Protein AF-0000000074630046 (afdb_homodimer)

Organism: NCBI:txid231223

Foldseek 3Di:
DDDDPDDPPPPPVPDPPVPVPDPPPPPCCVVCPVVPVVPVPVPPPPPDDDDDDDPLLVVLLVLLLCLLLPPLCPPQWAWFCSQPLLLLLLLLLVLADDFDLAFCLLSVQLVVQQVVVVQNSDWDDDDGFHGTDPSGPFSSSLSRLSNLLSVLLSLQLLLCVLLPFDNVLSSLLSLLSSLKLQSSLQSSGSHQLSVLLSLLSLLSSLLSQLVPDPDPPDPSNLVSLQSNLLSLLSSCNSGVLSVLSLVLSLVVLVVVLVVVVPPPVDDPVVSVVSVVSNCCRSPVSSVVNSLVSVVVVNVSNQAYDDRCQLAFLLSQLSHHPGLVVVLQQFAFFDFQLKKFKKKARQAFQQDAPDDSFSPHAIWIWFWDQAFDDQAAPVRFGDPRATAIFIHRDDDLRRIKQKHDPPDPDSAADVVTHTAFAFDKIWIAGDPVRFTKAWDPAADRPGRQFIAIHGDDPPVDPDDGQRIWGKHFPPDPDRGDTATASPTKIWTARDPPRWTKFWPSHFDPVSRVRGTGITTHNPRPDSRRIIGTSYMDGQDDDPDDDDSCPPDPRRNRDDRSNDDPVVVVVRSNVSSVRHPVLADDDDPQFDALVCQLQQLEKAWTHAHPVFQQTAINTTQRLLSNLLVVLLVVLVVVLVVCVVCVVVVHHLDDPVLNVSSVVLCSNQSVSLCSQRVVRVVDNGGHHNSSNVSNSSSSSSSSSSSLSSQCVSCVVPPVSNVVSVVVSVVSSVSSNVSSVLCVCNSSSPDGDDPVSVVVNCPHPSYDRDGD/DDDDDPPCPPPVVPPVPPPVPPPPPPPCCVVCVVVPVVPVPVPPPPPDDDDDDDPLLVVLLVLLLCLLLPPLCPPQWAWFCSQPLLLLLLLLLVLADDFDLAFCLLSVQLVVQQVVVVQNSDWDDDDGFHGTDPSGPFSSSLSRLSNLLSVLLSLQLLLCVLLPFDNVLSSLLSLLSSLKLQSSLQSSGSHQVSVLLSLLSLLSSLLSQLVPDPDPPDPSNLVSLQSNLLSLLSSCNSGVLSVLSLVLSLVVLVVVLVVVVPPPVDDPVVSVVSVVSNCCRSPVSSVVNSLVSVVSVNVSNQAYDDRCQLAFLLSQLSHHPGLVVVLQQFAFFAFQLKKFKKKARQAFQQDAPDDSFSPHAIWIWFWDPAFDDCAAPVRFGDPRATAIFIHRDDDLRRIKQKHDPPDPDSAADVVTHTAFAFHKIWIAGPPVRFTKAWDPAADRPGRQFIAIHGDDPPVDPDDGQRIWTKHFPPDPDRGDTATASPTKIWTARDPPRWTKFWPSAFDPVSRVRGTGITTHNPRPDSRRIIGTSYMDGQDDDPDDDDSCPPDPDRNRDDRSNDDSVVVVVRSNVSSVRHPVLADDDDPQFDALVCQLQQLEKAWTHAHPVFQQTAINTTQRLLSNLLVVLLVVLVVVLVVCVVCVVVVHHLDDPVLNVSSVVLCSNQSVQLCSQRVVRVVDNGGHHNSSNVSNSSSSSSSNSSSLSSQCVSCVVPPVSNVVSVVVSVVSSVSSNVSSVLCVCNSSSPDGDDPVSVVVNCPHPSYDRDGD

InterPro domains:
  IPR003342 ArnT-like, N-terminal domain [PF02366] (59-301)
  IPR016093 MIR motif [PF02815] (365-517)
  IPR016093 MIR motif [PS50919] (416-473)
  IPR016093 MIR motif [PS50919] (477-535)
  IPR016093 MIR motif [SM00472] (331-405)
  IPR016093 MIR motif [SM00472] (416-473)
  IPR016093 MIR motif [SM00472] (480-535)
  IPR027005 O-mannosyl-transferase-like [PTHR10050] (41-766)
  IPR032421 Protein O-mannosyl-transferase, C-terminal four TM domain [PF16192] (564-763)
  IPR036300 Mir domain superfamily [SSF82109] (329-533)

Sequence (1536 aa):
MENERIQQAQSLVREQGDGASAVPQRSSLAGEESYSTNTPSRQGKPFTFHAEVDLVQLLLTLTSIVTRTWRLGWPRAVVFDELHFSKFSALYLRNTFFFDVHPPLGKLLLALAGQYAGFEGTINVERIGQEFPATVPVEMMRACPAILGSLIVPLVYQICVESGMSRHSAALAATLVLLDNALLVQTRFMLMEGILIFFSMLAILAFLKFRNNSREFSVQWWFWLCLCGLSATCSLSVKYIGGFTLLLLVVLAARDFWVLLEDRSKSEFTMVKHMFGRLVAMVIIPVLTYLALFYIHLSILWKAGPHDNIMTSAFQASLEGGLATLTKGQPVEISFGSQITLRHTENVGLGVGAAPTAGGHPCWLHSHAHMYPVRYPDQRGSSHQQQVTCYVFKDINNWWLVKHPGRQSLMVDDPPVVVKHGDIIQLVHGITSRALNTHDVAAPLTPNNQEVSCYINYNVSMPAQDLWRVDIVNRESDKQTWQTIKSQVRLVHVNTSTALKTTGRQLPEWGFHQIEVSADRLIQQRATVWNVEEHRYTTVHKDGQEVDLQQAELIPLQPTRLSFWAKLYELQMKMLISTQDAKLEHKYSSGPWDWPFSKRNIAYWMSPADNSQIHLLGNLSVWVTSAFAVVCYIILIVCYLLRRQRALFDIPEDQWQHILFLGELFVGGYFLHYVPFFICERTLFLHHYLPCVPFKILALTALGDHISTVASRNSVLFHFIKFGTVVLVSAALHNFLSLGVFTFASHAPSVQQIKDLTWLQTWDFLHHMENERIQQAQSLVREQGDGASAVPQRSSLAGEESYSTNTPSRQGKPFTFHAEVDLVQLLLTLTSIVTRTWRLGWPRAVVFDELHFSKFSALYLRNTFFFDVHPPLGKLLLALAGQYAGFEGTINVERIGQEFPATVPVEMMRACPAILGSLIVPLVYQICVESGMSRHSAALAATLVLLDNALLVQTRFMLMEGILIFFSMLAILAFLKFRNNSREFSVQWWFWLCLCGLSATCSLSVKYIGGFTLLLLVVLAARDFWVLLEDRSKSEFTMVKHMFGRLVAMVIIPVLTYLALFYIHLSILWKAGPHDNIMTSAFQASLEGGLATLTKGQPVEISFGSQITLRHTENVGLGVGAAPTAGGHPCWLHSHAHMYPVRYPDQRGSSHQQQVTCYVFKDINNWWLVKHPGRQSLMVDDPPVVVKHGDIIQLVHGITSRALNTHDVAAPLTPNNQEVSCYINYNVSMPAQDLWRVDIVNRESDKQTWQTIKSQVRLVHVNTSTALKTTGRQLPEWGFHQIEVSADRLIQQRATVWNVEEHRYTTVHKDGQEVDLQQAELIPLQPTRLSFWAKLYELQMKMLISTQDAKLEHKYSSGPWDWPFSKRNIAYWMSPADNSQIHLLGNLSVWVTSAFAVVCYIILIVCYLLRRQRALFDIPEDQWQHILFLGELFVGGYFLHYVPFFICERTLFLHHYLPCVPFKILALTALGDHISTVASRNSVLFHFIKFGTVVLVSAALHNFLSLGVFTFASHAPSVQQIKDLTWLQTWDFLHH

Nearest PDB structures (foldseek):
  6p25-assembly1_B  TM=8.908E-01  e=4.428E-43  Saccharomyces cerevisiae W303
  6p2r-assembly1_A  TM=8.686E-01  e=1.748E-41  Saccharomyces cerevisiae W303
  6zqq-assembly4_D  TM=8.108E-01  e=2.046E-11  Saccharomyces cerevisiae
  5f15-assembly1_A  TM=6.919E-01  e=1.962E-03  Cupriavidus metallidurans CH34
  5ezm-assembly1_A  TM=7.023E-01  e=2.049E-03  Cupriavidus metallidurans CH34

Solvent-accessible surface area (backbone atoms only — not comparable to full-atom values): 80503 Å² total; per-residue (Å²): 145,84,79,84,82,72,76,89,70,83,75,76,73,73,78,74,78,69,76,73,67,77,71,69,78,71,71,70,71,66,62,71,65,64,67,64,65,67,51,74,69,75,66,72,66,76,65,54,49,79,41,79,44,48,51,65,52,49,52,51,30,51,51,30,42,49,67,33,54,48,28,44,40,53,68,61,34,29,48,46,64,24,55,57,44,53,49,52,18,18,28,53,64,61,19,28,28,71,73,63,70,47,47,59,50,47,49,49,51,42,24,48,34,28,52,47,47,60,38,75,35,78,78,94,72,89,51,71,49,41,64,62,59,71,72,50,58,56,45,53,32,17,40,53,24,13,53,43,29,19,48,38,31,40,39,49,23,48,36,31,44,62,71,70,46,51,67,66,39,11,51,48,38,18,49,52,56,62,40,23,40,28,60,46,46,44,9,30,36,55,45,54,63,20,48,27,43,28,25,40,46,47,14,53,36,21,45,36,54,29,70,68,45,84,55,81,83,33,72,65,31,50,47,23,39,42,44,18,17,46,24,17,35,49,6,24,28,33,32,63,73,29,41,45,51,37,51,53,51,50,54,50,52,50,50,54,50,56,58,52,69,70,47,77,87,56,53,71,67,56,51,51,50,50,52,49,53,51,44,42,18,65,44,51,43,24,52,51,50,55,51,48,51,50,48,52,54,55,68,48,32,45,25,48,38,92,41,38,67,65,47,40,65,48,59,28,21,44,16,49,74,25,52,27,57,72,37,31,14,32,63,49,63,42,28,36,9,24,35,31,25,41,28,43,58,57,36,32,26,91,53,91,85,39,58,67,38,56,73,18,44,47,30,26,47,24,45,54,91,51,53,41,51,63,51,43,97,86,68,44,70,44,86,48,31,24,38,36,32,29,32,71,61,96,52,82,49,26,34,29,29,34,26,44,75,90,47,86,59,66,48,46,48,94,73,65,49,66,39,39,45,67,39,67,34,24,44,24,35,61,86,78,66,29,35,42,25,54,50,102,39,50,18,90,88,46,61,91,22,23,28,36,24,25,59,66,88,79,87,60,93,69,76,87,51,38,47,27,28,36,40,53,73,80,54,90,49,80,78,36,63,43,30,50,37,71,34,34,31,30,46,28,30,65,90,74,58,23,21,43,25,56,74,35,42,60,33,57,77,90,52,71,53,27,25,38,34,30,27,29,73,72,52,95,46,74,57,23,34,30,22,31,68,46,48,42,76,52,71,81,69,90,66,85,84,75,80,70,83,73,80,74,78,54,46,78,50,79,68,54,79,70,53,67,68,57,51,49,51,53,52,52,51,46,30,72,58,41,56,73,63,51,76,55,90,50,94,54,52,44,55,72,86,38,51,54,65,54,45,58,44,35,83,36,35,58,47,92,87,52,46,24,30,29,44,48,42,60,30,63,61,55,39,40,54,15,50,50,27,46,54,51,46,52,51,50,52,50,50,52,53,54,34,44,73,71,72,46,77,91,61,58,68,68,57,50,56,47,56,51,50,49,41,52,55,20,50,43,46,22,48,60,57,51,55,63,58,77,74,52,81,49,63,39,44,62,76,70,50,53,74,26,49,64,24,27,40,47,29,29,31,51,47,52,47,50,50,42,64,67,22,66,79,38,65,65,57,32,52,49,50,54,52,48,50,54,50,50,52,52,47,28,49,50,46,34,62,68,48,34,45,34,51,60,37,78,52,63,55,51,74,65,54,53,59,72,65,50,82,49,88,62,46,76,82,82,73,129,143,93,82,79,74,84,73,81,78,74,75,70,74,67,79,76,69,73,75,76,67,74,70,71,76,71,71,71,69,65,61,71,63,62,64,62,64,66,49,73,70,72,64,70,64,75,63,54,47,80,41,80,43,48,50,66,51,48,53,51,30,52,51,29,42,48,67,32,55,50,28,45,39,54,70,60,34,27,48,46,64,25,55,56,44,52,49,52,18,18,28,55,63,61,19,28,28,70,74,65,69,47,46,59,50,46,48,49,51,42,25,49,35,28,52,46,45,60,36,75,35,77,78,94,74,88,52,69,49,40,63,62,58,72,72,49,57,57,43,54,32,17,40,52,24,12,53,42,31,20,48,39,30,40,41,48,23,48,37,30,45,61,70,70,47,50,68,68,40,12,50,48,38,19,48,54,54,62,40,23,39,27,61,48,46,43,9,29,35,55,46,56,65,20,47,26,44,28,25,39,45,47,13,53,36,20,45,36,53,28,70,68,44,84,55,81,83,33,73,66,30,48,50,24,39,41,44,17,16,47,24,18,35,51,5,23,27,32,32,64,73,28,42,46,51,38,50,52,51,50,52,51,50,50,49,54,50,55,58,53,68,70,46,78,87,56,54,69,66,58,50,50,50,52,51,49,53,50,43,42,18,65,44,50,42,23,51,51,51,56,49,49,52,51,48,51,52,55,68,49,33,43,25,47,37,92,41,38,68,67,46,40,64,47,59,28,21,44,17,47,74,25,54,27,57,72,39,31,15,32,63,51,63,42,26,37,10,23,34,32,27,42,29,43,56,57,37,31,26,92,52,91,86,38,58,67,38,56,72,18,42,47,30,26,47,25,47,54,92,51,52,41,53,64,52,45,98,86,70,42,71,46,85,48,30,25,37,37,31,30,31,70,62,96,52,83,48,25,35,29,29,33,27,43,77,90,47,87,59,66,49,48,46,94,73,65,49,66,40,38,46,67,39,66,33,24,46,24,35,63,83,79,67,28,36,41,25,54,50,102,36,50,18,90,89,46,61,91,25,22,29,36,25,25,59,66,87,78,87,60,93,70,76,86,52,37,47,29,27,36,39,53,72,80,53,90,49,80,80,36,64,43,31,49,37,71,36,35,30,30,46,29,30,65,88,75,59,22,20,44,26,56,75,37,41,59,33,56,76,91,52,71,54,27,25,39,34,29,26,29,72,72,53,93,48,75,57,24,34,30,22,32,68,46,50,44,74,51,74,82,69,88,68,86,87,75,80,71,84,73,78,79,79,50,50,77,51,79,67,56,81,71,54,68,67,58,50,48,50,53,51,51,51,46,31,75,57,41,56,72,64,51,77,56,91,49,94,53,52,43,55,72,86,39,51,54,65,55,47,57,44,35,82,36,35,58,46,93,87,52,44,24,30,29,44,48,42,59,30,62,60,55,39,40,52,14,49,50,28,46,54,50,48,52,50,50,52,51,49,53,51,56,34,43,74,71,71,45,77,91,61,60,68,69,55,49,55,46,55,51,50,49,40,53,55,21,49,43,47,22,48,60,57,50,55,63,59,78,74,52,82,49,61,40,44,64,77,71,50,53,74,24,48,63,24,27,38,45,28,27,31,49,48,53,48,49,50,43,63,66,20,67,78,37,66,67,56,32,49,49,49,54,52,48,49,55,50,49,52,51,48,28,50,52,48,34,62,66,47,34,44,34,50,61,39,79,51,62,56,51,74,65,54,52,57,70,66,51,84,48,88,62,46,74,81,81,75,128

Radius of gyration: 47.08 Å; Cα contacts (8 Å, |Δi|>4): 2774; chains: 2; bounding box: 164×146×119 Å

pLDDT: mean 83.95, std 20.24, range [16.59, 98.88]

Structure (mmCIF, N/CA/C/O backbone):
data_AF-0000000074630046-model_v1
#
loop_
_entity.id
_entity.type
_entity.pdbx_description
1 polymer 'dolichyl-phosphate-mannose--protein mannosyltransferase'
#
loop_
_atom_site.group_PDB
_atom_site.id
_atom_site.type_symbol
_atom_site.label_atom_id
_atom_site.label_alt_id
_atom_site.label_comp_id
_atom_site.label_asym_id
_atom_site.label_entity_id
_atom_site.label_seq_id
_atom_site.pdbx_PDB_ins_code
_atom_site.Cartn_x
_atom_site.Cartn_y
_atom_site.Cartn_z
_atom_site.occupancy
_atom_site.B_iso_or_equiv
_atom_site.auth_seq_id
_atom_site.auth_comp_id
_atom_site.auth_asym_id
_atom_site.auth_atom_id
_atom_site.pdbx_PDB_model_num
ATOM 1 N N . MET A 1 1 ? -72.125 -83.375 60.25 1 19.08 1 MET A N 1
ATOM 2 C CA . MET A 1 1 ? -73.125 -82.562 59.594 1 19.08 1 MET A CA 1
ATOM 3 C C . MET A 1 1 ? -72.5 -81.5 58.688 1 19.08 1 MET A C 1
ATOM 5 O O . MET A 1 1 ? -71.938 -80.5 59.188 1 19.08 1 MET A O 1
ATOM 9 N N . GLU A 1 2 ? -71.875 -81.812 57.5 1 19.27 2 GLU A N 1
ATOM 10 C CA . GLU A 1 2 ? -70.875 -81.688 56.469 1 19.27 2 GLU A CA 1
ATOM 11 C C . GLU A 1 2 ? -71.188 -80.562 55.5 1 19.27 2 GLU A C 1
ATOM 13 O O . GLU A 1 2 ? -70.375 -79.75 55.156 1 19.27 2 GLU A O 1
ATOM 18 N N . ASN A 1 3 ? -72.438 -80.562 54.906 1 17.66 3 ASN A N 1
ATOM 19 C CA . ASN A 1 3 ? -72.562 -80.562 53.469 1 17.66 3 ASN A CA 1
ATOM 20 C C . ASN A 1 3 ? -72.625 -79.188 52.875 1 17.66 3 ASN A C 1
ATOM 22 O O . ASN A 1 3 ? -72.5 -79 51.688 1 17.66 3 ASN A O 1
ATOM 26 N N . GLU A 1 4 ? -73.312 -78.25 53.469 1 17.55 4 GLU A N 1
ATOM 27 C CA . GLU A 1 4 ? -74.375 -77.438 52.812 1 17.55 4 GLU A CA 1
ATOM 28 C C . GLU A 1 4 ? -73.812 -76.25 52.094 1 17.55 4 GLU A C 1
ATOM 30 O O . GLU A 1 4 ? -74.562 -75.375 51.688 1 17.55 4 GLU A O 1
ATOM 35 N N . ARG A 1 5 ? -72.438 -75.875 52.094 1 18.23 5 ARG A N 1
ATOM 36 C CA . ARG A 1 5 ? -71.812 -74.562 51.938 1 18.23 5 ARG A CA 1
ATOM 37 C C . ARG A 1 5 ? -71.875 -74.125 50.5 1 18.23 5 ARG A C 1
ATOM 39 O O . ARG A 1 5 ? -71.188 -73.125 50.125 1 18.23 5 ARG A O 1
ATOM 46 N N . ILE A 1 6 ? -72.5 -74.938 49.625 1 18.14 6 ILE A N 1
ATOM 47 C CA . ILE A 1 6 ? -71.938 -74.938 48.281 1 18.14 6 ILE A CA 1
ATOM 48 C C . ILE A 1 6 ? -72.188 -73.625 47.625 1 18.14 6 ILE A C 1
ATOM 50 O O . ILE A 1 6 ? -71.188 -72.875 47.375 1 18.14 6 ILE A O 1
ATOM 54 N N . GLN A 1 7 ? -72.812 -73.438 46.344 1 17.78 7 GLN A N 1
ATOM 55 C CA . GLN A 1 7 ? -72.438 -73.312 44.969 1 17.78 7 GLN A CA 1
ATOM 56 C C . GLN A 1 7 ? -73.062 -72 44.375 1 17.78 7 GLN A C 1
ATOM 58 O O . GLN A 1 7 ? -73.062 -71.812 43.156 1 17.78 7 GLN A O 1
ATOM 63 N N . GLN A 1 8 ? -73.688 -71.062 45.25 1 18.83 8 GLN A N 1
ATOM 64 C CA . GLN A 1 8 ? -74.75 -70.312 44.594 1 18.83 8 GLN A CA 1
ATOM 65 C C . GLN A 1 8 ? -74.188 -69.438 43.469 1 18.83 8 GLN A C 1
ATOM 67 O O . GLN A 1 8 ? -73.25 -68.688 43.688 1 18.83 8 GLN A O 1
ATOM 72 N N . ALA A 1 9 ? -74.5 -69.688 42.094 1 20.09 9 ALA A N 1
ATOM 73 C CA . ALA A 1 9 ? -74.312 -69.375 40.656 1 20.09 9 ALA A CA 1
ATOM 74 C C . ALA A 1 9 ? -74.688 -68 40.281 1 20.09 9 ALA A C 1
ATOM 76 O O . ALA A 1 9 ? -74.875 -67.688 39.125 1 20.09 9 ALA A O 1
ATOM 77 N N . GLN A 1 10 ? -74.812 -67 41.281 1 19.59 10 GLN A N 1
ATOM 78 C CA . GLN A 1 10 ? -75.625 -65.875 40.906 1 19.59 10 GLN A CA 1
ATOM 79 C C . GLN A 1 10 ? -75.125 -65.188 39.656 1 19.59 10 GLN A C 1
ATOM 81 O O . GLN A 1 10 ? -73.938 -64.812 39.562 1 19.59 10 GLN A O 1
ATOM 86 N N . SER A 1 11 ? -75.812 -65.5 38.469 1 20.78 11 SER A N 1
ATOM 87 C CA . SER A 1 11 ? -75.625 -65.188 37.031 1 20.78 11 SER A CA 1
ATOM 88 C C . SER A 1 11 ? -75.75 -63.719 36.781 1 20.78 11 SER A C 1
ATOM 90 O O . SER A 1 11 ? -76.812 -63.125 36.844 1 20.78 11 SER A O 1
ATOM 92 N N . LEU A 1 12 ? -75.125 -62.812 37.562 1 20.06 12 LEU A N 1
ATOM 93 C CA . LEU A 1 12 ? -75.312 -61.344 37.469 1 20.06 12 LEU A CA 1
ATOM 94 C C . LEU A 1 12 ? -75.062 -60.875 36.062 1 20.06 12 LEU A C 1
ATOM 96 O O . LEU A 1 12 ? -73.938 -60.906 35.562 1 20.06 12 LEU A O 1
ATOM 100 N N . VAL A 1 13 ? -75.938 -61.25 35.125 1 20.81 13 VAL A N 1
ATOM 101 C CA . VAL A 1 13 ? -75.812 -61 33.688 1 20.81 13 VAL A CA 1
ATOM 102 C C . VAL A 1 13 ? -75.812 -59.5 33.438 1 20.81 13 VAL A C 1
ATOM 104 O O . VAL A 1 13 ? -76.75 -58.781 33.688 1 20.81 13 VAL A O 1
ATOM 107 N N . ARG A 1 14 ? -74.875 -58.781 34 1 20.02 14 ARG A N 1
ATOM 108 C CA . ARG A 1 14 ? -74.875 -57.344 33.875 1 20.02 14 ARG A CA 1
ATOM 109 C C . ARG A 1 14 ? -75 -56.906 32.406 1 20.02 14 ARG A C 1
ATOM 111 O O . ARG A 1 14 ? -74.375 -57.5 31.516 1 20.02 14 ARG A O 1
ATOM 118 N N . GLU A 1 15 ? -76.188 -56.406 32.062 1 19.52 15 GLU A N 1
ATOM 119 C CA . GLU A 1 15 ? -76.688 -55.844 30.828 1 19.52 15 GLU A CA 1
ATOM 120 C C . GLU A 1 15 ? -75.688 -54.906 30.141 1 19.52 15 GLU A C 1
ATOM 122 O O . GLU A 1 15 ? -75.062 -54.125 30.812 1 19.52 15 GLU A O 1
ATOM 127 N N . GLN A 1 16 ? -75.125 -55.312 29.031 1 21.19 16 GLN A N 1
ATOM 128 C CA . GLN A 1 16 ? -74.125 -54.875 28.062 1 21.19 16 GLN A CA 1
ATOM 129 C C . GLN A 1 16 ? -74.5 -53.562 27.391 1 21.19 16 GLN A C 1
ATOM 131 O O . GLN A 1 16 ? -74.938 -53.562 26.25 1 21.19 16 GLN A O 1
ATOM 136 N N . GLY A 1 17 ? -75.375 -52.781 28.125 1 20.2 17 GLY A N 1
ATOM 137 C CA . GLY A 1 17 ? -75.875 -51.719 27.297 1 20.2 17 GLY A CA 1
ATOM 138 C C . GLY A 1 17 ? -74.812 -51 26.484 1 20.2 17 GLY A C 1
ATOM 139 O O . GLY A 1 17 ? -73.75 -50.75 26.969 1 20.2 17 GLY A O 1
ATOM 140 N N . ASP A 1 18 ? -74.812 -51.281 25.203 1 21.44 18 ASP A N 1
ATOM 141 C CA . ASP A 1 18 ? -73.938 -50.969 24.078 1 21.44 18 ASP A CA 1
ATOM 142 C C . ASP A 1 18 ? -73.812 -49.469 23.859 1 21.44 18 ASP A C 1
ATOM 144 O O . ASP A 1 18 ? -73.375 -49.031 22.812 1 21.44 18 ASP A O 1
ATOM 148 N N . GLY A 1 19 ? -74.062 -48.656 24.859 1 19.2 19 GLY A N 1
ATOM 149 C CA . GLY A 1 19 ? -74.25 -47.25 24.562 1 19.2 19 GLY A CA 1
ATOM 150 C C . GLY A 1 19 ? -73.125 -46.719 23.672 1 19.2 19 GLY A C 1
ATOM 151 O O . GLY A 1 19 ? -71.938 -46.844 24 1 19.2 19 GLY A O 1
ATOM 152 N N . ALA A 1 20 ? -73.375 -46.781 22.391 1 21.98 20 ALA A N 1
ATOM 153 C CA . ALA A 1 20 ? -72.562 -46.375 21.234 1 21.98 20 ALA A CA 1
ATOM 154 C C . ALA A 1 20 ? -72.062 -44.969 21.391 1 21.98 20 ALA A C 1
ATOM 156 O O . ALA A 1 20 ? -72.812 -44 21.375 1 21.98 20 ALA A O 1
ATOM 157 N N . SER A 1 21 ? -71.438 -44.656 22.422 1 19.48 21 SER A N 1
ATOM 158 C CA . SER A 1 21 ? -70.938 -43.312 22.672 1 19.48 21 SER A CA 1
ATOM 159 C C . SER A 1 21 ? -70.312 -42.719 21.438 1 19.48 21 SER A C 1
ATOM 161 O O . SER A 1 21 ? -69.5 -43.375 20.781 1 19.48 21 SER A O 1
ATOM 163 N N . ALA A 1 22 ? -71.125 -41.812 20.797 1 23.22 22 ALA A N 1
ATOM 164 C CA . ALA A 1 22 ? -70.75 -41.062 19.609 1 23.22 22 ALA A CA 1
ATOM 165 C C . ALA A 1 22 ? -69.312 -40.531 19.766 1 23.22 22 ALA A C 1
ATOM 167 O O . ALA A 1 22 ? -68.938 -40.031 20.844 1 23.22 22 ALA A O 1
ATOM 168 N N . VAL A 1 23 ? -68.375 -41.125 19.109 1 23.02 23 VAL A N 1
ATOM 169 C CA . VAL A 1 23 ? -66.938 -40.844 19.047 1 23.02 23 VAL A CA 1
ATOM 170 C C . VAL A 1 23 ? -66.75 -39.344 18.766 1 23.02 23 VAL A C 1
ATOM 172 O O . VAL A 1 23 ? -67.188 -38.844 17.75 1 23.02 23 VAL A O 1
ATOM 175 N N . PRO A 1 24 ? -67 -38.531 19.75 1 21.84 24 PRO A N 1
ATOM 176 C CA . PRO A 1 24 ? -66.875 -37.125 19.359 1 21.84 24 PRO A CA 1
ATOM 177 C C . PRO A 1 24 ? -65.688 -36.875 18.453 1 21.84 24 PRO A C 1
ATOM 179 O O . PRO A 1 24 ? -64.688 -37.594 18.5 1 21.84 24 PRO A O 1
ATOM 182 N N . GLN A 1 25 ? -66.062 -36.406 17.219 1 22.44 25 GLN A N 1
ATOM 183 C CA . GLN A 1 25 ? -65.062 -36.062 16.203 1 22.44 25 GLN A CA 1
ATOM 184 C C . GLN A 1 25 ? -63.938 -35.188 16.828 1 22.44 25 GLN A C 1
ATOM 186 O O . GLN A 1 25 ? -64.188 -34.156 17.422 1 22.44 25 GLN A O 1
ATOM 191 N N . ARG A 1 26 ? -62.969 -35.844 17.438 1 22.39 26 ARG A N 1
ATOM 192 C CA . ARG A 1 26 ? -61.781 -35.156 17.938 1 22.39 26 ARG A CA 1
ATOM 193 C C . ARG A 1 26 ? -61.281 -34.156 16.922 1 22.39 26 ARG A C 1
ATOM 195 O O . ARG A 1 26 ? -60.906 -34.5 15.805 1 22.39 26 ARG A O 1
ATOM 202 N N . SER A 1 27 ? -62.094 -33.094 16.781 1 22.48 27 SER A N 1
ATOM 203 C CA . SER A 1 27 ? -61.531 -32 15.977 1 22.48 27 SER A CA 1
ATOM 204 C C . SER A 1 27 ? -60.062 -31.812 16.266 1 22.48 27 SER A C 1
ATOM 206 O O . SER A 1 27 ? -59.656 -31.656 17.422 1 22.48 27 SER A O 1
ATOM 208 N N . SER A 1 28 ? -59.25 -32.688 15.688 1 22.97 28 SER A N 1
ATOM 209 C CA . SER A 1 28 ? -57.812 -32.5 15.758 1 22.97 28 SER A CA 1
ATOM 210 C C . SER A 1 28 ? -57.438 -31.016 15.617 1 22.97 28 SER A C 1
ATOM 212 O O . SER A 1 28 ? -57.656 -30.406 14.57 1 22.97 28 SER A O 1
ATOM 214 N N . LEU A 1 29 ? -57.875 -30.188 16.516 1 21.77 29 LEU A N 1
ATOM 215 C CA . LEU A 1 29 ? -57.188 -28.891 16.484 1 21.77 29 LEU A CA 1
ATOM 216 C C . LEU A 1 29 ? -55.688 -29.078 16.312 1 21.77 29 LEU A C 1
ATOM 218 O O . LEU A 1 29 ? -55 -29.516 17.234 1 21.77 29 LEU A O 1
ATOM 222 N N . ALA A 1 30 ? -55.281 -29.75 15.289 1 24.22 30 ALA A N 1
ATOM 223 C CA . ALA A 1 30 ? -53.875 -29.609 14.914 1 24.22 30 ALA A CA 1
ATOM 224 C C . ALA A 1 30 ? -53.375 -28.203 15.203 1 24.22 30 ALA A C 1
ATOM 226 O O . ALA A 1 30 ? -53.844 -27.234 14.594 1 24.22 30 ALA A O 1
ATOM 227 N N . GLY A 1 31 ? -53.469 -27.891 16.469 1 22.91 31 GLY A N 1
ATOM 228 C CA . GLY A 1 31 ? -52.719 -26.688 16.797 1 22.91 31 GLY A CA 1
ATOM 229 C C . GLY A 1 31 ? -51.562 -26.422 15.875 1 22.91 31 GLY A C 1
ATOM 230 O O . GLY A 1 31 ? -50.781 -27.328 15.594 1 22.91 31 GLY A O 1
ATOM 231 N N . GLU A 1 32 ? -51.938 -25.766 14.828 1 24.62 32 GLU A N 1
ATOM 232 C CA . GLU A 1 32 ? -50.812 -25.203 14.055 1 24.62 32 GLU A CA 1
ATOM 233 C C . GLU A 1 32 ? -49.656 -24.844 14.953 1 24.62 32 GLU A C 1
ATOM 235 O O . GLU A 1 32 ? -49.719 -23.922 15.766 1 24.62 32 GLU A O 1
ATOM 240 N N . GLU A 1 33 ? -49.219 -25.938 15.734 1 25.72 33 GLU A N 1
ATOM 241 C CA . GLU A 1 33 ? -47.906 -25.547 16.25 1 25.72 33 GLU A CA 1
ATOM 242 C C . GLU A 1 33 ? -47.156 -24.672 15.242 1 25.72 33 GLU A C 1
ATOM 244 O O . GLU A 1 33 ? -46.938 -25.094 14.102 1 25.72 33 GLU A O 1
ATOM 249 N N . SER A 1 34 ? -47.688 -23.5 15.242 1 25.61 34 SER A N 1
ATOM 250 C CA . SER A 1 34 ? -46.781 -22.562 14.594 1 25.61 34 SER A CA 1
ATOM 251 C C . SER A 1 34 ? -45.312 -23.016 14.758 1 25.61 34 SER A C 1
ATOM 253 O O . SER A 1 34 ? -44.812 -23.141 15.875 1 25.61 34 SER A O 1
ATOM 255 N N . TYR A 1 35 ? -45.031 -24.172 14.133 1 26.36 35 TYR A N 1
ATOM 256 C CA . TYR A 1 35 ? -43.562 -24.266 13.969 1 26.36 35 TYR A CA 1
ATOM 257 C C . TYR A 1 35 ? -42.938 -22.875 13.977 1 26.36 35 TYR A C 1
ATOM 259 O O . TYR A 1 35 ? -43.219 -22.062 13.102 1 26.36 35 TYR A O 1
ATOM 267 N N . SER A 1 36 ? -43.125 -22.312 15.203 1 26.84 36 SER A N 1
ATOM 268 C CA . SER A 1 36 ? -42.125 -21.25 15.273 1 26.84 36 SER A CA 1
ATOM 269 C C . SER A 1 36 ? -40.938 -21.578 14.414 1 26.84 36 SER A C 1
ATOM 271 O O . SER A 1 36 ? -40.219 -22.562 14.68 1 26.84 36 SER A O 1
ATOM 273 N N . THR A 1 37 ? -41.25 -21.734 13.156 1 29.19 37 THR A N 1
ATOM 274 C CA . THR A 1 37 ? -40.031 -21.609 12.375 1 29.19 37 THR A CA 1
ATOM 275 C C . THR A 1 37 ? -38.969 -20.828 13.148 1 29.19 37 THR A C 1
ATOM 277 O O . THR A 1 37 ? -39.125 -19.641 13.422 1 29.19 37 THR A O 1
ATOM 280 N N . ASN A 1 38 ? -38.625 -21.469 14.305 1 27.69 38 ASN A N 1
ATOM 281 C CA . ASN A 1 38 ? -37.344 -20.953 14.82 1 27.69 38 ASN A CA 1
ATOM 282 C C . ASN A 1 38 ? -36.5 -20.359 13.711 1 27.69 38 ASN A C 1
ATOM 284 O O . ASN A 1 38 ? -35.875 -21.078 12.938 1 27.69 38 ASN A O 1
ATOM 288 N N . THR A 1 39 ? -37.188 -19.531 12.977 1 31.17 39 THR A N 1
ATOM 289 C CA . THR A 1 39 ? -36.25 -18.719 12.25 1 31.17 39 THR A CA 1
ATOM 290 C C . THR A 1 39 ? -34.938 -18.578 13.031 1 31.17 39 THR A C 1
ATOM 292 O O . THR A 1 39 ? -34.969 -18.281 14.234 1 31.17 39 THR A O 1
ATOM 295 N N . PRO A 1 40 ? -34.031 -19.453 12.789 1 34.09 40 PRO A N 1
ATOM 296 C CA . PRO A 1 40 ? -32.812 -19.141 13.547 1 34.09 40 PRO A CA 1
ATOM 297 C C . PRO A 1 40 ? -32.812 -17.719 14.078 1 34.09 40 PRO A C 1
ATOM 299 O O . PRO A 1 40 ? -33.25 -16.797 13.391 1 34.09 40 PRO A O 1
ATOM 302 N N . SER A 1 41 ? -33.281 -17.547 15.328 1 35.06 41 SER A N 1
ATOM 303 C CA . SER A 1 41 ? -33.062 -16.297 16.078 1 35.06 41 SER A CA 1
ATOM 304 C C . SER A 1 41 ? -32.031 -15.43 15.406 1 35.06 41 SER A C 1
ATOM 306 O O . SER A 1 41 ? -30.922 -15.891 15.102 1 35.06 41 SER A O 1
ATOM 308 N N . ARG A 1 42 ? -32.469 -14.617 14.641 1 38.62 42 ARG A N 1
ATOM 309 C CA . ARG A 1 42 ? -31.547 -13.508 14.375 1 38.62 42 ARG A CA 1
ATOM 310 C C . ARG A 1 42 ? -30.672 -13.211 15.594 1 38.62 42 ARG A C 1
ATOM 312 O O . ARG A 1 42 ? -31.078 -12.43 16.469 1 38.62 42 ARG A O 1
ATOM 319 N N . GLN A 1 43 ? -30.219 -14.102 16.328 1 44.28 43 GLN A N 1
ATOM 320 C CA . GLN A 1 43 ? -29.203 -13.664 17.281 1 44.28 43 GLN A CA 1
ATOM 321 C C . GLN A 1 43 ? -28.484 -12.422 16.766 1 44.28 43 GLN A C 1
ATOM 323 O O . GLN A 1 43 ? -28.016 -12.391 15.625 1 44.28 43 GLN A O 1
ATOM 328 N N . GLY A 1 44 ? -28.828 -11.32 17.156 1 53.03 44 GLY A N 1
ATOM 329 C CA . GLY A 1 44 ? -28.328 -9.977 16.906 1 53.03 44 GLY A CA 1
ATOM 330 C C . GLY A 1 44 ? -26.875 -9.945 16.5 1 53.03 44 GLY A C 1
ATOM 331 O O . GLY A 1 44 ? -26.062 -10.719 17.016 1 53.03 44 GLY A O 1
ATOM 332 N N . LYS A 1 45 ? -26.609 -9.875 15.328 1 65.56 45 LYS A N 1
ATOM 333 C CA . LYS A 1 45 ? -25.266 -9.688 14.82 1 65.56 45 LYS A CA 1
ATOM 334 C C . LYS A 1 45 ? -24.516 -8.633 15.625 1 65.56 45 LYS A C 1
ATOM 336 O O . LYS A 1 45 ? -24.641 -7.434 15.367 1 65.56 45 LYS A O 1
ATOM 341 N N . PRO A 1 46 ? -23.953 -9.07 16.719 1 73.56 46 PRO A N 1
ATOM 342 C CA . PRO A 1 46 ? -23.25 -8.039 17.469 1 73.56 46 PRO A CA 1
ATOM 343 C C . PRO A 1 46 ? -22.156 -7.352 16.656 1 73.56 46 PRO A C 1
ATOM 345 O O . PRO A 1 46 ? -21.562 -7.965 15.758 1 73.56 46 PRO A O 1
ATOM 348 N N . PHE A 1 47 ? -22.078 -6.086 16.766 1 78.44 47 PHE A N 1
ATOM 349 C CA . PHE A 1 47 ? -21 -5.246 16.25 1 78.44 47 PHE A CA 1
ATOM 350 C C . PHE A 1 47 ? -21.078 -5.137 14.727 1 78.44 47 PHE A C 1
ATOM 352 O O . PHE A 1 47 ? -20.047 -5.188 14.047 1 78.44 47 PHE A O 1
ATOM 359 N N . THR A 1 48 ? -22.359 -5.336 14.188 1 81.06 48 THR A N 1
ATOM 360 C CA . THR A 1 48 ? -22.531 -5.195 12.742 1 81.06 48 THR A CA 1
ATOM 361 C C . THR A 1 48 ? -23.172 -3.859 12.406 1 81.06 48 THR A C 1
ATOM 363 O O . THR A 1 48 ? -24.047 -3.385 13.141 1 81.06 48 THR A O 1
ATOM 366 N N . PHE A 1 49 ? -22.609 -3.16 11.453 1 80.62 49 PHE A N 1
ATOM 367 C CA . PHE A 1 49 ? -23.25 -1.94 10.984 1 80.62 49 PHE A CA 1
ATOM 368 C C . PHE A 1 49 ? -23.5 -2.006 9.484 1 80.62 49 PHE A C 1
ATOM 370 O O . PHE A 1 49 ? -22.859 -2.793 8.773 1 80.62 49 PHE A O 1
ATOM 377 N N . HIS A 1 50 ? -24.469 -1.345 8.992 1 83.06 50 HIS A N 1
ATOM 378 C CA . HIS A 1 50 ? -24.828 -1.32 7.582 1 83.06 50 HIS A CA 1
ATOM 379 C C . HIS A 1 50 ? -24.25 -0.099 6.879 1 83.06 50 HIS A C 1
ATOM 381 O O . HIS A 1 50 ? -24.266 1.004 7.43 1 83.06 50 HIS A O 1
ATOM 387 N N . ALA A 1 51 ? -23.562 -0.371 5.871 1 82.94 51 ALA A N 1
ATOM 388 C CA . ALA A 1 51 ? -22.984 0.712 5.07 1 82.94 51 ALA A CA 1
ATOM 389 C C . ALA A 1 51 ? -23.531 0.681 3.643 1 82.94 51 ALA A C 1
ATOM 391 O O . ALA A 1 51 ? -23.719 -0.393 3.066 1 82.94 51 ALA A O 1
ATOM 392 N N . GLU A 1 52 ? -23.891 1.841 3.188 1 85.88 52 GLU A N 1
ATOM 393 C CA . GLU A 1 52 ? -24.281 1.992 1.789 1 85.88 52 GLU A CA 1
ATOM 394 C C . GLU A 1 52 ? -23.078 2.312 0.909 1 85.88 52 GLU A C 1
ATOM 396 O O . GLU A 1 52 ? -22.297 3.225 1.212 1 85.88 52 GLU A O 1
ATOM 401 N N . VAL A 1 53 ? -22.906 1.497 -0.053 1 87.75 53 VAL A N 1
ATOM 402 C CA . VAL A 1 53 ? -21.766 1.683 -0.929 1 87.75 53 VAL A CA 1
ATOM 403 C C . VAL A 1 53 ? -22.234 2.139 -2.309 1 87.75 53 VAL A C 1
ATOM 405 O O . VAL A 1 53 ? -23.078 1.495 -2.926 1 87.75 53 VAL A O 1
ATOM 408 N N . ASP A 1 54 ? -21.688 3.314 -2.684 1 92.31 54 ASP A N 1
ATOM 409 C CA . ASP A 1 54 ? -21.938 3.863 -4.012 1 92.31 54 ASP A CA 1
ATOM 410 C C . ASP A 1 54 ? -20.891 3.361 -5.016 1 92.31 54 ASP A C 1
ATOM 412 O O . ASP A 1 54 ? -19.703 3.643 -4.875 1 92.31 54 ASP A O 1
ATOM 416 N N . LEU A 1 55 ? -21.297 2.641 -6.066 1 92.88 55 LEU A N 1
ATOM 417 C CA . LEU A 1 55 ? -20.406 2.004 -7.027 1 92.88 55 LEU A CA 1
ATOM 418 C C . LEU A 1 55 ? -19.562 3.045 -7.77 1 92.88 55 LEU A C 1
ATOM 420 O O . LEU A 1 55 ? -18.406 2.803 -8.094 1 92.88 55 LEU A O 1
ATOM 424 N N . VAL A 1 56 ? -20.141 4.188 -8.07 1 95.12 56 VAL A N 1
ATOM 425 C CA . VAL A 1 56 ? -19.422 5.246 -8.773 1 95.12 56 VAL A CA 1
ATOM 426 C C . VAL A 1 56 ? -18.312 5.797 -7.883 1 95.12 56 VAL A C 1
ATOM 428 O O . VAL A 1 56 ? -17.172 5.992 -8.336 1 95.12 56 VAL A O 1
ATOM 431 N N . GLN A 1 57 ? -18.719 6.043 -6.664 1 96.06 57 GLN A N 1
ATOM 432 C CA . GLN A 1 57 ? -17.719 6.527 -5.707 1 96.06 57 GLN A CA 1
ATOM 433 C C . GLN A 1 57 ? -16.594 5.52 -5.539 1 96.06 57 GLN A C 1
ATOM 435 O O . GLN A 1 57 ? -15.422 5.902 -5.453 1 96.06 57 GLN A O 1
ATOM 440 N N . LEU A 1 58 ? -16.938 4.258 -5.547 1 95.94 58 LEU A N 1
ATOM 441 C CA . LEU A 1 58 ? -15.953 3.199 -5.383 1 95.94 58 LEU A CA 1
ATOM 442 C C . LEU A 1 58 ? -15.008 3.145 -6.586 1 95.94 58 LEU A C 1
ATOM 444 O O . LEU A 1 58 ? -13.797 3.02 -6.422 1 95.94 58 LEU A O 1
ATOM 448 N N . LEU A 1 59 ? -15.578 3.191 -7.746 1 97.06 59 LEU A N 1
ATOM 449 C CA . LEU A 1 59 ? -14.773 3.141 -8.961 1 97.06 59 LEU A CA 1
ATOM 450 C C . LEU A 1 59 ? -13.828 4.34 -9.039 1 97.06 59 LEU A C 1
ATOM 452 O O . LEU A 1 59 ? -12.664 4.195 -9.422 1 97.06 59 LEU A O 1
ATOM 456 N N . LEU A 1 60 ? -14.328 5.516 -8.648 1 98 60 LEU A N 1
ATOM 457 C CA . LEU A 1 60 ? -13.5 6.715 -8.656 1 98 60 LEU A CA 1
ATOM 458 C C . LEU A 1 60 ? -12.398 6.625 -7.613 1 98 60 LEU A C 1
ATOM 460 O O . LEU A 1 60 ? -11.273 7.078 -7.848 1 98 60 LEU A O 1
ATOM 464 N N . THR A 1 61 ? -12.789 6.051 -6.508 1 98 61 THR A N 1
ATOM 465 C CA . THR A 1 61 ? -11.789 5.875 -5.457 1 98 61 THR A CA 1
ATOM 466 C C . THR A 1 61 ? -10.688 4.922 -5.91 1 98 61 THR A C 1
ATOM 468 O O . THR A 1 61 ? -9.5 5.207 -5.73 1 98 61 THR A O 1
ATOM 471 N N . LEU A 1 62 ? -11.039 3.842 -6.566 1 97 62 LEU A N 1
ATOM 472 C CA . LEU A 1 62 ? -10.07 2.861 -7.043 1 97 62 LEU A CA 1
ATOM 473 C C . LEU A 1 62 ? -9.172 3.461 -8.125 1 97 62 LEU A C 1
ATOM 475 O O . LEU A 1 62 ? -7.961 3.236 -8.125 1 97 62 LEU A O 1
ATOM 479 N N . THR A 1 63 ? -9.812 4.203 -9 1 98.06 63 THR A N 1
ATOM 480 C CA . THR A 1 63 ? -9.031 4.844 -10.055 1 98.06 63 THR A CA 1
ATOM 481 C C . THR A 1 63 ? -8.062 5.867 -9.469 1 98.06 63 THR A C 1
ATOM 483 O O . THR A 1 63 ? -6.938 6.012 -9.953 1 98.06 63 THR A O 1
ATOM 486 N N . SER A 1 64 ? -8.555 6.566 -8.422 1 98.56 64 SER A N 1
ATOM 487 C CA . SER A 1 64 ? -7.691 7.547 -7.77 1 98.56 64 SER A CA 1
ATOM 488 C C . SER A 1 64 ? -6.508 6.871 -7.086 1 98.56 64 SER A C 1
ATOM 490 O O . SER A 1 64 ? -5.379 7.367 -7.152 1 98.56 64 SER A O 1
ATOM 492 N N . ILE A 1 65 ? -6.719 5.746 -6.488 1 97.56 65 ILE A N 1
ATOM 493 C CA . ILE A 1 65 ? -5.648 5.012 -5.824 1 97.56 65 ILE A CA 1
ATOM 494 C C . ILE A 1 65 ? -4.656 4.492 -6.863 1 97.56 65 ILE A C 1
ATOM 496 O O . ILE A 1 65 ? -3.443 4.613 -6.684 1 97.56 65 ILE A O 1
ATOM 500 N N . VAL A 1 66 ? -5.105 4.016 -7.992 1 96.44 66 VAL A N 1
ATOM 501 C CA . VAL A 1 66 ? -4.254 3.432 -9.023 1 96.44 66 VAL A CA 1
ATOM 502 C C . VAL A 1 66 ? -3.412 4.523 -9.68 1 96.44 66 VAL A C 1
ATOM 504 O O . VAL A 1 66 ? -2.215 4.34 -9.906 1 96.44 66 VAL A O 1
ATOM 507 N N . THR A 1 67 ? -3.99 5.609 -9.938 1 96.94 67 THR A N 1
ATOM 508 C CA . THR A 1 67 ? -3.256 6.672 -10.617 1 96.94 67 THR A CA 1
ATOM 509 C C . THR A 1 67 ? -2.195 7.27 -9.695 1 96.94 67 THR A C 1
ATOM 511 O O . THR A 1 67 ? -1.127 7.676 -10.156 1 96.94 67 THR A O 1
ATOM 514 N N . ARG A 1 68 ? -2.471 7.301 -8.422 1 97.38 68 ARG A N 1
ATOM 515 C CA . ARG A 1 68 ? -1.541 7.965 -7.516 1 97.38 68 ARG A CA 1
ATOM 516 C C . ARG A 1 68 ? -0.489 6.988 -7 1 97.38 68 ARG A C 1
ATOM 518 O O . ARG A 1 68 ? 0.559 7.406 -6.5 1 97.38 68 ARG A O 1
ATOM 525 N N . THR A 1 69 ? -0.753 5.699 -7.102 1 95.44 69 THR A N 1
ATOM 526 C CA . THR A 1 69 ? 0.212 4.742 -6.57 1 95.44 69 THR A CA 1
ATOM 527 C C . THR A 1 69 ? 0.94 4.027 -7.703 1 95.44 69 THR A C 1
ATOM 529 O O . THR A 1 69 ? 1.857 3.238 -7.457 1 95.44 69 THR A O 1
ATOM 532 N N . TRP A 1 70 ? 0.551 4.305 -8.953 1 94.31 70 TRP A N 1
ATOM 533 C CA . TRP A 1 70 ? 1.198 3.697 -10.117 1 94.31 70 TRP A CA 1
ATOM 534 C C . TRP A 1 70 ? 2.635 4.188 -10.258 1 94.31 70 TRP A C 1
ATOM 536 O O . TRP A 1 70 ? 2.885 5.398 -10.289 1 94.31 70 TRP A O 1
ATOM 546 N N . ARG A 1 71 ? 3.648 3.318 -10.289 1 93.25 71 ARG A N 1
ATOM 547 C CA . ARG A 1 71 ? 5.066 3.629 -10.414 1 93.25 71 ARG A CA 1
ATOM 548 C C . ARG A 1 71 ? 5.477 4.719 -9.43 1 93.25 71 ARG A C 1
ATOM 550 O O . ARG A 1 71 ? 6.09 5.715 -9.82 1 93.25 71 ARG A O 1
ATOM 557 N N . LEU A 1 72 ? 5.133 4.5 -8.227 1 93.12 72 LEU A N 1
ATOM 558 C CA . LEU A 1 72 ? 5.289 5.504 -7.18 1 93.12 72 LEU A CA 1
ATOM 559 C C . LEU A 1 72 ? 6.762 5.715 -6.848 1 93.12 72 LEU A C 1
ATOM 561 O O . LEU A 1 72 ? 7.152 6.797 -6.395 1 93.12 72 LEU A O 1
ATOM 565 N N . GLY A 1 73 ? 7.559 4.773 -7.082 1 91.31 73 GLY A N 1
ATOM 566 C CA . GLY A 1 73 ? 8.977 4.891 -6.773 1 91.31 73 GLY A CA 1
ATOM 567 C C . GLY A 1 73 ? 9.758 5.609 -7.852 1 91.31 73 GLY A C 1
ATOM 568 O O . GLY A 1 73 ? 10.922 5.965 -7.648 1 91.31 73 GLY A O 1
ATOM 569 N N . TRP A 1 74 ? 9.07 5.922 -8.961 1 89.25 74 TRP A N 1
ATOM 570 C CA . TRP A 1 74 ? 9.734 6.598 -10.07 1 89.25 74 TRP A CA 1
ATOM 571 C C . TRP A 1 74 ? 9.398 8.086 -10.078 1 89.25 74 TRP A C 1
ATOM 573 O O . TRP A 1 74 ? 8.234 8.469 -9.953 1 89.25 74 TRP A O 1
ATOM 583 N N . PRO A 1 75 ? 10.406 8.945 -10.227 1 91.5 75 PRO A N 1
ATOM 584 C CA . PRO A 1 75 ? 11.828 8.617 -10.203 1 91.5 75 PRO A CA 1
ATOM 585 C C . PRO A 1 75 ? 12.352 8.367 -8.789 1 91.5 75 PRO A C 1
ATOM 587 O O . PRO A 1 75 ? 11.789 8.875 -7.82 1 91.5 75 PRO A O 1
ATOM 590 N N . ARG A 1 76 ? 13.375 7.562 -8.727 1 91.56 76 ARG A N 1
ATOM 591 C CA . ARG A 1 76 ? 13.992 7.324 -7.426 1 91.56 76 ARG A CA 1
ATOM 592 C C . ARG A 1 76 ? 14.977 8.445 -7.07 1 91.56 76 ARG A C 1
ATOM 594 O O . ARG A 1 76 ? 16.125 8.18 -6.699 1 91.56 76 ARG A O 1
ATOM 601 N N . ALA A 1 77 ? 14.625 9.609 -7.418 1 93.88 77 ALA A N 1
ATOM 602 C CA . ALA A 1 77 ? 15.398 10.812 -7.16 1 93.88 77 ALA A CA 1
ATOM 603 C C . ALA A 1 77 ? 14.562 11.867 -6.438 1 93.88 77 ALA A C 1
ATOM 605 O O . ALA A 1 77 ? 13.336 11.797 -6.441 1 93.88 77 ALA A O 1
ATOM 606 N N . VAL A 1 78 ? 15.289 12.734 -5.805 1 94.75 78 VAL A N 1
ATOM 607 C CA . VAL A 1 78 ? 14.633 13.781 -5.031 1 94.75 78 VAL A CA 1
ATOM 608 C C . VAL A 1 78 ? 13.844 14.695 -5.965 1 94.75 78 VAL A C 1
ATOM 610 O O . VAL A 1 78 ? 14.391 15.234 -6.93 1 94.75 78 VAL A O 1
ATOM 613 N N . VAL A 1 79 ? 12.578 14.828 -5.609 1 94.38 79 VAL A N 1
ATOM 614 C CA . VAL A 1 79 ? 11.695 15.664 -6.422 1 94.38 79 VAL A CA 1
ATOM 615 C C . VAL A 1 79 ? 11.32 16.922 -5.648 1 94.38 79 VAL A C 1
ATOM 617 O O . VAL A 1 79 ? 10.578 16.859 -4.66 1 94.38 79 VAL A O 1
ATOM 620 N N . PHE A 1 80 ? 11.797 18.031 -6.078 1 93.88 80 PHE A N 1
ATOM 621 C CA . PHE A 1 80 ? 11.422 19.344 -5.562 1 93.88 80 PHE A CA 1
ATOM 622 C C . PHE A 1 80 ? 11.648 19.422 -4.055 1 93.88 80 PHE A C 1
ATOM 624 O O . PHE A 1 80 ? 12.766 19.234 -3.58 1 93.88 80 PHE A O 1
ATOM 631 N N . ASP A 1 81 ? 10.562 19.641 -3.277 1 92.62 81 ASP A N 1
ATOM 632 C CA . ASP A 1 81 ? 10.688 19.906 -1.847 1 92.62 81 ASP A CA 1
ATOM 633 C C . ASP A 1 81 ? 10.828 18.609 -1.057 1 92.62 81 ASP A C 1
ATOM 635 O O . ASP A 1 81 ? 10.961 18.641 0.169 1 92.62 81 ASP A O 1
ATOM 639 N N . GLU A 1 82 ? 10.844 17.469 -1.769 1 94.62 82 GLU A N 1
ATOM 640 C CA . GLU A 1 82 ? 11.188 16.219 -1.091 1 94.62 82 GLU A CA 1
ATOM 641 C C . GLU A 1 82 ? 12.555 16.328 -0.417 1 94.62 82 GLU A C 1
ATOM 643 O O . GLU A 1 82 ? 12.828 15.602 0.542 1 94.62 82 GLU A O 1
ATOM 648 N N . LEU A 1 83 ? 13.344 17.203 -1.01 1 91.94 83 LEU A N 1
ATOM 649 C CA . LEU A 1 83 ? 14.672 17.422 -0.449 1 91.94 83 LEU A CA 1
ATOM 650 C C . LEU A 1 83 ? 14.586 17.797 1.026 1 91.94 83 LEU A C 1
ATOM 652 O O . LEU A 1 83 ? 15.281 17.203 1.861 1 91.94 83 LEU A O 1
ATOM 656 N N . HIS A 1 84 ? 13.68 18.656 1.297 1 92.44 84 HIS A N 1
ATOM 657 C CA . HIS A 1 84 ? 13.539 19.156 2.662 1 92.44 84 HIS A CA 1
ATOM 658 C C . HIS A 1 84 ? 12.742 18.188 3.523 1 92.44 84 HIS A C 1
ATOM 660 O O . HIS A 1 84 ? 13.141 17.875 4.645 1 92.44 84 HIS A O 1
ATOM 666 N N . PHE A 1 85 ? 11.711 17.703 3.061 1 96.19 85 PHE A N 1
ATOM 667 C CA . PHE A 1 85 ? 10.781 16.938 3.877 1 96.19 85 PHE A CA 1
ATOM 668 C C . PHE A 1 85 ? 11.328 15.539 4.148 1 96.19 85 PHE A C 1
ATOM 670 O O . PHE A 1 85 ? 11.062 14.961 5.207 1 96.19 85 PHE A O 1
ATOM 677 N N . SER A 1 86 ? 12.031 14.984 3.197 1 94.88 86 SER A N 1
ATOM 678 C CA . SER A 1 86 ? 12.688 13.711 3.475 1 94.88 86 SER A CA 1
ATOM 679 C C . SER A 1 86 ? 13.742 13.859 4.566 1 94.88 86 SER A C 1
ATOM 681 O O . SER A 1 86 ? 13.891 12.977 5.418 1 94.88 86 SER A O 1
ATOM 683 N N . LYS A 1 87 ? 14.453 14.969 4.535 1 93.56 87 LYS A N 1
ATOM 684 C CA . LYS A 1 87 ? 15.453 15.234 5.559 1 93.56 87 LYS A CA 1
ATOM 685 C C . LYS A 1 87 ? 14.805 15.422 6.93 1 93.56 87 LYS A C 1
ATOM 687 O O . LYS A 1 87 ? 15.305 14.914 7.934 1 93.56 87 LYS A O 1
ATOM 692 N N . PHE A 1 88 ? 13.742 16.172 6.957 1 95.75 88 PHE A N 1
ATOM 693 C CA . PHE A 1 88 ? 13.031 16.391 8.211 1 95.75 88 PHE A CA 1
ATOM 694 C C . PHE A 1 88 ? 12.539 15.07 8.781 1 95.75 88 PHE A C 1
ATOM 696 O O . PHE A 1 88 ? 12.594 14.852 9.992 1 95.75 88 PHE A O 1
ATOM 703 N N . SER A 1 89 ? 12.047 14.25 7.926 1 95.44 89 SER A N 1
ATOM 704 C CA . SER A 1 89 ? 11.594 12.938 8.375 1 95.44 89 SER A CA 1
ATOM 705 C C . SER A 1 89 ? 12.75 12.117 8.953 1 95.44 89 SER A C 1
ATOM 707 O O . SER A 1 89 ? 12.57 11.406 9.945 1 95.44 89 SER A O 1
ATOM 709 N N . ALA A 1 90 ? 13.898 12.211 8.328 1 94.62 90 ALA A N 1
ATOM 710 C CA . ALA A 1 90 ? 15.078 11.508 8.82 1 94.62 90 ALA A CA 1
ATOM 711 C C . ALA A 1 90 ? 15.5 12.031 10.188 1 94.62 90 ALA A C 1
ATOM 713 O O . ALA A 1 90 ? 15.883 11.258 11.07 1 94.62 90 ALA A O 1
ATOM 714 N N . LEU A 1 91 ? 15.406 13.297 10.352 1 94.81 91 LEU A N 1
ATOM 715 C CA . LEU A 1 91 ? 15.789 13.914 11.617 1 94.81 91 LEU A CA 1
ATOM 716 C C . LEU A 1 91 ? 14.852 13.477 12.742 1 94.81 91 LEU A C 1
ATOM 718 O O . LEU A 1 91 ? 15.281 13.305 13.883 1 94.81 91 LEU A O 1
ATOM 722 N N . TYR A 1 92 ? 13.609 13.344 12.492 1 96.81 92 TYR A N 1
ATOM 723 C CA . TYR A 1 92 ? 12.68 12.797 13.469 1 96.81 92 TYR A CA 1
ATOM 724 C C . TYR A 1 92 ? 13.102 11.406 13.922 1 96.81 92 TYR A C 1
ATOM 726 O O . TYR A 1 92 ? 13.062 11.094 15.109 1 96.81 92 TYR A O 1
ATOM 734 N N . LEU A 1 93 ? 13.43 10.617 12.961 1 94.69 93 LEU A N 1
ATOM 735 C CA . LEU A 1 93 ? 13.781 9.234 13.258 1 94.69 93 LEU A CA 1
ATOM 736 C C . LEU A 1 93 ? 15.094 9.156 14.031 1 94.69 93 LEU A C 1
ATOM 738 O O . LEU A 1 93 ? 15.305 8.227 14.812 1 94.69 93 LEU A O 1
ATOM 742 N N . ARG A 1 94 ? 15.93 10.172 13.852 1 93.38 94 ARG A N 1
ATOM 743 C CA . ARG A 1 94 ? 17.188 10.227 14.586 1 93.38 94 ARG A CA 1
ATOM 744 C C . ARG A 1 94 ? 17.047 11.055 15.859 1 93.38 94 ARG A C 1
ATOM 746 O O . ARG A 1 94 ? 18.031 11.297 16.562 1 93.38 94 ARG A O 1
ATOM 753 N N . ASN A 1 95 ? 15.898 11.594 16.109 1 95.12 95 ASN A N 1
ATOM 754 C CA . ASN A 1 95 ? 15.578 12.391 17.297 1 95.12 95 ASN A CA 1
ATOM 755 C C . ASN A 1 95 ? 16.406 13.672 17.344 1 95.12 95 ASN A C 1
ATOM 757 O O . ASN A 1 95 ? 16.859 14.078 18.406 1 95.12 95 ASN A O 1
ATOM 761 N N . THR A 1 96 ? 16.703 14.211 16.188 1 92.19 96 THR A N 1
ATOM 762 C CA . THR A 1 96 ? 17.5 15.422 16.062 1 92.19 96 THR A CA 1
ATOM 763 C C . THR A 1 96 ? 16.609 16.641 15.828 1 92.19 96 THR A C 1
ATOM 765 O O . THR A 1 96 ? 15.758 16.625 14.945 1 92.19 96 THR A O 1
ATOM 768 N N . PHE A 1 97 ? 16.844 17.641 16.531 1 93.5 97 PHE A N 1
ATOM 769 C CA . PHE A 1 97 ? 16.016 18.828 16.469 1 93.5 97 PHE A CA 1
ATOM 770 C C . PHE A 1 97 ? 16.219 19.578 15.156 1 93.5 97 PHE A C 1
ATOM 772 O O . PHE A 1 97 ? 17.328 19.641 14.641 1 93.5 97 PHE A O 1
ATOM 779 N N . PHE A 1 98 ? 15.164 20.109 14.586 1 93.06 98 PHE A N 1
ATOM 780 C CA . PHE A 1 98 ? 15.188 21 13.422 1 93.06 98 PHE A CA 1
ATOM 781 C C . PHE A 1 98 ? 14.102 22.062 13.539 1 93.06 98 PHE A C 1
ATOM 783 O O . PHE A 1 98 ? 13.125 21.891 14.266 1 93.06 98 PHE A O 1
ATOM 790 N N . PHE A 1 99 ? 14.312 23.156 12.922 1 91.69 99 PHE A N 1
ATOM 791 C CA . PHE A 1 99 ? 13.352 24.25 12.922 1 91.69 99 PHE A CA 1
ATOM 792 C C . PHE A 1 99 ? 12.633 24.328 11.578 1 91.69 99 PHE A C 1
ATOM 794 O O . PHE A 1 99 ? 13.258 24.219 10.523 1 91.69 99 PHE A O 1
ATOM 801 N N . ASP A 1 100 ? 11.359 24.391 11.656 1 91.88 100 ASP A N 1
ATOM 802 C CA . ASP A 1 100 ? 10.523 24.625 10.484 1 91.88 100 ASP A CA 1
ATOM 803 C C . ASP A 1 100 ? 9.445 25.656 10.773 1 91.88 100 ASP A C 1
ATOM 805 O O . ASP A 1 100 ? 8.969 25.766 11.906 1 91.88 100 ASP A O 1
ATOM 809 N N . VAL A 1 101 ? 9.07 26.359 9.766 1 90.69 101 VAL A N 1
ATOM 810 C CA . VAL A 1 101 ? 8.133 27.469 9.93 1 90.69 101 VAL A CA 1
ATOM 811 C C . VAL A 1 101 ? 6.711 26.938 10.078 1 90.69 101 VAL A C 1
ATOM 813 O O . VAL A 1 101 ? 5.844 27.594 10.648 1 90.69 101 VAL A O 1
ATOM 816 N N . HIS A 1 102 ? 6.41 25.781 9.625 1 94.56 102 HIS A N 1
ATOM 817 C CA . HIS A 1 102 ? 5.066 25.219 9.68 1 94.56 102 HIS A CA 1
ATOM 818 C C . HIS A 1 102 ? 4.961 24.141 10.758 1 94.56 102 HIS A C 1
ATOM 820 O O . HIS A 1 102 ? 5.973 23.562 11.156 1 94.56 102 HIS A O 1
ATOM 826 N N . PRO A 1 103 ? 3.75 23.891 11.219 1 97.12 103 PRO A N 1
ATOM 827 C CA . PRO A 1 103 ? 3.541 22.875 12.266 1 97.12 103 PRO A CA 1
ATOM 828 C C . PRO A 1 103 ? 3.949 21.469 11.82 1 97.12 103 PRO A C 1
ATOM 830 O O . PRO A 1 103 ? 4.133 21.234 10.625 1 97.12 103 PRO A O 1
ATOM 833 N N . PRO A 1 104 ? 4.055 20.578 12.734 1 97.69 104 PRO A N 1
ATOM 834 C CA . PRO A 1 104 ? 4.855 19.375 12.508 1 97.69 104 PRO A CA 1
ATOM 835 C C . PRO A 1 104 ? 4.023 18.203 11.977 1 97.69 104 PRO A C 1
ATOM 837 O O . PRO A 1 104 ? 4.582 17.188 11.547 1 97.69 104 PRO A O 1
ATOM 840 N N . LEU A 1 105 ? 2.715 18.25 11.859 1 98.38 105 LEU A N 1
ATOM 841 C CA . LEU A 1 105 ? 1.922 17.047 11.633 1 98.38 105 LEU A CA 1
ATOM 842 C C . LEU A 1 105 ? 2.318 16.375 10.32 1 98.38 105 LEU A C 1
ATOM 844 O O . LEU A 1 105 ? 2.518 15.156 10.281 1 98.38 105 LEU A O 1
ATOM 848 N N . GLY A 1 106 ? 2.346 17.094 9.211 1 98.12 106 GLY A N 1
ATOM 849 C CA . GLY A 1 106 ? 2.727 16.516 7.934 1 98.12 106 GLY A CA 1
ATOM 850 C C . GLY A 1 106 ? 4.047 15.773 7.984 1 98.12 106 GLY A C 1
ATOM 851 O O . GLY A 1 106 ? 4.156 14.656 7.488 1 98.12 106 GLY A O 1
ATOM 852 N N . LYS A 1 107 ? 5.047 16.344 8.562 1 97.81 107 LYS A N 1
ATOM 853 C CA . LYS A 1 107 ? 6.375 15.742 8.68 1 97.81 107 LYS A CA 1
ATOM 854 C C . LYS A 1 107 ? 6.359 14.547 9.625 1 97.81 107 LYS A C 1
ATOM 856 O O . LYS A 1 107 ? 7.074 13.57 9.414 1 97.81 107 LYS A O 1
ATOM 861 N N . LEU A 1 108 ? 5.551 14.703 10.664 1 98.06 108 LEU A N 1
ATOM 862 C CA . LEU A 1 108 ? 5.406 13.594 11.594 1 98.06 108 LEU A CA 1
ATOM 863 C C . LEU A 1 108 ? 4.793 12.375 10.906 1 98.06 108 LEU A C 1
ATOM 865 O O . LEU A 1 108 ? 5.195 11.242 11.172 1 98.06 108 LEU A O 1
ATOM 869 N N . LEU A 1 109 ? 3.869 12.633 10.047 1 98 109 LEU A N 1
ATOM 870 C CA . LEU A 1 109 ? 3.242 11.531 9.32 1 98 109 LEU A CA 1
ATOM 871 C C . LEU A 1 109 ? 4.234 10.867 8.375 1 98 109 LEU A C 1
ATOM 873 O O . LEU A 1 109 ? 4.234 9.648 8.227 1 98 109 LEU A O 1
ATOM 877 N N . LEU A 1 110 ? 5.027 11.641 7.75 1 97.62 110 LEU A N 1
ATOM 878 C CA . LEU A 1 110 ? 6.062 11.094 6.883 1 97.62 110 LEU A CA 1
ATOM 879 C C . LEU A 1 110 ? 7.066 10.273 7.688 1 97.62 110 LEU A C 1
ATOM 881 O O . LEU A 1 110 ? 7.5 9.203 7.242 1 97.62 110 LEU A O 1
ATOM 885 N N . ALA A 1 111 ? 7.449 10.82 8.844 1 97.38 111 ALA A N 1
ATOM 886 C CA . ALA A 1 111 ? 8.367 10.102 9.719 1 97.38 111 ALA A CA 1
ATOM 887 C C . ALA A 1 111 ? 7.762 8.781 10.18 1 97.38 111 ALA A C 1
ATOM 889 O O . ALA A 1 111 ? 8.461 7.766 10.281 1 97.38 111 ALA A O 1
ATOM 890 N N . LEU A 1 112 ? 6.496 8.875 10.484 1 96.75 112 LEU A N 1
ATOM 891 C CA . LEU A 1 112 ? 5.805 7.652 10.883 1 96.75 112 LEU A CA 1
ATOM 892 C C . LEU A 1 112 ? 5.809 6.629 9.758 1 96.75 112 LEU A C 1
ATOM 894 O O . LEU A 1 112 ? 5.977 5.43 10 1 96.75 112 LEU A O 1
ATOM 898 N N . ALA A 1 113 ? 5.562 7.055 8.555 1 96.12 113 ALA A N 1
ATOM 899 C CA . ALA A 1 113 ? 5.625 6.172 7.391 1 96.12 113 ALA A CA 1
ATOM 900 C C . ALA A 1 113 ? 7.016 5.566 7.23 1 96.12 113 ALA A C 1
ATOM 902 O O . ALA A 1 113 ? 7.152 4.383 6.91 1 96.12 113 ALA A O 1
ATOM 903 N N . GLY A 1 114 ? 8.008 6.395 7.414 1 94.94 114 GLY A N 1
ATOM 904 C CA . GLY A 1 114 ? 9.375 5.898 7.363 1 94.94 114 GLY A CA 1
ATOM 905 C C . GLY A 1 114 ? 9.672 4.863 8.438 1 94.94 114 GLY A C 1
ATOM 906 O O . GLY A 1 114 ? 10.258 3.816 8.148 1 94.94 114 GLY A O 1
ATOM 907 N N . GLN A 1 115 ? 9.219 5.188 9.648 1 94.12 115 GLN A N 1
ATOM 908 C CA . GLN A 1 115 ? 9.422 4.25 10.742 1 94.12 115 GLN A CA 1
ATOM 909 C C . GLN A 1 115 ? 8.703 2.93 10.477 1 94.12 115 GLN A C 1
ATOM 911 O O . GLN A 1 115 ? 9.242 1.855 10.75 1 94.12 115 GLN A O 1
ATOM 916 N N . TYR A 1 116 ? 7.516 3.025 9.938 1 94.19 116 TYR A N 1
ATOM 917 C CA . TYR A 1 116 ? 6.715 1.855 9.594 1 94.19 116 TYR A CA 1
ATOM 918 C C . TYR A 1 116 ? 7.426 0.994 8.555 1 94.19 116 TYR A C 1
ATOM 920 O O . TYR A 1 116 ? 7.336 -0.235 8.594 1 94.19 116 TYR A O 1
ATOM 928 N N . ALA A 1 117 ? 8.172 1.657 7.656 1 92.88 117 ALA A N 1
ATOM 929 C CA . ALA A 1 117 ? 8.859 0.96 6.57 1 92.88 117 ALA A CA 1
ATOM 930 C C . ALA A 1 117 ? 10.25 0.503 7 1 92.88 117 ALA A C 1
ATOM 932 O O . ALA A 1 117 ? 10.953 -0.16 6.238 1 92.88 117 ALA A O 1
ATOM 933 N N . GLY A 1 118 ? 10.711 0.838 8.172 1 88.56 118 GLY A N 1
ATOM 934 C CA . GLY A 1 118 ? 12 0.415 8.68 1 88.56 118 GLY A CA 1
ATOM 935 C C . GLY A 1 118 ? 13.125 1.375 8.328 1 88.56 118 GLY A C 1
ATOM 936 O O . GLY A 1 118 ? 14.289 0.982 8.273 1 88.56 118 GLY A O 1
ATOM 937 N N . PHE A 1 119 ? 12.828 2.598 7.988 1 90.88 119 PHE A N 1
ATOM 938 C CA . PHE A 1 119 ? 13.812 3.631 7.68 1 90.88 119 PHE A CA 1
ATOM 939 C C . PHE A 1 119 ? 14.609 4 8.922 1 90.88 119 PHE A C 1
ATOM 941 O O . PHE A 1 119 ? 14.039 4.281 9.977 1 90.88 119 PHE A O 1
ATOM 948 N N . GLU A 1 120 ? 15.898 3.965 8.844 1 86.75 120 GLU A N 1
ATOM 949 C CA . GLU A 1 120 ? 16.766 4.219 9.992 1 86.75 120 GLU A CA 1
ATOM 950 C C . GLU A 1 120 ? 17.094 5.703 10.109 1 86.75 120 GLU A C 1
ATOM 952 O O . GLU A 1 120 ? 17.672 6.133 11.109 1 86.75 120 GLU A O 1
ATOM 957 N N . GLY A 1 121 ? 16.75 6.523 9.148 1 89.69 121 GLY A N 1
ATOM 958 C CA . GLY A 1 121 ? 16.922 7.961 9.273 1 89.69 121 GLY A CA 1
ATOM 959 C C . GLY A 1 121 ? 18.219 8.469 8.648 1 89.69 121 GLY A C 1
ATOM 960 O O . GLY A 1 121 ? 18.625 9.609 8.883 1 89.69 121 GLY A O 1
ATOM 961 N N . THR A 1 122 ? 18.906 7.699 7.879 1 85.62 122 THR A N 1
ATOM 962 C CA . THR A 1 122 ? 20.125 8.148 7.219 1 85.62 122 THR A CA 1
ATOM 963 C C . THR A 1 122 ? 19.844 8.516 5.766 1 85.62 122 THR A C 1
ATOM 965 O O . THR A 1 122 ? 19.422 7.676 4.973 1 85.62 122 THR A O 1
ATOM 968 N N . ILE A 1 123 ? 19.984 9.812 5.5 1 87.88 123 ILE A N 1
ATOM 969 C CA . ILE A 1 123 ? 19.75 10.305 4.148 1 87.88 123 ILE A CA 1
ATOM 970 C C . ILE A 1 123 ? 20.844 11.305 3.773 1 87.88 123 ILE A C 1
ATOM 972 O O . ILE A 1 123 ? 21.172 12.211 4.547 1 87.88 123 ILE A O 1
ATOM 976 N N . ASN A 1 124 ? 21.594 11.023 2.725 1 82 124 ASN A N 1
ATOM 977 C CA . ASN A 1 124 ? 22.656 11.906 2.258 1 82 124 ASN A CA 1
ATOM 978 C C . ASN A 1 124 ? 22.312 12.539 0.915 1 82 124 ASN A C 1
ATOM 980 O O . ASN A 1 124 ? 23 12.32 -0.081 1 82 124 ASN A O 1
ATOM 984 N N . VAL A 1 125 ? 21.234 13.25 0.87 1 87.38 125 VAL A N 1
ATOM 985 C CA . VAL A 1 125 ? 20.859 13.938 -0.362 1 87.38 125 VAL A CA 1
ATOM 986 C C . VAL A 1 125 ? 21 15.445 -0.179 1 87.38 125 VAL A C 1
ATOM 988 O O . VAL A 1 125 ? 20.609 15.992 0.854 1 87.38 125 VAL A O 1
ATOM 991 N N . GLU A 1 126 ? 21.578 16.125 -1.2 1 83.62 126 GLU A N 1
ATOM 992 C CA . GLU A 1 126 ? 21.875 17.547 -1.033 1 83.62 126 GLU A CA 1
ATOM 993 C C . GLU A 1 126 ? 21.203 18.391 -2.115 1 83.62 126 GLU A C 1
ATOM 995 O O . GLU A 1 126 ? 21.031 19.594 -1.953 1 83.62 126 GLU A O 1
ATOM 1000 N N . ARG A 1 127 ? 20.859 17.766 -3.178 1 87.56 127 ARG A N 1
ATOM 1001 C CA . ARG A 1 127 ? 20.297 18.547 -4.273 1 87.56 127 ARG A CA 1
ATOM 1002 C C . ARG A 1 127 ? 19.094 17.844 -4.898 1 87.56 127 ARG A C 1
ATOM 1004 O O . ARG A 1 127 ? 18.938 16.641 -4.758 1 87.56 127 ARG A O 1
ATOM 1011 N N . ILE A 1 128 ? 18.328 18.609 -5.523 1 90.5 128 ILE A N 1
ATOM 1012 C CA . ILE A 1 128 ? 17.188 18.094 -6.273 1 90.5 128 ILE A CA 1
ATOM 1013 C C . ILE A 1 128 ? 17.688 17.234 -7.438 1 90.5 128 ILE A C 1
ATOM 1015 O O . ILE A 1 128 ? 18.641 17.609 -8.117 1 90.5 128 ILE A O 1
ATOM 1019 N N . GLY A 1 129 ? 17.078 16.109 -7.629 1 92.25 129 GLY A N 1
ATOM 1020 C CA . GLY A 1 129 ? 17.453 15.242 -8.734 1 92.25 129 GLY A CA 1
ATOM 1021 C C . GLY A 1 129 ? 18.438 14.156 -8.336 1 92.25 129 GLY A C 1
ATOM 1022 O O . GLY A 1 129 ? 18.641 13.195 -9.078 1 92.25 129 GLY A O 1
ATOM 1023 N N . GLN A 1 130 ? 18.969 14.305 -7.148 1 91.5 130 GLN A N 1
ATOM 1024 C CA . GLN A 1 130 ? 19.891 13.273 -6.668 1 91.5 130 GLN A CA 1
ATOM 1025 C C . GLN A 1 130 ? 19.125 11.992 -6.312 1 91.5 130 GLN A C 1
ATOM 1027 O O . GLN A 1 130 ? 18.031 12.047 -5.746 1 91.5 130 GLN A O 1
ATOM 1032 N N . GLU A 1 131 ? 19.734 10.867 -6.637 1 91.56 131 GLU A N 1
ATOM 1033 C CA . GLU A 1 131 ? 19.094 9.578 -6.383 1 91.56 131 GLU A CA 1
ATOM 1034 C C . GLU A 1 131 ? 19.125 9.227 -4.898 1 91.56 131 GLU A C 1
ATOM 1036 O O . GLU A 1 131 ? 20.125 9.492 -4.215 1 91.56 131 GLU A O 1
ATOM 1041 N N . PHE A 1 132 ? 18.062 8.688 -4.398 1 92.12 132 PHE A N 1
ATOM 1042 C CA . PHE A 1 132 ? 18 8.219 -3.02 1 92.12 132 PHE A CA 1
ATOM 1043 C C . PHE A 1 132 ? 18.859 6.977 -2.832 1 92.12 132 PHE A C 1
ATOM 1045 O O . PHE A 1 132 ? 18.906 6.117 -3.713 1 92.12 132 PHE A O 1
ATOM 1052 N N . PRO A 1 133 ? 19.5 6.949 -1.696 1 85.62 133 PRO A N 1
ATOM 1053 C CA . PRO A 1 133 ? 20.203 5.699 -1.396 1 85.62 133 PRO A CA 1
ATOM 1054 C C . PRO A 1 133 ? 19.25 4.508 -1.26 1 85.62 133 PRO A C 1
ATOM 1056 O O . PRO A 1 133 ? 18.062 4.691 -1.012 1 85.62 133 PRO A O 1
ATOM 1059 N N . ALA A 1 134 ? 19.75 3.258 -1.408 1 82.62 134 ALA A N 1
ATOM 1060 C CA . ALA A 1 134 ? 18.953 2.031 -1.39 1 82.62 134 ALA A CA 1
ATOM 1061 C C . ALA A 1 134 ? 18.297 1.823 -0.029 1 82.62 134 ALA A C 1
ATOM 1063 O O . ALA A 1 134 ? 17.25 1.173 0.07 1 82.62 134 ALA A O 1
ATOM 1064 N N . THR A 1 135 ? 18.797 2.461 0.96 1 83.12 135 THR A N 1
ATOM 1065 C CA . THR A 1 135 ? 18.328 2.238 2.326 1 83.12 135 THR A CA 1
ATOM 1066 C C . THR A 1 135 ? 17.078 3.057 2.609 1 83.12 135 THR A C 1
ATOM 1068 O O . THR A 1 135 ? 16.391 2.814 3.602 1 83.12 135 THR A O 1
ATOM 1071 N N . VAL A 1 136 ? 16.812 4.047 1.771 1 89.38 136 VAL A N 1
ATOM 1072 C CA . VAL A 1 136 ? 15.633 4.871 1.967 1 89.38 136 VAL A CA 1
ATOM 1073 C C . VAL A 1 136 ? 14.43 4.211 1.292 1 89.38 136 VAL A C 1
ATOM 1075 O O . VAL A 1 136 ? 14.445 3.969 0.083 1 89.38 136 VAL A O 1
ATOM 1078 N N . PRO A 1 137 ? 13.438 3.857 2.076 1 91.56 137 PRO A N 1
ATOM 1079 C CA . PRO A 1 137 ? 12.227 3.293 1.464 1 91.56 137 PRO A CA 1
ATOM 1080 C C . PRO A 1 137 ? 11.359 4.352 0.794 1 91.56 137 PRO A C 1
ATOM 1082 O O . PRO A 1 137 ? 10.305 4.711 1.325 1 91.56 137 PRO A O 1
ATOM 1085 N N . VAL A 1 138 ? 11.672 4.746 -0.374 1 92.69 138 VAL A N 1
ATOM 1086 C CA . VAL A 1 138 ? 11.07 5.867 -1.087 1 92.69 138 VAL A CA 1
ATOM 1087 C C . VAL A 1 138 ? 9.609 5.562 -1.395 1 92.69 138 VAL A C 1
ATOM 1089 O O . VAL A 1 138 ? 8.734 6.406 -1.181 1 92.69 138 VAL A O 1
ATOM 1092 N N . GLU A 1 139 ? 9.281 4.359 -1.815 1 92.12 139 GLU A N 1
ATOM 1093 C CA . GLU A 1 139 ? 7.922 3.996 -2.209 1 92.12 139 GLU A CA 1
ATOM 1094 C C . GLU A 1 139 ? 6.965 4.074 -1.023 1 92.12 139 GLU A C 1
ATOM 1096 O O . GLU A 1 139 ? 5.848 4.57 -1.152 1 92.12 139 GLU A O 1
ATOM 1101 N N . MET A 1 140 ? 7.406 3.58 0.062 1 91.62 140 MET A N 1
ATOM 1102 C CA . MET A 1 140 ? 6.543 3.564 1.24 1 91.62 140 MET A CA 1
ATOM 1103 C C . MET A 1 140 ? 6.355 4.973 1.795 1 91.62 140 MET A C 1
ATOM 1105 O O . MET A 1 140 ? 5.285 5.305 2.305 1 91.62 140 MET A O 1
ATOM 1109 N N . MET A 1 141 ? 7.387 5.734 1.781 1 94.44 141 MET A N 1
ATOM 1110 C CA . MET A 1 141 ? 7.273 7.105 2.266 1 94.44 141 MET A CA 1
ATOM 1111 C C . MET A 1 141 ? 6.367 7.93 1.357 1 94.44 141 MET A C 1
ATOM 1113 O O . MET A 1 141 ? 5.609 8.781 1.834 1 94.44 141 MET A O 1
ATOM 1117 N N . ARG A 1 142 ? 6.434 7.684 0.038 1 96.75 142 ARG A N 1
ATOM 1118 C CA . ARG A 1 142 ? 5.555 8.367 -0.906 1 96.75 142 ARG A CA 1
ATOM 1119 C C . ARG A 1 142 ? 4.137 7.82 -0.824 1 96.75 142 ARG A C 1
ATOM 1121 O O . ARG A 1 142 ? 3.182 8.492 -1.229 1 96.75 142 ARG A O 1
ATOM 1128 N N . ALA A 1 143 ? 4.016 6.625 -0.307 1 95.25 143 ALA A N 1
ATOM 1129 C CA . ALA A 1 143 ? 2.699 5.992 -0.244 1 95.25 143 ALA A CA 1
ATOM 1130 C C . ALA A 1 143 ? 1.778 6.738 0.719 1 95.25 143 ALA A C 1
ATOM 1132 O O . ALA A 1 143 ? 0.569 6.824 0.491 1 95.25 143 ALA A O 1
ATOM 1133 N N . CYS A 1 144 ? 2.311 7.273 1.771 1 95.69 144 CYS A N 1
ATOM 1134 C CA . CYS A 1 144 ? 1.497 7.969 2.762 1 95.69 144 CYS A CA 1
ATOM 1135 C C . CYS A 1 144 ? 0.782 9.164 2.139 1 95.69 144 CYS A C 1
ATOM 1137 O O . CYS A 1 144 ? -0.449 9.211 2.109 1 95.69 144 CYS A O 1
ATOM 1139 N N . PRO A 1 145 ? 1.51 10.117 1.523 1 97.81 145 PRO A N 1
ATOM 1140 C CA . PRO A 1 145 ? 0.794 11.211 0.867 1 97.81 145 PRO A CA 1
ATOM 1141 C C . PRO A 1 145 ? -0.061 10.734 -0.307 1 97.81 145 PRO A C 1
ATOM 1143 O O . PRO A 1 145 ? -1.127 11.305 -0.566 1 97.81 145 PRO A O 1
ATOM 1146 N N . ALA A 1 146 ? 0.378 9.734 -0.983 1 98.06 146 ALA A N 1
ATOM 1147 C CA . ALA A 1 146 ? -0.361 9.242 -2.141 1 98.06 146 ALA A CA 1
ATOM 1148 C C . ALA A 1 146 ? -1.71 8.664 -1.724 1 98.06 146 ALA A C 1
ATOM 1150 O O . ALA A 1 146 ? -2.725 8.898 -2.385 1 98.06 146 ALA A O 1
ATOM 1151 N N . ILE A 1 147 ? -1.702 7.898 -0.644 1 97.25 147 ILE A N 1
ATOM 1152 C CA . ILE A 1 147 ? -2.943 7.293 -0.174 1 97.25 147 ILE A CA 1
ATOM 1153 C C . ILE A 1 147 ? -3.881 8.383 0.35 1 97.25 147 ILE A C 1
ATOM 1155 O O . ILE A 1 147 ? -5.066 8.406 0.008 1 97.25 147 ILE A O 1
ATOM 1159 N N . LEU A 1 148 ? -3.408 9.25 1.146 1 98.19 148 LEU A N 1
ATOM 1160 C CA . LEU A 1 148 ? -4.234 10.344 1.646 1 98.19 148 LEU A CA 1
ATOM 1161 C C . LEU A 1 148 ? -4.738 11.211 0.498 1 98.19 148 LEU A C 1
ATOM 1163 O O . LEU A 1 148 ? -5.891 11.656 0.507 1 98.19 148 LEU A O 1
ATOM 1167 N N . GLY A 1 149 ? -3.855 11.469 -0.471 1 98.12 149 GLY A N 1
ATOM 1168 C CA . GLY A 1 149 ? -4.258 12.234 -1.642 1 98.12 149 GLY A CA 1
ATOM 1169 C C . GLY A 1 149 ? -5.328 11.539 -2.467 1 98.12 149 GLY A C 1
ATOM 1170 O O . GLY A 1 149 ? -6.199 12.195 -3.035 1 98.12 149 GLY A O 1
ATOM 1171 N N . SER A 1 150 ? -5.238 10.211 -2.5 1 98.44 150 SER A N 1
ATOM 1172 C CA . SER A 1 150 ? -6.238 9.453 -3.248 1 98.44 150 SER A CA 1
ATOM 1173 C C . SER A 1 150 ? -7.617 9.578 -2.607 1 98.44 150 SER A C 1
ATOM 1175 O O . SER A 1 150 ? -8.633 9.508 -3.299 1 98.44 150 SER A O 1
ATOM 1177 N N . LEU A 1 151 ? -7.633 9.797 -1.351 1 98.56 151 LEU A N 1
ATOM 1178 C CA . LEU A 1 151 ? -8.898 9.844 -0.627 1 98.56 151 LEU A CA 1
ATOM 1179 C C . LEU A 1 151 ? -9.586 11.195 -0.816 1 98.56 151 LEU A C 1
ATOM 1181 O O . LEU A 1 151 ? -10.75 11.359 -0.453 1 98.56 151 LEU A O 1
ATOM 1185 N N . ILE A 1 152 ? -8.945 12.164 -1.433 1 98.75 152 ILE A N 1
ATOM 1186 C CA . ILE A 1 152 ? -9.547 13.469 -1.699 1 98.75 152 ILE A CA 1
ATOM 1187 C C . ILE A 1 152 ? -10.703 13.312 -2.682 1 98.75 152 ILE A C 1
ATOM 1189 O O . ILE A 1 152 ? -11.734 13.969 -2.545 1 98.75 152 ILE A O 1
ATOM 1193 N N . VAL A 1 153 ? -10.602 12.375 -3.602 1 98.75 153 VAL A N 1
ATOM 1194 C CA . VAL A 1 153 ? -11.586 12.172 -4.66 1 98.75 153 VAL A CA 1
ATOM 1195 C C . VAL A 1 153 ? -12.906 11.703 -4.055 1 98.75 153 VAL A C 1
ATOM 1197 O O . VAL A 1 153 ? -13.953 12.32 -4.262 1 98.75 153 VAL A O 1
ATOM 1200 N N . PRO A 1 154 ? -12.867 10.648 -3.23 1 98.31 154 PRO A N 1
ATOM 1201 C CA . PRO A 1 154 ? -14.148 10.25 -2.627 1 98.31 154 PRO A CA 1
ATOM 1202 C C . PRO A 1 154 ? -14.672 11.281 -1.626 1 98.31 154 PRO A C 1
ATOM 1204 O O . PRO A 1 154 ? -15.883 11.422 -1.456 1 98.31 154 PRO A O 1
ATOM 1207 N N . LEU A 1 155 ? -13.805 12.016 -0.983 1 98.69 155 LEU A N 1
ATOM 1208 C CA . LEU A 1 155 ? -14.258 13.055 -0.06 1 98.69 155 LEU A CA 1
ATOM 1209 C C . LEU A 1 155 ? -15.023 14.148 -0.799 1 98.69 155 LEU A C 1
ATOM 1211 O O . LEU A 1 155 ? -16.078 14.578 -0.344 1 98.69 155 LEU A O 1
ATOM 1215 N N . VAL A 1 156 ? -14.492 14.555 -1.921 1 98.81 156 VAL A N 1
ATOM 1216 C CA . VAL A 1 156 ? -15.148 15.586 -2.715 1 98.81 156 VAL A CA 1
ATOM 1217 C C . VAL A 1 156 ? -16.5 15.062 -3.215 1 98.81 156 VAL A C 1
ATOM 1219 O O . VAL A 1 156 ? -17.484 15.797 -3.211 1 98.81 156 VAL A O 1
ATOM 1222 N N . TYR A 1 157 ? -16.5 13.789 -3.621 1 98.44 157 TYR A N 1
ATOM 1223 C CA . TYR A 1 157 ? -17.766 13.164 -4.02 1 98.44 157 TYR A CA 1
ATOM 1224 C C . TYR A 1 157 ? -18.797 13.242 -2.9 1 98.44 157 TYR A C 1
ATOM 1226 O O . TYR A 1 157 ? -19.922 13.68 -3.121 1 98.44 157 TYR A O 1
ATOM 1234 N N . GLN A 1 158 ? -18.359 12.906 -1.733 1 97.69 158 GLN A N 1
ATOM 1235 C CA . GLN A 1 158 ? -19.281 12.836 -0.605 1 97.69 158 GLN A CA 1
ATOM 1236 C C . GLN A 1 158 ? -19.688 14.227 -0.13 1 97.69 158 GLN A C 1
ATOM 1238 O O . GLN A 1 158 ? -20.781 14.422 0.378 1 97.69 158 GLN A O 1
ATOM 1243 N N . ILE A 1 159 ? -18.828 15.156 -0.251 1 98.62 159 ILE A N 1
ATOM 1244 C CA . ILE A 1 159 ? -19.156 16.531 0.1 1 98.62 159 ILE A CA 1
ATOM 1245 C C . ILE A 1 159 ? -20.312 17.031 -0.769 1 98.62 159 ILE A C 1
ATOM 1247 O O . ILE A 1 159 ? -21.25 17.641 -0.268 1 98.62 159 ILE A O 1
ATOM 1251 N N . CYS A 1 160 ? -20.266 16.734 -2.023 1 98.19 160 CYS A N 1
ATOM 1252 C CA . CYS A 1 160 ? -21.344 17.109 -2.922 1 98.19 160 CYS A CA 1
ATOM 1253 C C . CYS A 1 160 ? -22.656 16.453 -2.514 1 98.19 160 CYS A C 1
ATOM 1255 O O . CYS A 1 160 ? -23.688 17.109 -2.455 1 98.19 160 CYS A O 1
ATOM 1257 N N . VAL A 1 161 ? -22.562 15.219 -2.166 1 96.12 161 VAL A N 1
ATOM 1258 C CA . VAL A 1 161 ? -23.766 14.477 -1.812 1 96.12 161 VAL A CA 1
ATOM 1259 C C . VAL A 1 161 ? -24.344 15.031 -0.519 1 96.12 161 VAL A C 1
ATOM 1261 O O . VAL A 1 161 ? -25.547 15.297 -0.442 1 96.12 161 VAL A O 1
ATOM 1264 N N . GLU A 1 162 ? -23.5 15.297 0.45 1 96.44 162 GLU A N 1
ATOM 1265 C CA . GLU A 1 162 ? -23.969 15.758 1.757 1 96.44 162 GLU A CA 1
ATOM 1266 C C . GLU A 1 162 ? -24.422 17.219 1.704 1 96.44 162 GLU A C 1
ATOM 1268 O O . GLU A 1 162 ? -25.141 17.672 2.584 1 96.44 162 GLU A O 1
ATOM 1273 N N . SER A 1 163 ? -23.984 17.906 0.644 1 97.25 163 SER A N 1
ATOM 1274 C CA . SER A 1 163 ? -24.406 19.281 0.487 1 97.25 163 SER A CA 1
ATOM 1275 C C . SER A 1 163 ? -25.766 19.375 -0.221 1 97.25 163 SER A C 1
ATOM 1277 O O . SER A 1 163 ? -26.266 20.484 -0.458 1 97.25 163 SER A O 1
ATOM 1279 N N . GLY A 1 164 ? -26.281 18.234 -0.617 1 95.44 164 GLY A N 1
ATOM 1280 C CA . GLY A 1 164 ? -27.609 18.219 -1.224 1 95.44 164 GLY A CA 1
ATOM 1281 C C . GLY A 1 164 ? -27.578 18.297 -2.738 1 95.44 164 GLY A C 1
ATOM 1282 O O . GLY A 1 164 ? -28.594 18.5 -3.383 1 95.44 164 GLY A O 1
ATOM 1283 N N . MET A 1 165 ? -26.453 18.141 -3.305 1 96.06 165 MET A N 1
ATOM 1284 C CA . MET A 1 165 ? -26.328 18.156 -4.758 1 96.06 165 MET A CA 1
ATOM 1285 C C . MET A 1 165 ? -26.641 16.797 -5.352 1 96.06 165 MET A C 1
ATOM 1287 O O . MET A 1 165 ? -26.734 15.805 -4.621 1 96.06 165 MET A O 1
ATOM 1291 N N . SER A 1 166 ? -26.844 16.781 -6.629 1 94.12 166 SER A N 1
ATOM 1292 C CA . SER A 1 166 ? -27.156 15.531 -7.32 1 94.12 166 SER A CA 1
ATOM 1293 C C . SER A 1 166 ? -25.938 14.609 -7.387 1 94.12 166 SER A C 1
ATOM 1295 O O . SER A 1 166 ? -24.797 15.07 -7.246 1 94.12 166 SER A O 1
ATOM 1297 N N . ARG A 1 167 ? -26.109 13.328 -7.578 1 93.94 167 ARG A N 1
ATOM 1298 C CA . ARG A 1 167 ? -25.031 12.352 -7.688 1 93.94 167 ARG A CA 1
ATOM 1299 C C . ARG A 1 167 ? -24.219 12.57 -8.961 1 93.94 167 ARG A C 1
ATOM 1301 O O . ARG A 1 167 ? -23.016 12.305 -8.992 1 93.94 167 ARG A O 1
ATOM 1308 N N . HIS A 1 168 ? -24.891 13.07 -9.953 1 92.81 168 HIS A N 1
ATOM 1309 C CA . HIS A 1 168 ? -24.172 13.391 -11.188 1 92.81 168 HIS A CA 1
ATOM 1310 C C . HIS A 1 168 ? -23.172 14.516 -10.969 1 92.81 168 HIS A C 1
ATOM 1312 O O . HIS A 1 168 ? -22.062 14.477 -11.492 1 92.81 168 HIS A O 1
ATOM 1318 N N . SER A 1 169 ? -23.656 15.523 -10.203 1 95.75 169 SER A N 1
ATOM 1319 C CA . SER A 1 169 ? -22.75 16.609 -9.867 1 95.75 169 SER A CA 1
ATOM 1320 C C . SER A 1 169 ? -21.594 16.141 -8.992 1 95.75 169 SER A C 1
ATOM 1322 O O . SER A 1 169 ? -20.469 16.594 -9.141 1 95.75 169 SER A O 1
ATOM 1324 N N . ALA A 1 170 ? -21.953 15.188 -8.117 1 97.69 170 ALA A N 1
ATOM 1325 C CA . ALA A 1 170 ? -20.906 14.609 -7.27 1 97.69 170 ALA A CA 1
ATOM 1326 C C . ALA A 1 170 ? -19.875 13.867 -8.102 1 97.69 170 ALA A C 1
ATOM 1328 O O . ALA A 1 170 ? -18.672 14.008 -7.883 1 97.69 170 ALA A O 1
ATOM 1329 N N . ALA A 1 171 ? -20.312 13.109 -9.055 1 97.31 171 ALA A N 1
ATOM 1330 C CA . ALA A 1 171 ? -19.422 12.367 -9.945 1 97.31 171 ALA A CA 1
ATOM 1331 C C . ALA A 1 171 ? -18.578 13.32 -10.781 1 97.31 171 ALA A C 1
ATOM 1333 O O . ALA A 1 171 ? -17.391 13.055 -11.016 1 97.31 171 ALA A O 1
ATOM 1334 N N . LEU A 1 172 ? -19.203 14.391 -11.188 1 97.81 172 LEU A N 1
ATOM 1335 C CA . LEU A 1 172 ? -18.469 15.375 -11.977 1 97.81 172 LEU A CA 1
ATOM 1336 C C . LEU A 1 172 ? -17.344 16 -11.156 1 97.81 172 LEU A C 1
ATOM 1338 O O . LEU A 1 172 ? -16.203 16.078 -11.617 1 97.81 172 LEU A O 1
ATOM 1342 N N . ALA A 1 173 ? -17.672 16.469 -9.961 1 98.69 173 ALA A N 1
ATOM 1343 C CA . ALA A 1 173 ? -16.672 17.094 -9.102 1 98.69 173 ALA A CA 1
ATOM 1344 C C . ALA A 1 173 ? -15.508 16.156 -8.82 1 98.69 173 ALA A C 1
ATOM 1346 O O . ALA A 1 173 ? -14.344 16.547 -8.945 1 98.69 173 ALA A O 1
ATOM 1347 N N . ALA A 1 174 ? -15.836 14.945 -8.438 1 98.75 174 ALA A N 1
ATOM 1348 C CA . ALA A 1 174 ? -14.812 13.953 -8.125 1 98.75 174 ALA A CA 1
ATOM 1349 C C . ALA A 1 174 ? -13.961 13.633 -9.352 1 98.75 174 ALA A C 1
ATOM 1351 O O . ALA A 1 174 ? -12.742 13.461 -9.242 1 98.75 174 ALA A O 1
ATOM 1352 N N . THR A 1 175 ? -14.578 13.539 -10.523 1 98.69 175 THR A N 1
ATOM 1353 C CA . THR A 1 175 ? -13.859 13.242 -11.766 1 98.69 175 THR A CA 1
ATOM 1354 C C . THR A 1 175 ? -12.898 14.375 -12.109 1 98.69 175 THR A C 1
ATOM 1356 O O . THR A 1 175 ? -11.766 14.125 -12.539 1 98.69 175 THR A O 1
ATOM 1359 N N . LEU A 1 176 ? -13.352 15.562 -11.914 1 98.81 176 LEU A N 1
ATOM 1360 C CA . LEU A 1 176 ? -12.5 16.703 -12.227 1 98.81 176 LEU A CA 1
ATOM 1361 C C . LEU A 1 176 ? -11.297 16.75 -11.289 1 98.81 176 LEU A C 1
ATOM 1363 O O . LEU A 1 176 ? -10.188 17.109 -11.711 1 98.81 176 LEU A O 1
ATOM 1367 N N . VAL A 1 177 ? -11.508 16.438 -10.016 1 98.75 177 VAL A N 1
ATOM 1368 C CA . VAL A 1 177 ? -10.398 16.375 -9.078 1 98.75 177 VAL A CA 1
ATOM 1369 C C . VAL A 1 177 ? -9.445 15.242 -9.469 1 98.75 177 VAL A C 1
ATOM 1371 O O . VAL A 1 177 ? -8.227 15.398 -9.398 1 98.75 177 VAL A O 1
ATOM 1374 N N . LEU A 1 178 ? -9.977 14.133 -9.891 1 98.69 178 LEU A N 1
ATOM 1375 C CA . LEU A 1 178 ? -9.211 12.969 -10.305 1 98.69 178 LEU A CA 1
ATOM 1376 C C . LEU A 1 178 ? -8.344 13.289 -11.523 1 98.69 178 LEU A C 1
ATOM 1378 O O . LEU A 1 178 ? -7.199 12.836 -11.609 1 98.69 178 LEU A O 1
ATOM 1382 N N . LEU A 1 179 ? -8.867 14.148 -12.398 1 98.56 179 LEU A N 1
ATOM 1383 C CA . LEU A 1 179 ? -8.211 14.398 -13.68 1 98.56 179 LEU A CA 1
ATOM 1384 C C . LEU A 1 179 ? -7.316 15.633 -13.594 1 98.56 179 LEU A C 1
ATOM 1386 O O . LEU A 1 179 ? -6.785 16.094 -14.609 1 98.56 179 LEU A O 1
ATOM 1390 N N . ASP A 1 180 ? -7.199 16.203 -12.43 1 98.44 180 ASP A N 1
ATOM 1391 C CA . ASP A 1 180 ? -6.312 17.359 -12.289 1 98.44 180 ASP A CA 1
ATOM 1392 C C . ASP A 1 180 ? -4.855 16.922 -12.148 1 98.44 180 ASP A C 1
ATOM 1394 O O . ASP A 1 180 ? -4.504 16.203 -11.203 1 98.44 180 ASP A O 1
ATOM 1398 N N . ASN A 1 181 ? -4.008 17.375 -13.023 1 98.25 181 ASN A N 1
ATOM 1399 C CA . ASN A 1 181 ? -2.615 16.938 -13.078 1 98.25 181 ASN A CA 1
ATOM 1400 C C . ASN A 1 181 ? -1.807 17.484 -11.906 1 98.25 181 ASN A C 1
ATOM 1402 O O . ASN A 1 181 ? -0.922 16.797 -11.383 1 98.25 181 ASN A O 1
ATOM 1406 N N . ALA A 1 182 ? -2.107 18.703 -11.523 1 98.12 182 ALA A N 1
ATOM 1407 C CA . ALA A 1 182 ? -1.353 19.312 -10.438 1 98.12 182 ALA A CA 1
ATOM 1408 C C . ALA A 1 182 ? -1.619 18.594 -9.109 1 98.12 182 ALA A C 1
ATOM 1410 O O . ALA A 1 182 ? -0.688 18.312 -8.352 1 98.12 182 ALA A O 1
ATOM 1411 N N . LEU A 1 183 ? -2.861 18.312 -8.836 1 98.25 183 LEU A N 1
ATOM 1412 C CA . LEU A 1 183 ? -3.205 17.594 -7.613 1 98.25 183 LEU A CA 1
ATOM 1413 C C . LEU A 1 183 ? -2.586 16.203 -7.609 1 98.25 183 LEU A C 1
ATOM 1415 O O . LEU A 1 183 ? -2.125 15.727 -6.57 1 98.25 183 LEU A O 1
ATOM 1419 N N . LEU A 1 184 ? -2.553 15.602 -8.742 1 98.19 184 LEU A N 1
ATOM 1420 C CA . LEU A 1 184 ? -1.97 14.266 -8.852 1 98.19 184 LEU A CA 1
ATOM 1421 C C . LEU A 1 184 ? -0.476 14.297 -8.547 1 98.19 184 LEU A C 1
ATOM 1423 O O . LEU A 1 184 ? 0.014 13.508 -7.738 1 98.19 184 LEU A O 1
ATOM 1427 N N . VAL A 1 185 ? 0.236 15.219 -9.133 1 97.88 185 VAL A N 1
ATOM 1428 C CA . VAL A 1 185 ? 1.679 15.32 -8.945 1 97.88 185 VAL A CA 1
ATOM 1429 C C . VAL A 1 185 ? 1.988 15.641 -7.484 1 97.88 185 VAL A C 1
ATOM 1431 O O . VAL A 1 185 ? 2.854 15.008 -6.871 1 97.88 185 VAL A O 1
ATOM 1434 N N . GLN A 1 186 ? 1.219 16.531 -6.953 1 97.75 186 GLN A N 1
ATOM 1435 C CA . GLN A 1 186 ? 1.491 17.016 -5.602 1 97.75 186 GLN A CA 1
ATOM 1436 C C . GLN A 1 186 ? 1.21 15.938 -4.562 1 97.75 186 GLN A C 1
ATOM 1438 O O . GLN A 1 186 ? 1.806 15.938 -3.484 1 97.75 186 GLN A O 1
ATOM 1443 N N . THR A 1 187 ? 0.395 15.023 -4.848 1 97.69 187 THR A N 1
ATOM 1444 C CA . THR A 1 187 ? -0.021 14.023 -3.867 1 97.69 187 THR A CA 1
ATOM 1445 C C . THR A 1 187 ? 0.818 12.758 -4 1 97.69 187 THR A C 1
ATOM 1447 O O . THR A 1 187 ? 0.757 11.875 -3.141 1 97.69 187 THR A O 1
ATOM 1450 N N . ARG A 1 188 ? 1.619 12.633 -4.969 1 96.94 188 ARG A N 1
ATOM 1451 C CA . ARG A 1 188 ? 2.379 11.414 -5.223 1 96.94 188 ARG A CA 1
ATOM 1452 C C . ARG A 1 188 ? 3.723 11.445 -4.504 1 96.94 188 ARG A C 1
ATOM 1454 O O . ARG A 1 188 ? 4.383 10.414 -4.363 1 96.94 188 ARG A O 1
ATOM 1461 N N . PHE A 1 189 ? 4.211 12.609 -4.121 1 97.62 189 PHE A N 1
ATOM 1462 C CA . PHE A 1 189 ? 5.551 12.742 -3.561 1 97.62 189 PHE A CA 1
ATOM 1463 C C . PHE A 1 189 ? 5.484 13.172 -2.1 1 97.62 189 PHE A C 1
ATOM 1465 O O . PHE A 1 189 ? 4.398 13.414 -1.568 1 97.62 189 PHE A O 1
ATOM 1472 N N . MET A 1 190 ? 6.648 13.117 -1.453 1 97.31 190 MET A N 1
ATOM 1473 C CA . MET A 1 190 ? 6.711 13.477 -0.039 1 97.31 190 MET A CA 1
ATOM 1474 C C . MET A 1 190 ? 6.52 14.977 0.147 1 97.31 190 MET A C 1
ATOM 1476 O O . MET A 1 190 ? 7.445 15.68 0.564 1 97.31 190 MET A O 1
ATOM 1480 N N . LEU A 1 191 ? 5.309 15.383 -0.174 1 97.56 191 LEU A N 1
ATOM 1481 C CA . LEU A 1 191 ? 4.961 16.797 -0.098 1 97.56 191 LEU A CA 1
ATOM 1482 C C . LEU A 1 191 ? 3.775 17.016 0.836 1 97.56 191 LEU A C 1
ATOM 1484 O O . LEU A 1 191 ? 3.117 16.062 1.246 1 97.56 191 LEU A O 1
ATOM 1488 N N . MET A 1 192 ? 3.473 18.219 1.21 1 97.38 192 MET A N 1
ATOM 1489 C CA . MET A 1 192 ? 2.582 18.516 2.33 1 97.38 192 MET A CA 1
ATOM 1490 C C . MET A 1 192 ? 1.182 18.859 1.836 1 97.38 192 MET A C 1
ATOM 1492 O O . MET A 1 192 ? 0.197 18.625 2.539 1 97.38 192 MET A O 1
ATOM 1496 N N . GLU A 1 193 ? 1.064 19.422 0.66 1 96.88 193 GLU A N 1
ATOM 1497 C CA . GLU A 1 193 ? -0.207 19.984 0.224 1 96.88 193 GLU A CA 1
ATOM 1498 C C . GLU A 1 193 ? -1.283 18.906 0.112 1 96.88 193 GLU A C 1
ATOM 1500 O O . GLU A 1 193 ? -2.451 19.156 0.421 1 96.88 193 GLU A O 1
ATOM 1505 N N . GLY A 1 194 ? -0.85 17.719 -0.379 1 97.38 194 GLY A N 1
ATOM 1506 C CA . GLY A 1 194 ? -1.82 16.641 -0.458 1 97.38 194 GLY A CA 1
ATOM 1507 C C . GLY A 1 194 ? -2.422 16.281 0.887 1 97.38 194 GLY A C 1
ATOM 1508 O O . GLY A 1 194 ? -3.633 16.078 0.998 1 97.38 194 GLY A O 1
ATOM 1509 N N . ILE A 1 195 ? -1.607 16.219 1.901 1 98.38 195 ILE A N 1
ATOM 1510 C CA . ILE A 1 195 ? -2.045 15.891 3.254 1 98.38 195 ILE A CA 1
ATOM 1511 C C . ILE A 1 195 ? -2.932 17.016 3.793 1 98.38 195 ILE A C 1
ATOM 1513 O O . ILE A 1 195 ? -3.973 16.75 4.398 1 98.38 195 ILE A O 1
ATOM 1517 N N . LEU A 1 196 ? -2.541 18.203 3.471 1 98.56 196 LEU A N 1
ATOM 1518 C CA . LEU A 1 196 ? -3.279 19.391 3.875 1 98.56 196 LEU A CA 1
ATOM 1519 C C . LEU A 1 196 ? -4.695 19.375 3.311 1 98.56 196 LEU A C 1
ATOM 1521 O O . LEU A 1 196 ? -5.664 19.562 4.047 1 98.56 196 LEU A O 1
ATOM 1525 N N . ILE A 1 197 ? -4.797 19.109 2.061 1 98.75 197 ILE A N 1
ATOM 1526 C CA . ILE A 1 197 ? -6.078 19.156 1.364 1 98.75 197 ILE A CA 1
ATOM 1527 C C . ILE A 1 197 ? -6.961 18 1.843 1 98.75 197 ILE A C 1
ATOM 1529 O O . ILE A 1 197 ? -8.18 18.156 1.965 1 98.75 197 ILE A O 1
ATOM 1533 N N . PHE A 1 198 ? -6.336 16.891 2.104 1 98.69 198 PHE A N 1
ATOM 1534 C CA . PHE A 1 198 ? -7.094 15.75 2.619 1 98.69 198 PHE A CA 1
ATOM 1535 C C . PHE A 1 198 ? -7.812 16.125 3.91 1 98.69 198 PHE A C 1
ATOM 1537 O O . PHE A 1 198 ? -9.023 15.922 4.031 1 98.69 198 PHE A O 1
ATOM 1544 N N . PHE A 1 199 ? -7.105 16.641 4.867 1 98.88 199 PHE A N 1
ATOM 1545 C CA . PHE A 1 199 ? -7.691 16.969 6.16 1 98.88 199 PHE A CA 1
ATOM 1546 C C . PHE A 1 199 ? -8.688 18.109 6.023 1 98.88 199 PHE A C 1
ATOM 1548 O O . PHE A 1 199 ? -9.688 18.172 6.742 1 98.88 199 PHE A O 1
ATOM 1555 N N . SER A 1 200 ? -8.43 19.047 5.117 1 98.75 200 SER A N 1
ATOM 1556 C CA . SER A 1 200 ? -9.359 20.141 4.871 1 98.75 200 SER A CA 1
ATOM 1557 C C . SER A 1 200 ? -10.695 19.625 4.355 1 98.75 200 SER A C 1
ATOM 1559 O O . SER A 1 200 ? -11.758 19.984 4.879 1 98.75 200 SER A O 1
ATOM 1561 N N . MET A 1 201 ? -10.625 18.719 3.396 1 98.88 201 MET A N 1
ATOM 1562 C CA . MET A 1 201 ? -11.852 18.172 2.824 1 98.88 201 MET A CA 1
ATOM 1563 C C . MET A 1 201 ? -12.562 17.266 3.826 1 98.88 201 MET A C 1
ATOM 1565 O O . MET A 1 201 ? -13.789 17.219 3.855 1 98.88 201 MET A O 1
ATOM 1569 N N . LEU A 1 202 ? -11.758 16.578 4.598 1 98.75 202 LEU A N 1
ATOM 1570 C CA . LEU A 1 202 ? -12.352 15.734 5.629 1 98.75 202 LEU A CA 1
ATOM 1571 C C . LEU A 1 202 ? -13.102 16.594 6.652 1 98.75 202 LEU A C 1
ATOM 1573 O O . LEU A 1 202 ? -14.172 16.203 7.125 1 98.75 202 LEU A O 1
ATOM 1577 N N . ALA A 1 203 ? -12.602 17.719 6.996 1 98.75 203 ALA A N 1
ATOM 1578 C CA . ALA A 1 203 ? -13.242 18.625 7.941 1 98.75 203 ALA A CA 1
ATOM 1579 C C . ALA A 1 203 ? -14.562 19.141 7.391 1 98.75 203 ALA A C 1
ATOM 1581 O O . ALA A 1 203 ? -15.57 19.188 8.109 1 98.75 203 ALA A O 1
ATOM 1582 N N . ILE A 1 204 ? -14.562 19.484 6.172 1 98.69 204 ILE A N 1
ATOM 1583 C CA . ILE A 1 204 ? -15.766 20.016 5.539 1 98.69 204 ILE A CA 1
ATOM 1584 C C . ILE A 1 204 ? -16.828 18.922 5.484 1 98.69 204 ILE A C 1
ATOM 1586 O O . ILE A 1 204 ? -18 19.172 5.777 1 98.69 204 ILE A O 1
ATOM 1590 N N . LEU A 1 205 ? -16.375 17.734 5.102 1 98.69 205 LEU A N 1
ATOM 1591 C CA . LEU A 1 205 ? -17.328 16.625 5.066 1 98.69 205 LEU A CA 1
ATOM 1592 C C . LEU A 1 205 ? -17.906 16.375 6.449 1 98.69 205 LEU A C 1
ATOM 1594 O O . LEU A 1 205 ? -19.125 16.172 6.59 1 98.69 205 LEU A O 1
ATOM 1598 N N . ALA A 1 206 ? -17.047 16.344 7.445 1 98.44 206 ALA A N 1
ATOM 1599 C CA . ALA A 1 206 ? -17.516 16.109 8.812 1 98.44 206 ALA A CA 1
ATOM 1600 C C . ALA A 1 206 ? -18.516 17.188 9.242 1 98.44 206 ALA A C 1
ATOM 1602 O O . ALA A 1 206 ? -19.5 16.875 9.914 1 98.44 206 ALA A O 1
ATOM 1603 N N . PHE A 1 207 ? -18.312 18.406 8.906 1 97.62 207 PHE A N 1
ATOM 1604 C CA . PHE A 1 207 ? -19.234 19.5 9.234 1 97.62 207 PHE A CA 1
ATOM 1605 C C . PHE A 1 207 ? -20.594 19.266 8.586 1 97.62 207 PHE A C 1
ATOM 1607 O O . PHE A 1 207 ? -21.625 19.438 9.242 1 97.62 207 PHE A O 1
ATOM 1614 N N . LEU A 1 208 ? -20.547 18.859 7.344 1 98 208 LEU A N 1
ATOM 1615 C CA . LEU A 1 208 ? -21.797 18.641 6.621 1 98 208 LEU A CA 1
ATOM 1616 C C . LEU A 1 208 ? -22.562 17.469 7.203 1 98 208 LEU A C 1
ATOM 1618 O O . LEU A 1 208 ? -23.797 17.516 7.328 1 98 208 LEU A O 1
ATOM 1622 N N . LYS A 1 209 ? -21.844 16.422 7.523 1 96.88 209 LYS A N 1
ATOM 1623 C CA . LYS A 1 209 ? -22.5 15.266 8.125 1 96.88 209 LYS A CA 1
ATOM 1624 C C . LYS A 1 209 ? -23.094 15.609 9.492 1 96.88 209 LYS A C 1
ATOM 1626 O O . LYS A 1 209 ? -24.141 15.109 9.867 1 96.88 209 LYS A O 1
ATOM 1631 N N . PHE A 1 210 ? -22.422 16.484 10.234 1 96 210 PHE A N 1
ATOM 1632 C CA . PHE A 1 210 ? -22.938 16.984 11.508 1 96 210 PHE A CA 1
ATOM 1633 C C . PHE A 1 210 ? -24.203 17.797 11.297 1 96 210 PHE A C 1
ATOM 1635 O O . PHE A 1 210 ? -25.203 17.594 11.992 1 96 210 PHE A O 1
ATOM 1642 N N . ARG A 1 211 ? -24.156 18.609 10.359 1 93.44 211 ARG A N 1
ATOM 1643 C CA . ARG A 1 211 ? -25.266 19.5 10.07 1 93.44 211 ARG A CA 1
ATOM 1644 C C . ARG A 1 211 ? -26.5 18.703 9.625 1 93.44 211 ARG A C 1
ATOM 1646 O O . ARG A 1 211 ? -27.625 19.062 9.953 1 93.44 211 ARG A O 1
ATOM 1653 N N . ASN A 1 212 ? -26.234 17.594 8.867 1 93.31 212 ASN A N 1
ATOM 1654 C CA . ASN A 1 212 ? -27.312 16.812 8.297 1 93.31 212 ASN A CA 1
ATOM 1655 C C . ASN A 1 212 ? -27.859 15.789 9.289 1 93.31 212 ASN A C 1
ATOM 1657 O O . ASN A 1 212 ? -28.875 15.141 9.023 1 93.31 212 ASN A O 1
ATOM 1661 N N . ASN A 1 213 ? -27.219 15.68 10.414 1 90.31 213 ASN A N 1
ATOM 1662 C CA . ASN A 1 213 ? -27.703 14.711 11.398 1 90.31 213 ASN A CA 1
ATOM 1663 C C . ASN A 1 213 ? -28.984 15.18 12.078 1 90.31 213 ASN A C 1
ATOM 1665 O O . ASN A 1 213 ? -29.031 16.281 12.625 1 90.31 213 ASN A O 1
ATOM 1669 N N . SER A 1 214 ? -30.062 14.398 12.008 1 84.88 214 SER A N 1
ATOM 1670 C CA . SER A 1 214 ? -31.375 14.766 12.523 1 84.88 214 SER A CA 1
ATOM 1671 C C . SER A 1 214 ? -31.469 14.523 14.023 1 84.88 214 SER A C 1
ATOM 1673 O O . SER A 1 214 ? -32.281 15.156 14.711 1 84.88 214 SER A O 1
ATOM 1675 N N . ARG A 1 215 ? -30.656 13.586 14.508 1 90.44 215 ARG A N 1
ATOM 1676 C CA . ARG A 1 215 ? -30.734 13.273 15.93 1 90.44 215 ARG A CA 1
ATOM 1677 C C . ARG A 1 215 ? -29.688 14.07 16.719 1 90.44 215 ARG A C 1
ATOM 1679 O O . ARG A 1 215 ? -28.531 13.656 16.812 1 90.44 215 ARG A O 1
ATOM 1686 N N . GLU A 1 216 ? -30.188 15.07 17.422 1 90 216 GLU A N 1
ATOM 1687 C CA . GLU A 1 216 ? -29.312 15.953 18.172 1 90 216 GLU A CA 1
ATOM 1688 C C . GLU A 1 216 ? -28.656 15.211 19.344 1 90 216 GLU A C 1
ATOM 1690 O O . GLU A 1 216 ? -29.297 14.367 19.984 1 90 216 GLU A O 1
ATOM 1695 N N . PHE A 1 217 ? -27.406 15.289 19.531 1 92 217 PHE A N 1
ATOM 1696 C CA . PHE A 1 217 ? -26.609 14.805 20.656 1 92 217 PHE A CA 1
ATOM 1697 C C . PHE A 1 217 ? -26.469 13.289 20.609 1 92 217 PHE A C 1
ATOM 1699 O O . PHE A 1 217 ? -26.234 12.648 21.625 1 92 217 PHE A O 1
ATOM 1706 N N . SER A 1 218 ? -26.812 12.75 19.484 1 93 218 SER A N 1
ATOM 1707 C CA . SER A 1 218 ? -26.562 11.328 19.281 1 93 218 SER A CA 1
ATOM 1708 C C . SER A 1 218 ? -25.078 11.039 19.156 1 93 218 SER A C 1
ATOM 1710 O O . SER A 1 218 ? -24.266 11.961 19.094 1 93 218 SER A O 1
ATOM 1712 N N . VAL A 1 219 ? -24.703 9.812 19.219 1 91.31 219 VAL A N 1
ATOM 1713 C CA . VAL A 1 219 ? -23.312 9.398 19.094 1 91.31 219 VAL A CA 1
ATOM 1714 C C . VAL A 1 219 ? -22.766 9.828 17.734 1 91.31 219 VAL A C 1
ATOM 1716 O O . VAL A 1 219 ? -21.609 10.25 17.625 1 91.31 219 VAL A O 1
ATOM 1719 N N . GLN A 1 220 ? -23.578 9.75 16.734 1 91.69 220 GLN A N 1
ATOM 1720 C CA . GLN A 1 220 ? -23.172 10.164 15.398 1 91.69 220 GLN A CA 1
ATOM 1721 C C . GLN A 1 220 ? -22.984 11.68 15.328 1 91.69 220 GLN A C 1
ATOM 1723 O O . GLN A 1 220 ? -22.062 12.164 14.664 1 91.69 220 GLN A O 1
ATOM 1728 N N . TRP A 1 221 ? -23.859 12.391 16.016 1 94.56 221 TRP A N 1
ATOM 1729 C CA . TRP A 1 221 ? -23.781 13.852 16.078 1 94.56 221 TRP A CA 1
ATOM 1730 C C . TRP A 1 221 ? -22.453 14.289 16.719 1 94.56 221 TRP A C 1
ATOM 1732 O O . TRP A 1 221 ? -21.734 15.117 16.141 1 94.56 221 TRP A O 1
ATOM 1742 N N . TRP A 1 222 ? -22.125 13.664 17.797 1 94.31 222 TRP A N 1
ATOM 1743 C CA . TRP A 1 222 ? -20.891 13.992 18.5 1 94.31 222 TRP A CA 1
ATOM 1744 C C . TRP A 1 222 ? -19.672 13.562 17.688 1 94.31 222 TRP A C 1
ATOM 1746 O O . TRP A 1 222 ? -18.672 14.266 17.641 1 94.31 222 TRP A O 1
ATOM 1756 N N . PHE A 1 223 ? -19.75 12.43 17.031 1 95.31 223 PHE A N 1
ATOM 1757 C CA . PHE A 1 223 ? -18.625 11.898 16.266 1 95.31 223 PHE A CA 1
ATOM 1758 C C . PHE A 1 223 ? -18.25 12.859 15.133 1 95.31 223 PHE A C 1
ATOM 1760 O O . PHE A 1 223 ? -17.094 13.227 14.984 1 95.31 223 PHE A O 1
ATOM 1767 N N . TRP A 1 224 ? -19.234 13.281 14.406 1 96.75 224 TRP A N 1
ATOM 1768 C CA . TRP A 1 224 ? -18.953 14.133 13.25 1 96.75 224 TRP A CA 1
ATOM 1769 C C . TRP A 1 224 ? -18.516 15.523 13.695 1 96.75 224 TRP A C 1
ATOM 1771 O O . TRP A 1 224 ? -17.641 16.125 13.062 1 96.75 224 TRP A O 1
ATOM 1781 N N . LEU A 1 225 ? -19.078 15.992 14.758 1 96.75 225 LEU A N 1
ATOM 1782 C CA . LEU A 1 225 ? -18.688 17.312 15.266 1 96.75 225 LEU A CA 1
ATOM 1783 C C . LEU A 1 225 ? -17.25 17.281 15.766 1 96.75 225 LEU A C 1
ATOM 1785 O O . LEU A 1 225 ? -16.469 18.188 15.445 1 96.75 225 LEU A O 1
ATOM 1789 N N . CYS A 1 226 ? -16.844 16.25 16.438 1 97.19 226 CYS A N 1
ATOM 1790 C CA . CYS A 1 226 ? -15.484 16.125 16.938 1 97.19 226 CYS A CA 1
ATOM 1791 C C . CYS A 1 226 ? -14.508 15.891 15.789 1 97.19 226 CYS A C 1
ATOM 1793 O O . CYS A 1 226 ? -13.398 16.422 15.797 1 97.19 226 CYS A O 1
ATOM 1795 N N . LEU A 1 227 ? -14.945 15.117 14.836 1 97.94 227 LEU A N 1
ATOM 1796 C CA . LEU A 1 227 ? -14.086 14.867 13.68 1 97.94 227 LEU A CA 1
ATOM 1797 C C . LEU A 1 227 ? -13.859 16.141 12.883 1 97.94 227 LEU A C 1
ATOM 1799 O O . LEU A 1 227 ? -12.789 16.344 12.312 1 97.94 227 LEU A O 1
ATOM 1803 N N . CYS A 1 228 ? -14.844 16.984 12.867 1 98.06 228 CYS A N 1
ATOM 1804 C CA . CYS A 1 228 ? -14.719 18.281 12.188 1 98.06 228 CYS A CA 1
ATOM 1805 C C . CYS A 1 228 ? -13.617 19.125 12.82 1 98.06 228 CYS A C 1
ATOM 1807 O O . CYS A 1 228 ? -12.695 19.562 12.133 1 98.06 228 CYS A O 1
ATOM 1809 N N . GLY A 1 229 ? -13.703 19.219 14.133 1 97.81 229 GLY A N 1
ATOM 1810 C CA . GLY A 1 229 ? -12.68 19.984 14.836 1 97.81 229 GLY A CA 1
ATOM 1811 C C . GLY A 1 229 ? -11.305 19.359 14.734 1 97.81 229 GLY A C 1
ATOM 1812 O O . GLY A 1 229 ? -10.312 20.062 14.508 1 97.81 229 GLY A O 1
ATOM 1813 N N . LEU A 1 230 ? -11.234 18.078 14.82 1 98.31 230 LEU A N 1
ATOM 1814 C CA . LEU A 1 230 ? -9.969 17.359 14.766 1 98.31 230 LEU A CA 1
ATOM 1815 C C . LEU A 1 230 ? -9.336 17.484 13.383 1 98.31 230 LEU A C 1
ATOM 1817 O O . LEU A 1 230 ? -8.141 17.766 13.258 1 98.31 230 LEU A O 1
ATOM 1821 N N . SER A 1 231 ? -10.148 17.312 12.367 1 98.75 231 SER A N 1
ATOM 1822 C CA . SER A 1 231 ? -9.633 17.359 11 1 98.75 231 SER A CA 1
ATOM 1823 C C . SER A 1 231 ? -9.211 18.781 10.609 1 98.75 231 SER A C 1
ATOM 1825 O O . SER A 1 231 ? -8.227 18.953 9.898 1 98.75 231 SER A O 1
ATOM 1827 N N . ALA A 1 232 ? -9.93 19.719 11.039 1 98.5 232 ALA A N 1
ATOM 1828 C CA . ALA A 1 232 ? -9.57 21.109 10.75 1 98.5 232 ALA A CA 1
ATOM 1829 C C . ALA A 1 232 ? -8.242 21.484 11.422 1 98.5 232 ALA A C 1
ATOM 1831 O O . ALA A 1 232 ? -7.41 22.156 10.82 1 98.5 232 ALA A O 1
ATOM 1832 N N . THR A 1 233 ? -8.094 21 12.633 1 98.44 233 THR A N 1
ATOM 1833 C CA . THR A 1 233 ? -6.844 21.266 13.336 1 98.44 233 THR A CA 1
ATOM 1834 C C . THR A 1 233 ? -5.688 20.516 12.68 1 98.44 233 THR A C 1
ATOM 1836 O O . THR A 1 233 ? -4.562 21.016 12.641 1 98.44 233 THR A O 1
ATOM 1839 N N . CYS A 1 234 ? -5.93 19.328 12.203 1 98.69 234 CYS A N 1
ATOM 1840 C CA . CYS A 1 234 ? -4.898 18.594 11.5 1 98.69 234 CYS A CA 1
ATOM 1841 C C . CYS A 1 234 ? -4.461 19.328 10.234 1 98.69 234 CYS A C 1
ATOM 1843 O O . CYS A 1 234 ? -3.273 19.344 9.906 1 98.69 234 CYS A O 1
ATOM 1845 N N . SER A 1 235 ? -5.453 19.922 9.555 1 98.56 235 SER A N 1
ATOM 1846 C CA . SER A 1 235 ? -5.105 20.719 8.383 1 98.56 235 SER A CA 1
ATOM 1847 C C . SER A 1 235 ? -4.223 21.906 8.766 1 98.56 235 SER A C 1
ATOM 1849 O O . SER A 1 235 ? -3.219 22.188 8.102 1 98.56 235 SER A O 1
ATOM 1851 N N . LEU A 1 236 ? -4.535 22.516 9.852 1 98 236 LEU A N 1
ATOM 1852 C CA . LEU A 1 236 ? -3.768 23.641 10.375 1 98 236 LEU A CA 1
ATOM 1853 C C . LEU A 1 236 ? -2.379 23.188 10.82 1 98 236 LEU A C 1
ATOM 1855 O O . LEU A 1 236 ? -1.406 23.922 10.68 1 98 236 LEU A O 1
ATOM 1859 N N . SER A 1 237 ? -2.332 21.984 11.273 1 98.5 237 SER A N 1
ATOM 1860 C CA . SER A 1 237 ? -1.088 21.484 11.844 1 98.5 237 SER A CA 1
ATOM 1861 C C . SER A 1 237 ? -0.173 20.906 10.766 1 98.5 237 SER A C 1
ATOM 1863 O O . SER A 1 237 ? 0.905 20.391 11.07 1 98.5 237 SER A O 1
ATOM 1865 N N . VAL A 1 238 ? -0.59 20.938 9.508 1 98.25 238 VAL A N 1
ATOM 1866 C CA . VAL A 1 238 ? 0.274 20.594 8.383 1 98.25 238 VAL A CA 1
ATOM 1867 C C . VAL A 1 238 ? 0.95 21.844 7.84 1 98.25 238 VAL A C 1
ATOM 1869 O O . VAL A 1 238 ? 2.174 21.891 7.691 1 98.25 238 VAL A O 1
ATOM 1872 N N . LYS A 1 239 ? 0.167 22.812 7.523 1 96.75 239 LYS A N 1
ATOM 1873 C CA . LYS A 1 239 ? 0.595 24.156 7.152 1 96.75 239 LYS A CA 1
ATOM 1874 C C . LYS A 1 239 ? -0.35 25.219 7.719 1 96.75 239 LYS A C 1
ATOM 1876 O O . LYS A 1 239 ? -1.558 24.984 7.816 1 96.75 239 LYS A O 1
ATOM 1881 N N . TYR A 1 240 ? 0.021 26.344 7.969 1 95.06 240 TYR A N 1
ATOM 1882 C CA . TYR A 1 240 ? -0.777 27.375 8.609 1 95.06 240 TYR A CA 1
ATOM 1883 C C . TYR A 1 240 ? -1.919 27.828 7.703 1 95.06 240 TYR A C 1
ATOM 1885 O O . TYR A 1 240 ? -2.965 28.266 8.18 1 95.06 240 TYR A O 1
ATOM 1893 N N . ILE A 1 241 ? -1.785 27.641 6.41 1 95 241 ILE A N 1
ATOM 1894 C CA . ILE A 1 241 ? -2.854 28.016 5.492 1 95 241 ILE A CA 1
ATOM 1895 C C . ILE A 1 241 ? -4.094 27.172 5.77 1 95 241 ILE A C 1
ATOM 1897 O O . ILE A 1 241 ? -5.219 27.594 5.477 1 95 241 ILE A O 1
ATOM 1901 N N . GLY A 1 242 ? -3.863 25.984 6.352 1 96.81 242 GLY A N 1
ATOM 1902 C CA . GLY A 1 242 ? -4.98 25.125 6.727 1 96.81 242 GLY A CA 1
ATOM 1903 C C . GLY A 1 242 ? -5.859 25.734 7.805 1 96.81 242 GLY A C 1
ATOM 1904 O O . GLY A 1 242 ? -6.996 25.297 8 1 96.81 242 GLY A O 1
ATOM 1905 N N . GLY A 1 243 ? -5.379 26.781 8.484 1 96.69 243 GLY A N 1
ATOM 1906 C CA . GLY A 1 243 ? -6.152 27.484 9.5 1 96.69 243 GLY A CA 1
ATOM 1907 C C . GLY A 1 243 ? -7.379 28.172 8.945 1 96.69 243 GLY A C 1
ATOM 1908 O O . GLY A 1 243 ? -8.375 28.359 9.656 1 96.69 243 GLY A O 1
ATOM 1909 N N . PHE A 1 244 ? -7.328 28.438 7.688 1 97.44 244 PHE A N 1
ATOM 1910 C CA . PHE A 1 244 ? -8.453 29.125 7.074 1 97.44 244 PHE A CA 1
ATOM 1911 C C . PHE A 1 244 ? -9.641 28.188 6.891 1 97.44 244 PHE A C 1
ATOM 1913 O O . PHE A 1 244 ? -10.789 28.625 6.844 1 97.44 244 PHE A O 1
ATOM 1920 N N . THR A 1 245 ? -9.383 26.859 6.77 1 97.94 245 THR A N 1
ATOM 1921 C CA . THR A 1 245 ? -10.477 25.891 6.797 1 97.94 245 THR A CA 1
ATOM 1922 C C . THR A 1 245 ? -11.164 25.891 8.156 1 97.94 245 THR A C 1
ATOM 1924 O O . THR A 1 245 ? -12.398 25.859 8.234 1 97.94 245 THR A O 1
ATOM 1927 N N . LEU A 1 246 ? -10.352 25.922 9.188 1 97.31 246 LEU A N 1
ATOM 1928 C CA . LEU A 1 246 ? -10.914 26 10.531 1 97.31 246 LEU A CA 1
ATOM 1929 C C . LEU A 1 246 ? -11.734 27.266 10.711 1 97.31 246 LEU A C 1
ATOM 1931 O O . LEU A 1 246 ? -12.836 27.234 11.25 1 97.31 246 LEU A O 1
ATOM 1935 N N . LEU A 1 247 ? -11.227 28.375 10.219 1 96.94 247 LEU A N 1
ATOM 1936 C CA . LEU A 1 247 ? -11.938 29.656 10.312 1 96.94 247 LEU A CA 1
ATOM 1937 C C . LEU A 1 247 ? -13.258 29.578 9.555 1 96.94 247 LEU A C 1
ATOM 1939 O O . LEU A 1 247 ? -14.289 30.047 10.055 1 96.94 247 LEU A O 1
ATOM 1943 N N . LEU A 1 248 ? -13.219 29.047 8.391 1 97.56 248 LEU A N 1
ATOM 1944 C CA . LEU A 1 248 ? -14.43 28.891 7.59 1 97.56 248 LEU A CA 1
ATOM 1945 C C . LEU A 1 248 ? -15.492 28.094 8.352 1 97.56 248 LEU A C 1
ATOM 1947 O O . LEU A 1 248 ? -16.656 28.516 8.414 1 97.56 248 LEU A O 1
ATOM 1951 N N . LEU A 1 249 ? -15.109 27.016 8.945 1 97.5 249 LEU A N 1
ATOM 1952 C CA . LEU A 1 249 ? -16.047 26.125 9.617 1 97.5 249 LEU A CA 1
ATOM 1953 C C . LEU A 1 249 ? -16.547 26.734 10.922 1 97.5 249 LEU A C 1
ATOM 1955 O O . LEU A 1 249 ? -17.703 26.531 11.297 1 97.5 249 LEU A O 1
ATOM 1959 N N . VAL A 1 250 ? -15.719 27.516 11.617 1 96 250 VAL A N 1
ATOM 1960 C CA . VAL A 1 250 ? -16.141 28.203 12.836 1 96 250 VAL A CA 1
ATOM 1961 C C . VAL A 1 250 ? -17.188 29.266 12.508 1 96 250 VAL A C 1
ATOM 1963 O O . VAL A 1 250 ? -18.203 29.391 13.211 1 96 250 VAL A O 1
ATOM 1966 N N . VAL A 1 251 ? -17 29.969 11.414 1 95.56 251 VAL A N 1
ATOM 1967 C CA . VAL A 1 251 ? -17.938 31 11 1 95.56 251 VAL A CA 1
ATOM 1968 C C . VAL A 1 251 ? -19.266 30.359 10.617 1 95.56 251 VAL A C 1
ATOM 1970 O O . VAL A 1 251 ? -20.344 30.844 11 1 95.56 251 VAL A O 1
ATOM 1973 N N . LEU A 1 252 ? -19.172 29.297 9.922 1 95.62 252 LEU A N 1
ATOM 1974 C CA . LEU A 1 252 ? -20.391 28.625 9.492 1 95.62 252 LEU A CA 1
ATOM 1975 C C . LEU A 1 252 ? -21.109 28 10.68 1 95.62 252 LEU A C 1
ATOM 1977 O O . LEU A 1 252 ? -22.344 28.031 10.75 1 95.62 252 LEU A O 1
ATOM 1981 N N . ALA A 1 253 ? -20.375 27.406 11.555 1 94.38 253 ALA A N 1
ATOM 1982 C CA . ALA A 1 253 ? -20.969 26.812 12.75 1 94.38 253 ALA A CA 1
ATOM 1983 C C . ALA A 1 253 ? -21.625 27.891 13.617 1 94.38 253 ALA A C 1
ATOM 1985 O O . ALA A 1 253 ? -22.688 27.672 14.195 1 94.38 253 ALA A O 1
ATOM 1986 N N . ALA A 1 254 ? -21.016 29.047 13.727 1 92.75 254 ALA A N 1
ATOM 1987 C CA . ALA A 1 254 ? -21.562 30.172 14.484 1 92.75 254 ALA A CA 1
ATOM 1988 C C . ALA A 1 254 ? -22.844 30.703 13.844 1 92.75 254 ALA A C 1
ATOM 1990 O O . ALA A 1 254 ? -23.797 31.031 14.539 1 92.75 254 ALA A O 1
ATOM 1991 N N . ARG A 1 255 ? -22.797 30.75 12.609 1 91.88 255 ARG A N 1
ATOM 1992 C CA . ARG A 1 255 ? -23.984 31.203 11.891 1 91.88 255 ARG A CA 1
ATOM 1993 C C . ARG A 1 255 ? -25.141 30.219 12.094 1 91.88 255 ARG A C 1
ATOM 1995 O O . ARG A 1 255 ? -26.281 30.641 12.32 1 91.88 255 ARG A O 1
ATOM 2002 N N . ASP A 1 256 ? -24.859 28.969 11.969 1 91.94 256 ASP A N 1
ATOM 2003 C CA . ASP A 1 256 ? -25.891 27.953 12.203 1 91.94 256 ASP A CA 1
ATOM 2004 C C . ASP A 1 256 ? -26.453 28.062 13.609 1 91.94 256 ASP A C 1
ATOM 2006 O O . ASP A 1 256 ? -27.672 27.906 13.812 1 91.94 256 ASP A O 1
ATOM 2010 N N . PHE A 1 257 ? -25.609 28.297 14.555 1 91.12 257 PHE A N 1
ATOM 2011 C CA . PHE A 1 257 ? -26.062 28.453 15.93 1 91.12 257 PHE A CA 1
ATOM 2012 C C . PHE A 1 257 ? -26.906 29.719 16.094 1 91.12 257 PHE A C 1
ATOM 2014 O O . PHE A 1 257 ? -27.875 29.719 16.828 1 91.12 257 PHE A O 1
ATOM 2021 N N . TRP A 1 258 ? -26.562 30.75 15.398 1 90.62 258 TRP A N 1
ATOM 2022 C CA . TRP A 1 258 ? -27.312 32 15.438 1 90.62 258 TRP A CA 1
ATOM 2023 C C . TRP A 1 258 ? -28.734 31.797 14.938 1 90.62 258 TRP A C 1
ATOM 2025 O O . TRP A 1 258 ? -29.688 32.344 15.516 1 90.62 258 TRP A O 1
ATOM 2035 N N . VAL A 1 259 ? -28.844 31.047 13.938 1 88.75 259 VAL A N 1
ATOM 2036 C CA . VAL A 1 259 ? -30.172 30.75 13.398 1 88.75 259 VAL A CA 1
ATOM 2037 C C . VAL A 1 259 ? -30.938 29.859 14.359 1 88.75 259 VAL A C 1
ATOM 2039 O O . VAL A 1 259 ? -32.156 30 14.516 1 88.75 259 VAL A O 1
ATOM 2042 N N . LEU A 1 260 ? -30.266 29 15.008 1 88.06 260 LEU A N 1
ATOM 2043 C CA . LEU A 1 260 ? -30.891 28.094 15.969 1 88.06 260 LEU A CA 1
ATOM 2044 C C . LEU A 1 260 ? -31.422 28.859 17.172 1 88.06 260 LEU A C 1
ATOM 2046 O O . LEU A 1 260 ? -32.406 28.438 17.797 1 88.06 260 LEU A O 1
ATOM 2050 N N . LEU A 1 261 ? -30.906 30.031 17.484 1 87.5 261 LEU A N 1
ATOM 2051 C CA . LEU A 1 261 ? -31.328 30.844 18.625 1 87.5 261 LEU A CA 1
ATOM 2052 C C . LEU A 1 261 ? -32.75 31.391 18.406 1 87.5 261 LEU A C 1
ATOM 2054 O O . LEU A 1 261 ? -33.438 31.672 19.375 1 87.5 261 LEU A O 1
ATOM 2058 N N . GLU A 1 262 ? -33.156 31.438 17.188 1 85.25 262 GLU A N 1
ATOM 2059 C CA . GLU A 1 262 ? -34.469 31.969 16.875 1 85.25 262 GLU A CA 1
ATOM 2060 C C . GLU A 1 262 ? -35.562 30.906 17.078 1 85.25 262 GLU A C 1
ATOM 2062 O O . GLU A 1 262 ? -36.75 31.234 17.203 1 85.25 262 GLU A O 1
ATOM 2067 N N . ASP A 1 263 ? -35.094 29.688 17.125 1 83.44 263 ASP A N 1
ATOM 2068 C CA . ASP A 1 263 ? -36.031 28.594 17.297 1 83.44 263 ASP A CA 1
ATOM 2069 C C . ASP A 1 263 ? -36.562 28.562 18.734 1 83.44 263 ASP A C 1
ATOM 2071 O O . ASP A 1 263 ? -35.875 28.078 19.641 1 83.44 263 ASP A O 1
ATOM 2075 N N . ARG A 1 264 ? -37.75 28.969 18.984 1 82.81 264 ARG A N 1
ATOM 2076 C CA . ARG A 1 264 ? -38.344 29.062 20.297 1 82.81 264 ARG A CA 1
ATOM 2077 C C . ARG A 1 264 ? -38.844 27.703 20.781 1 82.81 264 ARG A C 1
ATOM 2079 O O . ARG A 1 264 ? -39.25 27.547 21.938 1 82.81 264 ARG A O 1
ATOM 2086 N N . SER A 1 265 ? -38.812 26.75 19.938 1 85.81 265 SER A N 1
ATOM 2087 C CA . SER A 1 265 ? -39.312 25.422 20.312 1 85.81 265 SER A CA 1
ATOM 2088 C C . SER A 1 265 ? -38.281 24.672 21.141 1 85.81 265 SER A C 1
ATOM 2090 O O . SER A 1 265 ? -38.625 23.719 21.844 1 85.81 265 SER A O 1
ATOM 2092 N N . LYS A 1 266 ? -37.062 25.109 21.188 1 86.19 266 LYS A N 1
ATOM 2093 C CA . LYS A 1 266 ? -36 24.422 21.922 1 86.19 266 LYS A CA 1
ATOM 2094 C C . LYS A 1 266 ? -35.781 25.078 23.281 1 86.19 266 LYS A C 1
ATOM 2096 O O . LYS A 1 266 ? -35.875 26.297 23.406 1 86.19 266 LYS A O 1
ATOM 2101 N N . SER A 1 267 ? -35.594 24.344 24.312 1 89.62 267 SER A N 1
ATOM 2102 C CA . SER A 1 267 ? -35.375 24.828 25.672 1 89.62 267 SER A CA 1
ATOM 2103 C C . SER A 1 267 ? -34.031 25.562 25.781 1 89.62 267 SER A C 1
ATOM 2105 O O . SER A 1 267 ? -33.156 25.375 24.953 1 89.62 267 SER A O 1
ATOM 2107 N N . GLU A 1 268 ? -33.906 26.359 26.719 1 88.06 268 GLU A N 1
ATOM 2108 C CA . GLU A 1 268 ? -32.656 27.078 26.953 1 88.06 268 GLU A CA 1
ATOM 2109 C C . GLU A 1 268 ? -31.516 26.125 27.266 1 88.06 268 GLU A C 1
ATOM 2111 O O . GLU A 1 268 ? -30.359 26.375 26.875 1 88.06 268 GLU A O 1
ATOM 2116 N N . PHE A 1 269 ? -31.859 25.078 27.922 1 89.75 269 PHE A N 1
ATOM 2117 C CA . PHE A 1 269 ? -30.844 24.109 28.266 1 89.75 269 PHE A CA 1
ATOM 2118 C C . PHE A 1 269 ? -30.297 23.422 27 1 89.75 269 PHE A C 1
ATOM 2120 O O . PHE A 1 269 ? -29.109 23.156 26.906 1 89.75 269 PHE A O 1
ATOM 2127 N N . THR A 1 270 ? -31.188 23.172 26.109 1 90.69 270 THR A N 1
ATOM 2128 C CA . THR A 1 270 ? -30.797 22.562 24.844 1 90.69 270 THR A CA 1
ATOM 2129 C C . THR A 1 270 ? -29.891 23.5 24.047 1 90.69 270 THR A C 1
ATOM 2131 O O . THR A 1 270 ? -28.953 23.062 23.391 1 90.69 270 THR A O 1
ATOM 2134 N N . MET A 1 271 ? -30.156 24.75 24.156 1 91.12 271 MET A N 1
ATOM 2135 C CA . MET A 1 271 ? -29.359 25.75 23.453 1 91.12 271 MET A CA 1
ATOM 2136 C C . MET A 1 271 ? -27.953 25.828 24.047 1 91.12 271 MET A C 1
ATOM 2138 O O . MET A 1 271 ? -26.969 26 23.328 1 91.12 271 MET A O 1
ATOM 2142 N N . VAL A 1 272 ? -27.891 25.75 25.312 1 92.31 272 VAL A N 1
ATOM 2143 C CA . VAL A 1 272 ? -26.594 25.781 25.984 1 92.31 272 VAL A CA 1
ATOM 2144 C C . VAL A 1 272 ? -25.797 24.531 25.609 1 92.31 272 VAL A C 1
ATOM 2146 O O . VAL A 1 272 ? -24.578 24.609 25.422 1 92.31 272 VAL A O 1
ATOM 2149 N N . LYS A 1 273 ? -26.453 23.422 25.484 1 92.5 273 LYS A N 1
ATOM 2150 C CA . LYS A 1 273 ? -25.797 22.188 25.078 1 92.5 273 LYS A CA 1
ATOM 2151 C C . LYS A 1 273 ? -25.234 22.297 23.656 1 92.5 273 LYS A C 1
ATOM 2153 O O . LYS A 1 273 ? -24.156 21.781 23.375 1 92.5 273 LYS A O 1
ATOM 2158 N N . HIS A 1 274 ? -25.984 22.938 22.844 1 92.94 274 HIS A N 1
ATOM 2159 C CA . HIS A 1 274 ? -25.516 23.172 21.484 1 92.94 274 HIS A CA 1
ATOM 2160 C C . HIS A 1 274 ? -24.281 24.078 21.484 1 92.94 274 HIS A C 1
ATOM 2162 O O . HIS A 1 274 ? -23.328 23.828 20.734 1 92.94 274 HIS A O 1
ATOM 2168 N N . MET A 1 275 ? -24.344 25.094 22.234 1 93.19 275 MET A N 1
ATOM 2169 C CA . MET A 1 275 ? -23.219 26.016 22.312 1 93.19 275 MET A CA 1
ATOM 2170 C C . MET A 1 275 ? -21.984 25.328 22.859 1 93.19 275 MET A C 1
ATOM 2172 O O . MET A 1 275 ? -20.875 25.484 22.328 1 93.19 275 MET A O 1
ATOM 2176 N N . PHE A 1 276 ? -22.188 24.609 23.875 1 93.5 276 PHE A N 1
ATOM 2177 C CA . PHE A 1 276 ? -21.078 23.875 24.516 1 93.5 276 PHE A CA 1
ATOM 2178 C C . PHE A 1 276 ? -20.484 22.859 23.547 1 93.5 276 PHE A C 1
ATOM 2180 O O . PHE A 1 276 ? -19.266 22.719 23.469 1 93.5 276 PHE A O 1
ATOM 2187 N N . GLY A 1 277 ? -21.297 22.062 22.875 1 93.81 277 GLY A N 1
ATOM 2188 C CA . GLY A 1 277 ? -20.812 21.094 21.891 1 93.81 277 GLY A CA 1
ATOM 2189 C C . GLY A 1 277 ? -19.969 21.734 20.812 1 93.81 277 GLY A C 1
ATOM 2190 O O . GLY A 1 277 ? -18.891 21.219 20.469 1 93.81 277 GLY A O 1
ATOM 2191 N N . ARG A 1 278 ? -20.422 22.812 20.328 1 94.12 278 ARG A N 1
ATOM 2192 C CA . ARG A 1 278 ? -19.688 23.516 19.266 1 94.12 278 ARG A CA 1
ATOM 2193 C C . ARG A 1 278 ? -18.406 24.125 19.797 1 94.12 278 ARG A C 1
ATOM 2195 O O . ARG A 1 278 ? -17.391 24.172 19.094 1 94.12 278 ARG A O 1
ATOM 2202 N N . LEU A 1 279 ? -18.438 24.594 21.016 1 94.38 279 LEU A N 1
ATOM 2203 C CA . LEU A 1 279 ? -17.234 25.156 21.641 1 94.38 279 LEU A CA 1
ATOM 2204 C C . LEU A 1 279 ? -16.188 24.062 21.859 1 94.38 279 LEU A C 1
ATOM 2206 O O . LEU A 1 279 ? -14.992 24.297 21.609 1 94.38 279 LEU A O 1
ATOM 2210 N N . VAL A 1 280 ? -16.594 22.984 22.328 1 94.56 280 VAL A N 1
ATOM 2211 C CA . VAL A 1 280 ? -15.688 21.859 22.562 1 94.56 280 VAL A CA 1
ATOM 2212 C C . VAL A 1 280 ? -15.07 21.406 21.234 1 94.56 280 VAL A C 1
ATOM 2214 O O . VAL A 1 280 ? -13.852 21.234 21.141 1 94.56 280 VAL A O 1
ATOM 2217 N N . ALA A 1 281 ? -15.836 21.266 20.234 1 94.56 281 ALA A N 1
ATOM 2218 C CA . ALA A 1 281 ? -15.391 20.688 18.969 1 94.56 281 ALA A CA 1
ATOM 2219 C C . ALA A 1 281 ? -14.594 21.703 18.156 1 94.56 281 ALA A C 1
ATOM 2221 O O . ALA A 1 281 ? -13.664 21.328 17.438 1 94.56 281 ALA A O 1
ATOM 2222 N N . MET A 1 282 ? -14.906 22.984 18.281 1 94.25 282 MET A N 1
ATOM 2223 C CA . MET A 1 282 ? -14.305 23.953 17.359 1 94.25 282 MET A CA 1
ATOM 2224 C C . MET A 1 282 ? -13.219 24.766 18.062 1 94.25 282 MET A C 1
ATOM 2226 O O . MET A 1 282 ? -12.414 25.422 17.422 1 94.25 282 MET A O 1
ATOM 2230 N N . VAL A 1 283 ? -13.094 24.625 19.375 1 94.44 283 VAL A N 1
ATOM 2231 C CA . VAL A 1 283 ? -12.078 25.406 20.062 1 94.44 283 VAL A CA 1
ATOM 2232 C C . VAL A 1 283 ? -11.227 24.484 20.938 1 94.44 283 VAL A C 1
ATOM 2234 O O . VAL A 1 283 ? -10.016 24.359 20.719 1 94.44 283 VAL A O 1
ATOM 2237 N N . ILE A 1 284 ? -11.82 23.734 21.828 1 96.06 284 ILE A N 1
ATOM 2238 C CA . ILE A 1 284 ? -11.086 22.953 22.828 1 96.06 284 ILE A CA 1
ATOM 2239 C C . ILE A 1 284 ? -10.32 21.828 22.125 1 96.06 284 ILE A C 1
ATOM 2241 O O . ILE A 1 284 ? -9.125 21.672 22.344 1 96.06 284 ILE A O 1
ATOM 2245 N N . ILE A 1 285 ? -11.031 21.078 21.281 1 96.88 285 ILE A N 1
ATOM 2246 C CA . ILE A 1 285 ? -10.398 19.953 20.594 1 96.88 285 ILE A CA 1
ATOM 2247 C C . ILE A 1 285 ? -9.266 20.469 19.703 1 96.88 285 ILE A C 1
ATOM 2249 O O . ILE A 1 285 ? -8.156 19.938 19.719 1 96.88 285 ILE A O 1
ATOM 2253 N N . PRO A 1 286 ? -9.477 21.531 19 1 97.5 286 PRO A N 1
ATOM 2254 C CA . PRO A 1 286 ? -8.383 22.047 18.172 1 97.5 286 PRO A CA 1
ATOM 2255 C C . PRO A 1 286 ? -7.18 22.5 18.984 1 97.5 286 PRO A C 1
ATOM 2257 O O . PRO A 1 286 ? -6.039 22.188 18.641 1 97.5 286 PRO A O 1
ATOM 2260 N N . VAL A 1 287 ? -7.395 23.141 20.078 1 97.06 287 VAL A N 1
ATOM 2261 C CA . VAL A 1 287 ? -6.301 23.625 20.922 1 97.06 287 VAL A CA 1
ATOM 2262 C C . VAL A 1 287 ? -5.555 22.438 21.531 1 97.06 287 VAL A C 1
ATOM 2264 O O . VAL A 1 287 ? -4.32 22.391 21.5 1 97.06 287 VAL A O 1
ATOM 2267 N N . LEU A 1 288 ? -6.25 21.5 22.016 1 97.62 288 LEU A N 1
ATOM 2268 C CA . LEU A 1 288 ? -5.633 20.328 22.625 1 97.62 288 LEU A CA 1
ATOM 2269 C C . LEU A 1 288 ? -4.863 19.516 21.594 1 97.62 288 LEU A C 1
ATOM 2271 O O . LEU A 1 288 ? -3.781 19 21.875 1 97.62 288 LEU A O 1
ATOM 2275 N N . THR A 1 289 ? -5.492 19.375 20.422 1 97.94 289 THR A N 1
ATOM 2276 C CA . THR A 1 289 ? -4.824 18.625 19.359 1 97.94 289 THR A CA 1
ATOM 2277 C C . THR A 1 289 ? -3.551 19.344 18.906 1 97.94 289 THR A C 1
ATOM 2279 O O . THR A 1 289 ? -2.514 18.719 18.719 1 97.94 289 THR A O 1
ATOM 2282 N N . TYR A 1 290 ? -3.617 20.625 18.734 1 97.94 290 TYR A N 1
ATOM 2283 C CA . TYR A 1 290 ? -2.461 21.422 18.359 1 97.94 290 TYR A CA 1
ATOM 2284 C C . TYR A 1 290 ? -1.343 21.297 19.375 1 97.94 290 TYR A C 1
ATOM 2286 O O . TYR A 1 290 ? -0.185 21.062 19.031 1 97.94 290 TYR A O 1
ATOM 2294 N N . LEU A 1 291 ? -1.654 21.375 20.625 1 97.44 291 LEU A N 1
ATOM 2295 C CA . LEU A 1 291 ? -0.682 21.266 21.719 1 97.44 291 LEU A CA 1
ATOM 2296 C C . LEU A 1 291 ? -0.116 19.859 21.797 1 97.44 291 LEU A C 1
ATOM 2298 O O . LEU A 1 291 ? 1.082 19.672 22.031 1 97.44 291 LEU A O 1
ATOM 2302 N N . ALA A 1 292 ? -0.967 18.938 21.625 1 98 292 ALA A N 1
ATOM 2303 C CA . ALA A 1 292 ? -0.525 17.547 21.688 1 98 292 ALA A CA 1
ATOM 2304 C C . ALA A 1 292 ? 0.491 17.25 20.594 1 98 292 ALA A C 1
ATOM 2306 O O . ALA A 1 292 ? 1.458 16.516 20.812 1 98 292 ALA A O 1
ATOM 2307 N N . LEU A 1 293 ? 0.286 17.75 19.453 1 98.06 293 LEU A N 1
ATOM 2308 C CA . LEU A 1 293 ? 1.189 17.5 18.328 1 98.06 293 LEU A CA 1
ATOM 2309 C C . LEU A 1 293 ? 2.555 18.141 18.594 1 98.06 293 LEU A C 1
ATOM 2311 O O . LEU A 1 293 ? 3.588 17.531 18.281 1 98.06 293 LEU A O 1
ATOM 2315 N N . PHE A 1 294 ? 2.537 19.281 19.141 1 97.81 294 PHE A N 1
ATOM 2316 C CA . PHE A 1 294 ? 3.814 19.922 19.453 1 97.81 294 PHE A CA 1
ATOM 2317 C C . PHE A 1 294 ? 4.484 19.234 20.641 1 97.81 294 PHE A C 1
ATOM 2319 O O . PHE A 1 294 ? 5.715 19.203 20.734 1 97.81 294 PHE A O 1
ATOM 2326 N N . TYR A 1 295 ? 3.658 18.734 21.516 1 97.12 295 TYR A N 1
ATOM 2327 C CA . TYR A 1 295 ? 4.234 17.938 22.609 1 97.12 295 TYR A CA 1
ATOM 2328 C C . TYR A 1 295 ? 4.973 16.719 22.062 1 97.12 295 TYR A C 1
ATOM 2330 O O . TYR A 1 295 ? 6.082 16.422 22.5 1 97.12 295 TYR A O 1
ATOM 2338 N N . ILE A 1 296 ? 4.352 16.078 21.141 1 97.44 296 ILE A N 1
ATOM 2339 C CA . ILE A 1 296 ? 4.977 14.93 20.484 1 97.44 296 ILE A CA 1
ATOM 2340 C C . ILE A 1 296 ? 6.234 15.375 19.75 1 97.44 296 ILE A C 1
ATOM 2342 O O . ILE A 1 296 ? 7.281 14.734 19.844 1 97.44 296 ILE A O 1
ATOM 2346 N N . HIS A 1 297 ? 6.156 16.469 19.016 1 97.5 297 HIS A N 1
ATOM 2347 C CA . HIS A 1 297 ? 7.262 17.031 18.25 1 97.5 297 HIS A CA 1
ATOM 2348 C C . HIS A 1 297 ? 8.477 17.297 19.141 1 97.5 297 HIS A C 1
ATOM 2350 O O . HIS A 1 297 ? 9.586 16.859 18.828 1 97.5 297 HIS A O 1
ATOM 2356 N N . LEU A 1 298 ? 8.25 17.875 20.281 1 95 298 LEU A N 1
ATOM 2357 C CA . LEU A 1 298 ? 9.352 18.281 21.156 1 95 298 LEU A CA 1
ATOM 2358 C C . LEU A 1 298 ? 9.852 17.109 21.984 1 95 298 LEU A C 1
ATOM 2360 O O . LEU A 1 298 ? 11.016 17.078 22.375 1 95 298 LEU A O 1
ATOM 2364 N N . SER A 1 299 ? 8.961 16.156 22.219 1 95 299 SER A N 1
ATOM 2365 C CA . SER A 1 299 ? 9.367 14.969 22.969 1 95 299 SER A CA 1
ATOM 2366 C C . SER A 1 299 ? 10.266 14.062 22.141 1 95 299 SER A C 1
ATOM 2368 O O . SER A 1 299 ? 11.141 13.375 22.672 1 95 299 SER A O 1
ATOM 2370 N N . ILE A 1 300 ? 10.094 14.086 20.875 1 95.5 300 ILE A N 1
ATOM 2371 C CA . ILE A 1 300 ? 10.867 13.234 19.984 1 95.5 300 ILE A CA 1
ATOM 2372 C C . ILE A 1 300 ? 12.211 13.883 19.672 1 95.5 300 ILE A C 1
ATOM 2374 O O . ILE A 1 300 ? 13.227 13.195 19.547 1 95.5 300 ILE A O 1
ATOM 2378 N N . LEU A 1 301 ? 12.273 15.188 19.594 1 94.38 301 LEU A N 1
ATOM 2379 C CA . LEU A 1 301 ? 13.461 15.898 19.156 1 94.38 301 LEU A CA 1
ATOM 2380 C C . LEU A 1 301 ? 14.289 16.375 20.344 1 94.38 301 LEU A C 1
ATOM 2382 O O . LEU A 1 301 ? 14.352 17.562 20.625 1 94.38 301 LEU A O 1
ATOM 2386 N N . TRP A 1 302 ? 15.055 15.5 20.953 1 89.06 302 TRP A N 1
ATOM 2387 C CA . TRP A 1 302 ? 15.781 15.859 22.156 1 89.06 302 TRP A CA 1
ATOM 2388 C C . TRP A 1 302 ? 17.266 16.016 21.875 1 89.06 302 TRP A C 1
ATOM 2390 O O . TRP A 1 302 ? 18.016 16.531 22.719 1 89.06 302 TRP A O 1
ATOM 2400 N N . LYS A 1 303 ? 17.75 15.703 20.672 1 88.62 303 LYS A N 1
ATOM 2401 C CA . LYS A 1 303 ? 19.156 15.867 20.312 1 88.62 303 LYS A CA 1
ATOM 2402 C C . LYS A 1 303 ? 19.391 17.156 19.547 1 88.62 303 LYS A C 1
ATOM 2404 O O . LYS A 1 303 ? 18.5 17.625 18.828 1 88.62 303 LYS A O 1
ATOM 2409 N N . ALA A 1 304 ? 20.578 17.656 19.641 1 84.75 304 ALA A N 1
ATOM 2410 C CA . ALA A 1 304 ? 20.922 18.875 18.922 1 84.75 304 ALA A CA 1
ATOM 2411 C C . ALA A 1 304 ? 21.062 18.594 17.422 1 84.75 304 ALA A C 1
ATOM 2413 O O . ALA A 1 304 ? 21.469 17.5 17.016 1 84.75 304 ALA A O 1
ATOM 2414 N N . GLY A 1 305 ? 20.609 19.641 16.672 1 83.12 305 GLY A N 1
ATOM 2415 C CA . GLY A 1 305 ? 20.625 19.469 15.227 1 83.12 305 GLY A CA 1
ATOM 2416 C C . GLY A 1 305 ? 21.094 20.688 14.469 1 83.12 305 GLY A C 1
ATOM 2417 O O . GLY A 1 305 ? 21.594 21.641 15.078 1 83.12 305 GLY A O 1
ATOM 2418 N N . PRO A 1 306 ? 20.984 20.672 13.18 1 75.88 306 PRO A N 1
ATOM 2419 C CA . PRO A 1 306 ? 21.547 21.719 12.32 1 75.88 306 PRO A CA 1
ATOM 2420 C C . PRO A 1 306 ? 20.875 23.078 12.516 1 75.88 306 PRO A C 1
ATOM 2422 O O . PRO A 1 306 ? 21.5 24.109 12.289 1 75.88 306 PRO A O 1
ATOM 2425 N N . HIS A 1 307 ? 19.641 23.141 12.953 1 77.88 307 HIS A N 1
ATOM 2426 C CA . HIS A 1 307 ? 18.922 24.406 13.055 1 77.88 307 HIS A CA 1
ATOM 2427 C C . HIS A 1 307 ? 18.781 24.828 14.516 1 77.88 307 HIS A C 1
ATOM 2429 O O . HIS A 1 307 ? 17.922 25.656 14.836 1 77.88 307 HIS A O 1
ATOM 2435 N N . ASP A 1 308 ? 19.547 24.281 15.305 1 77.62 308 ASP A N 1
ATOM 2436 C CA . ASP A 1 308 ? 19.359 24.594 16.719 1 77.62 308 ASP A CA 1
ATOM 2437 C C . ASP A 1 308 ? 19.859 26.016 17.031 1 77.62 308 ASP A C 1
ATOM 2439 O O . ASP A 1 308 ? 19.438 26.609 18.031 1 77.62 308 ASP A O 1
ATOM 2443 N N . ASN A 1 309 ? 20.656 26.562 16.141 1 70.44 309 ASN A N 1
ATOM 2444 C CA . ASN A 1 309 ? 21.219 27.891 16.359 1 70.44 309 ASN A CA 1
ATOM 2445 C C . ASN A 1 309 ? 20.156 28.984 16.219 1 70.44 309 ASN A C 1
ATOM 2447 O O . ASN A 1 309 ? 20.359 30.109 16.656 1 70.44 309 ASN A O 1
ATOM 2451 N N . ILE A 1 310 ? 19.094 28.594 15.625 1 76.62 310 ILE A N 1
ATOM 2452 C CA . ILE A 1 310 ? 18 29.531 15.461 1 76.62 310 ILE A CA 1
ATOM 2453 C C . ILE A 1 310 ? 17.328 29.781 16.812 1 76.62 310 ILE A C 1
ATOM 2455 O O . ILE A 1 310 ? 16.75 30.859 17.047 1 76.62 310 ILE A O 1
ATOM 2459 N N . MET A 1 311 ? 17.516 28.859 17.688 1 80.19 311 MET A N 1
ATOM 2460 C CA . MET A 1 311 ? 16.875 28.938 19 1 80.19 311 MET A CA 1
ATOM 2461 C C . MET A 1 311 ? 17.781 29.625 20.016 1 80.19 311 MET A C 1
ATOM 2463 O O . MET A 1 311 ? 18.969 29.844 19.734 1 80.19 311 MET A O 1
ATOM 2467 N N . THR A 1 312 ? 17.203 29.953 21.141 1 72.81 312 THR A N 1
ATOM 2468 C CA . THR A 1 312 ? 17.984 30.594 22.203 1 72.81 312 THR A CA 1
ATOM 2469 C C . THR A 1 312 ? 18.984 29.609 22.797 1 72.81 312 THR A C 1
ATOM 2471 O O . THR A 1 312 ? 18.875 28.406 22.578 1 72.81 312 THR A O 1
ATOM 2474 N N . SER A 1 313 ? 19.969 30.125 23.5 1 67.12 313 SER A N 1
ATOM 2475 C CA . SER A 1 313 ? 21 29.312 24.141 1 67.12 313 SER A CA 1
ATOM 2476 C C . SER A 1 313 ? 20.391 28.359 25.156 1 67.12 313 SER A C 1
ATOM 2478 O O . SER A 1 313 ? 20.844 27.219 25.312 1 67.12 313 SER A O 1
ATOM 2480 N N . ALA A 1 314 ? 19.406 28.844 25.844 1 67.31 314 ALA A N 1
ATOM 2481 C CA . ALA A 1 314 ? 18.734 28 26.828 1 67.31 314 ALA A CA 1
ATOM 2482 C C . ALA A 1 314 ? 18.094 26.797 26.156 1 67.31 314 ALA A C 1
ATOM 2484 O O . ALA A 1 314 ? 18.141 25.688 26.688 1 67.31 314 ALA A O 1
ATOM 2485 N N . PHE A 1 315 ? 17.484 27.109 25.047 1 81.38 315 PHE A N 1
ATOM 2486 C CA . PHE A 1 315 ? 16.859 26.031 24.297 1 81.38 315 PHE A CA 1
ATOM 2487 C C . PHE A 1 315 ? 17.906 25.047 23.781 1 81.38 315 PHE A C 1
ATOM 2489 O O . PHE A 1 315 ? 17.719 23.828 23.875 1 81.38 315 PHE A O 1
ATOM 2496 N N . GLN A 1 316 ? 18.984 25.469 23.297 1 75.25 316 GLN A N 1
ATOM 2497 C CA . GLN A 1 316 ? 20.062 24.625 22.781 1 75.25 316 GLN A CA 1
ATOM 2498 C C . GLN A 1 316 ? 20.672 23.766 23.891 1 75.25 316 GLN A C 1
ATOM 2500 O O . GLN A 1 316 ? 21.031 22.609 23.656 1 75.25 316 GLN A O 1
ATOM 2505 N N . ALA A 1 317 ? 20.766 24.312 25.047 1 70.19 317 ALA A N 1
ATOM 2506 C CA . ALA A 1 317 ? 21.344 23.609 26.172 1 70.19 317 ALA A CA 1
ATOM 2507 C C . ALA A 1 317 ? 20.438 22.469 26.641 1 70.19 317 ALA A C 1
ATOM 2509 O O . ALA A 1 317 ? 20.906 21.516 27.266 1 70.19 317 ALA A O 1
ATOM 2510 N N . SER A 1 318 ? 19.219 22.641 26.328 1 77.75 318 SER A N 1
ATOM 2511 C CA . SER A 1 318 ? 18.266 21.609 26.734 1 77.75 318 SER A CA 1
ATOM 2512 C C . SER A 1 318 ? 18.344 20.406 25.812 1 77.75 318 SER A C 1
ATOM 2514 O O . SER A 1 318 ? 17.797 19.344 26.125 1 77.75 318 SER A O 1
ATOM 2516 N N . LEU A 1 319 ? 19.031 20.578 24.719 1 82 319 LEU A N 1
ATOM 2517 C CA . LEU A 1 319 ? 19.172 19.484 23.766 1 82 319 LEU A CA 1
ATOM 2518 C C . LEU A 1 319 ? 20.453 18.688 24.047 1 82 319 LEU A C 1
ATOM 2520 O O . LEU A 1 319 ? 21.469 19.25 24.453 1 82 319 LEU A O 1
ATOM 2524 N N . GLU A 1 320 ? 20.281 17.391 23.828 1 78.12 320 GLU A N 1
ATOM 2525 C CA . GLU A 1 320 ? 21.469 16.547 24.016 1 78.12 320 GLU A CA 1
ATOM 2526 C C . GLU A 1 320 ? 22.5 16.797 22.922 1 78.12 320 GLU A C 1
ATOM 2528 O O . GLU A 1 320 ? 22.172 16.734 21.734 1 78.12 320 GLU A O 1
ATOM 2533 N N . GLY A 1 321 ? 23.703 16.984 23.25 1 62.94 321 GLY A N 1
ATOM 2534 C CA . GLY A 1 321 ? 24.781 17.203 22.297 1 62.94 321 GLY A CA 1
ATOM 2535 C C . GLY A 1 321 ? 24.969 18.672 21.953 1 62.94 321 GLY A C 1
ATOM 2536 O O . GLY A 1 321 ? 25.906 19.031 21.234 1 62.94 321 GLY A O 1
ATOM 2537 N N . GLY A 1 322 ? 24.094 19.359 22.219 1 58.41 322 GLY A N 1
ATOM 2538 C CA . GLY A 1 322 ? 24.203 20.781 21.938 1 58.41 322 GLY A CA 1
ATOM 2539 C C . GLY A 1 322 ? 25.141 21.5 22.891 1 58.41 322 GLY A C 1
ATOM 2540 O O . GLY A 1 322 ? 26.219 21 23.203 1 58.41 322 GLY A O 1
ATOM 2541 N N . LEU A 1 323 ? 24.828 22.641 23.125 1 54.25 323 LEU A N 1
ATOM 2542 C CA . LEU A 1 323 ? 25.609 23.469 24.031 1 54.25 323 LEU A CA 1
ATOM 2543 C C . LEU A 1 323 ? 25.781 22.781 25.375 1 54.25 323 LEU A C 1
ATOM 2545 O O . LEU A 1 323 ? 26.75 23.062 26.094 1 54.25 323 LEU A O 1
ATOM 2549 N N . ALA A 1 324 ? 24.953 21.766 25.516 1 49.72 324 ALA A N 1
ATOM 2550 C CA . ALA A 1 324 ? 25 21.078 26.797 1 49.72 324 ALA A CA 1
ATOM 2551 C C . ALA A 1 324 ? 26.328 20.312 26.953 1 49.72 324 ALA A C 1
ATOM 2553 O O . ALA A 1 324 ? 26.875 20.234 28.047 1 49.72 324 ALA A O 1
ATOM 2554 N N . THR A 1 325 ? 26.656 19.719 25.844 1 49.53 325 THR A N 1
ATOM 2555 C CA . THR A 1 325 ? 27.922 18.984 25.906 1 49.53 325 THR A CA 1
ATOM 2556 C C . THR A 1 325 ? 29.078 19.938 26.203 1 49.53 325 THR A C 1
ATOM 2558 O O . THR A 1 325 ? 30.016 19.578 26.922 1 49.53 325 THR A O 1
ATOM 2561 N N . LEU A 1 326 ? 28.891 21.125 25.578 1 49.69 326 LEU A N 1
ATOM 2562 C CA . LEU A 1 326 ? 29.938 22.109 25.797 1 49.69 326 LEU A CA 1
ATOM 2563 C C . LEU A 1 326 ? 29.906 22.609 27.234 1 49.69 326 LEU A C 1
ATOM 2565 O O . LEU A 1 326 ? 30.953 22.969 27.797 1 49.69 326 LEU A O 1
ATOM 2569 N N . THR A 1 327 ? 28.703 22.609 27.797 1 48.91 327 THR A N 1
ATOM 2570 C CA . THR A 1 327 ? 28.594 23.203 29.125 1 48.91 327 THR A CA 1
ATOM 2571 C C . THR A 1 327 ? 28.797 22.141 30.203 1 48.91 327 THR A C 1
ATOM 2573 O O . THR A 1 327 ? 28.75 22.438 31.391 1 48.91 327 THR A O 1
ATOM 2576 N N . LYS A 1 328 ? 28.984 20.938 29.562 1 51.75 328 LYS A N 1
ATOM 2577 C CA . LYS A 1 328 ? 29.234 19.891 30.547 1 51.75 328 LYS A CA 1
ATOM 2578 C C . LYS A 1 328 ? 30.516 20.141 31.328 1 51.75 328 LYS A C 1
ATOM 2580 O O . LYS A 1 328 ? 31.578 20.328 30.734 1 51.75 328 LYS A O 1
ATOM 2585 N N . GLY A 1 329 ? 30.469 20.328 32.688 1 56 329 GLY A N 1
ATOM 2586 C CA . GLY A 1 329 ? 31.609 20.547 33.562 1 56 329 GLY A CA 1
ATOM 2587 C C . GLY A 1 329 ? 31.781 22.016 33.938 1 56 329 GLY A C 1
ATOM 2588 O O . GLY A 1 329 ? 32.656 22.344 34.75 1 56 329 GLY A O 1
ATOM 2589 N N . GLN A 1 330 ? 31 22.891 33.281 1 62.81 330 GLN A N 1
ATOM 2590 C CA . GLN A 1 330 ? 31.156 24.312 33.594 1 62.81 330 GLN A CA 1
ATOM 2591 C C . GLN A 1 330 ? 30.344 24.688 34.844 1 62.81 330 GLN A C 1
ATOM 2593 O O . GLN A 1 330 ? 29.266 24.125 35.062 1 62.81 330 GLN A O 1
ATOM 2598 N N . PRO A 1 331 ? 30.969 25.422 35.75 1 68.25 331 PRO A N 1
ATOM 2599 C CA . PRO A 1 331 ? 30.172 25.891 36.875 1 68.25 331 PRO A CA 1
ATOM 2600 C C . PRO A 1 331 ? 28.906 26.641 36.438 1 68.25 331 PRO A C 1
ATOM 2602 O O . PRO A 1 331 ? 28.938 27.375 35.469 1 68.25 331 PRO A O 1
ATOM 2605 N N . VAL A 1 332 ? 27.859 26.359 37.094 1 76.44 332 VAL A N 1
ATOM 2606 C CA . VAL A 1 332 ? 26.562 26.922 36.719 1 76.44 332 VAL A CA 1
ATOM 2607 C C . VAL A 1 332 ? 26.469 28.375 37.219 1 76.44 332 VAL A C 1
ATOM 2609 O O . VAL A 1 332 ? 25.969 29.234 36.5 1 76.44 332 VAL A O 1
ATOM 2612 N N . GLU A 1 333 ? 26.984 28.594 38.406 1 84.44 333 GLU A N 1
ATOM 2613 C CA . GLU A 1 333 ? 26.875 29.922 38.969 1 84.44 333 GLU A CA 1
ATOM 2614 C C . GLU A 1 333 ? 28.094 30.781 38.594 1 84.44 333 GLU A C 1
ATOM 2616 O O . GLU A 1 333 ? 29.219 30.312 38.688 1 84.44 333 GLU A O 1
ATOM 2621 N N . ILE A 1 334 ? 27.781 31.891 38.125 1 89.12 334 ILE A N 1
ATOM 2622 C CA . ILE A 1 334 ? 28.844 32.844 37.812 1 89.12 334 ILE A CA 1
ATOM 2623 C C . ILE A 1 334 ? 29.328 33.531 39.094 1 89.12 334 ILE A C 1
ATOM 2625 O O . ILE A 1 334 ? 28.531 34.031 39.875 1 89.12 334 ILE A O 1
ATOM 2629 N N . SER A 1 335 ? 30.625 33.469 39.312 1 87.69 335 SER A N 1
ATOM 2630 C CA . SER A 1 335 ? 31.266 34.062 40.469 1 87.69 335 SER A CA 1
ATOM 2631 C C . SER A 1 335 ? 32.25 35.156 40.062 1 87.69 335 SER A C 1
ATOM 2633 O O . SER A 1 335 ? 32.594 35.281 38.875 1 87.69 335 SER A O 1
ATOM 2635 N N . PHE A 1 336 ? 32.531 36 41.094 1 88.88 336 PHE A N 1
ATOM 2636 C CA . PHE A 1 336 ? 33.625 36.938 40.844 1 88.88 336 PHE A CA 1
ATOM 2637 C C . PHE A 1 336 ? 34.906 36.188 40.531 1 88.88 336 PHE A C 1
ATOM 2639 O O . PHE A 1 336 ? 35.312 35.312 41.281 1 88.88 336 PHE A O 1
ATOM 2646 N N . GLY A 1 337 ? 35.438 36.5 39.375 1 84.75 337 GLY A N 1
ATOM 2647 C CA . GLY A 1 337 ? 36.625 35.812 38.938 1 84.75 337 GLY A CA 1
ATOM 2648 C C . GLY A 1 337 ? 36.344 34.812 37.812 1 84.75 337 GLY A C 1
ATOM 2649 O O . GLY A 1 337 ? 37.25 34.188 37.281 1 84.75 337 GLY A O 1
ATOM 2650 N N . SER A 1 338 ? 35.156 34.75 37.469 1 86.94 338 SER A N 1
ATOM 2651 C CA . SER A 1 338 ? 34.75 33.812 36.406 1 86.94 338 SER A CA 1
ATOM 2652 C C . SER A 1 338 ? 35.094 34.375 35.031 1 86.94 338 SER A C 1
ATOM 2654 O O . SER A 1 338 ? 35 35.594 34.812 1 86.94 338 SER A O 1
ATOM 2656 N N . GLN A 1 339 ? 35.438 33.5 34.094 1 84.88 339 GLN A N 1
ATOM 2657 C CA . GLN A 1 339 ? 35.594 33.812 32.688 1 84.88 339 GLN A CA 1
ATOM 2658 C C . GLN A 1 339 ? 34.375 33.344 31.906 1 84.88 339 GLN A C 1
ATOM 2660 O O . GLN A 1 339 ? 34 32.188 31.953 1 84.88 339 GLN A O 1
ATOM 2665 N N . ILE A 1 340 ? 33.781 34.281 31.266 1 88.88 340 ILE A N 1
ATOM 2666 C CA . ILE A 1 340 ? 32.5 33.938 30.641 1 88.88 340 ILE A CA 1
ATOM 2667 C C . ILE A 1 340 ? 32.469 34.469 29.219 1 88.88 340 ILE A C 1
ATOM 2669 O O . ILE A 1 340 ? 33.219 35.406 28.875 1 88.88 340 ILE A O 1
ATOM 2673 N N . THR A 1 341 ? 31.656 33.844 28.328 1 87.25 341 THR A N 1
ATOM 2674 C CA . THR A 1 341 ? 31.281 34.406 27.047 1 87.25 341 THR A CA 1
ATOM 2675 C C . THR A 1 341 ? 29.828 34.875 27.062 1 87.25 341 THR A C 1
ATOM 2677 O O . THR A 1 341 ? 28.953 34.156 27.547 1 87.25 341 THR A O 1
ATOM 2680 N N . LEU A 1 342 ? 29.609 36.094 26.641 1 91 342 LEU A N 1
ATOM 2681 C CA . LEU A 1 342 ? 28.266 36.656 26.625 1 91 342 LEU A CA 1
ATOM 2682 C C . LEU A 1 342 ? 27.672 36.594 25.219 1 91 342 LEU A C 1
ATOM 2684 O O . LEU A 1 342 ? 28.188 37.219 24.281 1 91 342 LEU A O 1
ATOM 2688 N N . ARG A 1 343 ? 26.672 35.844 25.125 1 87.56 343 ARG A N 1
ATOM 2689 C CA . ARG A 1 343 ? 25.938 35.719 23.875 1 87.56 343 ARG A CA 1
ATOM 2690 C C . ARG A 1 343 ? 24.641 36.531 23.922 1 87.56 343 ARG A C 1
ATOM 2692 O O . ARG A 1 343 ? 23.906 36.469 24.906 1 87.56 343 ARG A O 1
ATOM 2699 N N . HIS A 1 344 ? 24.359 37.25 22.828 1 87.5 344 HIS A N 1
ATOM 2700 C CA . HIS A 1 344 ? 23.094 37.938 22.734 1 87.5 344 HIS A CA 1
ATOM 2701 C C . HIS A 1 344 ? 21.922 36.969 22.578 1 87.5 344 HIS A C 1
ATOM 2703 O O . HIS A 1 344 ? 22.031 36 21.859 1 87.5 344 HIS A O 1
ATOM 2709 N N . THR A 1 345 ? 20.859 37.219 23.266 1 79.75 345 THR A N 1
ATOM 2710 C CA . THR A 1 345 ? 19.734 36.281 23.297 1 79.75 345 THR A CA 1
ATOM 2711 C C . THR A 1 345 ? 19.031 36.25 21.938 1 79.75 345 THR A C 1
ATOM 2713 O O . THR A 1 345 ? 18.422 35.25 21.578 1 79.75 345 THR A O 1
ATOM 2716 N N . GLU A 1 346 ? 19.094 37.344 21.234 1 74.75 346 GLU A N 1
ATOM 2717 C CA . GLU A 1 346 ? 18.469 37.406 19.922 1 74.75 346 GLU A CA 1
ATOM 2718 C C . GLU A 1 346 ? 19.5 37.281 18.797 1 74.75 346 GLU A C 1
ATOM 2720 O O . GLU A 1 346 ? 20.609 37.812 18.938 1 74.75 346 GLU A O 1
ATOM 2725 N N . ASN A 1 347 ? 19.188 36.469 17.797 1 70.5 347 ASN A N 1
ATOM 2726 C CA . ASN A 1 347 ? 20.078 36.375 16.656 1 70.5 347 ASN A CA 1
ATOM 2727 C C . ASN A 1 347 ? 20.031 37.625 15.789 1 70.5 347 ASN A C 1
ATOM 2729 O O . ASN A 1 347 ? 19.016 38.344 15.758 1 70.5 347 ASN A O 1
ATOM 2733 N N . VAL A 1 348 ? 21.234 38.062 15.344 1 65 348 VAL A N 1
ATOM 2734 C CA . VAL A 1 348 ? 21.344 39.281 14.586 1 65 348 VAL A CA 1
ATOM 2735 C C . VAL A 1 348 ? 21.484 38.969 13.094 1 65 348 VAL A C 1
ATOM 2737 O O . VAL A 1 348 ? 22.094 37.969 12.727 1 65 348 VAL A O 1
ATOM 2740 N N . GLY A 1 349 ? 20.703 39.469 12.164 1 58.47 349 GLY A N 1
ATOM 2741 C CA . GLY A 1 349 ? 20.812 39.312 10.727 1 58.47 349 GLY A CA 1
ATOM 2742 C C . GLY A 1 349 ? 22.031 40 10.141 1 58.47 349 GLY A C 1
ATOM 2743 O O . GLY A 1 349 ? 22.469 41.031 10.648 1 58.47 349 GLY A O 1
ATOM 2744 N N . LEU A 1 350 ? 22.891 39.188 9.352 1 50.88 350 LEU A N 1
ATOM 2745 C CA . LEU A 1 350 ? 24.047 39.719 8.648 1 50.88 350 LEU A CA 1
ATOM 2746 C C . LEU A 1 350 ? 23.609 40.5 7.398 1 50.88 350 LEU A C 1
ATOM 2748 O O . LEU A 1 350 ? 22.781 40 6.629 1 50.88 350 LEU A O 1
ATOM 2752 N N . GLY A 1 351 ? 23.688 42.031 7.293 1 45.41 351 GLY A N 1
ATOM 2753 C CA . GLY A 1 351 ? 23.469 42.938 6.176 1 45.41 351 GLY A CA 1
ATOM 2754 C C . GLY A 1 351 ? 23.016 44.312 6.609 1 45.41 351 GLY A C 1
ATOM 2755 O O . GLY A 1 351 ? 22.578 44.5 7.75 1 45.41 351 GLY A O 1
ATOM 2756 N N . VAL A 1 352 ? 23.281 45.344 5.871 1 40.12 352 VAL A N 1
ATOM 2757 C CA . VAL A 1 352 ? 22.906 46.75 6.027 1 40.12 352 VAL A CA 1
ATOM 2758 C C . VAL A 1 352 ? 21.391 46.875 6.152 1 40.12 352 VAL A C 1
ATOM 2760 O O . VAL A 1 352 ? 20.656 46.438 5.266 1 40.12 352 VAL A O 1
ATOM 2763 N N . GLY A 1 353 ? 20.672 47.406 7.316 1 40.38 353 GLY A N 1
ATOM 2764 C CA . GLY A 1 353 ? 19.281 47.688 7.637 1 40.38 353 GLY A CA 1
ATOM 2765 C C . GLY A 1 353 ? 18.531 46.5 8.18 1 40.38 353 GLY A C 1
ATOM 2766 O O . GLY A 1 353 ? 17.297 46.531 8.25 1 40.38 353 GLY A O 1
ATOM 2767 N N . ALA A 1 354 ? 19.109 45.375 8.312 1 39.06 354 ALA A N 1
ATOM 2768 C CA . ALA A 1 354 ? 18.312 44.156 8.578 1 39.06 354 ALA A CA 1
ATOM 2769 C C . ALA A 1 354 ? 17.922 44.094 10.047 1 39.06 354 ALA A C 1
ATOM 2771 O O . ALA A 1 354 ? 18.75 44.281 10.938 1 39.06 354 ALA A O 1
ATOM 2772 N N . ALA A 1 355 ? 16.75 44.375 10.398 1 39.84 355 ALA A N 1
ATOM 2773 C CA . ALA A 1 355 ? 16.141 44.156 11.703 1 39.84 355 ALA A CA 1
ATOM 2774 C C . ALA A 1 355 ? 16.516 42.781 12.242 1 39.84 355 ALA A C 1
ATOM 2776 O O . ALA A 1 355 ? 16.828 41.844 11.469 1 39.84 355 ALA A O 1
ATOM 2777 N N . PRO A 1 356 ? 16.766 42.594 13.523 1 39.75 356 PRO A N 1
ATOM 2778 C CA . PRO A 1 356 ? 16.969 41.281 14.156 1 39.75 356 PRO A CA 1
ATOM 2779 C C . PRO A 1 356 ? 16.047 40.188 13.586 1 39.75 356 PRO A C 1
ATOM 2781 O O . PRO A 1 356 ? 14.828 40.344 13.594 1 39.75 356 PRO A O 1
ATOM 2784 N N . THR A 1 357 ? 16.188 39.781 12.367 1 38.03 357 THR A N 1
ATOM 2785 C CA . THR A 1 357 ? 15.25 38.844 11.75 1 38.03 357 THR A CA 1
ATOM 2786 C C . THR A 1 357 ? 15.547 37.406 12.18 1 38.03 357 THR A C 1
ATOM 2788 O O . THR A 1 357 ? 16.672 37.094 12.578 1 38.03 357 THR A O 1
ATOM 2791 N N . ALA A 1 358 ? 14.672 36.5 12.422 1 42.22 358 ALA A N 1
ATOM 2792 C CA . ALA A 1 358 ? 14.562 35.094 12.773 1 42.22 358 ALA A CA 1
ATOM 2793 C C . ALA A 1 358 ? 15.656 34.281 12.094 1 42.22 358 ALA A C 1
ATOM 2795 O O . ALA A 1 358 ? 16.062 33.25 12.594 1 42.22 358 ALA A O 1
ATOM 2796 N N . GLY A 1 359 ? 16.234 34.594 11.102 1 47.78 359 GLY A N 1
ATOM 2797 C CA . GLY A 1 359 ? 17.312 33.906 10.398 1 47.78 359 GLY A CA 1
ATOM 2798 C C . GLY A 1 359 ? 18.688 34.438 10.773 1 47.78 359 GLY A C 1
ATOM 2799 O O . GLY A 1 359 ? 19.656 34.219 10.039 1 47.78 359 GLY A O 1
ATOM 2800 N N . GLY A 1 360 ? 18.906 35.062 11.812 1 57.62 360 GLY A N 1
ATOM 2801 C CA . GLY A 1 360 ? 20.141 35.75 12.133 1 57.62 360 GLY A CA 1
ATOM 2802 C C . GLY A 1 360 ? 21.188 34.844 12.758 1 57.62 360 GLY A C 1
ATOM 2803 O O . GLY A 1 360 ? 20.938 33.688 13.008 1 57.62 360 GLY A O 1
ATOM 2804 N N . HIS A 1 361 ? 22.375 35.219 12.695 1 65 361 HIS A N 1
ATOM 2805 C CA . HIS A 1 361 ? 23.531 34.562 13.297 1 65 361 HIS A CA 1
ATOM 2806 C C . HIS A 1 361 ? 23.688 34.938 14.766 1 65 361 HIS A C 1
ATOM 2808 O O . HIS A 1 361 ? 23.328 36.062 15.156 1 65 361 HIS A O 1
ATOM 2814 N N . PRO A 1 362 ? 23.953 33.906 15.516 1 74.69 362 PRO A N 1
ATOM 2815 C CA . PRO A 1 362 ? 24.281 34.281 16.891 1 74.69 362 PRO A CA 1
ATOM 2816 C C . PRO A 1 362 ? 25.438 35.281 16.969 1 74.69 362 PRO A C 1
ATOM 2818 O O . PRO A 1 362 ? 26.25 35.344 16.047 1 74.69 362 PRO A O 1
ATOM 2821 N N . CYS A 1 363 ? 25.391 36.094 17.953 1 83.81 363 CYS A N 1
ATOM 2822 C CA . CYS A 1 363 ? 26.438 37.094 18.125 1 83.81 363 CYS A CA 1
ATOM 2823 C C . CYS A 1 363 ? 26.938 37.125 19.562 1 83.81 363 CYS A C 1
ATOM 2825 O O . CYS A 1 363 ? 26.141 37 20.5 1 83.81 363 CYS A O 1
ATOM 2827 N N . TRP A 1 364 ? 28.297 37.125 19.781 1 88.5 364 TRP A N 1
ATOM 2828 C CA . TRP A 1 364 ? 28.938 37.188 21.094 1 88.5 364 TRP A CA 1
ATOM 2829 C C . TRP A 1 364 ? 29.562 38.562 21.328 1 88.5 364 TRP A C 1
ATOM 2831 O O . TRP A 1 364 ? 30.047 39.188 20.375 1 88.5 364 TRP A O 1
ATOM 2841 N N . LEU A 1 365 ? 29.5 39.031 22.562 1 93.56 365 LEU A N 1
ATOM 2842 C CA . LEU A 1 365 ? 30.25 40.25 22.922 1 93.56 365 LEU A CA 1
ATOM 2843 C C . LEU A 1 365 ? 31.734 40.031 22.672 1 93.56 365 LEU A C 1
ATOM 2845 O O . LEU A 1 365 ? 32.312 39.062 23.172 1 93.56 365 LEU A O 1
ATOM 2849 N N . HIS A 1 366 ? 32.25 40.875 21.953 1 90.81 366 HIS A N 1
ATOM 2850 C CA . HIS A 1 366 ? 33.594 40.688 21.406 1 90.81 366 HIS A CA 1
ATOM 2851 C C . HIS A 1 366 ? 34.406 42 21.516 1 90.81 366 HIS A C 1
ATOM 2853 O O . HIS A 1 366 ? 33.844 43.062 21.547 1 90.81 366 HIS A O 1
ATOM 2859 N N . SER A 1 367 ? 35.719 41.875 21.734 1 92.5 367 SER A N 1
ATOM 2860 C CA . SER A 1 367 ? 36.625 43 21.672 1 92.5 367 SER A CA 1
ATOM 2861 C C . SER A 1 367 ? 38 42.594 21.172 1 92.5 367 SER A C 1
ATOM 2863 O O . SER A 1 367 ? 38.312 41.375 21.125 1 92.5 367 SER A O 1
ATOM 2865 N N . HIS A 1 368 ? 38.719 43.5 20.656 1 86.94 368 HIS A N 1
ATOM 2866 C CA . HIS A 1 368 ? 40.094 43.312 20.203 1 86.94 368 HIS A CA 1
ATOM 2867 C C . HIS A 1 368 ? 40.938 44.594 20.406 1 86.94 368 HIS A C 1
ATOM 2869 O O . HIS A 1 368 ? 40.406 45.625 20.797 1 86.94 368 HIS A O 1
ATOM 2875 N N . ALA A 1 369 ? 42.188 44.438 20.188 1 86.81 369 ALA A N 1
ATOM 2876 C CA . ALA A 1 369 ? 43.125 45.5 20.547 1 86.81 369 ALA A CA 1
ATOM 2877 C C . ALA A 1 369 ? 42.969 46.719 19.656 1 86.81 369 ALA A C 1
ATOM 2879 O O . ALA A 1 369 ? 43.5 47.781 19.938 1 86.81 369 ALA A O 1
ATOM 2880 N N . HIS A 1 370 ? 42.125 46.719 18.766 1 90.44 370 HIS A N 1
ATOM 2881 C CA . HIS A 1 370 ? 41.938 47.844 17.844 1 90.44 370 HIS A CA 1
ATOM 2882 C C . HIS A 1 370 ? 41.094 48.938 18.484 1 90.44 370 HIS A C 1
ATOM 2884 O O . HIS A 1 370 ? 40.156 48.656 19.234 1 90.44 370 HIS A O 1
ATOM 2890 N N . MET A 1 371 ? 41.469 50.156 18.156 1 90.25 371 MET A N 1
ATOM 2891 C CA . MET A 1 371 ? 40.781 51.312 18.719 1 90.25 371 MET A CA 1
ATOM 2892 C C . MET A 1 371 ? 39.75 51.875 17.75 1 90.25 371 MET A C 1
ATOM 2894 O O . MET A 1 371 ? 39.844 51.656 16.547 1 90.25 371 MET A O 1
ATOM 2898 N N . TYR A 1 372 ? 38.781 52.531 18.312 1 93 372 TYR A N 1
ATOM 2899 C CA . TYR A 1 372 ? 37.906 53.344 17.484 1 93 372 TYR A CA 1
ATOM 2900 C C . TYR A 1 372 ? 38.656 54.438 16.766 1 93 372 TYR A C 1
ATOM 2902 O O . TYR A 1 372 ? 39.656 54.969 17.281 1 93 372 TYR A O 1
ATOM 2910 N N . PRO A 1 373 ? 38.25 54.781 15.648 1 89.56 373 PRO A N 1
ATOM 2911 C CA . PRO A 1 373 ? 38.906 55.875 14.977 1 89.56 373 PRO A CA 1
ATOM 2912 C C . PRO A 1 373 ? 38.75 57.219 15.719 1 89.56 373 PRO A C 1
ATOM 2914 O O . PRO A 1 373 ? 37.844 57.344 16.531 1 89.56 373 PRO A O 1
ATOM 2917 N N . VAL A 1 374 ? 39.625 58.156 15.461 1 87.81 374 VAL A N 1
ATOM 2918 C CA . VAL A 1 374 ? 39.562 59.438 16.141 1 87.81 374 VAL A CA 1
ATOM 2919 C C . VAL A 1 374 ? 38.281 60.156 15.766 1 87.81 374 VAL A C 1
ATOM 2921 O O . VAL A 1 374 ? 37.625 60.781 16.625 1 87.81 374 VAL A O 1
ATOM 2924 N N . ARG A 1 375 ? 37.906 60.031 14.523 1 88.25 375 ARG A N 1
ATOM 2925 C CA . ARG A 1 375 ? 36.656 60.594 14.031 1 88.25 375 ARG A CA 1
ATOM 2926 C C . ARG A 1 375 ? 35.875 59.562 13.211 1 88.25 375 ARG A C 1
ATOM 2928 O O . ARG A 1 375 ? 36.438 58.781 12.453 1 88.25 375 ARG A O 1
ATOM 2935 N N . TYR A 1 376 ? 34.656 59.5 13.445 1 89.5 376 TYR A N 1
ATOM 2936 C CA . TYR A 1 376 ? 33.75 58.656 12.656 1 89.5 376 TYR A CA 1
ATOM 2937 C C . TYR A 1 376 ? 33.531 59.25 11.273 1 89.5 376 TYR A C 1
ATOM 2939 O O . TYR A 1 376 ? 33.812 60.406 11.039 1 89.5 376 TYR A O 1
ATOM 2947 N N . PRO A 1 377 ? 33.031 58.5 10.312 1 80.25 377 PRO A N 1
ATOM 2948 C CA . PRO A 1 377 ? 32.812 59.031 8.961 1 80.25 377 PRO A CA 1
ATOM 2949 C C . PRO A 1 377 ? 31.891 60.25 8.938 1 80.25 377 PRO A C 1
ATOM 2951 O O . PRO A 1 377 ? 31.984 61.062 8.031 1 80.25 377 PRO A O 1
ATOM 2954 N N . ASP A 1 378 ? 31.016 60.406 9.875 1 81.75 378 ASP A N 1
ATOM 2955 C CA . ASP A 1 378 ? 30.125 61.594 9.938 1 81.75 378 ASP A CA 1
ATOM 2956 C C . ASP A 1 378 ? 30.797 62.75 10.664 1 81.75 378 ASP A C 1
ATOM 2958 O O . ASP A 1 378 ? 30.125 63.719 11.055 1 81.75 378 ASP A O 1
ATOM 2962 N N . GLN A 1 379 ? 32.031 62.75 10.93 1 82.56 379 GLN A N 1
ATOM 2963 C CA . GLN A 1 379 ? 32.938 63.781 11.453 1 82.56 379 GLN A CA 1
ATOM 2964 C C . GLN A 1 379 ? 32.719 64 12.945 1 82.56 379 GLN A C 1
ATOM 2966 O O . GLN A 1 379 ? 33.219 64.938 13.531 1 82.56 379 GLN A O 1
ATOM 2971 N N . ARG A 1 380 ? 32 63.156 13.555 1 87.5 380 ARG A N 1
ATOM 2972 C CA . ARG A 1 380 ? 31.875 63.219 15.008 1 87.5 380 ARG A CA 1
ATOM 2973 C C . ARG A 1 380 ? 33.125 62.656 15.688 1 87.5 380 ARG A C 1
ATOM 2975 O O . ARG A 1 380 ? 33.781 61.75 15.148 1 87.5 380 ARG A O 1
ATOM 2982 N N . GLY A 1 381 ? 33.406 63.281 16.812 1 83.62 381 GLY A N 1
ATOM 2983 C CA . GLY A 1 381 ? 34.531 62.781 17.594 1 83.62 381 GLY A CA 1
ATOM 2984 C C . GLY A 1 381 ? 34.219 61.438 18.281 1 83.62 381 GLY A C 1
ATOM 2985 O O . GLY A 1 381 ? 33.125 61.219 18.766 1 83.62 381 GLY A O 1
ATOM 2986 N N . SER A 1 382 ? 35.219 60.562 18.188 1 87.62 382 SER A N 1
ATOM 2987 C CA . SER A 1 382 ? 35.125 59.312 18.922 1 87.62 382 SER A CA 1
ATOM 2988 C C . SER A 1 382 ? 35.938 59.344 20.203 1 87.62 382 SER A C 1
ATOM 2990 O O . SER A 1 382 ? 36.625 60.344 20.484 1 87.62 382 SER A O 1
ATOM 2992 N N . SER A 1 383 ? 35.812 58.375 21.016 1 85.12 383 SER A N 1
ATOM 2993 C CA . SER A 1 383 ? 36.594 58.281 22.25 1 85.12 383 SER A CA 1
ATOM 2994 C C . SER A 1 383 ? 38 57.781 21.969 1 85.12 383 SER A C 1
ATOM 2996 O O . SER A 1 383 ? 38.906 57.906 22.797 1 85.12 383 SER A O 1
ATOM 2998 N N . HIS A 1 384 ? 38.219 57.25 20.844 1 89 384 HIS A N 1
ATOM 2999 C CA . HIS A 1 384 ? 39.5 56.625 20.453 1 89 384 HIS A CA 1
ATOM 3000 C C . HIS A 1 384 ? 39.906 55.594 21.484 1 89 384 HIS A C 1
ATOM 3002 O O . HIS A 1 384 ? 41.125 55.406 21.75 1 89 384 HIS A O 1
ATOM 3008 N N . GLN A 1 385 ? 39 55 22.125 1 89.88 385 GLN A N 1
ATOM 3009 C CA . GLN A 1 385 ? 39.219 53.875 23.031 1 89.88 385 GLN A CA 1
ATOM 3010 C C . GLN A 1 385 ? 39.125 52.562 22.281 1 89.88 385 GLN A C 1
ATOM 3012 O O . GLN A 1 385 ? 38.938 52.531 21.062 1 89.88 385 GLN A O 1
ATOM 3017 N N . GLN A 1 386 ? 39.344 51.438 23.031 1 92.06 386 GLN A N 1
ATOM 3018 C CA . GLN A 1 386 ? 39.344 50.094 22.422 1 92.06 386 GLN A CA 1
ATOM 3019 C C . GLN A 1 386 ? 37.969 49.719 21.938 1 92.06 386 GLN A C 1
ATOM 3021 O O . GLN A 1 386 ? 36.969 49.906 22.672 1 92.06 386 GLN A O 1
ATOM 3026 N N . GLN A 1 387 ? 37.906 49.156 20.75 1 93.38 387 GLN A N 1
ATOM 3027 C CA . GLN A 1 387 ? 36.625 48.812 20.141 1 93.38 387 GLN A CA 1
ATOM 3028 C C . GLN A 1 387 ? 35.969 47.625 20.859 1 93.38 387 GLN A C 1
ATOM 3030 O O . GLN A 1 387 ? 36.656 46.688 21.25 1 93.38 387 GLN A O 1
ATOM 3035 N N . VAL A 1 388 ? 34.656 47.688 21.078 1 94.94 388 VAL A N 1
ATOM 3036 C CA . VAL A 1 388 ? 33.812 46.562 21.531 1 94.94 388 VAL A CA 1
ATOM 3037 C C . VAL A 1 388 ? 32.719 46.312 20.516 1 94.94 388 VAL A C 1
ATOM 3039 O O . VAL A 1 388 ? 31.969 47.25 20.156 1 94.94 388 VAL A O 1
ATOM 3042 N N . THR A 1 389 ? 32.656 45.125 20.031 1 93.06 389 THR A N 1
ATOM 3043 C CA . THR A 1 389 ? 31.688 44.75 19 1 93.06 389 THR A CA 1
ATOM 3044 C C . THR A 1 389 ? 31 43.438 19.344 1 93.06 389 THR A C 1
ATOM 3046 O O . THR A 1 389 ? 31.281 42.844 20.391 1 93.06 389 THR A O 1
ATOM 3049 N N . CYS A 1 390 ? 30.031 43.125 18.625 1 91.12 390 CYS A N 1
ATOM 3050 C CA . CYS A 1 390 ? 29.391 41.812 18.688 1 91.12 390 CYS A CA 1
ATOM 3051 C C . CYS A 1 390 ? 29.781 40.938 17.5 1 91.12 390 CYS A C 1
ATOM 3053 O O . CYS A 1 390 ? 29.578 41.344 16.344 1 91.12 390 CYS A O 1
ATOM 3055 N N . TYR A 1 391 ? 30.375 39.812 17.734 1 85.25 391 TYR A N 1
ATOM 3056 C CA . TYR A 1 391 ? 30.953 38.938 16.703 1 85.25 391 TYR A CA 1
ATOM 3057 C C . TYR A 1 391 ? 30.094 37.688 16.5 1 85.25 391 TYR A C 1
ATOM 3059 O O . TYR A 1 391 ? 29.609 37.094 17.469 1 85.25 391 TYR A O 1
ATOM 3067 N N . VAL A 1 392 ? 29.953 37.312 15.273 1 77.56 392 VAL A N 1
ATOM 3068 C CA . VAL A 1 392 ? 29 36.25 14.93 1 77.56 392 VAL A CA 1
ATOM 3069 C C . VAL A 1 392 ? 29.703 34.875 14.977 1 77.56 392 VAL A C 1
ATOM 3071 O O . VAL A 1 392 ? 29.094 33.844 14.695 1 77.56 392 VAL A O 1
ATOM 3074 N N . PHE A 1 393 ? 31 34.812 15.328 1 70.62 393 PHE A N 1
ATOM 3075 C CA . PHE A 1 393 ? 31.734 33.531 15.422 1 70.62 393 PHE A CA 1
ATOM 3076 C C . PHE A 1 393 ? 32.344 33.375 16.812 1 70.62 393 PHE A C 1
ATOM 3078 O O . PHE A 1 393 ? 32.625 34.375 17.5 1 70.62 393 PHE A O 1
ATOM 3085 N N . LYS A 1 394 ? 32.469 32.125 17.156 1 70.88 394 LYS A N 1
ATOM 3086 C CA . LYS A 1 394 ? 33.188 31.844 18.391 1 70.88 394 LYS A CA 1
ATOM 3087 C C . LYS A 1 394 ? 34.688 32.125 18.219 1 70.88 394 LYS A C 1
ATOM 3089 O O . LYS A 1 394 ? 35.281 31.672 17.25 1 70.88 394 LYS A O 1
ATOM 3094 N N . ASP A 1 395 ? 35.125 33.031 19.094 1 72.56 395 ASP A N 1
ATOM 3095 C CA . ASP A 1 395 ? 36.531 33.5 19.047 1 72.56 395 ASP A CA 1
ATOM 3096 C C . ASP A 1 395 ? 37.094 33.625 20.453 1 72.56 395 ASP A C 1
ATOM 3098 O O . ASP A 1 395 ? 36.375 33.719 21.422 1 72.56 395 ASP A O 1
ATOM 3102 N N . ILE A 1 396 ? 38.375 33.5 20.609 1 75.81 396 ILE A N 1
ATOM 3103 C CA . ILE A 1 396 ? 39.062 33.688 21.891 1 75.81 396 ILE A CA 1
ATOM 3104 C C . ILE A 1 396 ? 38.812 35.094 22.422 1 75.81 396 ILE A C 1
ATOM 3106 O O . ILE A 1 396 ? 38.781 35.312 23.641 1 75.81 396 ILE A O 1
ATOM 3110 N N . ASN A 1 397 ? 38.562 36.062 21.531 1 83.88 397 ASN A N 1
ATOM 3111 C CA . ASN A 1 397 ? 38.312 37.438 21.922 1 83.88 397 ASN A CA 1
ATOM 3112 C C . ASN A 1 397 ? 36.906 37.625 22.469 1 83.88 397 ASN A C 1
ATOM 3114 O O . ASN A 1 397 ? 36.531 38.75 22.812 1 83.88 397 ASN A O 1
ATOM 3118 N N . ASN A 1 398 ? 36.219 36.531 22.562 1 87.69 398 ASN A N 1
ATOM 3119 C CA . ASN A 1 398 ? 34.844 36.625 23.078 1 87.69 398 ASN A CA 1
ATOM 3120 C C . ASN A 1 398 ? 34.844 36.438 24.594 1 87.69 398 ASN A C 1
ATOM 3122 O O . ASN A 1 398 ? 33.781 36.594 25.219 1 87.69 398 ASN A O 1
ATOM 3126 N N . TRP A 1 399 ? 35.875 36.156 25.156 1 87 399 TRP A N 1
ATOM 3127 C CA . TRP A 1 399 ? 35.906 35.812 26.578 1 87 399 TRP A CA 1
ATOM 3128 C C . TRP A 1 399 ? 36.094 37.062 27.438 1 87 399 TRP A C 1
ATOM 3130 O O . TRP A 1 399 ? 36.906 37.938 27.125 1 87 399 TRP A O 1
ATOM 3140 N N . TRP A 1 400 ? 35.344 37.156 28.5 1 91.31 400 TRP A N 1
ATOM 3141 C CA . TRP A 1 400 ? 35.375 38.25 29.453 1 91.31 400 TRP A CA 1
ATOM 3142 C C . TRP A 1 400 ? 35.5 37.75 30.875 1 91.31 400 TRP A C 1
ATOM 3144 O O . TRP A 1 400 ? 35.062 36.625 31.188 1 91.31 400 TRP A O 1
ATOM 3154 N N . LEU A 1 401 ? 36.094 38.469 31.703 1 89.25 401 LEU A N 1
ATOM 3155 C CA . LEU A 1 401 ? 36.281 38.156 33.125 1 89.25 401 LEU A CA 1
ATOM 3156 C C . LEU A 1 401 ? 35.406 39.031 34 1 89.25 401 LEU A C 1
ATOM 3158 O O . LEU A 1 401 ? 35.375 40.25 33.844 1 89.25 401 LEU A O 1
ATOM 3162 N N . VAL A 1 402 ? 34.75 38.375 34.875 1 92.88 402 VAL A N 1
ATOM 3163 C CA . VAL A 1 402 ? 33.938 39.094 35.844 1 92.88 402 VAL A CA 1
ATOM 3164 C C . VAL A 1 402 ? 34.75 39.438 37.062 1 92.88 402 VAL A C 1
ATOM 3166 O O . VAL A 1 402 ? 35.188 38.531 37.812 1 92.88 402 VAL A O 1
ATOM 3169 N N . LYS A 1 403 ? 34.875 40.75 37.344 1 90.94 403 LYS A N 1
ATOM 3170 C CA . LYS A 1 403 ? 35.719 41.188 38.438 1 90.94 403 LYS A CA 1
ATOM 3171 C C . LYS A 1 403 ? 34.906 42 39.438 1 90.94 403 LYS A C 1
ATOM 3173 O O . LYS A 1 403 ? 34 42.75 39.062 1 90.94 403 LYS A O 1
ATOM 3178 N N . HIS A 1 404 ? 35.281 41.812 40.656 1 89.62 404 HIS A N 1
ATOM 3179 C CA . HIS A 1 404 ? 34.75 42.688 41.719 1 89.62 404 HIS A CA 1
ATOM 3180 C C . HIS A 1 404 ? 35.406 44.062 41.719 1 89.62 404 HIS A C 1
ATOM 3182 O O . HIS A 1 404 ? 36.625 44.156 41.656 1 89.62 404 HIS A O 1
ATOM 3188 N N . PRO A 1 405 ? 34.594 45.094 41.75 1 88.38 405 PRO A N 1
ATOM 3189 C CA . PRO A 1 405 ? 35.156 46.438 41.688 1 88.38 405 PRO A CA 1
ATOM 3190 C C . PRO A 1 405 ? 36.125 46.75 42.812 1 88.38 405 PRO A C 1
ATOM 3192 O O . PRO A 1 405 ? 37.031 47.531 42.656 1 88.38 405 PRO A O 1
ATOM 3195 N N . GLY A 1 406 ? 35.969 46.25 43.938 1 81.12 406 GLY A N 1
ATOM 3196 C CA . GLY A 1 406 ? 36.812 46.531 45.094 1 81.12 406 GLY A CA 1
ATOM 3197 C C . GLY A 1 406 ? 37.969 45.594 45.25 1 81.12 406 GLY A C 1
ATOM 3198 O O . GLY A 1 406 ? 38.812 45.781 46.156 1 81.12 406 GLY A O 1
ATOM 3199 N N . ARG A 1 407 ? 38.062 44.656 44.406 1 78.31 407 ARG A N 1
ATOM 3200 C CA . ARG A 1 407 ? 39.156 43.688 44.562 1 78.31 407 ARG A CA 1
ATOM 3201 C C . ARG A 1 407 ? 40.094 43.75 43.344 1 78.31 407 ARG A C 1
ATOM 3203 O O . ARG A 1 407 ? 39.656 43.969 42.219 1 78.31 407 ARG A O 1
ATOM 3210 N N . GLN A 1 408 ? 41.281 43.625 43.625 1 73.62 408 GLN A N 1
ATOM 3211 C CA . GLN A 1 408 ? 42.281 43.688 42.562 1 73.62 408 GLN A CA 1
ATOM 3212 C C . GLN A 1 408 ? 42.5 42.312 41.938 1 73.62 408 GLN A C 1
ATOM 3214 O O . GLN A 1 408 ? 42.906 42.188 40.781 1 73.62 408 GLN A O 1
ATOM 3219 N N . SER A 1 409 ? 42.062 41.312 42.625 1 72.06 409 SER A N 1
ATOM 3220 C CA . SER A 1 409 ? 42.344 39.969 42.125 1 72.06 409 SER A CA 1
ATOM 3221 C C . SER A 1 409 ? 41.344 39.594 41.031 1 72.06 409 SER A C 1
ATOM 3223 O O . SER A 1 409 ? 40.156 39.906 41.094 1 72.06 409 SER A O 1
ATOM 3225 N N . LEU A 1 410 ? 41.938 39.031 39.938 1 73.94 410 LEU A N 1
ATOM 3226 C CA . LEU A 1 410 ? 41.156 38.531 38.812 1 73.94 410 LEU A CA 1
ATOM 3227 C C . LEU A 1 410 ? 40.781 37.062 39 1 73.94 410 LEU A C 1
ATOM 3229 O O . LEU A 1 410 ? 40.031 36.5 38.188 1 73.94 410 LEU A O 1
ATOM 3233 N N . MET A 1 411 ? 41.094 36.531 40.156 1 71.31 411 MET A N 1
ATOM 3234 C CA . MET A 1 411 ? 40.875 35.125 40.375 1 71.31 411 MET A CA 1
ATOM 3235 C C . MET A 1 411 ? 39.656 34.875 41.219 1 71.31 411 MET A C 1
ATOM 3237 O O . MET A 1 411 ? 39.188 35.781 41.906 1 71.31 411 MET A O 1
ATOM 3241 N N . VAL A 1 412 ? 39.156 33.656 41.125 1 73.5 412 VAL A N 1
ATOM 3242 C CA . VAL A 1 412 ? 38 33.25 41.906 1 73.5 412 VAL A CA 1
ATOM 3243 C C . VAL A 1 412 ? 38.406 33.062 43.375 1 73.5 412 VAL A C 1
ATOM 3245 O O . VAL A 1 412 ? 39.469 32.5 43.656 1 73.5 412 VAL A O 1
ATOM 3248 N N . ASP A 1 413 ? 37.688 33.688 44.188 1 70.31 413 ASP A N 1
ATOM 3249 C CA . ASP A 1 413 ? 37.969 33.562 45.625 1 70.31 413 ASP A CA 1
ATOM 3250 C C . ASP A 1 413 ? 37.625 32.156 46.125 1 70.31 413 ASP A C 1
ATOM 3252 O O . ASP A 1 413 ? 36.906 31.422 45.469 1 70.31 413 ASP A O 1
ATOM 3256 N N . ASP A 1 414 ? 38.344 31.688 47.156 1 69.12 414 ASP A N 1
ATOM 3257 C CA . ASP A 1 414 ? 38.031 30.453 47.875 1 69.12 414 ASP A CA 1
ATOM 3258 C C . ASP A 1 414 ? 37.375 30.766 49.219 1 69.12 414 ASP A C 1
ATOM 3260 O O . ASP A 1 414 ? 38.062 31.25 50.125 1 69.12 414 ASP A O 1
ATOM 3264 N N . PRO A 1 415 ? 36.031 30.578 49.375 1 75.69 415 PRO A N 1
ATOM 3265 C CA . PRO A 1 415 ? 35 30.062 48.5 1 75.69 415 PRO A CA 1
ATOM 3266 C C . PRO A 1 415 ? 34.531 31.078 47.438 1 75.69 415 PRO A C 1
ATOM 3268 O O . PRO A 1 415 ? 34.625 32.281 47.688 1 75.69 415 PRO A O 1
ATOM 3271 N N . PRO A 1 416 ? 34.094 30.609 46.344 1 79.56 416 PRO A N 1
ATOM 3272 C CA . PRO A 1 416 ? 33.688 31.531 45.312 1 79.56 416 PRO A CA 1
ATOM 3273 C C . PRO A 1 416 ? 32.5 32.406 45.719 1 79.56 416 PRO A C 1
ATOM 3275 O O . PRO A 1 416 ? 31.578 31.953 46.344 1 79.56 416 PRO A O 1
ATOM 3278 N N . VAL A 1 417 ? 32.656 33.688 45.531 1 86.31 417 VAL A N 1
ATOM 3279 C CA . VAL A 1 417 ? 31.562 34.625 45.781 1 86.31 417 VAL A CA 1
ATOM 3280 C C . VAL A 1 417 ? 30.719 34.781 44.5 1 86.31 417 VAL A C 1
ATOM 3282 O O . VAL A 1 417 ? 31.172 35.344 43.5 1 86.31 417 VAL A O 1
ATOM 3285 N N . VAL A 1 418 ? 29.547 34.281 44.688 1 90.12 418 VAL A N 1
ATOM 3286 C CA . VAL A 1 418 ? 28.641 34.219 43.531 1 90.12 418 VAL A CA 1
ATOM 3287 C C . VAL A 1 418 ? 28.031 35.594 43.281 1 90.12 418 VAL A C 1
ATOM 3289 O O . VAL A 1 418 ? 27.797 36.344 44.219 1 90.12 418 VAL A O 1
ATOM 3292 N N . VAL A 1 419 ? 27.859 35.906 42.031 1 92.69 419 VAL A N 1
ATOM 3293 C CA . VAL A 1 419 ? 27.25 37.188 41.625 1 92.69 419 VAL A CA 1
ATOM 3294 C C . VAL A 1 419 ? 25.719 37.062 41.688 1 92.69 419 VAL A C 1
ATOM 3296 O O . VAL A 1 419 ? 25.141 36.094 41.188 1 92.69 419 VAL A O 1
ATOM 3299 N N . LYS A 1 420 ? 25.109 38 42.344 1 92.75 420 LYS A N 1
ATOM 3300 C CA . LYS A 1 420 ? 23.656 38 42.5 1 92.75 420 LYS A CA 1
ATOM 3301 C C . LYS A 1 420 ? 23.031 39.156 41.719 1 92.75 420 LYS A C 1
ATOM 3303 O O . LYS A 1 420 ? 23.75 40.031 41.219 1 92.75 420 LYS A O 1
ATOM 3308 N N . HIS A 1 421 ? 21.703 39.031 41.656 1 93.81 421 HIS A N 1
ATOM 3309 C CA . HIS A 1 421 ? 20.969 40.125 41.031 1 93.81 421 HIS A CA 1
ATOM 3310 C C . HIS A 1 421 ? 21.234 41.469 41.719 1 93.81 421 HIS A C 1
ATOM 3312 O O . HIS A 1 421 ? 21.172 41.562 42.938 1 93.81 421 HIS A O 1
ATOM 3318 N N . GLY A 1 422 ? 21.547 42.469 40.969 1 92.25 422 GLY A N 1
ATOM 3319 C CA . GLY A 1 422 ? 21.75 43.812 41.5 1 92.25 422 GLY A CA 1
ATOM 3320 C C . GLY A 1 422 ? 23.188 44.094 41.875 1 92.25 422 GLY A C 1
ATOM 3321 O O . GLY A 1 422 ? 23.547 45.219 42.188 1 92.25 422 GLY A O 1
ATOM 3322 N N . ASP A 1 423 ? 24.031 43.125 41.781 1 92.94 423 ASP A N 1
ATOM 3323 C CA . ASP A 1 423 ? 25.438 43.344 42.125 1 92.94 423 ASP A CA 1
ATOM 3324 C C . ASP A 1 423 ? 26.125 44.188 41.031 1 92.94 423 ASP A C 1
ATOM 3326 O O . ASP A 1 423 ? 25.734 44.156 39.875 1 92.94 423 ASP A O 1
ATOM 3330 N N . ILE A 1 424 ? 27.109 44.938 41.5 1 94.19 424 ILE A N 1
ATOM 3331 C CA . ILE A 1 424 ? 27.922 45.75 40.625 1 94.19 424 ILE A CA 1
ATOM 3332 C C . ILE A 1 424 ? 29.203 45 40.25 1 94.19 424 ILE A C 1
ATOM 3334 O O . ILE A 1 424 ? 29.906 44.5 41.125 1 94.19 424 ILE A O 1
ATOM 3338 N N . ILE A 1 425 ? 29.406 44.906 38.938 1 93.69 425 ILE A N 1
ATOM 3339 C CA . ILE A 1 425 ? 30.562 44.156 38.469 1 93.69 425 ILE A CA 1
ATOM 3340 C C . ILE A 1 425 ? 31.375 45 37.5 1 93.69 425 ILE A C 1
ATOM 3342 O O . ILE A 1 425 ? 30.922 46.031 37.031 1 93.69 425 ILE A O 1
ATOM 3346 N N . GLN A 1 426 ? 32.625 44.562 37.281 1 93.56 426 GLN A N 1
ATOM 3347 C CA . GLN A 1 426 ? 33.469 45.031 36.156 1 93.56 426 GLN A CA 1
ATOM 3348 C C . GLN A 1 426 ? 33.75 43.875 35.188 1 93.56 426 GLN A C 1
ATOM 3350 O O . GLN A 1 426 ? 34.031 42.75 35.562 1 93.56 426 GLN A O 1
ATOM 3355 N N . LEU A 1 427 ? 33.5 44.125 33.969 1 93.44 427 LEU A N 1
ATOM 3356 C CA . LEU A 1 427 ? 33.812 43.156 32.938 1 93.44 427 LEU A CA 1
ATOM 3357 C C . LEU A 1 427 ? 35.156 43.5 32.25 1 93.44 427 LEU A C 1
ATOM 3359 O O . LEU A 1 427 ? 35.281 44.562 31.672 1 93.44 427 LEU A O 1
ATOM 3363 N N . VAL A 1 428 ? 36 42.562 32.375 1 92.19 428 VAL A N 1
ATOM 3364 C CA . VAL A 1 428 ? 37.344 42.781 31.828 1 92.19 428 VAL A CA 1
ATOM 3365 C C . VAL A 1 428 ? 37.594 41.844 30.656 1 92.19 428 VAL A C 1
ATOM 3367 O O . VAL A 1 428 ? 37.312 40.656 30.734 1 92.19 428 VAL A O 1
ATOM 3370 N N . HIS A 1 429 ? 38.062 42.406 29.609 1 91.56 429 HIS A N 1
ATOM 3371 C CA . HIS A 1 429 ? 38.344 41.594 28.438 1 91.56 429 HIS A CA 1
ATOM 3372 C C . HIS A 1 429 ? 39.5 40.625 28.719 1 91.56 429 HIS A C 1
ATOM 3374 O O . HIS A 1 429 ? 40.562 41.031 29.234 1 91.56 429 HIS A O 1
ATOM 3380 N N . GLY A 1 430 ? 39.375 39.469 28.375 1 83.62 430 GLY A N 1
ATOM 3381 C CA . GLY A 1 430 ? 40.312 38.406 28.719 1 83.62 430 GLY A CA 1
ATOM 3382 C C . GLY A 1 430 ? 41.688 38.594 28.094 1 83.62 430 GLY A C 1
ATOM 3383 O O . GLY A 1 430 ? 42.688 38.312 28.75 1 83.62 430 GLY A O 1
ATOM 3384 N N . ILE A 1 431 ? 41.75 39.031 26.906 1 81.19 431 ILE A N 1
ATOM 3385 C CA . ILE A 1 431 ? 43 39.094 26.188 1 81.19 431 ILE A CA 1
ATOM 3386 C C . ILE A 1 431 ? 43.656 40.469 26.438 1 81.19 431 ILE A C 1
ATOM 3388 O O . ILE A 1 431 ? 44.844 40.531 26.766 1 81.19 431 ILE A O 1
ATOM 3392 N N . THR A 1 432 ? 42.938 41.562 26.375 1 86.38 432 THR A N 1
ATOM 3393 C CA . THR A 1 432 ? 43.531 42.875 26.469 1 86.38 432 THR A CA 1
ATOM 3394 C C . THR A 1 432 ? 43.531 43.375 27.922 1 86.38 432 THR A C 1
ATOM 3396 O O . THR A 1 432 ? 44.156 44.375 28.25 1 86.38 432 THR A O 1
ATOM 3399 N N . SER A 1 433 ? 42.875 42.75 28.812 1 85.94 433 SER A N 1
ATOM 3400 C CA . SER A 1 433 ? 42.75 43.062 30.234 1 85.94 433 SER A CA 1
ATOM 3401 C C . SER A 1 433 ? 42.219 44.469 30.453 1 85.94 433 SER A C 1
ATOM 3403 O O . SER A 1 433 ? 42.562 45.125 31.438 1 85.94 433 SER A O 1
ATOM 3405 N N . ARG A 1 434 ? 41.5 44.969 29.562 1 90.25 434 ARG A N 1
ATOM 3406 C CA . ARG A 1 434 ? 40.844 46.25 29.703 1 90.25 434 ARG A CA 1
ATOM 3407 C C . ARG A 1 434 ? 39.375 46.094 30.078 1 90.25 434 ARG A C 1
ATOM 3409 O O . ARG A 1 434 ? 38.719 45.156 29.625 1 90.25 434 ARG A O 1
ATOM 3416 N N . ALA A 1 435 ? 38.906 46.969 30.828 1 92.88 435 ALA A N 1
ATOM 3417 C CA . ALA A 1 435 ? 37.562 46.875 31.359 1 92.88 435 ALA A CA 1
ATOM 3418 C C . ALA A 1 435 ? 36.562 47.5 30.406 1 92.88 435 ALA A C 1
ATOM 3420 O O . ALA A 1 435 ? 36.812 48.531 29.781 1 92.88 435 ALA A O 1
ATOM 3421 N N . LEU A 1 436 ? 35.438 46.906 30.359 1 94.5 436 LEU A N 1
ATOM 3422 C CA . LEU A 1 436 ? 34.312 47.406 29.562 1 94.5 436 LEU A CA 1
ATOM 3423 C C . LEU A 1 436 ? 33.812 48.719 30.125 1 94.5 436 LEU A C 1
ATOM 3425 O O . LEU A 1 436 ? 33.562 48.844 31.328 1 94.5 436 LEU A O 1
ATOM 3429 N N . ASN A 1 437 ? 33.656 49.688 29.203 1 92.44 437 ASN A N 1
ATOM 3430 C CA . ASN A 1 437 ? 33.344 51.031 29.609 1 92.44 437 ASN A CA 1
ATOM 3431 C C . ASN A 1 437 ? 32.375 51.688 28.641 1 92.44 437 ASN A C 1
ATOM 3433 O O . ASN A 1 437 ? 32.219 51.25 27.5 1 92.44 437 ASN A O 1
ATOM 3437 N N . THR A 1 438 ? 31.578 52.562 29.203 1 92.19 438 THR A N 1
ATOM 3438 C CA . THR A 1 438 ? 30.828 53.469 28.344 1 92.19 438 THR A CA 1
ATOM 3439 C C . THR A 1 438 ? 30.891 54.906 28.875 1 92.19 438 THR A C 1
ATOM 3441 O O . THR A 1 438 ? 31.281 55.125 30.031 1 92.19 438 THR A O 1
ATOM 3444 N N . HIS A 1 439 ? 30.656 55.906 28 1 86.81 439 HIS A N 1
ATOM 3445 C CA . HIS A 1 439 ? 30.719 57.312 28.328 1 86.81 439 HIS A CA 1
ATOM 3446 C C . HIS A 1 439 ? 29.812 58.125 27.406 1 86.81 439 HIS A C 1
ATOM 3448 O O . HIS A 1 439 ? 29.172 57.594 26.516 1 86.81 439 HIS A O 1
ATOM 3454 N N . ASP A 1 440 ? 29.75 59.344 27.797 1 84.56 440 ASP A N 1
ATOM 3455 C CA . ASP A 1 440 ? 28.828 60.219 27.094 1 84.56 440 ASP A CA 1
ATOM 3456 C C . ASP A 1 440 ? 29.375 60.594 25.703 1 84.56 440 ASP A C 1
ATOM 3458 O O . ASP A 1 440 ? 29.578 61.781 25.406 1 84.56 440 ASP A O 1
ATOM 3462 N N . VAL A 1 441 ? 29.719 59.625 24.969 1 88.44 441 VAL A N 1
ATOM 3463 C CA . VAL A 1 441 ? 30.094 59.75 23.562 1 88.44 441 VAL A CA 1
ATOM 3464 C C . VAL A 1 441 ? 29.141 58.938 22.703 1 88.44 441 VAL A C 1
ATOM 3466 O O . VAL A 1 441 ? 28.797 57.812 23.047 1 88.44 441 VAL A O 1
ATOM 3469 N N . ALA A 1 442 ? 28.734 59.562 21.672 1 92.44 442 ALA A N 1
ATOM 3470 C CA . ALA A 1 442 ? 27.766 58.906 20.797 1 92.44 442 ALA A CA 1
ATOM 3471 C C . ALA A 1 442 ? 28.391 57.688 20.078 1 92.44 442 ALA A C 1
ATOM 3473 O O . ALA A 1 442 ? 29.531 57.75 19.656 1 92.44 442 ALA A O 1
ATOM 3474 N N . ALA A 1 443 ? 27.625 56.594 19.938 1 93.38 443 ALA A N 1
ATOM 3475 C CA . ALA A 1 443 ? 28.062 55.406 19.25 1 93.38 443 ALA A CA 1
ATOM 3476 C C . ALA A 1 443 ? 28.297 55.656 17.766 1 93.38 443 ALA A C 1
ATOM 3478 O O . ALA A 1 443 ? 27.734 56.625 17.203 1 93.38 443 ALA A O 1
ATOM 3479 N N . PRO A 1 444 ? 29.078 54.844 17.141 1 91.06 444 PRO A N 1
ATOM 3480 C CA . PRO A 1 444 ? 29.469 55.125 15.758 1 91.06 444 PRO A CA 1
ATOM 3481 C C . PRO A 1 444 ? 28.297 55.125 14.797 1 91.06 444 PRO A C 1
ATOM 3483 O O . PRO A 1 444 ? 28.188 56.031 13.945 1 91.06 444 P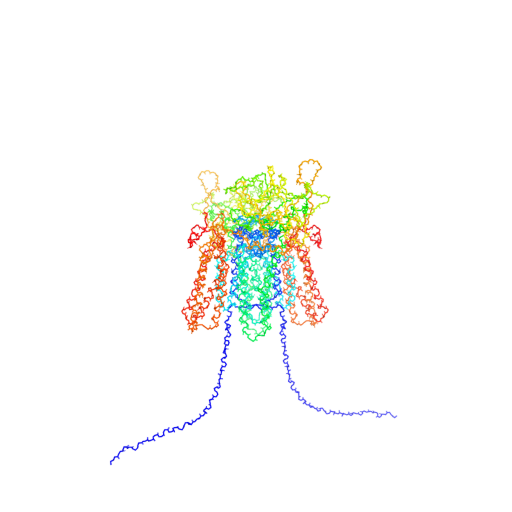RO A O 1
ATOM 3486 N N . LEU A 1 445 ? 27.438 54.125 14.844 1 90.75 445 LEU A N 1
ATOM 3487 C CA . LEU A 1 445 ? 26.359 54.031 13.859 1 90.75 445 LEU A CA 1
ATOM 3488 C C . LEU A 1 445 ? 25.031 54.5 14.438 1 90.75 445 LEU A C 1
ATOM 3490 O O . LEU A 1 445 ? 24.141 54.906 13.695 1 90.75 445 LEU A O 1
ATOM 3494 N N . THR A 1 446 ? 24.891 54.469 15.703 1 90.94 446 THR A N 1
ATOM 3495 C CA . THR A 1 446 ? 23.688 54.906 16.391 1 90.94 446 THR A CA 1
ATOM 3496 C C . THR A 1 446 ? 23.984 56.094 17.328 1 90.94 446 THR A C 1
ATOM 3498 O O . THR A 1 446 ? 24.172 55.875 18.531 1 90.94 446 THR A O 1
ATOM 3501 N N . PRO A 1 447 ? 23.797 57.25 16.891 1 89.88 447 PRO A N 1
ATOM 3502 C CA . PRO A 1 447 ? 24.234 58.438 17.672 1 89.88 447 PRO A CA 1
ATOM 3503 C C . PRO A 1 447 ? 23.375 58.656 18.906 1 89.88 447 PRO A C 1
ATOM 3505 O O . PRO A 1 447 ? 23.797 59.344 19.844 1 89.88 447 PRO A O 1
ATOM 3508 N N . ASN A 1 448 ? 22.25 58.156 18.875 1 89.88 448 ASN A N 1
ATOM 3509 C CA . ASN A 1 448 ? 21.375 58.344 20.031 1 89.88 448 ASN A CA 1
ATOM 3510 C C . ASN A 1 448 ? 21.812 57.469 21.203 1 89.88 448 ASN A C 1
ATOM 3512 O O . ASN A 1 448 ? 21.328 57.625 22.312 1 89.88 448 ASN A O 1
ATOM 3516 N N . ASN A 1 449 ? 22.719 56.594 20.953 1 94.25 449 ASN A N 1
ATOM 3517 C CA . ASN A 1 449 ? 23.234 55.719 21.984 1 94.25 449 ASN A CA 1
ATOM 3518 C C . ASN A 1 449 ? 24.672 56.094 22.375 1 94.25 449 ASN A C 1
ATOM 3520 O O . ASN A 1 449 ? 25.328 56.844 21.656 1 94.25 449 ASN A O 1
ATOM 3524 N N . GLN A 1 450 ? 25.109 55.531 23.484 1 94.12 450 GLN A N 1
ATOM 3525 C CA . GLN A 1 450 ? 26.469 55.781 23.953 1 94.12 450 GLN A CA 1
ATOM 3526 C C . GLN A 1 450 ? 27.453 54.781 23.375 1 94.12 450 GLN A C 1
ATOM 3528 O O . GLN A 1 450 ? 27.125 53.594 23.219 1 94.12 450 GLN A O 1
ATOM 3533 N N . GLU A 1 451 ? 28.594 55.281 23.078 1 93.56 451 GLU A N 1
ATOM 3534 C CA . GLU A 1 451 ? 29.672 54.406 22.625 1 93.56 451 GLU A CA 1
ATOM 3535 C C . GLU A 1 451 ? 30.141 53.469 23.734 1 93.56 451 GLU A C 1
ATOM 3537 O O . GLU A 1 451 ? 30.281 53.906 24.891 1 93.56 451 GLU A O 1
ATOM 3542 N N . VAL A 1 452 ? 30.266 52.188 23.422 1 94.69 452 VAL A N 1
ATOM 3543 C CA . VAL A 1 452 ? 30.812 51.219 24.359 1 94.69 452 VAL A CA 1
ATOM 3544 C C . VAL A 1 452 ? 32.25 50.844 23.953 1 94.69 452 VAL A C 1
ATOM 3546 O O . VAL A 1 452 ? 32.5 50.5 22.797 1 94.69 452 VAL A O 1
ATOM 3549 N N . SER A 1 453 ? 33.125 50.969 24.875 1 93.44 453 SER A N 1
ATOM 3550 C CA . SER A 1 453 ? 34.531 50.719 24.609 1 93.44 453 SER A CA 1
ATOM 3551 C C . SER A 1 453 ? 35.219 50.094 25.812 1 93.44 453 SER A C 1
ATOM 3553 O O . SER A 1 453 ? 34.625 49.938 26.875 1 93.44 453 SER A O 1
ATOM 3555 N N . CYS A 1 454 ? 36.375 49.531 25.609 1 93.19 454 CYS A N 1
ATOM 3556 C CA . CYS A 1 454 ? 37.25 49.156 26.719 1 93.19 454 CYS A CA 1
ATOM 3557 C C . CYS A 1 454 ? 38.156 50.312 27.109 1 93.19 454 CYS A C 1
ATOM 3559 O O . CYS A 1 454 ? 38.812 50.906 26.25 1 93.19 454 CYS A O 1
ATOM 3561 N N . TYR A 1 455 ? 38.25 50.594 28.297 1 89.88 455 TYR A N 1
ATOM 3562 C CA . TYR A 1 455 ? 38.875 51.812 28.797 1 89.88 455 TYR A CA 1
ATOM 3563 C C . TYR A 1 455 ? 40.375 51.75 28.656 1 89.88 455 TYR A C 1
ATOM 3565 O O . TYR A 1 455 ? 41 50.75 29.031 1 89.88 455 TYR A O 1
ATOM 3573 N N . ILE A 1 456 ? 40.938 52.719 28.078 1 84.25 456 ILE A N 1
ATOM 3574 C CA . ILE A 1 456 ? 42.375 52.938 28.031 1 84.25 456 ILE A CA 1
ATOM 3575 C C . ILE A 1 456 ? 42.75 54.219 28.766 1 84.25 456 ILE A C 1
ATOM 3577 O O . ILE A 1 456 ? 42.125 55.25 28.516 1 84.25 456 ILE A O 1
ATOM 3581 N N . ASN A 1 457 ? 43.688 54.125 29.641 1 76.56 457 ASN A N 1
ATOM 3582 C CA . ASN A 1 457 ? 44.125 55.312 30.375 1 76.56 457 ASN A CA 1
ATOM 3583 C C . ASN A 1 457 ? 45.156 56.125 29.594 1 76.56 457 ASN A C 1
ATOM 3585 O O . ASN A 1 457 ? 46.344 55.75 29.562 1 76.56 457 ASN A O 1
ATOM 3589 N N . TYR A 1 458 ? 44.75 57.094 28.812 1 67.38 458 TYR A N 1
ATOM 3590 C CA . TYR A 1 458 ? 45.688 57.969 28.094 1 67.38 458 TYR A CA 1
ATOM 3591 C C . TYR A 1 458 ? 46.188 59.094 28.984 1 67.38 458 TYR A C 1
ATOM 3593 O O . TYR A 1 458 ? 46.594 60.156 28.5 1 67.38 458 TYR A O 1
ATOM 3601 N N . ASN A 1 459 ? 46.438 58.875 30.312 1 60.09 459 ASN A N 1
ATOM 3602 C CA . ASN A 1 459 ? 46.875 59.875 31.281 1 60.09 459 ASN A CA 1
ATOM 3603 C C . ASN A 1 459 ? 45.969 61.094 31.25 1 60.09 459 ASN A C 1
ATOM 3605 O O . ASN A 1 459 ? 46.438 62.219 31.531 1 60.09 459 ASN A O 1
ATOM 3609 N N . VAL A 1 460 ? 44.844 61.125 30.594 1 56.12 460 VAL A N 1
ATOM 3610 C CA . VAL A 1 460 ? 43.906 62.25 30.609 1 56.12 460 VAL A CA 1
ATOM 3611 C C . VAL A 1 460 ? 42.875 62.062 31.75 1 56.12 460 VAL A C 1
ATOM 3613 O O . VAL A 1 460 ? 42.719 60.969 32.25 1 56.12 460 VAL A O 1
ATOM 3616 N N . SER A 1 461 ? 42.25 63.188 32.375 1 58.34 461 SER A N 1
ATOM 3617 C CA . SER A 1 461 ? 41.469 63.469 33.562 1 58.34 461 SER A CA 1
ATOM 3618 C C . SER A 1 461 ? 40.156 62.688 33.531 1 58.34 461 SER A C 1
ATOM 3620 O O . SER A 1 461 ? 39.312 62.844 34.406 1 58.34 461 SER A O 1
ATOM 3622 N N . MET A 1 462 ? 39.812 61.844 32.656 1 62.88 462 MET A N 1
ATOM 3623 C CA . MET A 1 462 ? 38.469 61.25 32.781 1 62.88 462 MET A CA 1
ATOM 3624 C C . MET A 1 462 ? 38.531 59.938 33.531 1 62.88 462 MET A C 1
ATOM 3626 O O . MET A 1 462 ? 39.25 59.031 33.125 1 62.88 462 MET A O 1
ATOM 3630 N N . PRO A 1 463 ? 37.875 59.938 34.625 1 74.25 463 PRO A N 1
ATOM 3631 C CA . PRO A 1 463 ? 37.875 58.688 35.406 1 74.25 463 PRO A CA 1
ATOM 3632 C C . PRO A 1 463 ? 37.219 57.531 34.688 1 74.25 463 PRO A C 1
ATOM 3634 O O . PRO A 1 463 ? 36.344 57.75 33.844 1 74.25 463 PRO A O 1
ATOM 3637 N N . ALA A 1 464 ? 37.719 56.312 34.875 1 80 464 ALA A N 1
ATOM 3638 C CA . ALA A 1 464 ? 37.156 55.094 34.344 1 80 464 ALA A CA 1
ATOM 3639 C C . ALA A 1 464 ? 35.719 54.875 34.812 1 80 464 ALA A C 1
ATOM 3641 O O . ALA A 1 464 ? 35.406 55.156 36 1 80 464 ALA A O 1
ATOM 3642 N N . GLN A 1 465 ? 34.812 54.781 33.938 1 87 465 GLN A N 1
ATOM 3643 C CA . GLN A 1 465 ? 33.438 54.406 34.25 1 87 465 GLN A CA 1
ATOM 3644 C C . GLN A 1 465 ? 33.125 52.969 33.812 1 87 465 GLN A C 1
ATOM 3646 O O . GLN A 1 465 ? 32.344 52.75 32.906 1 87 465 GLN A O 1
ATOM 3651 N N . ASP A 1 466 ? 33.688 52.094 34.5 1 92.06 466 ASP A N 1
ATOM 3652 C CA . ASP A 1 466 ? 33.656 50.688 34.062 1 92.06 466 ASP A CA 1
ATOM 3653 C C . ASP A 1 466 ? 32.781 49.844 35 1 92.06 466 ASP A C 1
ATOM 3655 O O . ASP A 1 466 ? 32.938 48.625 35.062 1 92.06 466 ASP A O 1
ATOM 3659 N N . LEU A 1 467 ? 31.875 50.469 35.656 1 93.25 467 LEU A N 1
ATOM 3660 C CA . LEU A 1 467 ? 31.016 49.719 36.562 1 93.25 467 LEU A CA 1
ATOM 3661 C C . LEU A 1 467 ? 29.672 49.406 35.938 1 93.25 467 LEU A C 1
ATOM 3663 O O . LEU A 1 467 ? 29.047 50.281 35.344 1 93.25 467 LEU A O 1
ATOM 3667 N N . TRP A 1 468 ? 29.312 48.156 36.031 1 95.5 468 TRP A N 1
ATOM 3668 C CA . TRP A 1 468 ? 28.062 47.656 35.469 1 95.5 468 TRP A CA 1
ATOM 3669 C C . TRP A 1 468 ? 27.234 46.906 36.5 1 95.5 468 TRP A C 1
ATOM 3671 O O . TRP A 1 468 ? 27.781 46.094 37.281 1 95.5 468 TRP A O 1
ATOM 3681 N N . ARG A 1 469 ? 26 47.188 36.562 1 95.31 469 ARG A N 1
ATOM 3682 C CA . ARG A 1 469 ? 25.078 46.469 37.438 1 95.31 469 ARG A CA 1
ATOM 3683 C C . ARG A 1 469 ? 24.422 45.312 36.719 1 95.31 469 ARG A C 1
ATOM 3685 O O . ARG A 1 469 ? 23.922 45.469 35.594 1 95.31 469 ARG A O 1
ATOM 3692 N N . VAL A 1 470 ? 24.406 44.156 37.344 1 94.75 470 VAL A N 1
ATOM 3693 C CA . VAL A 1 470 ? 23.812 42.938 36.75 1 94.75 470 VAL A CA 1
ATOM 3694 C C . VAL A 1 470 ? 22.328 42.906 37.094 1 94.75 470 VAL A C 1
ATOM 3696 O O . VAL A 1 470 ? 21.969 42.812 38.281 1 94.75 470 VAL A O 1
ATOM 3699 N N . ASP A 1 471 ? 21.5 42.938 36.062 1 94.06 471 ASP A N 1
ATOM 3700 C CA . ASP A 1 471 ? 20.047 42.812 36.188 1 94.06 471 ASP A CA 1
ATOM 3701 C C . ASP A 1 471 ? 19.562 41.531 35.531 1 94.06 471 ASP A C 1
ATOM 3703 O O . ASP A 1 471 ? 19.516 41.406 34.312 1 94.06 471 ASP A O 1
ATOM 3707 N N . ILE A 1 472 ? 19.172 40.594 36.344 1 92.62 472 ILE A N 1
ATOM 3708 C CA . ILE A 1 472 ? 18.672 39.312 35.844 1 92.62 472 ILE A CA 1
ATOM 3709 C C . ILE A 1 472 ? 17.188 39.469 35.5 1 92.62 472 ILE A C 1
ATOM 3711 O O . ILE A 1 472 ? 16.344 39.625 36.375 1 92.62 472 ILE A O 1
ATOM 3715 N N . VAL A 1 473 ? 16.844 39.312 34.188 1 89.75 473 VAL A N 1
ATOM 3716 C CA . VAL A 1 473 ? 15.523 39.625 33.656 1 89.75 473 VAL A CA 1
ATOM 3717 C C . VAL A 1 473 ? 14.555 38.5 34.031 1 89.75 473 VAL A C 1
ATOM 3719 O O . VAL A 1 473 ? 13.414 38.75 34.406 1 89.75 473 VAL A O 1
ATOM 3722 N N . ASN A 1 474 ? 14.969 37.188 33.875 1 81.06 474 ASN A N 1
ATOM 3723 C CA . ASN A 1 474 ? 14.094 36.062 34.125 1 81.06 474 ASN A CA 1
ATOM 3724 C C . ASN A 1 474 ? 14.242 35.531 35.531 1 81.06 474 ASN A C 1
ATOM 3726 O O . ASN A 1 474 ? 14.281 34.312 35.75 1 81.06 474 ASN A O 1
ATOM 3730 N N . ARG A 1 475 ? 14.297 36.469 36.531 1 78 475 ARG A N 1
ATOM 3731 C CA . ARG A 1 475 ? 14.516 36.031 37.906 1 78 475 ARG A CA 1
ATOM 3732 C C . ARG A 1 475 ? 13.195 35.719 38.594 1 78 475 ARG A C 1
ATOM 3734 O O . ARG A 1 475 ? 12.172 36.344 38.312 1 78 475 ARG A O 1
ATOM 3741 N N . GLU A 1 476 ? 13.242 34.656 39.281 1 74.56 476 GLU A N 1
ATOM 3742 C CA . GLU A 1 476 ? 12.094 34.281 40.125 1 74.56 476 GLU A CA 1
ATOM 3743 C C . GLU A 1 476 ? 12.102 35.062 41.438 1 74.56 476 GLU A C 1
ATOM 3745 O O . GLU A 1 476 ? 11.039 35.375 41.969 1 74.56 476 GLU A O 1
ATOM 3750 N N . SER A 1 477 ? 13.258 35.281 42 1 74.56 477 SER A N 1
ATOM 3751 C CA . SER A 1 477 ? 13.438 36 43.25 1 74.56 477 SER A CA 1
ATOM 3752 C C . SER A 1 477 ? 14.578 37 43.156 1 74.56 477 SER A C 1
ATOM 3754 O O . SER A 1 477 ? 15.422 36.906 42.25 1 74.56 477 SER A O 1
ATOM 3756 N N . ASP A 1 478 ? 14.445 38 44 1 76.5 478 ASP A N 1
ATOM 3757 C CA . ASP A 1 478 ? 15.469 39.062 43.969 1 76.5 478 ASP A CA 1
ATOM 3758 C C . ASP A 1 478 ? 16.797 38.531 44.5 1 76.5 478 ASP A C 1
ATOM 3760 O O . ASP A 1 478 ? 17.844 39.156 44.312 1 76.5 478 ASP A O 1
ATOM 3764 N N . LYS A 1 479 ? 16.828 37.375 45.031 1 75.88 479 LYS A N 1
ATOM 3765 C CA . LYS A 1 479 ? 18.062 36.781 45.531 1 75.88 479 LYS A CA 1
ATOM 3766 C C . LYS A 1 479 ? 18.641 35.75 44.562 1 75.88 479 LYS A C 1
ATOM 3768 O O . LYS A 1 479 ? 19.562 35.031 44.875 1 75.88 479 LYS A O 1
ATOM 3773 N N . GLN A 1 480 ? 18.234 35.844 43.375 1 83.25 480 GLN A N 1
ATOM 3774 C CA . GLN A 1 480 ? 18.688 34.844 42.406 1 83.25 480 GLN A CA 1
ATOM 3775 C C . GLN A 1 480 ? 20.109 35.094 41.969 1 83.25 480 GLN A C 1
ATOM 3777 O O . GLN A 1 480 ? 20.531 36.25 41.844 1 83.25 480 GLN A O 1
ATOM 3782 N N . THR A 1 481 ? 20.812 34.031 41.844 1 89.5 481 THR A N 1
ATOM 3783 C CA . THR A 1 481 ? 22.203 34.094 41.406 1 89.5 481 THR A CA 1
ATOM 3784 C C . THR A 1 481 ? 22.312 34.031 39.875 1 89.5 481 THR A C 1
ATOM 3786 O O . THR A 1 481 ? 21.391 33.531 39.219 1 89.5 481 THR A O 1
ATOM 3789 N N . TRP A 1 482 ? 23.328 34.75 39.375 1 90.81 482 TRP A N 1
ATOM 3790 C CA . TRP A 1 482 ? 23.625 34.719 37.938 1 90.81 482 TRP A CA 1
ATOM 3791 C C . TRP A 1 482 ? 24.125 33.344 37.531 1 90.81 482 TRP A C 1
ATOM 3793 O O . TRP A 1 482 ? 25.188 32.906 37.969 1 90.81 482 TRP A O 1
ATOM 3803 N N . GLN A 1 483 ? 23.312 32.75 36.688 1 86.31 483 GLN A N 1
ATOM 3804 C CA . GLN A 1 483 ? 23.641 31.391 36.25 1 86.31 483 GLN A CA 1
ATOM 3805 C C . GLN A 1 483 ? 23.969 31.344 34.75 1 86.31 483 GLN A C 1
ATOM 3807 O O . GLN A 1 483 ? 23.422 32.125 33.969 1 86.31 483 GLN A O 1
ATOM 3812 N N . THR A 1 484 ? 24.797 30.406 34.438 1 81.62 484 THR A N 1
ATOM 3813 C CA . THR A 1 484 ? 25.188 30.203 33.031 1 81.62 484 THR A CA 1
ATOM 3814 C C . THR A 1 484 ? 24.016 29.656 32.219 1 81.62 484 THR A C 1
ATOM 3816 O O . THR A 1 484 ? 23.281 28.781 32.719 1 81.62 484 THR A O 1
ATOM 3819 N N . ILE A 1 485 ? 23.875 30.156 31.016 1 75.94 485 ILE A N 1
ATOM 3820 C CA . ILE A 1 485 ? 22.938 29.719 29.984 1 75.94 485 ILE A CA 1
ATOM 3821 C C . ILE A 1 485 ? 21.516 30.047 30.406 1 75.94 485 ILE A C 1
ATOM 3823 O O . ILE A 1 485 ? 20.734 30.578 29.609 1 75.94 485 ILE A O 1
ATOM 3827 N N . LYS A 1 486 ? 21.156 29.812 31.688 1 76.06 486 LYS A N 1
ATOM 3828 C CA . LYS A 1 486 ? 19.781 29.938 32.156 1 76.06 486 LYS A CA 1
ATOM 3829 C C . LYS A 1 486 ? 19.406 31.391 32.406 1 76.06 486 LYS A C 1
ATOM 3831 O O . LYS A 1 486 ? 18.297 31.828 32.062 1 76.06 486 LYS A O 1
ATOM 3836 N N . SER A 1 487 ? 20.297 32.156 32.969 1 84.25 487 SER A N 1
ATOM 3837 C CA . SER A 1 487 ? 19.984 33.531 33.344 1 84.25 487 SER A CA 1
ATOM 3838 C C . SER A 1 487 ? 20.094 34.469 32.125 1 84.25 487 SER A C 1
ATOM 3840 O O . SER A 1 487 ? 21.047 34.375 31.359 1 84.25 487 SER A O 1
ATOM 3842 N N . GLN A 1 488 ? 19.031 35.156 31.938 1 88.94 488 GLN A N 1
ATOM 3843 C CA . GLN A 1 488 ? 19.062 36.281 31.016 1 88.94 488 GLN A CA 1
ATOM 3844 C C . GLN A 1 488 ? 19.344 37.594 31.75 1 88.94 488 GLN A C 1
ATOM 3846 O O . GLN A 1 488 ? 18.609 37.969 32.656 1 88.94 488 GLN A O 1
ATOM 3851 N N . VAL A 1 489 ? 20.422 38.25 31.328 1 92.94 489 VAL A N 1
ATOM 3852 C CA . VAL A 1 489 ? 20.891 39.375 32.156 1 92.94 489 VAL A CA 1
ATOM 3853 C C . VAL A 1 489 ? 20.953 40.625 31.281 1 92.94 489 VAL A C 1
ATOM 3855 O O . VAL A 1 489 ? 21.219 40.562 30.078 1 92.94 489 VAL A O 1
ATOM 3858 N N . ARG A 1 490 ? 20.672 41.781 31.953 1 95 490 ARG A N 1
ATOM 3859 C CA . ARG A 1 490 ? 20.953 43.094 31.406 1 95 490 ARG A CA 1
ATOM 3860 C C . ARG A 1 490 ? 22.109 43.781 32.156 1 95 490 ARG A C 1
ATOM 3862 O O . ARG A 1 490 ? 22.172 43.719 33.406 1 95 490 ARG A O 1
ATOM 3869 N N . LEU A 1 491 ? 23.062 44.25 31.453 1 95.19 491 LEU A N 1
ATOM 3870 C CA . LEU A 1 491 ? 24.156 45 32.062 1 95.19 491 LEU A CA 1
ATOM 3871 C C . LEU A 1 491 ? 23.875 46.5 31.969 1 95.19 491 LEU A C 1
ATOM 3873 O O . LEU A 1 491 ? 23.906 47.094 30.891 1 95.19 491 LEU A O 1
ATOM 3877 N N . VAL A 1 492 ? 23.609 47.031 33.156 1 95.75 492 VAL A N 1
ATOM 3878 C CA . VAL A 1 492 ? 23.266 48.438 33.219 1 95.75 492 VAL A CA 1
ATOM 3879 C C . VAL A 1 492 ? 24.453 49.219 33.75 1 95.75 492 VAL A C 1
ATOM 3881 O O . VAL A 1 492 ? 24.984 48.938 34.812 1 95.75 492 VAL A O 1
ATOM 3884 N N . HIS A 1 493 ? 24.812 50.188 33.031 1 94.69 493 HIS A N 1
ATOM 3885 C CA . HIS A 1 493 ? 25.922 51.031 33.438 1 94.69 493 HIS A CA 1
ATOM 3886 C C . HIS A 1 493 ? 25.562 51.875 34.656 1 94.69 493 HIS A C 1
ATOM 3888 O O . HIS A 1 493 ? 24.531 52.562 34.656 1 94.69 493 HIS A O 1
ATOM 3894 N N . VAL A 1 494 ? 26.391 51.906 35.656 1 92.69 494 VAL A N 1
ATOM 3895 C CA . VAL A 1 494 ? 26.062 52.531 36.938 1 92.69 494 VAL A CA 1
ATOM 3896 C C . VAL A 1 494 ? 26.094 54.031 36.812 1 92.69 494 VAL A C 1
ATOM 3898 O O . VAL A 1 494 ? 25.203 54.719 37.344 1 92.69 494 VAL A O 1
ATOM 3901 N N . ASN A 1 495 ? 26.922 54.625 36.125 1 90.12 495 ASN A N 1
ATOM 3902 C CA . ASN A 1 495 ? 27.109 56.094 36.062 1 90.12 495 ASN A CA 1
ATOM 3903 C C . ASN A 1 495 ? 26.062 56.75 35.156 1 90.12 495 ASN A C 1
ATOM 3905 O O . ASN A 1 495 ? 25.562 57.844 35.469 1 90.12 495 ASN A O 1
ATOM 3909 N N . THR A 1 496 ? 25.812 56.062 34.062 1 91.06 496 THR A N 1
ATOM 3910 C CA . THR A 1 496 ? 24.953 56.719 33.094 1 91.06 496 THR A CA 1
ATOM 3911 C C . THR A 1 496 ? 23.594 56.062 33.031 1 91.06 496 THR A C 1
ATOM 3913 O O . THR A 1 496 ? 22.703 56.5 32.281 1 91.06 496 THR A O 1
ATOM 3916 N N . SER A 1 497 ? 23.328 55.094 33.656 1 91.56 497 SER A N 1
ATOM 3917 C CA . SER A 1 497 ? 22.062 54.344 33.688 1 91.56 497 SER A CA 1
ATOM 3918 C C . SER A 1 497 ? 21.641 53.938 32.281 1 91.56 497 SER A C 1
ATOM 3920 O O . SER A 1 497 ? 20.484 54.094 31.906 1 91.56 497 SER A O 1
ATOM 3922 N N . THR A 1 498 ? 22.531 53.562 31.5 1 94.25 498 THR A N 1
ATOM 3923 C CA . THR A 1 498 ? 22.281 53 30.172 1 94.25 498 THR A CA 1
ATOM 3924 C C . THR A 1 498 ? 22.562 51.5 30.141 1 94.25 498 THR A C 1
ATOM 3926 O O . THR A 1 498 ? 23.344 51 30.953 1 94.25 498 THR A O 1
ATOM 3929 N N . ALA A 1 499 ? 21.844 50.781 29.281 1 95.75 499 ALA A N 1
ATOM 3930 C CA . ALA A 1 499 ? 22 49.344 29.203 1 95.75 499 ALA A CA 1
ATOM 3931 C C . ALA A 1 499 ? 22.75 48.938 27.922 1 95.75 499 ALA A C 1
ATOM 3933 O O . ALA A 1 499 ? 22.531 49.531 26.859 1 95.75 499 ALA A O 1
ATOM 3934 N N . LEU A 1 500 ? 23.562 47.844 28.016 1 94.88 500 LEU A N 1
ATOM 3935 C CA . LEU A 1 500 ? 24.359 47.312 26.922 1 94.88 500 LEU A CA 1
ATOM 3936 C C . LEU A 1 500 ? 23.469 46.625 25.906 1 94.88 500 LEU A C 1
ATOM 3938 O O . LEU A 1 500 ? 22.672 45.75 26.266 1 94.88 500 LEU A O 1
ATOM 3942 N N . LYS A 1 501 ? 23.547 46.969 24.641 1 92.75 501 LYS A N 1
ATOM 3943 C CA . LYS A 1 501 ? 22.719 46.312 23.625 1 92.75 501 LYS A CA 1
ATOM 3944 C C . LYS A 1 501 ? 23.484 46.188 22.312 1 92.75 501 LYS A C 1
ATOM 3946 O O . LYS A 1 501 ? 24.516 46.844 22.109 1 92.75 501 LYS A O 1
ATOM 3951 N N . THR A 1 502 ? 23.031 45.281 21.5 1 89 502 THR A N 1
ATOM 3952 C CA . THR A 1 502 ? 23.484 45.25 20.109 1 89 502 THR A CA 1
ATOM 3953 C C . THR A 1 502 ? 22.5 46 19.203 1 89 502 THR A C 1
ATOM 3955 O O . THR A 1 502 ? 21.281 45.938 19.422 1 89 502 THR A O 1
ATOM 3958 N N . THR A 1 503 ? 22.953 46.812 18.328 1 85.5 503 THR A N 1
ATOM 3959 C CA . THR A 1 503 ? 22.094 47.625 17.469 1 85.5 503 THR A CA 1
ATOM 3960 C C . THR A 1 503 ? 21.703 46.844 16.219 1 85.5 503 THR A C 1
ATOM 3962 O O . THR A 1 503 ? 20.781 47.25 15.5 1 85.5 503 THR A O 1
ATOM 3965 N N . GLY A 1 504 ? 22.422 45.688 15.953 1 80.44 504 GLY A N 1
ATOM 3966 C CA . GLY A 1 504 ? 22.156 44.906 14.75 1 80.44 504 GLY A CA 1
ATOM 3967 C C . GLY A 1 504 ? 22.797 45.5 13.508 1 80.44 504 GLY A C 1
ATOM 3968 O O . GLY A 1 504 ? 22.719 44.938 12.422 1 80.44 504 GLY A O 1
ATOM 3969 N N . ARG A 1 505 ? 23.453 46.656 13.617 1 84.06 505 ARG A N 1
ATOM 3970 C CA . ARG A 1 505 ? 24.094 47.312 12.484 1 84.06 505 ARG A CA 1
ATOM 3971 C C . ARG A 1 505 ? 25.562 46.906 12.367 1 84.06 505 ARG A C 1
ATOM 3973 O O . ARG A 1 505 ? 26.25 46.719 13.375 1 84.06 505 ARG A O 1
ATOM 3980 N N . GLN A 1 506 ? 25.984 46.781 11.117 1 86.38 506 GLN A N 1
ATOM 3981 C CA . GLN A 1 506 ? 27.359 46.375 10.867 1 86.38 506 GLN A CA 1
ATOM 3982 C C . GLN A 1 506 ? 28.297 47.594 10.75 1 86.38 506 GLN A C 1
ATOM 3984 O O . GLN A 1 506 ? 27.984 48.562 10.039 1 86.38 506 GLN A O 1
ATOM 3989 N N . LEU A 1 507 ? 29.391 47.531 11.438 1 88.44 507 LEU A N 1
ATOM 3990 C CA . LEU A 1 507 ? 30.406 48.562 11.391 1 88.44 507 LEU A CA 1
ATOM 3991 C C . LEU A 1 507 ? 31.156 48.531 10.062 1 88.44 507 LEU A C 1
ATOM 3993 O O . LEU A 1 507 ? 31.219 47.5 9.398 1 88.44 507 LEU A O 1
ATOM 3997 N N . PRO A 1 508 ? 31.578 49.688 9.656 1 86.25 508 PRO A N 1
ATOM 3998 C CA . PRO A 1 508 ? 32.344 49.719 8.406 1 86.25 508 PRO A CA 1
ATOM 3999 C C . PRO A 1 508 ? 33.688 48.969 8.516 1 86.25 508 PRO A C 1
ATOM 4001 O O . PRO A 1 508 ? 33.906 48.25 9.484 1 86.25 508 PRO A O 1
ATOM 4004 N N . GLU A 1 509 ? 34.562 49.188 7.52 1 82.44 509 GLU A N 1
ATOM 4005 C CA . GLU A 1 509 ? 35.781 48.438 7.391 1 82.44 509 GLU A CA 1
ATOM 4006 C C . GLU A 1 509 ? 36.656 48.562 8.633 1 82.44 509 GLU A C 1
ATOM 4008 O O . GLU A 1 509 ? 37.312 47.625 9.07 1 82.44 509 GLU A O 1
ATOM 4013 N N . TRP A 1 510 ? 36.656 49.781 9.242 1 85.81 510 TRP A N 1
ATOM 4014 C CA . TRP A 1 510 ? 37.5 49.969 10.414 1 85.81 510 TRP A CA 1
ATOM 4015 C C . TRP A 1 510 ? 37 49.125 11.594 1 85.81 510 TRP A C 1
ATOM 4017 O O . TRP A 1 510 ? 37.781 48.844 12.516 1 85.81 510 TRP A O 1
ATOM 4027 N N . GLY A 1 511 ? 35.812 48.75 11.578 1 88.5 511 GLY A N 1
ATOM 4028 C CA . GLY A 1 511 ? 35.25 47.875 12.609 1 88.5 511 GLY A CA 1
ATOM 4029 C C . GLY A 1 511 ? 35.125 46.438 12.195 1 88.5 511 GLY A C 1
ATOM 4030 O O . GLY A 1 511 ? 34.375 45.656 12.789 1 88.5 511 GLY A O 1
ATOM 4031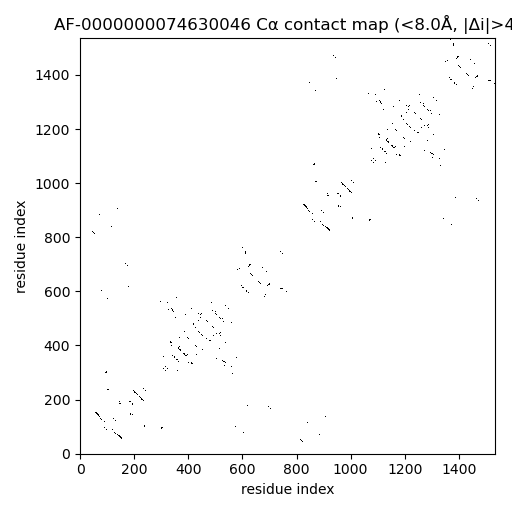 N N . PHE A 1 512 ? 35.719 46 11.109 1 85.31 512 PHE A N 1
ATOM 4032 C CA . PHE A 1 512 ? 35.844 44.656 10.594 1 85.31 512 PHE A CA 1
ATOM 4033 C C . PHE A 1 512 ? 34.469 44.094 10.25 1 85.31 512 PHE A C 1
ATOM 4035 O O . PHE A 1 512 ? 34.219 42.875 10.359 1 85.31 512 PHE A O 1
ATOM 4042 N N . HIS A 1 513 ? 33.594 44.969 10.055 1 84.94 513 HIS A N 1
ATOM 4043 C CA . HIS A 1 513 ? 32.25 44.625 9.672 1 84.94 513 HIS A CA 1
ATOM 4044 C C . HIS A 1 513 ? 31.547 43.812 10.773 1 84.94 513 HIS A C 1
ATOM 4046 O O . HIS A 1 513 ? 30.734 42.938 10.484 1 84.94 513 HIS A O 1
ATOM 4052 N N . GLN A 1 514 ? 31.953 44.031 11.93 1 87.12 514 GLN A N 1
ATOM 4053 C CA . GLN A 1 514 ? 31.281 43.406 13.07 1 87.12 514 GLN A CA 1
ATOM 4054 C C . GLN A 1 514 ? 30.062 44.219 13.508 1 87.12 514 GLN A C 1
ATOM 4056 O O . GLN A 1 514 ? 29.844 45.312 13.016 1 87.12 514 GLN A O 1
ATOM 4061 N N . ILE A 1 515 ? 29.328 43.625 14.383 1 89.62 515 ILE A N 1
ATOM 4062 C CA . ILE A 1 515 ? 28.062 44.25 14.766 1 89.62 515 ILE A CA 1
ATOM 4063 C C . ILE A 1 515 ? 28.328 45.281 15.875 1 89.62 515 ILE A C 1
ATOM 4065 O O . ILE A 1 515 ? 29.094 45.031 16.797 1 89.62 515 ILE A O 1
ATOM 4069 N N . GLU A 1 516 ? 27.656 46.438 15.75 1 92.25 516 GLU A N 1
ATOM 4070 C CA . GLU A 1 516 ? 27.844 47.5 16.703 1 92.25 516 GLU A CA 1
ATOM 4071 C C . GLU A 1 516 ? 27.203 47.156 18.062 1 92.25 516 GLU A C 1
ATOM 4073 O O . GLU A 1 516 ? 26.078 46.656 18.109 1 92.25 516 GLU A O 1
ATOM 4078 N N . VAL A 1 517 ? 27.969 47.312 19.078 1 94 517 VAL A N 1
ATOM 4079 C CA . VAL A 1 517 ? 27.469 47.281 20.438 1 94 517 VAL A CA 1
ATOM 4080 C C . VAL A 1 517 ? 27.406 48.688 21.031 1 94 517 VAL A C 1
ATOM 4082 O O . VAL A 1 517 ? 28.359 49.438 20.906 1 94 517 VAL A O 1
ATOM 4085 N N . SER A 1 518 ? 26.281 49.062 21.578 1 94.44 518 SER A N 1
ATOM 4086 C CA . SER A 1 518 ? 26.109 50.406 22.172 1 94.44 518 SER A CA 1
ATOM 4087 C C . SER A 1 518 ? 25.328 50.312 23.484 1 94.44 518 SER A C 1
ATOM 4089 O O . SER A 1 518 ? 24.859 49.25 23.859 1 94.44 518 SER A O 1
ATOM 4091 N N . ALA A 1 519 ? 25.328 51.375 24.188 1 94.75 519 ALA A N 1
ATOM 4092 C CA . ALA A 1 519 ? 24.562 51.5 25.422 1 94.75 519 ALA A CA 1
ATOM 4093 C C . ALA A 1 519 ? 23.375 52.438 25.25 1 94.75 519 ALA A C 1
ATOM 4095 O O . ALA A 1 519 ? 23.562 53.594 24.859 1 94.75 519 ALA A O 1
ATOM 4096 N N . ASP A 1 520 ? 22.219 51.969 25.562 1 93.56 520 ASP A N 1
ATOM 4097 C CA . ASP A 1 520 ? 20.984 52.688 25.312 1 93.56 520 ASP A CA 1
ATOM 4098 C C . ASP A 1 520 ? 20.312 53.094 26.625 1 93.56 520 ASP A C 1
ATOM 4100 O O . ASP A 1 520 ? 20.391 52.375 27.625 1 93.56 520 ASP A O 1
ATOM 4104 N N . ARG A 1 521 ? 19.562 54.219 26.594 1 91.25 521 ARG A N 1
ATOM 4105 C CA . ARG A 1 521 ? 18.844 54.688 27.766 1 91.25 521 ARG A CA 1
ATOM 4106 C C . ARG A 1 521 ? 17.562 53.906 27.984 1 91.25 521 ARG A C 1
ATOM 4108 O O . ARG A 1 521 ? 17.062 53.812 29.109 1 91.25 521 ARG A O 1
ATOM 4115 N N . LEU A 1 522 ? 17.156 53.375 26.922 1 91.12 522 LEU A N 1
ATOM 4116 C CA . LEU A 1 522 ? 16.016 52.5 27.062 1 91.12 522 LEU A CA 1
ATOM 4117 C C . LEU A 1 522 ? 16.469 51.094 27.531 1 91.12 522 LEU A C 1
ATOM 4119 O O . LEU A 1 522 ? 16.891 50.281 26.734 1 91.12 522 LEU A O 1
ATOM 4123 N N . ILE A 1 523 ? 16.234 50.844 28.703 1 90.56 523 ILE A N 1
ATOM 4124 C CA . ILE A 1 523 ? 16.797 49.688 29.359 1 90.56 523 ILE A CA 1
ATOM 4125 C C . ILE A 1 523 ? 15.906 48.469 29.078 1 90.56 523 ILE A C 1
ATOM 4127 O O . ILE A 1 523 ? 16.406 47.375 28.766 1 90.56 523 ILE A O 1
ATOM 4131 N N . GLN A 1 524 ? 14.648 48.625 29.172 1 87.81 524 GLN A N 1
ATOM 4132 C CA . GLN A 1 524 ? 13.727 47.5 29.062 1 87.81 524 GLN A CA 1
ATOM 4133 C C . GLN A 1 524 ? 13.383 47.219 27.609 1 87.81 524 GLN A C 1
ATOM 4135 O O . GLN A 1 524 ? 12.305 47.594 27.141 1 87.81 524 GLN A O 1
ATOM 4140 N N . GLN A 1 525 ? 14.281 46.562 26.969 1 86.25 525 GLN A N 1
ATOM 4141 C CA . GLN A 1 525 ? 14.094 46.094 25.609 1 86.25 525 GLN A CA 1
ATOM 4142 C C . GLN A 1 525 ? 14.789 44.75 25.375 1 86.25 525 GLN A C 1
ATOM 4144 O O . GLN A 1 525 ? 15.719 44.406 26.109 1 86.25 525 GLN A O 1
ATOM 4149 N N . ARG A 1 526 ? 14.375 44.031 24.391 1 84.94 526 ARG A N 1
ATOM 4150 C CA . ARG A 1 526 ? 14.898 42.719 24.125 1 84.94 526 ARG A CA 1
ATOM 4151 C C . ARG A 1 526 ? 16.344 42.781 23.641 1 84.94 526 ARG A C 1
ATOM 4153 O O . ARG A 1 526 ? 17.141 41.875 23.906 1 84.94 526 ARG A O 1
ATOM 4160 N N . ALA A 1 527 ? 16.688 43.844 23.016 1 86.19 527 ALA A N 1
ATOM 4161 C CA . ALA A 1 527 ? 18.016 43.969 22.453 1 86.19 527 ALA A CA 1
ATOM 4162 C C . ALA A 1 527 ? 19.062 44.125 23.547 1 86.19 527 ALA A C 1
ATOM 4164 O O . ALA A 1 527 ? 20.266 44 23.281 1 86.19 527 ALA A O 1
ATOM 4165 N N . THR A 1 528 ? 18.688 44.312 24.75 1 92.56 528 THR A N 1
ATOM 4166 C CA . THR A 1 528 ? 19.625 44.562 25.844 1 92.56 528 THR A CA 1
ATOM 4167 C C . THR A 1 528 ? 19.844 43.281 26.656 1 92.56 528 THR A C 1
ATOM 4169 O O . THR A 1 528 ? 20.531 43.312 27.672 1 92.56 528 THR A O 1
ATOM 4172 N N . VAL A 1 529 ? 19.312 42.188 26.234 1 91.5 529 VAL A N 1
ATOM 4173 C CA . VAL A 1 529 ? 19.375 40.969 27.047 1 91.5 529 VAL A CA 1
ATOM 4174 C C . VAL A 1 529 ? 20.484 40.062 26.531 1 91.5 529 VAL A C 1
ATOM 4176 O O . VAL A 1 529 ? 20.578 39.781 25.328 1 91.5 529 VAL A O 1
ATOM 4179 N N . TRP A 1 530 ? 21.375 39.656 27.406 1 91 530 TRP A N 1
ATOM 4180 C CA . TRP A 1 530 ? 22.516 38.781 27.125 1 91 530 TRP A CA 1
ATOM 4181 C C . TRP A 1 530 ? 22.469 37.531 28.016 1 91 530 TRP A C 1
ATOM 4183 O O . TRP A 1 530 ? 21.828 37.531 29.062 1 91 530 TRP A O 1
ATOM 4193 N N . ASN A 1 531 ? 23.016 36.469 27.594 1 88.5 531 ASN A N 1
ATOM 4194 C CA . ASN A 1 531 ? 23.203 35.281 28.422 1 88.5 531 ASN A CA 1
ATOM 4195 C C . ASN A 1 531 ? 24.625 34.75 28.328 1 88.5 531 ASN A C 1
ATOM 4197 O O . ASN A 1 531 ? 25.312 34.938 27.328 1 88.5 531 ASN A O 1
ATOM 4201 N N . VAL A 1 532 ? 25.078 34.188 29.422 1 87.38 532 VAL A N 1
ATOM 4202 C CA . VAL A 1 532 ? 26.406 33.562 29.453 1 87.38 532 VAL A CA 1
ATOM 4203 C C . VAL A 1 532 ? 26.344 32.156 28.812 1 87.38 532 VAL A C 1
ATOM 4205 O O . VAL A 1 532 ? 25.547 31.312 29.234 1 87.38 532 VAL A O 1
ATOM 4208 N N . GLU A 1 533 ? 27.078 31.969 27.797 1 79.88 533 GLU A N 1
ATOM 4209 C CA . GLU A 1 533 ? 27.047 30.688 27.109 1 79.88 533 GLU A CA 1
ATOM 4210 C C . GLU A 1 533 ? 28.141 29.75 27.625 1 79.88 533 GLU A C 1
ATOM 4212 O O . GLU A 1 533 ? 27.906 28.547 27.781 1 79.88 533 GLU A O 1
ATOM 4217 N N . GLU A 1 534 ? 29.297 30.25 27.766 1 77.5 534 GLU A N 1
ATOM 4218 C CA . GLU A 1 534 ? 30.422 29.469 28.266 1 77.5 534 GLU A CA 1
ATOM 4219 C C . GLU A 1 534 ? 30.984 30.094 29.547 1 77.5 534 GLU A C 1
ATOM 4221 O O . GLU A 1 534 ? 30.969 31.312 29.703 1 77.5 534 GLU A O 1
ATOM 4226 N N . HIS A 1 535 ? 31.359 29.281 30.531 1 80.94 535 HIS A N 1
ATOM 4227 C CA . HIS A 1 535 ? 31.859 29.688 31.828 1 80.94 535 HIS A CA 1
ATOM 4228 C C . HIS A 1 535 ? 33.062 28.844 32.25 1 80.94 535 HIS A C 1
ATOM 4230 O O . HIS A 1 535 ? 33 27.625 32.188 1 80.94 535 HIS A O 1
ATOM 4236 N N . ARG A 1 536 ? 34.094 29.453 32.562 1 75.75 536 ARG A N 1
ATOM 4237 C CA . ARG A 1 536 ? 35.281 28.766 33.125 1 75.75 536 ARG A CA 1
ATOM 4238 C C . ARG A 1 536 ? 35.812 29.516 34.344 1 75.75 536 ARG A C 1
ATOM 4240 O O . ARG A 1 536 ? 35.625 30.734 34.438 1 75.75 536 ARG A O 1
ATOM 4247 N N . TYR A 1 537 ? 36.281 28.719 35.344 1 69.69 537 TYR A N 1
ATOM 4248 C CA . TYR A 1 537 ? 36.969 29.359 36.469 1 69.69 537 TYR A CA 1
ATOM 4249 C C . TYR A 1 537 ? 38.406 29.625 36.125 1 69.69 537 TYR A C 1
ATOM 4251 O O . TYR A 1 537 ? 39.062 28.875 35.406 1 69.69 537 TYR A O 1
ATOM 4259 N N . THR A 1 538 ? 38.875 30.672 36.531 1 60.09 538 THR A N 1
ATOM 4260 C CA . THR A 1 538 ? 40.281 31.031 36.375 1 60.09 538 THR A CA 1
ATOM 4261 C C . THR A 1 538 ? 41.156 30.312 37.406 1 60.09 538 THR A C 1
ATOM 4263 O O . THR A 1 538 ? 40.875 30.344 38.594 1 60.09 538 THR A O 1
ATOM 4266 N N . THR A 1 539 ? 41.844 29.062 37.281 1 51.66 539 THR A N 1
ATOM 4267 C CA . THR A 1 539 ? 42.75 28.469 38.25 1 51.66 539 THR A CA 1
ATOM 4268 C C . THR A 1 539 ? 44.156 29.031 38.094 1 51.66 539 THR A C 1
ATOM 4270 O O . THR A 1 539 ? 44.625 29.219 36.969 1 51.66 539 THR A O 1
ATOM 4273 N N . VAL A 1 540 ? 44.688 29.656 39.156 1 43.5 540 VAL A N 1
ATOM 4274 C CA . VAL A 1 540 ? 46.062 30.125 39.156 1 43.5 540 VAL A CA 1
ATOM 4275 C C . VAL A 1 540 ? 47 28.953 39.406 1 43.5 540 VAL A C 1
ATOM 4277 O O . VAL A 1 540 ? 46.875 28.234 40.375 1 43.5 540 VAL A O 1
ATOM 4280 N N . HIS A 1 541 ? 47.562 28.125 38.5 1 40.53 541 HIS A N 1
ATOM 4281 C CA . HIS A 1 541 ? 48.781 27.438 38.938 1 40.53 541 HIS A CA 1
ATOM 4282 C C . HIS A 1 541 ? 49.781 28.406 39.531 1 40.53 541 HIS A C 1
ATOM 4284 O O . HIS A 1 541 ? 49.844 29.578 39.125 1 40.53 541 HIS A O 1
ATOM 4290 N N . LYS A 1 542 ? 50.5 28.141 40.719 1 40.56 542 LYS A N 1
ATOM 4291 C CA . LYS A 1 542 ? 51.531 28.891 41.438 1 40.56 542 LYS A CA 1
ATOM 4292 C C . LYS A 1 542 ? 52.438 29.625 40.469 1 40.56 542 LYS A C 1
ATOM 4294 O O . LYS A 1 542 ? 53.125 30.578 40.844 1 40.56 542 LYS A O 1
ATOM 4299 N N . ASP A 1 543 ? 53.094 28.859 39.531 1 37.19 543 ASP A N 1
ATOM 4300 C CA . ASP A 1 543 ? 54.156 29.625 38.875 1 37.19 543 ASP A CA 1
ATOM 4301 C C . ASP A 1 543 ? 53.594 30.734 38.031 1 37.19 543 ASP A C 1
ATOM 4303 O O . ASP A 1 543 ? 52.406 30.703 37.656 1 37.19 543 ASP A O 1
ATOM 4307 N N . GLY A 1 544 ? 54.25 31.5 37.188 1 33.03 544 GLY A N 1
ATOM 4308 C CA . GLY A 1 544 ? 54.125 32.781 36.531 1 33.03 544 GLY A CA 1
ATOM 4309 C C . GLY A 1 544 ? 52.844 32.938 35.719 1 33.03 544 GLY A C 1
ATOM 4310 O O . GLY A 1 544 ? 51.969 32.094 35.812 1 33.03 544 GLY A O 1
ATOM 4311 N N . GLN A 1 545 ? 52.938 33.531 34.375 1 34.72 545 GLN A N 1
ATOM 4312 C CA . GLN A 1 545 ? 52.219 34.5 33.562 1 34.72 545 GLN A CA 1
ATOM 4313 C C . GLN A 1 545 ? 50.938 33.906 33 1 34.72 545 GLN A C 1
ATOM 4315 O O . GLN A 1 545 ? 49.969 34.625 32.688 1 34.72 545 GLN A O 1
ATOM 4320 N N . GLU A 1 546 ? 51.062 32.781 32.188 1 34.69 546 GLU A N 1
ATOM 4321 C CA . GLU A 1 546 ? 50.062 32.594 31.125 1 34.69 546 GLU A CA 1
ATOM 4322 C C . GLU A 1 546 ? 48.781 31.938 31.672 1 34.69 546 GLU A C 1
ATOM 4324 O O . GLU A 1 546 ? 48.844 30.922 32.375 1 34.69 546 GLU A O 1
ATOM 4329 N N . VAL A 1 547 ? 47.688 32.719 31.984 1 37.44 547 VAL A N 1
ATOM 4330 C CA . VAL A 1 547 ? 46.312 32.281 32.219 1 37.44 547 VAL A CA 1
ATOM 4331 C C . VAL A 1 547 ? 46 31.062 31.359 1 37.44 547 VAL A C 1
ATOM 4333 O O . VAL A 1 547 ? 46 31.141 30.141 1 37.44 547 VAL A O 1
ATOM 4336 N N . ASP A 1 548 ? 46.594 29.859 31.672 1 34.16 548 ASP A N 1
ATOM 4337 C CA . ASP A 1 548 ? 46.25 28.656 30.906 1 34.16 548 ASP A CA 1
ATOM 4338 C C . ASP A 1 548 ? 44.75 28.469 30.844 1 34.16 548 ASP A C 1
ATOM 4340 O O . ASP A 1 548 ? 44.094 28.188 31.859 1 34.16 548 ASP A O 1
ATOM 4344 N N . LEU A 1 549 ? 43.969 29.125 30.078 1 34.69 549 LEU A N 1
ATOM 4345 C CA . LEU A 1 549 ? 42.594 28.984 29.641 1 34.69 549 LEU A CA 1
ATOM 4346 C C . LEU A 1 549 ? 42.25 27.516 29.344 1 34.69 549 LEU A C 1
ATOM 4348 O O . LEU A 1 549 ? 41.125 27.203 28.969 1 34.69 549 LEU A O 1
ATOM 4352 N N . GLN A 1 550 ? 43.344 26.547 29.219 1 33.19 550 GLN A N 1
ATOM 4353 C CA . GLN A 1 550 ? 43.094 25.297 28.516 1 33.19 550 GLN A CA 1
ATOM 4354 C C . GLN A 1 550 ? 42.25 24.359 29.359 1 33.19 550 GLN A C 1
ATOM 4356 O O . GLN A 1 550 ? 41.281 23.75 28.859 1 33.19 550 GLN A O 1
ATOM 4361 N N . GLN A 1 551 ? 42.875 23.547 30.453 1 31.77 551 GLN A N 1
ATOM 4362 C CA . GLN A 1 551 ? 42.438 22.203 30.812 1 31.77 551 GLN A CA 1
ATOM 4363 C C . GLN A 1 551 ? 41.344 22.234 31.891 1 31.77 551 GLN A C 1
ATOM 4365 O O . GLN A 1 551 ? 41.594 21.859 33.031 1 31.77 551 GLN A O 1
ATOM 4370 N N . ALA A 1 552 ? 40.688 23.266 32.219 1 33.12 552 ALA A N 1
ATOM 4371 C CA . ALA A 1 552 ? 39.844 23.203 33.406 1 33.12 552 ALA A CA 1
ATOM 4372 C C . ALA A 1 552 ? 38.875 22.016 33.312 1 33.12 552 ALA A C 1
ATOM 4374 O O . ALA A 1 552 ? 38.406 21.656 32.219 1 33.12 552 ALA A O 1
ATOM 4375 N N . GLU A 1 553 ? 39 21.156 34.344 1 30.53 553 GLU A N 1
ATOM 4376 C CA . GLU A 1 553 ? 38.188 19.984 34.688 1 30.53 553 GLU A CA 1
ATOM 4377 C C . GLU A 1 553 ? 36.688 20.266 34.562 1 30.53 553 GLU A C 1
ATOM 4379 O O . GLU A 1 553 ? 36.188 21.234 35.125 1 30.53 553 GLU A O 1
ATOM 4384 N N . LEU A 1 554 ? 36.031 19.891 33.469 1 31.31 554 LEU A N 1
ATOM 4385 C CA . LEU A 1 554 ? 34.656 19.969 33 1 31.31 554 LEU A CA 1
ATOM 4386 C C . LEU A 1 554 ? 33.688 19.203 33.906 1 31.31 554 LEU A C 1
ATOM 4388 O O . LEU A 1 554 ? 33.844 18 34.125 1 31.31 554 LEU A O 1
ATOM 4392 N N . ILE A 1 555 ? 33.438 19.594 35.219 1 29.19 555 ILE A N 1
ATOM 4393 C CA . ILE A 1 555 ? 32.469 18.812 36 1 29.19 555 ILE A CA 1
ATOM 4394 C C . ILE A 1 555 ? 31.203 18.609 35.188 1 29.19 555 ILE A C 1
ATOM 4396 O O . ILE A 1 555 ? 30.672 19.547 34.625 1 29.19 555 ILE A O 1
ATOM 4400 N N . PRO A 1 556 ? 30.672 17.438 35.031 1 31.77 556 PRO A N 1
ATOM 4401 C CA . PRO A 1 556 ? 29.516 16.969 34.25 1 31.77 556 PRO A CA 1
ATOM 4402 C C . PRO A 1 556 ? 28.203 17.578 34.719 1 31.77 556 PRO A C 1
ATOM 4404 O O . PRO A 1 556 ? 27.812 17.391 35.875 1 31.77 556 PRO A O 1
ATOM 4407 N N . LEU A 1 557 ? 27.938 18.938 34.656 1 34.34 557 LEU A N 1
ATOM 4408 C CA . LEU A 1 557 ? 26.703 19.453 35.219 1 34.34 557 LEU A CA 1
ATOM 4409 C C . LEU A 1 557 ? 25.484 18.953 34.438 1 34.34 557 LEU A C 1
ATOM 4411 O O . LEU A 1 557 ? 25.609 18.562 33.281 1 34.34 557 LEU A O 1
ATOM 4415 N N . GLN A 1 558 ? 24.281 18.781 35.125 1 38.59 558 GLN A N 1
ATOM 4416 C CA . GLN A 1 558 ? 22.969 18.266 34.719 1 38.59 558 GLN A CA 1
ATOM 4417 C C . GLN A 1 558 ? 22.375 19.078 33.562 1 38.59 558 GLN A C 1
ATOM 4419 O O . GLN A 1 558 ? 22.594 20.297 33.5 1 38.59 558 GLN A O 1
ATOM 4424 N N . PRO A 1 559 ? 22.016 18.578 32.5 1 46.31 559 PRO A N 1
ATOM 4425 C CA . PRO A 1 559 ? 21.375 19.219 31.359 1 46.31 559 PRO A CA 1
ATOM 4426 C C . PRO A 1 559 ? 20.281 20.203 31.75 1 46.31 559 PRO A C 1
ATOM 4428 O O . PRO A 1 559 ? 19.594 19.984 32.781 1 46.31 559 PRO A O 1
ATOM 4431 N N . THR A 1 560 ? 20.391 21.516 31.562 1 51.22 560 THR A N 1
ATOM 4432 C CA . THR A 1 560 ? 19.344 22.5 31.797 1 51.22 560 THR A CA 1
ATOM 4433 C C . THR A 1 560 ? 18.016 22.016 31.25 1 51.22 560 THR A C 1
ATOM 4435 O O . THR A 1 560 ? 17.922 21.562 30.109 1 51.22 560 THR A O 1
ATOM 4438 N N . ARG A 1 561 ? 17.078 21.703 32.062 1 63.16 561 ARG A N 1
ATOM 4439 C CA . ARG A 1 561 ? 15.766 21.203 31.672 1 63.16 561 ARG A CA 1
ATOM 4440 C C . ARG A 1 561 ? 14.789 22.344 31.438 1 63.16 561 ARG A C 1
ATOM 4442 O O . ARG A 1 561 ? 14.594 23.188 32.312 1 63.16 561 ARG A O 1
ATOM 4449 N N . LEU A 1 562 ? 14.5 22.922 30.219 1 75.06 562 LEU A N 1
ATOM 4450 C CA . LEU A 1 562 ? 13.43 23.859 29.891 1 75.06 562 LEU A CA 1
ATOM 4451 C C . LEU A 1 562 ? 12.078 23.156 29.891 1 75.06 562 LEU A C 1
ATOM 4453 O O . LEU A 1 562 ? 11.969 22 29.453 1 75.06 562 LEU A O 1
ATOM 4457 N N . SER A 1 563 ? 11.109 23.922 30.422 1 84.44 563 SER A N 1
ATOM 4458 C CA . SER A 1 563 ? 9.773 23.344 30.438 1 84.44 563 SER A CA 1
ATOM 4459 C C . SER A 1 563 ? 9.18 23.25 29.031 1 84.44 563 SER A C 1
ATOM 4461 O O . SER A 1 563 ? 9.648 23.938 28.109 1 84.44 563 SER A O 1
ATOM 4463 N N . PHE A 1 564 ? 8.203 22.484 28.906 1 91.56 564 PHE A N 1
ATOM 4464 C CA . PHE A 1 564 ? 7.508 22.344 27.641 1 91.56 564 PHE A CA 1
ATOM 4465 C C . PHE A 1 564 ? 6.914 23.672 27.188 1 91.56 564 PHE A C 1
ATOM 4467 O O . PHE A 1 564 ? 7.027 24.047 26.016 1 91.56 564 PHE A O 1
ATOM 4474 N N . TRP A 1 565 ? 6.324 24.344 28.062 1 91.69 565 TRP A N 1
ATOM 4475 C CA . TRP A 1 565 ? 5.633 25.594 27.734 1 91.69 565 TRP A CA 1
ATOM 4476 C C . TRP A 1 565 ? 6.617 26.656 27.281 1 91.69 565 TRP A C 1
ATOM 4478 O O . TRP A 1 565 ? 6.316 27.453 26.375 1 91.69 565 TRP A O 1
ATOM 4488 N N . ALA A 1 566 ? 7.766 26.672 27.859 1 86.38 566 ALA A N 1
ATOM 4489 C CA . ALA A 1 566 ? 8.789 27.625 27.453 1 86.38 566 ALA A CA 1
ATOM 4490 C C . ALA A 1 566 ? 9.32 27.312 26.062 1 86.38 566 ALA A C 1
ATOM 4492 O O . ALA A 1 566 ? 9.5 28.219 25.25 1 86.38 566 ALA A O 1
ATOM 4493 N N . LYS A 1 567 ? 9.539 26.078 25.922 1 90.44 567 LYS A N 1
ATOM 4494 C CA . LYS A 1 567 ? 10.016 25.672 24.609 1 90.44 567 LYS A CA 1
ATOM 4495 C C . LYS A 1 567 ? 8.969 25.953 23.531 1 90.44 567 LYS A C 1
ATOM 4497 O O . LYS A 1 567 ? 9.305 26.422 22.453 1 90.44 567 LYS A O 1
ATOM 4502 N N . LEU A 1 568 ? 7.758 25.641 23.844 1 94.56 568 LEU A N 1
ATOM 4503 C CA . LEU A 1 568 ? 6.668 25.859 22.906 1 94.56 568 LEU A CA 1
ATOM 4504 C C . LEU A 1 568 ? 6.523 27.328 22.562 1 94.56 568 LEU A C 1
ATOM 4506 O O . LEU A 1 568 ? 6.348 27.688 21.391 1 94.56 568 LEU A O 1
ATOM 4510 N N . TYR A 1 569 ? 6.527 28.109 23.531 1 91.06 569 TYR A N 1
ATOM 4511 C CA . TYR A 1 569 ? 6.375 29.547 23.312 1 91.06 569 TYR A CA 1
ATOM 4512 C C . TYR A 1 569 ? 7.488 30.078 22.438 1 91.06 569 TYR A C 1
ATOM 4514 O O . TYR A 1 569 ? 7.23 30.844 21.5 1 91.06 569 TYR A O 1
ATOM 4522 N N . GLU A 1 570 ? 8.703 29.75 22.734 1 86.44 570 GLU A N 1
ATOM 4523 C CA . GLU A 1 570 ? 9.82 30.203 21.938 1 86.44 570 GLU A CA 1
ATOM 4524 C C . GLU A 1 570 ? 9.703 29.719 20.484 1 86.44 570 GLU A C 1
ATOM 4526 O O . GLU A 1 570 ? 9.93 30.484 19.547 1 86.44 570 GLU A O 1
ATOM 4531 N N . LEU A 1 571 ? 9.414 28.484 20.422 1 92.38 571 LEU A N 1
ATOM 4532 C CA . LEU A 1 571 ? 9.289 27.906 19.094 1 92.38 571 LEU A CA 1
ATOM 4533 C C . LEU A 1 571 ? 8.18 28.578 18.297 1 92.38 571 LEU A C 1
ATOM 4535 O O . LEU A 1 571 ? 8.359 28.891 17.125 1 92.38 571 LEU A O 1
ATOM 4539 N N . GLN A 1 572 ? 7.047 28.828 18.875 1 93.19 572 GLN A N 1
ATOM 4540 C CA . GLN A 1 572 ? 5.91 29.453 18.219 1 93.19 572 GLN A CA 1
ATOM 4541 C C . GLN A 1 572 ? 6.242 30.875 17.781 1 93.19 572 GLN A C 1
ATOM 4543 O O . GLN A 1 572 ? 5.875 31.297 16.688 1 93.19 572 GLN A O 1
ATOM 4548 N N . MET A 1 573 ? 6.879 31.547 18.594 1 87.75 573 MET A N 1
ATOM 4549 C CA . MET A 1 573 ? 7.246 32.906 18.266 1 87.75 573 MET A CA 1
ATOM 4550 C C . MET A 1 573 ? 8.211 32.969 17.094 1 87.75 573 MET A C 1
ATOM 4552 O O . MET A 1 573 ? 8.07 33.781 16.188 1 87.75 573 MET A O 1
ATOM 4556 N N . LYS A 1 574 ? 9.148 32.094 17.156 1 84.94 574 LYS A N 1
ATOM 4557 C CA . LYS A 1 574 ? 10.102 32.031 16.047 1 84.94 574 LYS A CA 1
ATOM 4558 C C . LYS A 1 574 ? 9.422 31.609 14.75 1 84.94 574 LYS A C 1
ATOM 4560 O O . LYS A 1 574 ? 9.781 32.094 13.672 1 84.94 574 LYS A O 1
ATOM 4565 N N . MET A 1 575 ? 8.492 30.781 14.797 1 90.94 575 MET A N 1
ATOM 4566 C CA . MET A 1 575 ? 7.773 30.297 13.617 1 90.94 575 MET A CA 1
ATOM 4567 C C . MET A 1 575 ? 6.945 31.422 13 1 90.94 575 MET A C 1
ATOM 4569 O O . MET A 1 575 ? 6.84 31.516 11.773 1 90.94 575 MET A O 1
ATOM 4573 N N . LEU A 1 576 ? 6.387 32.219 13.773 1 85.44 576 LEU A N 1
ATOM 4574 C CA . LEU A 1 576 ? 5.5 33.281 13.305 1 85.44 576 LEU A CA 1
ATOM 4575 C C . LEU A 1 576 ? 6.301 34.469 12.766 1 85.44 576 LEU A C 1
ATOM 4577 O O . LEU A 1 576 ? 5.859 35.125 11.828 1 85.44 576 LEU A O 1
ATOM 4581 N N . ILE A 1 577 ? 7.574 34.594 13.328 1 77.94 577 ILE A N 1
ATOM 4582 C CA . ILE A 1 577 ? 8.344 35.781 12.961 1 77.94 577 ILE A CA 1
ATOM 4583 C C . ILE A 1 577 ? 9.352 35.438 11.867 1 77.94 577 ILE A C 1
ATOM 4585 O O . ILE A 1 577 ? 9.758 36.312 11.094 1 77.94 577 ILE A O 1
ATOM 4589 N N . SER A 1 578 ? 9.633 34.219 11.75 1 73.12 578 SER A N 1
ATOM 4590 C CA . SER A 1 578 ? 10.672 33.844 10.812 1 73.12 578 SER A CA 1
ATOM 4591 C C . SER A 1 578 ? 10.289 34.188 9.375 1 73.12 578 SER A C 1
ATOM 4593 O O . SER A 1 578 ? 9.156 33.969 8.953 1 73.12 578 SER A O 1
ATOM 4595 N N . THR A 1 579 ? 11.164 35.094 8.812 1 63.03 579 THR A N 1
ATOM 4596 C CA . THR A 1 579 ? 11.016 35.469 7.41 1 63.03 579 THR A CA 1
ATOM 4597 C C . THR A 1 579 ? 12 34.688 6.547 1 63.03 579 THR A C 1
ATOM 4599 O O . THR A 1 579 ? 12.547 35.219 5.574 1 63.03 579 THR A O 1
ATOM 4602 N N . GLN A 1 580 ? 12.477 33.594 7.035 1 53.53 580 GLN A N 1
ATOM 4603 C CA . GLN A 1 580 ? 13.477 32.812 6.305 1 53.53 580 GLN A CA 1
ATOM 4604 C C . GLN A 1 580 ? 13.133 32.719 4.82 1 53.53 580 GLN A C 1
ATOM 4606 O O . GLN A 1 580 ? 14.016 32.594 3.977 1 53.53 580 GLN A O 1
ATOM 4611 N N . ASP A 1 581 ? 11.906 32.688 4.395 1 54.12 581 ASP A N 1
ATOM 4612 C CA . ASP A 1 581 ? 11.617 32.5 2.973 1 54.12 581 ASP A CA 1
ATOM 4613 C C . ASP A 1 581 ? 11.586 33.875 2.254 1 54.12 581 ASP A C 1
ATOM 4615 O O . ASP A 1 581 ? 10.555 34.25 1.694 1 54.12 581 ASP A O 1
ATOM 4619 N N . ALA A 1 582 ? 12.688 34.781 2.578 1 52.53 582 ALA A N 1
ATOM 4620 C CA . ALA A 1 582 ? 12.859 36.062 1.921 1 52.53 582 ALA A CA 1
ATOM 4621 C C . ALA A 1 582 ? 12.797 35.938 0.404 1 52.53 582 ALA A C 1
ATOM 4623 O O . ALA A 1 582 ? 12.93 34.812 -0.129 1 52.53 582 ALA A O 1
ATOM 4624 N N . LYS A 1 583 ? 12.656 37.188 -0.239 1 59.19 583 LYS A N 1
ATOM 4625 C CA . LYS A 1 583 ? 12.438 37.438 -1.658 1 59.19 583 LYS A CA 1
ATOM 4626 C C . LYS A 1 583 ? 13.602 36.938 -2.5 1 59.19 583 LYS A C 1
ATOM 4628 O O . LYS A 1 583 ? 14.656 37.562 -2.561 1 59.19 583 LYS A O 1
ATOM 4633 N N . LEU A 1 584 ? 13.664 35.469 -2.512 1 58.09 584 LEU A N 1
ATOM 4634 C CA . LEU A 1 584 ? 14.648 34.969 -3.469 1 58.09 584 LEU A CA 1
ATOM 4635 C C . LEU A 1 584 ? 14.062 34.906 -4.875 1 58.09 584 LEU A C 1
ATOM 4637 O O . LEU A 1 584 ? 12.914 34.469 -5.055 1 58.09 584 LEU A O 1
ATOM 4641 N N . GLU A 1 585 ? 14.633 35.656 -5.684 1 65.69 585 GLU A N 1
ATOM 4642 C CA . GLU A 1 585 ? 14.219 35.531 -7.082 1 65.69 585 GLU A CA 1
ATOM 4643 C C . GLU A 1 585 ? 14.406 34.125 -7.602 1 65.69 585 GLU A C 1
ATOM 4645 O O . GLU A 1 585 ? 15.477 33.531 -7.434 1 65.69 585 GLU A O 1
ATOM 4650 N N . HIS A 1 586 ? 13.32 33.469 -7.805 1 77.94 586 HIS A N 1
ATOM 4651 C CA . HIS A 1 586 ? 13.359 32.125 -8.383 1 77.94 586 HIS A CA 1
ATOM 4652 C C . HIS A 1 586 ? 12.719 32.125 -9.773 1 77.94 586 HIS A C 1
ATOM 4654 O O . HIS A 1 586 ? 11.727 32.812 -10.008 1 77.94 586 HIS A O 1
ATOM 4660 N N . LYS A 1 587 ? 13.289 31.438 -10.664 1 78.56 587 LYS A N 1
ATOM 4661 C CA . LYS A 1 587 ? 12.852 31.344 -12.055 1 78.56 587 LYS A CA 1
ATOM 4662 C C . LYS A 1 587 ? 11.398 30.891 -12.148 1 78.56 587 LYS A C 1
ATOM 4664 O O . LYS A 1 587 ? 10.656 31.344 -13.016 1 78.56 587 LYS A O 1
ATOM 4669 N N . TYR A 1 588 ? 10.953 30.125 -11.242 1 84.94 588 TYR A N 1
ATOM 4670 C CA . TYR A 1 588 ? 9.625 29.531 -11.359 1 84.94 588 TYR A CA 1
ATOM 4671 C C . TYR A 1 588 ? 8.656 30.172 -10.367 1 84.94 588 TYR A C 1
ATOM 4673 O O . TYR A 1 588 ? 7.57 29.641 -10.117 1 84.94 588 TYR A O 1
ATOM 4681 N N . SER A 1 589 ? 9.039 31.297 -9.781 1 88.19 589 SER A N 1
ATOM 4682 C CA . SER A 1 589 ? 8.125 32 -8.906 1 88.19 589 SER A CA 1
ATOM 4683 C C . SER A 1 589 ? 6.941 32.594 -9.68 1 88.19 589 SER A C 1
ATOM 4685 O O . SER A 1 589 ? 7.066 32.875 -10.867 1 88.19 589 SER A O 1
ATOM 4687 N N . SER A 1 590 ? 5.77 32.531 -9.125 1 90.81 590 SER A N 1
ATOM 4688 C CA . SER A 1 590 ? 4.562 33.094 -9.734 1 90.81 590 SER A CA 1
ATOM 4689 C C . SER A 1 590 ? 3.66 33.75 -8.688 1 90.81 590 SER A C 1
ATOM 4691 O O . SER A 1 590 ? 3.711 33.375 -7.508 1 90.81 590 SER A O 1
ATOM 4693 N N . GLY A 1 591 ? 2.852 34.688 -9.188 1 90.25 591 GLY A N 1
ATOM 4694 C CA . GLY A 1 591 ? 1.965 35.406 -8.289 1 90.25 591 GLY A CA 1
ATOM 4695 C C . GLY A 1 591 ? 0.528 34.938 -8.352 1 90.25 591 GLY A C 1
ATOM 4696 O O . GLY A 1 591 ? 0.171 34.156 -9.234 1 90.25 591 GLY A O 1
ATOM 4697 N N . PRO A 1 592 ? -0.275 35.375 -7.418 1 93.75 592 PRO A N 1
ATOM 4698 C CA . PRO A 1 592 ? -1.669 34.938 -7.328 1 93.75 592 PRO A CA 1
ATOM 4699 C C . PRO A 1 592 ? -2.48 35.312 -8.57 1 93.75 592 PRO A C 1
ATOM 4701 O O . PRO A 1 592 ? -3.42 34.594 -8.922 1 93.75 592 PRO A O 1
ATOM 4704 N N . TRP A 1 593 ? -2.129 36.25 -9.305 1 92.12 593 TRP A N 1
ATOM 4705 C CA . TRP A 1 593 ? -2.871 36.625 -10.5 1 92.12 593 TRP A CA 1
ATOM 4706 C C . TRP A 1 593 ? -2.682 35.594 -11.609 1 92.12 593 TRP A C 1
ATOM 4708 O O . TRP A 1 593 ? -3.539 35.438 -12.484 1 92.12 593 TRP A O 1
ATOM 4718 N N . ASP A 1 594 ? -1.658 34.875 -11.547 1 92.75 594 ASP A N 1
ATOM 4719 C CA . ASP A 1 594 ? -1.315 33.906 -12.594 1 92.75 594 ASP A CA 1
ATOM 4720 C C . ASP A 1 594 ? -1.893 32.531 -12.289 1 92.75 594 ASP A C 1
ATOM 4722 O O . ASP A 1 594 ? -2.082 31.719 -13.203 1 92.75 594 ASP A O 1
ATOM 4726 N N . TRP A 1 595 ? -2.254 32.25 -11.141 1 95.62 595 TRP A N 1
ATOM 4727 C CA . TRP A 1 595 ? -2.502 30.891 -10.672 1 95.62 595 TRP A CA 1
ATOM 4728 C C . TRP A 1 595 ? -3.801 30.344 -11.258 1 95.62 595 TRP A C 1
ATOM 4730 O O . TRP A 1 595 ? -3.844 29.219 -11.734 1 95.62 595 TRP A O 1
ATOM 4740 N N . PRO A 1 596 ? -4.891 31.156 -11.312 1 94 596 PRO A N 1
ATOM 4741 C CA . PRO A 1 596 ? -6.16 30.594 -11.773 1 94 596 PRO A CA 1
ATOM 4742 C C . PRO A 1 596 ? -6.109 30.125 -13.219 1 94 596 PRO A C 1
ATOM 4744 O O . PRO A 1 596 ? -6.871 29.234 -13.617 1 94 596 PRO A O 1
ATOM 4747 N N . PHE A 1 597 ? -5.164 30.625 -13.969 1 90.25 597 PHE A N 1
ATOM 4748 C CA . PHE A 1 597 ? -5.09 30.312 -15.391 1 90.25 597 PHE A CA 1
ATOM 4749 C C . PHE A 1 597 ? -3.873 29.453 -15.695 1 90.25 597 PHE A C 1
ATOM 4751 O O . PHE A 1 597 ? -3.535 29.234 -16.859 1 90.25 597 PHE A O 1
ATOM 4758 N N . SER A 1 598 ? -3.273 28.953 -14.688 1 90.56 598 SER A N 1
ATOM 4759 C CA . SER A 1 598 ? -2.094 28.109 -14.844 1 90.56 598 SER A CA 1
ATOM 4760 C C . SER A 1 598 ? -1.111 28.703 -15.844 1 90.56 598 SER A C 1
ATOM 4762 O O . SER A 1 598 ? -0.675 28.016 -16.766 1 90.56 598 SER A O 1
ATOM 4764 N N . LYS A 1 599 ? -0.75 29.906 -15.68 1 90.81 599 LYS A N 1
ATOM 4765 C CA . LYS A 1 599 ? 0.087 30.625 -16.625 1 90.81 599 LYS A CA 1
ATOM 4766 C C . LYS A 1 599 ? 1.535 30.156 -16.562 1 90.81 599 LYS A C 1
ATOM 4768 O O . LYS A 1 599 ? 2.258 30.203 -17.562 1 90.81 599 LYS A O 1
ATOM 4773 N N . ARG A 1 600 ? 1.904 29.75 -15.383 1 92.44 600 ARG A N 1
ATOM 4774 C CA . ARG A 1 600 ? 3.287 29.312 -15.219 1 92.44 600 ARG A CA 1
ATOM 4775 C C . ARG A 1 600 ? 3.352 27.922 -14.578 1 92.44 600 ARG A C 1
ATOM 4777 O O . ARG A 1 600 ? 2.58 27.625 -13.664 1 92.44 600 ARG A O 1
ATOM 4784 N N . ASN A 1 601 ? 4.227 27.109 -15.109 1 94.31 601 ASN A N 1
ATOM 4785 C CA . ASN A 1 601 ? 4.484 25.812 -14.523 1 94.31 601 ASN A CA 1
ATOM 4786 C C . ASN A 1 601 ? 5.75 25.812 -13.672 1 94.31 601 ASN A C 1
ATOM 4788 O O . ASN A 1 601 ? 6.5 26.797 -13.672 1 94.31 601 ASN A O 1
ATOM 4792 N N . ILE A 1 602 ? 5.926 24.828 -12.844 1 95.19 602 ILE A N 1
ATOM 4793 C CA . ILE A 1 602 ? 7.125 24.656 -12.031 1 95.19 602 ILE A CA 1
ATOM 4794 C C . ILE A 1 602 ? 7.816 23.344 -12.391 1 95.19 602 ILE A C 1
ATOM 4796 O O . ILE A 1 602 ? 7.172 22.297 -12.469 1 95.19 602 ILE A O 1
ATOM 4800 N N . ALA A 1 603 ? 9.133 23.391 -12.555 1 95.25 603 ALA A N 1
ATOM 4801 C CA . ALA A 1 603 ? 9.906 22.172 -12.781 1 95.25 603 ALA A CA 1
ATOM 4802 C C . ALA A 1 603 ? 10.219 21.469 -11.461 1 95.25 603 ALA A C 1
ATOM 4804 O O . ALA A 1 603 ? 10.922 22.016 -10.609 1 95.25 603 ALA A O 1
ATOM 4805 N N . TYR A 1 604 ? 9.742 20.281 -11.367 1 96.69 604 TYR A N 1
ATOM 4806 C CA . TYR A 1 604 ? 9.938 19.531 -10.133 1 96.69 604 TYR A CA 1
ATOM 4807 C C . TYR A 1 604 ? 11.141 18.594 -10.25 1 96.69 604 TYR A C 1
ATOM 4809 O O . TYR A 1 604 ? 11.852 18.375 -9.273 1 96.69 604 TYR A O 1
ATOM 4817 N N . TRP A 1 605 ? 11.312 18 -11.398 1 95.94 605 TRP A N 1
ATOM 4818 C CA . TRP A 1 605 ? 12.398 17.047 -11.602 1 95.94 605 TRP A CA 1
ATOM 4819 C C . TRP A 1 605 ? 12.695 16.859 -13.086 1 95.94 605 TRP A C 1
ATOM 4821 O O . TRP A 1 605 ? 11.781 16.875 -13.914 1 95.94 605 TRP A O 1
ATOM 4831 N N . MET A 1 606 ? 13.898 16.703 -13.414 1 94.56 606 MET A N 1
ATOM 4832 C CA . MET A 1 606 ? 14.336 16.344 -14.766 1 94.56 606 MET A CA 1
ATOM 4833 C C . MET A 1 606 ? 15.445 15.297 -14.719 1 94.56 606 MET A C 1
ATOM 4835 O O . MET A 1 606 ? 16.344 15.367 -13.875 1 94.56 606 MET A O 1
ATOM 4839 N N . SER A 1 607 ? 15.336 14.312 -15.562 1 92.81 607 SER A N 1
ATOM 4840 C CA . SER A 1 607 ? 16.359 13.273 -15.664 1 92.81 607 SER A CA 1
ATOM 4841 C C . SER A 1 607 ? 17.672 13.836 -16.203 1 92.81 607 SER A C 1
ATOM 4843 O O . SER A 1 607 ? 17.656 14.672 -17.109 1 92.81 607 SER A O 1
ATOM 4845 N N . PRO A 1 608 ? 18.734 13.383 -15.609 1 88.12 608 PRO A N 1
ATOM 4846 C CA . PRO A 1 608 ? 20.031 13.828 -16.141 1 88.12 608 PRO A CA 1
ATOM 4847 C C . PRO A 1 608 ? 20.375 13.164 -17.469 1 88.12 608 PRO A C 1
ATOM 4849 O O . PRO A 1 608 ? 21.188 13.695 -18.234 1 88.12 608 PRO A O 1
ATOM 4852 N N . ALA A 1 609 ? 19.75 12.07 -17.828 1 87.88 609 ALA A N 1
ATOM 4853 C CA . ALA A 1 609 ? 20.156 11.258 -18.969 1 87.88 609 ALA A CA 1
ATOM 4854 C C . ALA A 1 609 ? 19.25 11.508 -20.172 1 87.88 609 ALA A C 1
ATOM 4856 O O . ALA A 1 609 ? 19.672 11.359 -21.312 1 87.88 609 ALA A O 1
ATOM 4857 N N . ASP A 1 610 ? 17.984 11.828 -19.859 1 91 610 ASP A N 1
ATOM 4858 C CA . ASP A 1 610 ? 17.016 11.992 -20.953 1 91 610 ASP A CA 1
ATOM 4859 C C . ASP A 1 610 ? 16.047 13.133 -20.656 1 91 610 ASP A C 1
ATOM 4861 O O . ASP A 1 610 ? 16.234 13.891 -19.703 1 91 610 ASP A O 1
ATOM 4865 N N . ASN A 1 611 ? 15.016 13.266 -21.547 1 93.38 611 ASN A N 1
ATOM 4866 C CA . ASN A 1 611 ? 14.102 14.398 -21.453 1 93.38 611 ASN A CA 1
ATOM 4867 C C . ASN A 1 611 ? 12.914 14.078 -20.531 1 93.38 611 ASN A C 1
ATOM 4869 O O . ASN A 1 611 ? 11.898 14.766 -20.578 1 93.38 611 ASN A O 1
ATOM 4873 N N . SER A 1 612 ? 13.062 13.016 -19.781 1 94.12 612 SER A N 1
ATOM 4874 C CA . SER A 1 612 ? 12.008 12.742 -18.812 1 94.12 612 SER A CA 1
ATOM 4875 C C . SER A 1 612 ? 11.961 13.812 -17.734 1 94.12 612 SER A C 1
ATOM 4877 O O . SER A 1 612 ? 12.992 14.172 -17.156 1 94.12 612 SER A O 1
ATOM 4879 N N . GLN A 1 613 ? 10.773 14.367 -17.484 1 95.81 613 GLN A N 1
ATOM 4880 C CA . GLN A 1 613 ? 10.648 15.469 -16.531 1 95.81 613 GLN A CA 1
ATOM 4881 C C . GLN A 1 613 ? 9.266 15.484 -15.883 1 95.81 613 GLN A C 1
ATOM 4883 O O . GLN A 1 613 ? 8.312 14.938 -16.438 1 95.81 613 GLN A O 1
ATOM 4888 N N . ILE A 1 614 ? 9.188 16.031 -14.727 1 97.25 614 ILE A N 1
ATOM 4889 C CA . ILE A 1 614 ? 7.938 16.203 -13.992 1 97.25 614 ILE A CA 1
ATOM 4890 C C . ILE A 1 614 ? 7.703 17.688 -13.703 1 97.25 614 ILE A C 1
ATOM 4892 O O . ILE A 1 614 ? 8.602 18.375 -13.242 1 97.25 614 ILE A O 1
ATOM 4896 N N . HIS A 1 615 ? 6.551 18.156 -14.008 1 96.94 615 HIS A N 1
ATOM 4897 C CA . HIS A 1 615 ? 6.18 19.547 -13.781 1 96.94 615 HIS A CA 1
ATOM 4898 C C . HIS A 1 615 ? 4.883 19.656 -12.984 1 96.94 615 HIS A C 1
ATOM 4900 O O . HIS A 1 615 ? 4.02 18.781 -13.086 1 96.94 615 HIS A O 1
ATOM 4906 N N . LEU A 1 616 ? 4.832 20.656 -12.188 1 97.38 616 LEU A N 1
ATOM 4907 C CA . LEU A 1 616 ? 3.559 21.016 -11.578 1 97.38 616 LEU A CA 1
ATOM 4908 C C . LEU A 1 616 ? 2.762 21.938 -12.492 1 97.38 616 LEU A C 1
ATOM 4910 O O . LEU A 1 616 ? 3.186 23.062 -12.766 1 97.38 616 LEU A O 1
ATOM 4914 N N . LEU A 1 617 ? 1.751 21.391 -12.992 1 96.12 617 LEU A N 1
ATOM 4915 C CA . LEU A 1 617 ? 0.889 22.094 -13.93 1 96.12 617 LEU A CA 1
ATOM 4916 C C . LEU A 1 617 ? -0.549 21.594 -13.828 1 96.12 617 LEU A C 1
ATOM 4918 O O . LEU A 1 617 ? -0.798 20.391 -13.875 1 96.12 617 LEU A O 1
ATOM 4922 N N . GLY A 1 618 ? -1.449 22.484 -13.664 1 96.31 618 GLY A N 1
ATOM 4923 C CA . GLY A 1 618 ? -2.846 22.109 -13.539 1 96.31 618 GLY A CA 1
ATOM 4924 C C . GLY A 1 618 ? -3.49 21.766 -14.867 1 96.31 618 GLY A C 1
ATOM 4925 O O . GLY A 1 618 ? -2.957 22.109 -15.93 1 96.31 618 GLY A O 1
ATOM 4926 N N . ASN A 1 619 ? -4.562 20.969 -14.805 1 97.88 619 ASN A N 1
ATOM 4927 C CA . ASN A 1 619 ? -5.379 20.75 -15.992 1 97.88 619 ASN A CA 1
ATOM 4928 C C . ASN A 1 619 ? -6.047 22.031 -16.469 1 97.88 619 ASN A C 1
ATOM 4930 O O . ASN A 1 619 ? -6.938 22.562 -15.797 1 97.88 619 ASN A O 1
ATOM 4934 N N . LEU A 1 620 ? -5.73 22.484 -17.609 1 96.12 620 LEU A N 1
ATOM 4935 C CA . LEU A 1 620 ? -6.129 23.797 -18.109 1 96.12 620 LEU A CA 1
ATOM 4936 C C . LEU A 1 620 ? -7.648 23.906 -18.219 1 96.12 620 LEU A C 1
ATOM 4938 O O . LEU A 1 620 ? -8.234 24.922 -17.828 1 96.12 620 LEU A O 1
ATOM 4942 N N . SER A 1 621 ? -8.273 22.891 -18.734 1 97 621 SER A N 1
ATOM 4943 C CA . SER A 1 621 ? -9.727 22.906 -18.875 1 97 621 SER A CA 1
ATOM 4944 C C . SER A 1 621 ? -10.414 23 -17.516 1 97 621 SER A C 1
ATOM 4946 O O . SER A 1 621 ? -11.391 23.734 -17.344 1 97 621 SER A O 1
ATOM 4948 N N . VAL A 1 622 ? -9.914 22.328 -16.5 1 97.94 622 VAL A N 1
ATOM 4949 C CA . VAL A 1 622 ? -10.508 22.297 -15.172 1 97.94 622 VAL A CA 1
ATOM 4950 C C . VAL A 1 622 ? -10.25 23.625 -14.469 1 97.94 622 VAL A C 1
ATOM 4952 O O . VAL A 1 622 ? -11.164 24.219 -13.883 1 97.94 622 VAL A O 1
ATOM 4955 N N . TRP A 1 623 ? -9.047 24.172 -14.523 1 97.81 623 TRP A N 1
ATOM 4956 C CA . TRP A 1 623 ? -8.648 25.359 -13.773 1 97.81 623 TRP A CA 1
ATOM 4957 C C . TRP A 1 623 ? -9.32 26.609 -14.336 1 97.81 623 TRP A C 1
ATOM 4959 O O . TRP A 1 623 ? -9.836 27.438 -13.578 1 97.81 623 TRP A O 1
ATOM 4969 N N . VAL A 1 624 ? -9.422 26.734 -15.617 1 96.56 624 VAL A N 1
ATOM 4970 C CA . VAL A 1 624 ? -9.984 27.922 -16.234 1 96.56 624 VAL A CA 1
ATOM 4971 C C . VAL A 1 624 ? -11.508 27.922 -16.062 1 96.56 624 VAL A C 1
ATOM 4973 O O . VAL A 1 624 ? -12.094 28.938 -15.672 1 96.56 624 VAL A O 1
ATOM 4976 N N . THR A 1 625 ? -12.094 26.75 -16.359 1 97.31 625 THR A N 1
ATOM 4977 C CA . THR A 1 625 ? -13.547 26.672 -16.266 1 97.31 625 THR A CA 1
ATOM 4978 C C . THR A 1 625 ? -14 26.891 -14.82 1 97.31 625 THR A C 1
ATOM 4980 O O . THR A 1 625 ? -15.008 27.547 -14.578 1 97.31 625 THR A O 1
ATOM 4983 N N . SER A 1 626 ? -13.289 26.359 -13.875 1 97.88 626 SER A N 1
ATOM 4984 C CA . SER A 1 626 ? -13.688 26.5 -12.477 1 97.88 626 SER A CA 1
ATOM 4985 C C . SER A 1 626 ? -13.445 27.922 -11.984 1 97.88 626 SER A C 1
ATOM 4987 O O . SER A 1 626 ? -14.195 28.438 -11.148 1 97.88 626 SER A O 1
ATOM 4989 N N . ALA A 1 627 ? -12.414 28.594 -12.469 1 97.19 627 ALA A N 1
ATOM 4990 C CA . ALA A 1 627 ? -12.188 29.984 -12.109 1 97.19 627 ALA A CA 1
ATOM 4991 C C . ALA A 1 627 ? -13.312 30.875 -12.641 1 97.19 627 ALA A C 1
ATOM 4993 O O . ALA A 1 627 ? -13.805 31.75 -11.922 1 97.19 627 ALA A O 1
ATOM 4994 N N . PHE A 1 628 ? -13.68 30.594 -13.812 1 96.94 628 PHE A N 1
ATOM 4995 C CA . PHE A 1 628 ? -14.789 31.344 -14.398 1 96.94 628 PHE A CA 1
ATOM 4996 C C . PHE A 1 628 ? -16.094 31.062 -13.648 1 96.94 628 PHE A C 1
ATOM 4998 O O . PHE A 1 628 ? -16.922 31.953 -13.5 1 96.94 628 PHE A O 1
ATOM 5005 N N . ALA A 1 629 ? -16.172 29.891 -13.219 1 97.44 629 ALA A N 1
ATOM 5006 C CA . ALA A 1 629 ? -17.391 29.5 -12.516 1 97.44 629 ALA A CA 1
ATOM 5007 C C . ALA A 1 629 ? -17.516 30.25 -11.188 1 97.44 629 ALA A C 1
ATOM 5009 O O . ALA A 1 629 ? -18.625 30.578 -10.758 1 97.44 629 ALA A O 1
ATOM 5010 N N . VAL A 1 630 ? -16.438 30.5 -10.508 1 97.88 630 VAL A N 1
ATOM 5011 C CA . VAL A 1 630 ? -16.469 31.25 -9.258 1 97.88 630 VAL A CA 1
ATOM 5012 C C . VAL A 1 630 ? -17.031 32.656 -9.508 1 97.88 630 VAL A C 1
ATOM 5014 O O . VAL A 1 630 ? -17.891 33.125 -8.758 1 97.88 630 VAL A O 1
ATOM 5017 N N . VAL A 1 631 ? -16.625 33.281 -10.602 1 97.38 631 VAL A N 1
ATOM 5018 C CA . VAL A 1 631 ? -17.094 34.594 -10.953 1 97.38 631 VAL A CA 1
ATOM 5019 C C . VAL A 1 631 ? -18.562 34.562 -11.344 1 97.38 631 VAL A C 1
ATOM 5021 O O . VAL A 1 631 ? -19.359 35.406 -10.898 1 97.38 631 VAL A O 1
ATOM 5024 N N . CYS A 1 632 ? -18.906 33.531 -12.102 1 97.25 632 CYS A N 1
ATOM 5025 C CA . CYS A 1 632 ? -20.281 33.375 -12.523 1 97.25 632 CYS A CA 1
ATOM 5026 C C . CYS A 1 632 ? -21.203 33.125 -11.328 1 97.25 632 CYS A C 1
ATOM 5028 O O . CYS A 1 632 ? -22.344 33.594 -11.305 1 97.25 632 CYS A O 1
ATOM 5030 N N . TYR A 1 633 ? -20.688 32.406 -10.367 1 97.94 633 TYR A N 1
ATOM 5031 C CA . TYR A 1 633 ? -21.453 32.156 -9.156 1 97.94 633 TYR A CA 1
ATOM 5032 C C . TYR A 1 633 ? -21.781 33.438 -8.406 1 97.94 633 TYR A C 1
ATOM 5034 O O . TYR A 1 633 ? -22.906 33.625 -7.973 1 97.94 633 TYR A O 1
ATOM 5042 N N . ILE A 1 634 ? -20.812 34.312 -8.297 1 97.62 634 ILE A N 1
ATOM 5043 C CA . ILE A 1 634 ? -21 35.562 -7.605 1 97.62 634 ILE A CA 1
ATOM 5044 C C . ILE A 1 634 ? -21.984 36.438 -8.375 1 97.62 634 ILE A C 1
ATOM 5046 O O . ILE A 1 634 ? -22.875 37.062 -7.773 1 97.62 634 ILE A O 1
ATOM 5050 N N . ILE A 1 635 ? -21.875 36.469 -9.68 1 97.38 635 ILE A N 1
ATOM 5051 C CA . ILE A 1 635 ? -22.781 37.25 -10.516 1 97.38 635 ILE A CA 1
ATOM 5052 C C . ILE A 1 635 ? -24.203 36.75 -10.359 1 97.38 635 ILE A C 1
ATOM 5054 O O . ILE A 1 635 ? -25.141 37.531 -10.242 1 97.38 635 ILE A O 1
ATOM 5058 N N . LEU A 1 636 ? -24.328 35.469 -10.328 1 95.62 636 LEU A N 1
ATOM 5059 C CA . LEU A 1 636 ? -25.656 34.844 -10.18 1 95.62 636 LEU A CA 1
ATOM 5060 C C . LEU A 1 636 ? -26.281 35.25 -8.844 1 95.62 636 LEU A C 1
ATOM 5062 O O . LEU A 1 636 ? -27.453 35.594 -8.789 1 95.62 636 LEU A O 1
ATOM 5066 N N . ILE A 1 637 ? -25.531 35.219 -7.789 1 96.25 637 ILE A N 1
ATOM 5067 C CA . ILE A 1 637 ? -26.031 35.562 -6.461 1 96.25 637 ILE A CA 1
ATOM 5068 C C . ILE A 1 637 ? -26.422 37.031 -6.414 1 96.25 637 ILE A C 1
ATOM 5070 O O . ILE A 1 637 ? -27.453 37.375 -5.863 1 96.25 637 ILE A O 1
ATOM 5074 N N . VAL A 1 638 ? -25.609 37.875 -7.047 1 96.06 638 VAL A N 1
ATOM 5075 C CA . VAL A 1 638 ? -25.891 39.281 -7.066 1 96.06 638 VAL A CA 1
ATOM 5076 C C . VAL A 1 638 ? -27.156 39.562 -7.871 1 96.06 638 VAL A C 1
ATOM 5078 O O . VAL A 1 638 ? -27.984 40.375 -7.473 1 96.06 638 VAL A O 1
ATOM 5081 N N . CYS A 1 639 ? -27.328 38.875 -8.938 1 94.94 639 CYS A N 1
ATOM 5082 C CA . CYS A 1 639 ? -28.531 39.031 -9.75 1 94.94 639 CYS A CA 1
ATOM 5083 C C . CYS A 1 639 ? -29.766 38.594 -8.984 1 94.94 639 CYS A C 1
ATOM 5085 O O . CYS A 1 639 ? -30.781 39.312 -9.008 1 94.94 639 CYS A O 1
ATOM 5087 N N . TYR A 1 640 ? -29.672 37.469 -8.305 1 94.75 640 TYR A N 1
ATOM 5088 C CA . TYR A 1 640 ? -30.797 37 -7.492 1 94.75 640 TYR A CA 1
ATOM 5089 C C . TYR A 1 640 ? -31.125 38.031 -6.398 1 94.75 640 TYR A C 1
ATOM 5091 O O . TYR A 1 640 ? -32.312 38.312 -6.141 1 94.75 640 TYR A O 1
ATOM 5099 N N . LEU A 1 641 ? -30.094 38.594 -5.777 1 94.31 641 LEU A N 1
ATOM 5100 C CA . LEU A 1 641 ? -30.281 39.562 -4.688 1 94.31 641 LEU A CA 1
ATOM 5101 C C . LEU A 1 641 ? -30.938 40.844 -5.191 1 94.31 641 LEU A C 1
ATOM 5103 O O . LEU A 1 641 ? -31.828 41.375 -4.535 1 94.31 641 LEU A O 1
ATOM 5107 N N . LEU A 1 642 ? -30.516 41.312 -6.395 1 95.12 642 LEU A N 1
ATOM 5108 C CA . LEU A 1 642 ? -31.094 42.5 -6.973 1 95.12 642 LEU A CA 1
ATOM 5109 C C . LEU A 1 642 ? -32.531 42.281 -7.379 1 95.12 642 LEU A C 1
ATOM 5111 O O . LEU A 1 642 ? -33.406 43.156 -7.18 1 95.12 642 LEU A O 1
ATOM 5115 N N . ARG A 1 643 ? -32.781 41.156 -7.859 1 94.81 643 ARG A N 1
ATOM 5116 C CA . ARG A 1 643 ? -34.156 40.844 -8.273 1 94.81 643 ARG A CA 1
ATOM 5117 C C . ARG A 1 643 ? -35.062 40.656 -7.066 1 94.81 643 ARG A C 1
ATOM 5119 O O . ARG A 1 643 ? -36.219 41.094 -7.074 1 94.81 643 ARG A O 1
ATOM 5126 N N . ARG A 1 644 ? -34.594 40.094 -6.059 1 93.56 644 ARG A N 1
ATOM 5127 C CA . ARG A 1 644 ? -35.375 39.906 -4.844 1 93.56 644 ARG A CA 1
ATOM 5128 C C . ARG A 1 644 ? -35.656 41.25 -4.152 1 93.56 644 ARG A C 1
ATOM 5130 O O . ARG A 1 644 ? -36.688 41.438 -3.537 1 93.56 644 ARG A O 1
ATOM 5137 N N . GLN A 1 645 ? -34.719 42.188 -4.289 1 92.5 645 GLN A N 1
ATOM 5138 C CA . GLN A 1 645 ? -34.938 43.531 -3.752 1 92.5 645 GLN A CA 1
ATOM 5139 C C . GLN A 1 645 ? -36.094 44.25 -4.477 1 92.5 645 GLN A C 1
ATOM 5141 O O . GLN A 1 645 ? -36.781 45.062 -3.891 1 92.5 645 GLN A O 1
ATOM 5146 N N . ARG A 1 646 ? -36.344 43.812 -5.695 1 94 646 ARG A N 1
ATOM 5147 C CA . ARG A 1 646 ? -37.469 44.375 -6.488 1 94 646 ARG A CA 1
ATOM 5148 C C . ARG A 1 646 ? -38.688 43.5 -6.363 1 94 646 ARG A C 1
ATOM 5150 O O . ARG A 1 646 ? -39.625 43.594 -7.156 1 94 646 ARG A O 1
ATOM 5157 N N . ALA A 1 647 ? -38.656 42.5 -5.48 1 92.38 647 ALA A N 1
ATOM 5158 C CA . ALA A 1 647 ? -39.75 41.625 -5.156 1 92.38 647 ALA A CA 1
ATOM 5159 C C . ALA A 1 647 ? -40.031 40.656 -6.301 1 92.38 647 ALA A C 1
ATOM 5161 O O . ALA A 1 647 ? -41.188 40.312 -6.578 1 92.38 647 ALA A O 1
ATOM 5162 N N . LEU A 1 648 ? -39 40.312 -7.098 1 90.06 648 LEU A N 1
ATOM 5163 C CA . LEU A 1 648 ? -39.062 39.25 -8.102 1 90.06 648 LEU A CA 1
ATOM 5164 C C . LEU A 1 648 ? -38.406 37.969 -7.59 1 90.06 648 LEU A C 1
ATOM 5166 O O . LEU A 1 648 ? -37.188 37.875 -7.461 1 90.06 648 LEU A O 1
ATOM 5170 N N . PHE A 1 649 ? -39.188 36.875 -7.277 1 88.19 649 PHE A N 1
ATOM 5171 C CA . PHE A 1 649 ? -38.688 35.625 -6.695 1 88.19 649 PHE A CA 1
ATOM 5172 C C . PHE A 1 649 ? -38.656 34.531 -7.742 1 88.19 649 PHE A C 1
ATOM 5174 O O . PHE A 1 649 ? -39.625 33.781 -7.902 1 88.19 649 PHE A O 1
ATOM 5181 N N . ASP A 1 650 ? -37.562 34.375 -8.414 1 85.75 650 ASP A N 1
ATOM 5182 C CA . ASP A 1 650 ? -37.375 33.438 -9.516 1 85.75 650 ASP A CA 1
ATOM 5183 C C . ASP A 1 650 ? -37.344 32 -9.008 1 85.75 650 ASP A C 1
ATOM 5185 O O . ASP A 1 650 ? -37.719 31.078 -9.734 1 85.75 650 ASP A O 1
ATOM 5189 N N . ILE A 1 651 ? -36.75 31.781 -7.715 1 89.88 651 ILE A N 1
ATOM 5190 C CA . ILE A 1 651 ? -36.625 30.453 -7.16 1 89.88 651 ILE A CA 1
ATOM 5191 C C . ILE A 1 651 ? -37.25 30.391 -5.766 1 89.88 651 ILE A C 1
ATOM 5193 O O . ILE A 1 651 ? -37.312 31.406 -5.078 1 89.88 651 ILE A O 1
ATOM 5197 N N . PRO A 1 652 ? -37.75 29.141 -5.457 1 91.12 652 PRO A N 1
ATOM 5198 C CA . PRO A 1 652 ? -38.312 29 -4.113 1 91.12 652 PRO A CA 1
ATOM 5199 C C . PRO A 1 652 ? -37.312 29.328 -3.012 1 91.12 652 PRO A C 1
ATOM 5201 O O . PRO A 1 652 ? -36.094 29.312 -3.256 1 91.12 652 PRO A O 1
ATOM 5204 N N . GLU A 1 653 ? -37.719 29.688 -1.87 1 91.88 653 GLU A N 1
ATOM 5205 C CA . GLU A 1 653 ? -36.906 30.125 -0.749 1 91.88 653 GLU A CA 1
ATOM 5206 C C . GLU A 1 653 ? -35.906 29.031 -0.323 1 91.88 653 GLU A C 1
ATOM 5208 O O . GLU A 1 653 ? -34.781 29.328 0.063 1 91.88 653 GLU A O 1
ATOM 5213 N N . ASP A 1 654 ? -36.312 27.828 -0.407 1 90.81 654 ASP A N 1
ATOM 5214 C CA . ASP A 1 654 ? -35.438 26.734 -0.026 1 90.81 654 ASP A CA 1
ATOM 5215 C C . ASP A 1 654 ? -34.219 26.641 -0.96 1 90.81 654 ASP A C 1
ATOM 5217 O O . ASP A 1 654 ? -33.094 26.406 -0.511 1 90.81 654 ASP A O 1
ATOM 5221 N N . GLN A 1 655 ? -34.5 26.828 -2.189 1 92.12 655 GLN A N 1
ATOM 5222 C CA . GLN A 1 655 ? -33.406 26.797 -3.168 1 92.12 655 GLN A CA 1
ATOM 5223 C C . GLN A 1 655 ? -32.5 28 -3.02 1 92.12 655 GLN A C 1
ATOM 5225 O O . GLN A 1 655 ? -31.297 27.891 -3.219 1 92.12 655 GLN A O 1
ATOM 5230 N N . TRP A 1 656 ? -33.125 29.062 -2.713 1 93.69 656 TRP A N 1
ATOM 5231 C CA . TRP A 1 656 ? -32.344 30.281 -2.494 1 93.69 656 TRP A CA 1
ATOM 5232 C C . TRP A 1 656 ? -31.406 30.109 -1.313 1 93.69 656 TRP A C 1
ATOM 5234 O O . TRP A 1 656 ? -30.219 30.422 -1.419 1 93.69 656 TRP A O 1
ATOM 5244 N N . GLN A 1 657 ? -31.891 29.609 -0.222 1 93.06 657 GLN A N 1
ATOM 5245 C CA . GLN A 1 657 ? -31.062 29.391 0.955 1 93.06 657 GLN A CA 1
ATOM 5246 C C . GLN A 1 657 ? -29.969 28.344 0.673 1 93.06 657 GLN A C 1
ATOM 5248 O O . GLN A 1 657 ? -28.859 28.453 1.197 1 93.06 657 GLN A O 1
ATOM 5253 N N . HIS A 1 658 ? -30.328 27.422 -0.165 1 94.94 658 HIS A N 1
ATOM 5254 C CA . HIS A 1 658 ? -29.375 26.375 -0.517 1 94.94 658 HIS A CA 1
ATOM 5255 C C . HIS A 1 658 ? -28.219 26.938 -1.334 1 94.94 658 HIS A C 1
ATOM 5257 O O . HIS A 1 658 ? -27.047 26.641 -1.048 1 94.94 658 HIS A O 1
ATOM 5263 N N . ILE A 1 659 ? -28.516 27.688 -2.344 1 95 659 ILE A N 1
ATOM 5264 C CA . ILE A 1 659 ? -27.469 28.219 -3.209 1 95 659 ILE A CA 1
ATOM 5265 C C . ILE A 1 659 ? -26.625 29.219 -2.43 1 95 659 ILE A C 1
ATOM 5267 O O . ILE A 1 659 ? -25.406 29.328 -2.66 1 95 659 ILE A O 1
ATOM 5271 N N . LEU A 1 660 ? -27.188 29.938 -1.51 1 95.44 660 LEU A N 1
ATOM 5272 C CA . LEU A 1 660 ? -26.438 30.875 -0.667 1 95.44 660 LEU A CA 1
ATOM 5273 C C . LEU A 1 660 ? -25.484 30.109 0.245 1 95.44 660 LEU A C 1
ATOM 5275 O O . LEU A 1 660 ? -24.328 30.531 0.434 1 95.44 660 LEU A O 1
ATOM 5279 N N . PHE A 1 661 ? -25.938 29.047 0.786 1 96.12 661 PHE A N 1
ATOM 5280 C CA . PHE A 1 661 ? -25.094 28.25 1.665 1 96.12 661 PHE A CA 1
ATOM 5281 C C . PHE A 1 661 ? -23.922 27.656 0.901 1 96.12 661 PHE A C 1
ATOM 5283 O O . PHE A 1 661 ? -22.781 27.688 1.381 1 96.12 661 PHE A O 1
ATOM 5290 N N . LEU A 1 662 ? -24.188 27.125 -0.253 1 97.81 662 LEU A N 1
ATOM 5291 C CA . LEU A 1 662 ? -23.109 26.562 -1.069 1 97.81 662 LEU A CA 1
ATOM 5292 C C . LEU A 1 662 ? -22.109 27.625 -1.46 1 97.81 662 LEU A C 1
ATOM 5294 O O . LEU A 1 662 ? -20.906 27.359 -1.544 1 97.81 662 LEU A O 1
ATOM 5298 N N . GLY A 1 663 ? -22.625 28.812 -1.714 1 97.44 663 GLY A N 1
ATOM 5299 C CA . GLY A 1 663 ? -21.734 29.938 -1.999 1 97.44 663 GLY A CA 1
ATOM 5300 C C . GLY A 1 663 ? -20.828 30.281 -0.835 1 97.44 663 GLY A C 1
ATOM 5301 O O . GLY A 1 663 ? -19.641 30.562 -1.027 1 97.44 663 GLY A O 1
ATOM 5302 N N . GLU A 1 664 ? -21.375 30.312 0.32 1 96.5 664 GLU A N 1
ATOM 5303 C CA . GLU A 1 664 ? -20.578 30.594 1.511 1 96.5 664 GLU A CA 1
ATOM 5304 C C . GLU A 1 664 ? -19.516 29.516 1.736 1 96.5 664 GLU A C 1
ATOM 5306 O O . GLU A 1 664 ? -18.375 29.812 2.109 1 96.5 664 GLU A O 1
ATOM 5311 N N . LEU A 1 665 ? -19.891 28.312 1.483 1 97.75 665 LEU A N 1
ATOM 5312 C CA . LEU A 1 665 ? -19 27.188 1.757 1 97.75 665 LEU A CA 1
ATOM 5313 C C . LEU A 1 665 ? -17.922 27.094 0.689 1 97.75 665 LEU A C 1
ATOM 5315 O O . LEU A 1 665 ? -16.734 27.031 1.01 1 97.75 665 LEU A O 1
ATOM 5319 N N . PHE A 1 666 ? -18.297 27.094 -0.599 1 98.62 666 PHE A N 1
ATOM 5320 C CA . PHE A 1 666 ? -17.359 26.781 -1.665 1 98.62 666 PHE A CA 1
ATOM 5321 C C . PHE A 1 666 ? -16.688 28.047 -2.172 1 98.62 666 PHE A C 1
ATOM 5323 O O . PHE A 1 666 ? -15.461 28.109 -2.283 1 98.62 666 PHE A O 1
ATOM 5330 N N . VAL A 1 667 ? -17.422 29.094 -2.426 1 98.31 667 VAL A N 1
ATOM 5331 C CA . VAL A 1 667 ? -16.859 30.344 -2.893 1 98.31 667 VAL A CA 1
ATOM 5332 C C . VAL A 1 667 ? -16.156 31.062 -1.738 1 98.31 667 VAL A C 1
ATOM 5334 O O . VAL A 1 667 ? -15.07 31.609 -1.915 1 98.31 667 VAL A O 1
ATOM 5337 N N . GLY A 1 668 ? -16.812 31.078 -0.562 1 97.69 668 GLY A N 1
ATOM 5338 C CA . GLY A 1 668 ? -16.156 31.609 0.617 1 97.69 668 GLY A CA 1
ATOM 5339 C C . GLY A 1 668 ? -14.859 30.891 0.951 1 97.69 668 GLY A C 1
ATOM 5340 O O . GLY A 1 668 ? -13.859 31.531 1.268 1 97.69 668 GLY A O 1
ATOM 5341 N N . GLY A 1 669 ? -14.898 29.531 0.885 1 98 669 GLY A N 1
ATOM 5342 C CA . GLY A 1 669 ? -13.688 28.766 1.103 1 98 669 GLY A CA 1
ATOM 5343 C C . GLY A 1 669 ? -12.594 29.062 0.096 1 98 669 GLY A C 1
ATOM 5344 O O . GLY A 1 669 ? -11.414 29.141 0.453 1 98 669 GLY A O 1
ATOM 5345 N N . TYR A 1 670 ? -12.945 29.266 -1.175 1 98.12 670 TYR A N 1
ATOM 5346 C CA . TYR A 1 670 ? -12 29.609 -2.23 1 98.12 670 TYR A CA 1
ATOM 5347 C C . TYR A 1 670 ? -11.289 30.922 -1.924 1 98.12 670 TYR A C 1
ATOM 5349 O O . TYR A 1 670 ? -10.062 31 -1.963 1 98.12 670 TYR A O 1
ATOM 5357 N N . PHE A 1 671 ? -12 31.953 -1.534 1 97.56 671 PHE A N 1
ATOM 5358 C CA . PHE A 1 671 ? -11.422 33.281 -1.321 1 97.56 671 PHE A CA 1
ATOM 5359 C C . PHE A 1 671 ? -10.609 33.312 -0.035 1 97.56 671 PHE A C 1
ATOM 5361 O O . PHE A 1 671 ? -9.594 34 0.046 1 97.56 671 PHE A O 1
ATOM 5368 N N . LEU A 1 672 ? -11.023 32.562 0.938 1 97.06 672 LEU A N 1
ATOM 5369 C CA . LEU A 1 672 ? -10.281 32.5 2.189 1 97.06 672 LEU A CA 1
ATOM 5370 C C . LEU A 1 672 ? -8.883 31.938 1.97 1 97.06 672 LEU A C 1
ATOM 5372 O O . LEU A 1 672 ? -7.93 32.344 2.641 1 97.06 672 LEU A O 1
ATOM 5376 N N . HIS A 1 673 ? -8.734 31.031 1.002 1 97.31 673 HIS A N 1
ATOM 5377 C CA . HIS A 1 673 ? -7.453 30.391 0.752 1 97.31 673 HIS A CA 1
ATOM 5378 C C . HIS A 1 673 ? -6.691 31.094 -0.363 1 97.31 673 HIS A C 1
ATOM 5380 O O . HIS A 1 673 ? -5.516 30.797 -0.603 1 97.31 673 HIS A O 1
ATOM 5386 N N . TYR A 1 674 ? -7.359 32.062 -1.035 1 97.19 674 TYR A N 1
ATOM 5387 C CA . TYR A 1 674 ? -6.758 32.719 -2.199 1 97.19 674 TYR A CA 1
ATOM 5388 C C . TYR A 1 674 ? -6.32 34.125 -1.874 1 97.19 674 TYR A C 1
ATOM 5390 O O . TYR A 1 674 ? -5.195 34.531 -2.191 1 97.19 674 TYR A O 1
ATOM 5398 N N . VAL A 1 675 ? -7.023 34.938 -1.12 1 95.69 675 VAL A N 1
ATOM 5399 C CA . VAL A 1 675 ? -6.879 36.375 -0.946 1 95.69 675 VAL A CA 1
ATOM 5400 C C . VAL A 1 675 ? -5.645 36.688 -0.098 1 95.69 675 VAL A C 1
ATOM 5402 O O . VAL A 1 675 ? -4.918 37.625 -0.36 1 95.69 675 VAL A O 1
ATOM 5405 N N . PRO A 1 676 ? -5.316 35.906 0.85 1 93.19 676 PRO A N 1
ATOM 5406 C CA . PRO A 1 676 ? -4.164 36.219 1.696 1 93.19 676 PRO A CA 1
ATOM 5407 C C . PRO A 1 676 ? -2.859 36.281 0.906 1 93.19 676 PRO A C 1
ATOM 5409 O O . PRO A 1 676 ? -1.921 36.969 1.328 1 93.19 676 PRO A O 1
ATOM 5412 N N . PHE A 1 677 ? -2.74 35.688 -0.222 1 94 677 PHE A N 1
ATOM 5413 C CA . PHE A 1 677 ? -1.491 35.656 -0.973 1 94 677 PHE A CA 1
ATOM 5414 C C . PHE A 1 677 ? -1.247 36.969 -1.713 1 94 677 PHE A C 1
ATOM 5416 O O . PHE A 1 677 ? -0.145 37.188 -2.209 1 94 677 PHE A O 1
ATOM 5423 N N . PHE A 1 678 ? -2.234 37.812 -1.756 1 93.25 678 PHE A N 1
ATOM 5424 C CA . PHE A 1 678 ? -2.059 39.125 -2.385 1 93.25 678 PHE A CA 1
ATOM 5425 C C . PHE A 1 678 ? -1.318 40.062 -1.454 1 93.25 678 PHE A C 1
ATOM 5427 O O . PHE A 1 678 ? -0.703 41.031 -1.908 1 93.25 678 PHE A O 1
ATOM 5434 N N . ILE A 1 679 ? -1.322 39.719 -0.155 1 87.5 679 ILE A N 1
ATOM 5435 C CA . ILE A 1 679 ? -0.705 40.594 0.826 1 87.5 679 ILE A CA 1
ATOM 5436 C C . ILE A 1 679 ? 0.604 40 1.322 1 87.5 679 ILE A C 1
ATOM 5438 O O . ILE A 1 679 ? 1.393 40.656 1.995 1 87.5 679 ILE A O 1
ATOM 5442 N N . CYS A 1 680 ? 0.923 38.844 0.935 1 82.12 680 CYS A N 1
ATOM 5443 C CA . CYS A 1 680 ? 2.119 38.156 1.393 1 82.12 680 CYS A CA 1
ATOM 5444 C C . CYS A 1 680 ? 3.357 38.656 0.655 1 82.12 680 CYS A C 1
ATOM 5446 O O . CYS A 1 680 ? 3.334 38.812 -0.567 1 82.12 680 CYS A O 1
ATOM 5448 N N . GLU A 1 681 ? 4.422 39 1.324 1 77.88 681 GLU A N 1
ATOM 5449 C CA . GLU A 1 681 ? 5.648 39.531 0.744 1 77.88 681 GLU A CA 1
ATOM 5450 C C . GLU A 1 681 ? 6.703 38.469 0.566 1 77.88 681 GLU A C 1
ATOM 5452 O O . GLU A 1 681 ? 7.879 38.75 0.334 1 77.88 681 GLU A O 1
ATOM 5457 N N . ARG A 1 682 ? 6.367 37.219 0.531 1 79.62 682 ARG A N 1
ATOM 5458 C CA . ARG A 1 682 ? 7.301 36.125 0.312 1 79.62 682 ARG A CA 1
ATOM 5459 C C . ARG A 1 682 ? 7.234 35.625 -1.127 1 79.62 682 ARG A C 1
ATOM 5461 O O . ARG A 1 682 ? 6.324 36 -1.875 1 79.62 682 ARG A O 1
ATOM 5468 N N . THR A 1 683 ? 8.266 34.938 -1.513 1 85.12 683 THR A N 1
ATOM 5469 C CA . THR A 1 683 ? 8.25 34.312 -2.836 1 85.12 683 THR A CA 1
ATOM 5470 C C . THR A 1 683 ? 7.16 33.25 -2.932 1 85.12 683 THR A C 1
ATOM 5472 O O . THR A 1 683 ? 7.066 32.375 -2.078 1 85.12 683 THR A O 1
ATOM 5475 N N . LEU A 1 684 ? 6.379 33.438 -3.904 1 91.31 684 LEU A N 1
ATOM 5476 C CA . LEU A 1 684 ? 5.223 32.562 -4.035 1 91.31 684 LEU A CA 1
ATOM 5477 C C . LEU A 1 684 ? 5.383 31.641 -5.234 1 91.31 684 LEU A C 1
ATOM 5479 O O . LEU A 1 684 ? 6.074 31.969 -6.195 1 91.31 684 LEU A O 1
ATOM 5483 N N . PHE A 1 685 ? 4.797 30.5 -5.121 1 92 685 PHE A N 1
ATOM 5484 C CA . PHE A 1 685 ? 4.82 29.469 -6.164 1 92 685 PHE A CA 1
ATOM 5485 C C . PHE A 1 685 ? 3.416 28.938 -6.43 1 92 685 PHE A C 1
ATOM 5487 O O . PHE A 1 685 ? 2.494 29.188 -5.648 1 92 685 PHE A O 1
ATOM 5494 N N . LEU A 1 686 ? 3.275 28.219 -7.441 1 94.12 686 LEU A N 1
ATOM 5495 C CA . LEU A 1 686 ? 1.988 27.688 -7.887 1 94.12 686 LEU A CA 1
ATOM 5496 C C . LEU A 1 686 ? 1.409 26.719 -6.867 1 94.12 686 LEU A C 1
ATOM 5498 O O . LEU A 1 686 ? 0.189 26.625 -6.711 1 94.12 686 LEU A O 1
ATOM 5502 N N . HIS A 1 687 ? 2.252 25.984 -6.168 1 94.5 687 HIS A N 1
ATOM 5503 C CA . HIS A 1 687 ? 1.733 24.969 -5.266 1 94.5 687 HIS A CA 1
ATOM 5504 C C . HIS A 1 687 ? 0.982 25.594 -4.094 1 94.5 687 HIS A C 1
ATOM 5506 O O . HIS A 1 687 ? 0.196 24.922 -3.422 1 94.5 687 HIS A O 1
ATOM 5512 N N . HIS A 1 688 ? 1.114 26.906 -3.818 1 94.56 688 HIS A N 1
ATOM 5513 C CA . HIS A 1 688 ? 0.364 27.625 -2.785 1 94.56 688 HIS A CA 1
ATOM 5514 C C . HIS A 1 688 ? -1.112 27.719 -3.152 1 94.56 688 HIS A C 1
ATOM 5516 O O . HIS A 1 688 ? -1.961 27.922 -2.279 1 94.56 688 HIS A O 1
ATOM 5522 N N . TYR A 1 689 ? -1.401 27.578 -4.418 1 96.88 689 TYR A N 1
ATOM 5523 C CA . TYR A 1 689 ? -2.76 27.734 -4.926 1 96.88 689 TYR A CA 1
ATOM 5524 C C . TYR A 1 689 ? -3.545 26.438 -4.801 1 96.88 689 TYR A C 1
ATOM 5526 O O . TYR A 1 689 ? -4.773 26.438 -4.891 1 96.88 689 TYR A O 1
ATOM 5534 N N . LEU A 1 690 ? -2.91 25.344 -4.52 1 97.56 690 LEU A N 1
ATOM 5535 C CA . LEU A 1 690 ? -3.521 24.016 -4.633 1 97.56 690 LEU A CA 1
ATOM 5536 C C . LEU A 1 690 ? -4.648 23.844 -3.621 1 97.56 690 LEU A C 1
ATOM 5538 O O . LEU A 1 690 ? -5.684 23.25 -3.932 1 97.56 690 LEU A O 1
ATOM 5542 N N . PRO A 1 691 ? -4.586 24.391 -2.434 1 97.38 691 PRO A N 1
ATOM 5543 C CA . PRO A 1 691 ? -5.699 24.234 -1.494 1 97.38 691 PRO A CA 1
ATOM 5544 C C . PRO A 1 691 ? -6.984 24.906 -1.993 1 97.38 691 PRO A C 1
ATOM 5546 O O . PRO A 1 691 ? -8.078 24.562 -1.53 1 97.38 691 PRO A O 1
ATOM 5549 N N . CYS A 1 692 ? -6.93 25.797 -2.975 1 96.69 692 CYS A N 1
ATOM 5550 C CA . CYS A 1 692 ? -8.07 26.5 -3.539 1 96.69 692 CYS A CA 1
ATOM 5551 C C . CYS A 1 692 ? -8.773 25.672 -4.598 1 96.69 692 CYS A C 1
ATOM 5553 O O . CYS A 1 692 ? -9.953 25.875 -4.883 1 96.69 692 CYS A O 1
ATOM 5555 N N . VAL A 1 693 ? -8.062 24.766 -5.109 1 98 693 VAL A N 1
ATOM 5556 C CA . VAL A 1 693 ? -8.492 24.094 -6.332 1 98 693 VAL A CA 1
ATOM 5557 C C . VAL A 1 693 ? -9.727 23.25 -6.051 1 98 693 VAL A C 1
ATOM 5559 O O . VAL A 1 693 ? -10.727 23.344 -6.773 1 98 693 VAL A O 1
ATOM 5562 N N . PRO A 1 694 ? -9.797 22.484 -4.945 1 98.38 694 PRO A N 1
ATOM 5563 C CA . PRO A 1 694 ? -11.031 21.719 -4.703 1 98.38 694 PRO A CA 1
ATOM 5564 C C . PRO A 1 694 ? -12.242 22.609 -4.473 1 98.38 694 PRO A C 1
ATOM 5566 O O . PRO A 1 694 ? -13.352 22.281 -4.887 1 98.38 694 PRO A O 1
ATOM 5569 N N . PHE A 1 695 ? -12.062 23.781 -3.9 1 98.62 695 PHE A N 1
ATOM 5570 C CA . PHE A 1 695 ? -13.172 24.688 -3.629 1 98.62 695 PHE A CA 1
ATOM 5571 C C . PHE A 1 695 ? -13.75 25.234 -4.926 1 98.62 695 PHE A C 1
ATOM 5573 O O . PHE A 1 695 ? -14.969 25.359 -5.066 1 98.62 695 PHE A O 1
ATOM 5580 N N . LYS A 1 696 ? -12.891 25.641 -5.836 1 98.31 696 LYS A N 1
ATOM 5581 C CA . LYS A 1 696 ? -13.414 26.203 -7.078 1 98.31 696 LYS A CA 1
ATOM 5582 C C . LYS A 1 696 ? -14.078 25.125 -7.938 1 98.31 696 LYS A C 1
ATOM 5584 O O . LYS A 1 696 ? -15.055 25.406 -8.633 1 98.31 696 LYS A O 1
ATOM 5589 N N . ILE A 1 697 ? -13.57 23.891 -7.871 1 98.69 697 ILE A N 1
ATOM 5590 C CA . ILE A 1 697 ? -14.211 22.781 -8.578 1 98.69 697 ILE A CA 1
ATOM 5591 C C . ILE A 1 697 ? -15.594 22.531 -7.988 1 98.69 697 ILE A C 1
ATOM 5593 O O . ILE A 1 697 ? -16.562 22.328 -8.727 1 98.69 697 ILE A O 1
ATOM 5597 N N . LEU A 1 698 ? -15.664 22.562 -6.691 1 98.81 698 LEU A N 1
ATOM 5598 C CA . LEU A 1 698 ? -16.953 22.391 -6.023 1 98.81 698 LEU A CA 1
ATOM 5599 C C . LEU A 1 698 ? -17.906 23.531 -6.363 1 98.81 698 LEU A C 1
ATOM 5601 O O . LEU A 1 698 ? -19.109 23.297 -6.539 1 98.81 698 LEU A O 1
ATOM 5605 N N . ALA A 1 699 ? -17.391 24.734 -6.488 1 98.56 699 ALA A N 1
ATOM 5606 C CA . ALA A 1 699 ? -18.219 25.875 -6.879 1 98.56 699 ALA A CA 1
ATOM 5607 C C . ALA A 1 699 ? -18.75 25.703 -8.297 1 98.56 699 ALA A C 1
ATOM 5609 O O . ALA A 1 699 ? -19.922 26.016 -8.562 1 98.56 699 ALA A O 1
ATOM 5610 N N . LEU A 1 700 ? -17.906 25.219 -9.156 1 98.25 700 LEU A N 1
ATOM 5611 C CA . LEU A 1 700 ? -18.328 24.938 -10.531 1 98.25 700 LEU A CA 1
ATOM 5612 C C . LEU A 1 700 ? -19.453 23.922 -10.562 1 98.25 700 LEU A C 1
ATOM 5614 O O . LEU A 1 700 ? -20.453 24.109 -11.266 1 98.25 700 LEU A O 1
ATOM 5618 N N . THR A 1 701 ? -19.297 22.922 -9.805 1 97.69 701 THR A N 1
ATOM 5619 C CA . THR A 1 701 ? -20.297 21.859 -9.789 1 97.69 701 THR A CA 1
ATOM 5620 C C . THR A 1 701 ? -21.594 22.328 -9.148 1 97.69 701 THR A C 1
ATOM 5622 O O . THR A 1 701 ? -22.688 21.938 -9.57 1 97.69 701 THR A O 1
ATOM 5625 N N . ALA A 1 702 ? -21.453 23.125 -8.125 1 97.88 702 ALA A N 1
ATOM 5626 C CA . ALA A 1 702 ? -22.641 23.703 -7.48 1 97.88 702 ALA A CA 1
ATOM 5627 C C . ALA A 1 702 ? -23.406 24.594 -8.445 1 97.88 702 ALA A C 1
ATOM 5629 O O . ALA A 1 702 ? -24.641 24.562 -8.484 1 97.88 702 ALA A O 1
ATOM 5630 N N . LEU A 1 703 ? -22.703 25.391 -9.188 1 96.25 703 LEU A N 1
ATOM 5631 C CA . LEU A 1 703 ? -23.328 26.266 -10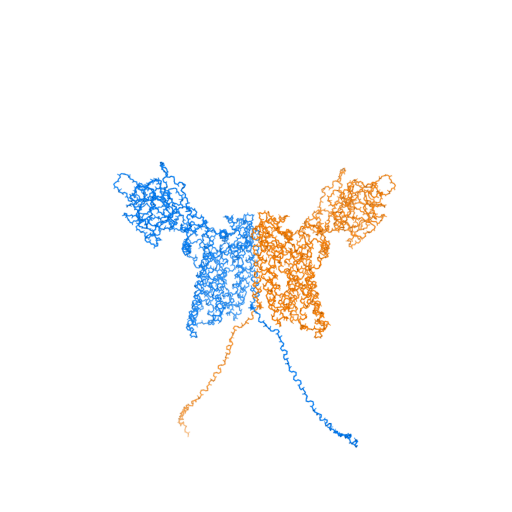.18 1 96.25 703 LEU A CA 1
ATOM 5632 C C . LEU A 1 703 ? -24.031 25.453 -11.258 1 96.25 703 LEU A C 1
ATOM 5634 O O . LEU A 1 703 ? -25.188 25.734 -11.594 1 96.25 703 LEU A O 1
ATOM 5638 N N . GLY A 1 704 ? -23.312 24.422 -11.789 1 93.75 704 GLY A N 1
ATOM 5639 C CA . GLY A 1 704 ? -23.922 23.562 -12.789 1 93.75 704 GLY A CA 1
ATOM 5640 C C . GLY A 1 704 ? -25.156 22.828 -12.281 1 93.75 704 GLY A C 1
ATOM 5641 O O . GLY A 1 704 ? -26.141 22.688 -13.008 1 93.75 704 GLY A O 1
ATOM 5642 N N . ASP A 1 705 ? -25.047 22.391 -11.016 1 94.31 705 ASP A N 1
ATOM 5643 C CA . ASP A 1 705 ? -26.172 21.672 -10.414 1 94.31 705 ASP A CA 1
ATOM 5644 C C . ASP A 1 705 ? -27.391 22.594 -10.266 1 94.31 705 ASP A C 1
ATOM 5646 O O . ASP A 1 705 ? -28.516 22.172 -10.531 1 94.31 705 ASP A O 1
ATOM 5650 N N . HIS A 1 706 ? -27.203 23.812 -9.859 1 93.25 706 HIS A N 1
ATOM 5651 C CA . HIS A 1 706 ? -28.281 24.781 -9.672 1 93.25 706 HIS A CA 1
ATOM 5652 C C . HIS A 1 706 ? -28.938 25.141 -11 1 93.25 706 HIS A C 1
ATOM 5654 O O . HIS A 1 706 ? -30.156 25.156 -11.109 1 93.25 706 HIS A O 1
ATOM 5660 N N . ILE A 1 707 ? -28.141 25.406 -12.016 1 91.19 707 ILE A N 1
ATOM 5661 C CA . ILE A 1 707 ? -28.656 25.781 -13.328 1 91.19 707 ILE A CA 1
ATOM 5662 C C . ILE A 1 707 ? -29.453 24.625 -13.922 1 91.19 707 ILE A C 1
ATOM 5664 O O . ILE A 1 707 ? -30.484 24.828 -14.562 1 91.19 707 ILE A O 1
ATOM 5668 N N . SER A 1 708 ? -28.953 23.453 -13.703 1 89.94 708 SER A N 1
ATOM 5669 C CA . SER A 1 708 ? -29.656 22.281 -14.211 1 89.94 708 SER A CA 1
ATOM 5670 C C . SER A 1 708 ? -31.016 22.109 -13.539 1 89.94 708 SER A C 1
ATOM 5672 O O . SER A 1 708 ? -31.969 21.672 -14.172 1 89.94 708 SER A O 1
ATOM 5674 N N . THR A 1 709 ? -31.078 22.422 -12.273 1 86.31 709 THR A N 1
ATOM 5675 C CA . THR A 1 709 ? -32.344 22.312 -11.539 1 86.31 709 THR A CA 1
ATOM 5676 C C . THR A 1 709 ? -33.312 23.391 -11.977 1 86.31 709 THR A C 1
ATOM 5678 O O . THR A 1 709 ? -34.5 23.125 -12.117 1 86.31 709 THR A O 1
ATOM 5681 N N . VAL A 1 710 ? -32.875 24.594 -12.219 1 85.31 710 VAL A N 1
ATOM 5682 C CA . VAL A 1 710 ? -33.75 25.688 -12.633 1 85.31 710 VAL A CA 1
ATOM 5683 C C . VAL A 1 710 ? -34.125 25.531 -14.102 1 85.31 710 VAL A C 1
ATOM 5685 O O . VAL A 1 710 ? -35.25 25.859 -14.5 1 85.31 710 VAL A O 1
ATOM 5688 N N . ALA A 1 711 ? -33.219 25.016 -14.875 1 77.62 711 ALA A N 1
ATOM 5689 C CA . ALA A 1 711 ? -33.375 24.859 -16.312 1 77.62 711 ALA A CA 1
ATOM 5690 C C . ALA A 1 711 ? -34.281 23.672 -16.625 1 77.62 711 ALA A C 1
ATOM 5692 O O . ALA A 1 711 ? -34.781 23.531 -17.75 1 77.62 711 ALA A O 1
ATOM 5693 N N . SER A 1 712 ? -34.406 22.734 -15.727 1 71.81 712 SER A N 1
ATOM 5694 C CA . SER A 1 712 ? -35.219 21.547 -15.977 1 71.81 712 SER A CA 1
ATOM 5695 C C . SER A 1 712 ? -36.594 21.922 -16.531 1 71.81 712 SER A C 1
ATOM 5697 O O . SER A 1 712 ? -37.219 21.125 -17.219 1 71.81 712 SER A O 1
ATOM 5699 N N . ARG A 1 713 ? -36.906 23.234 -16.531 1 68.06 713 ARG A N 1
ATOM 5700 C CA . ARG A 1 713 ? -38.156 23.703 -17.094 1 68.06 713 ARG A CA 1
ATOM 5701 C C . ARG A 1 713 ? -38 24.109 -18.547 1 68.06 713 ARG A C 1
ATOM 5703 O O . ARG A 1 713 ? -38.938 24.078 -19.328 1 68.06 713 ARG A O 1
ATOM 5710 N N . ASN A 1 714 ? -36.719 24.469 -18.766 1 79.06 714 ASN A N 1
ATOM 5711 C CA . ASN A 1 714 ? -36.344 24.828 -20.141 1 79.06 714 ASN A CA 1
ATOM 5712 C C . ASN A 1 714 ? -35.5 23.75 -20.781 1 79.06 714 ASN A C 1
ATOM 5714 O O . ASN A 1 714 ? -34.312 23.594 -20.438 1 79.06 714 ASN A O 1
ATOM 5718 N N . SER A 1 715 ? -35.969 22.984 -21.609 1 79.5 715 SER A N 1
ATOM 5719 C CA . SER A 1 715 ? -35.344 21.812 -22.219 1 79.5 715 SER A CA 1
ATOM 5720 C C . SER A 1 715 ? -34.062 22.188 -22.922 1 79.5 715 SER A C 1
ATOM 5722 O O . SER A 1 715 ? -33.062 21.453 -22.859 1 79.5 715 SER A O 1
ATOM 5724 N N . VAL A 1 716 ? -33.969 23.344 -23.484 1 81.5 716 VAL A N 1
ATOM 5725 C CA . VAL A 1 716 ? -32.812 23.734 -24.25 1 81.5 716 VAL A CA 1
ATOM 5726 C C . VAL A 1 716 ? -31.625 23.984 -23.312 1 81.5 716 VAL A C 1
ATOM 5728 O O . VAL A 1 716 ? -30.516 23.5 -23.578 1 81.5 716 VAL A O 1
ATOM 5731 N N . LEU A 1 717 ? -31.828 24.625 -22.266 1 80.38 717 LEU A N 1
ATOM 5732 C CA . LEU A 1 717 ? -30.766 24.938 -21.297 1 80.38 717 LEU A CA 1
ATOM 5733 C C . LEU A 1 717 ? -30.266 23.672 -20.609 1 80.38 717 LEU A C 1
ATOM 5735 O O . LEU A 1 717 ? -29.078 23.531 -20.359 1 80.38 717 LEU A O 1
ATOM 5739 N N . PHE A 1 718 ? -31.219 22.781 -20.422 1 82.94 718 PHE A N 1
ATOM 5740 C CA . PHE A 1 718 ? -30.875 21.531 -19.781 1 82.94 718 PHE A CA 1
ATOM 5741 C C . PHE A 1 718 ? -29.922 20.719 -20.656 1 82.94 718 PHE A C 1
ATOM 5743 O O . PHE A 1 718 ? -28.906 20.203 -20.188 1 82.94 718 PHE A O 1
ATOM 5750 N N . HIS A 1 719 ? -30.203 20.656 -21.906 1 86.5 719 HIS A N 1
ATOM 5751 C CA . HIS A 1 719 ? -29.359 19.906 -22.812 1 86.5 719 HIS A CA 1
ATOM 5752 C C . HIS A 1 719 ? -28.016 20.594 -23.047 1 86.5 719 HIS A C 1
ATOM 5754 O O . HIS A 1 719 ? -27 19.938 -23.234 1 86.5 719 HIS A O 1
ATOM 5760 N N . PHE A 1 720 ? -28.094 21.891 -22.938 1 86.56 720 PHE A N 1
ATOM 5761 C CA . PHE A 1 720 ? -26.859 22.656 -23.078 1 86.56 720 PHE A CA 1
ATOM 5762 C C . PHE A 1 720 ? -25.906 22.375 -21.922 1 86.56 720 PHE A C 1
ATOM 5764 O O . PHE A 1 720 ? -24.703 22.234 -22.125 1 86.56 720 PHE A O 1
ATOM 5771 N N . ILE A 1 721 ? -26.422 22.203 -20.797 1 85.88 721 ILE A N 1
ATOM 5772 C CA . ILE A 1 721 ? -25.594 21.938 -19.625 1 85.88 721 ILE A CA 1
ATOM 5773 C C . ILE A 1 721 ? -25.062 20.516 -19.672 1 85.88 721 ILE A C 1
ATOM 5775 O O . ILE A 1 721 ? -23.906 20.25 -19.344 1 85.88 721 ILE A O 1
ATOM 5779 N N . LYS A 1 722 ? -25.906 19.641 -20.078 1 88.31 722 LYS A N 1
ATOM 5780 C CA . LYS A 1 722 ? -25.516 18.234 -20.188 1 88.31 722 LYS A CA 1
ATOM 5781 C C . LYS A 1 722 ? -24.391 18.062 -21.219 1 88.31 722 LYS A C 1
ATOM 5783 O O . LYS A 1 722 ? -23.406 17.391 -20.953 1 88.31 722 LYS A O 1
ATOM 5788 N N . PHE A 1 723 ? -24.547 18.688 -22.328 1 92 723 PHE A N 1
ATOM 5789 C CA . PHE A 1 723 ? -23.531 18.609 -23.359 1 92 723 PHE A CA 1
ATOM 5790 C C . PHE A 1 723 ? -22.266 19.344 -22.938 1 92 723 PHE A C 1
ATOM 5792 O O . PHE A 1 723 ? -21.156 18.906 -23.25 1 92 723 PHE A O 1
ATOM 5799 N N . GLY A 1 724 ? -22.453 20.484 -22.25 1 93 724 GLY A N 1
ATOM 5800 C CA . GLY A 1 724 ? -21.312 21.203 -21.719 1 93 724 GLY A CA 1
ATOM 5801 C C . GLY A 1 724 ? -20.484 20.391 -20.734 1 93 724 GLY A C 1
ATOM 5802 O O . GLY A 1 724 ? -19.266 20.469 -20.734 1 93 724 GLY A O 1
ATOM 5803 N N . THR A 1 725 ? -21.188 19.594 -19.969 1 94.56 725 THR A N 1
ATOM 5804 C CA . THR A 1 725 ? -20.516 18.75 -19 1 94.56 725 THR A CA 1
ATOM 5805 C C . THR A 1 725 ? -19.703 17.656 -19.703 1 94.56 725 THR A C 1
ATOM 5807 O O . THR A 1 725 ? -18.578 17.344 -19.312 1 94.56 725 THR A O 1
ATOM 5810 N N . VAL A 1 726 ? -20.219 17.031 -20.734 1 95.44 726 VAL A N 1
ATOM 5811 C CA . VAL A 1 726 ? -19.531 15.992 -21.484 1 95.44 726 VAL A CA 1
ATOM 5812 C C . VAL A 1 726 ? -18.297 16.578 -22.172 1 95.44 726 VAL A C 1
ATOM 5814 O O . VAL A 1 726 ? -17.234 15.945 -22.188 1 95.44 726 VAL A O 1
ATOM 5817 N N . VAL A 1 727 ? -18.469 17.766 -22.688 1 96.88 727 VAL A N 1
ATOM 5818 C CA . VAL A 1 727 ? -17.344 18.438 -23.344 1 96.88 727 VAL A CA 1
ATOM 5819 C C . VAL A 1 727 ? -16.266 18.766 -22.312 1 96.88 727 VAL A C 1
ATOM 5821 O O . VAL A 1 727 ? -15.07 18.562 -22.578 1 96.88 727 VAL A O 1
ATOM 5824 N N . LEU A 1 728 ? -16.672 19.234 -21.203 1 97.56 728 LEU A N 1
ATOM 5825 C CA . LEU A 1 728 ? -15.719 19.578 -20.156 1 97.56 728 LEU A CA 1
ATOM 5826 C C . LEU A 1 728 ? -14.945 18.359 -19.703 1 97.56 728 LEU A C 1
ATOM 5828 O O . LEU A 1 728 ? -13.719 18.391 -19.578 1 97.56 728 LEU A O 1
ATOM 5832 N N . VAL A 1 729 ? -15.602 17.219 -19.469 1 97.94 729 VAL A N 1
ATOM 5833 C CA . VAL A 1 729 ? -14.953 16 -19 1 97.94 729 VAL A CA 1
ATOM 5834 C C . VAL A 1 729 ? -14.055 15.438 -20.094 1 97.94 729 VAL A C 1
ATOM 5836 O O . VAL A 1 729 ? -12.945 14.969 -19.797 1 97.94 729 VAL A O 1
ATOM 5839 N N . SER A 1 730 ? -14.5 15.492 -21.359 1 98.25 730 SER A N 1
ATOM 5840 C CA . SER A 1 730 ? -13.68 15.008 -22.469 1 98.25 730 SER A CA 1
ATOM 5841 C C . SER A 1 730 ? -12.422 15.859 -22.641 1 98.25 730 SER A C 1
ATOM 5843 O O . SER A 1 730 ? -11.336 15.328 -22.891 1 98.25 730 SER A O 1
ATOM 5845 N N . ALA A 1 731 ? -12.617 17.141 -22.484 1 98.25 731 ALA A N 1
ATOM 5846 C CA . ALA A 1 731 ? -11.469 18.031 -22.578 1 98.25 731 ALA A CA 1
ATOM 5847 C C . ALA A 1 731 ? -10.5 17.797 -21.406 1 98.25 731 ALA A C 1
ATOM 5849 O O . ALA A 1 731 ? -9.281 17.812 -21.594 1 98.25 731 ALA A O 1
ATOM 5850 N N . ALA A 1 732 ? -11.07 17.672 -20.266 1 98.44 732 ALA A N 1
ATOM 5851 C CA . ALA A 1 732 ? -10.25 17.406 -19.078 1 98.44 732 ALA A CA 1
ATOM 5852 C C . ALA A 1 732 ? -9.477 16.109 -19.234 1 98.44 732 ALA A C 1
ATOM 5854 O O . ALA A 1 732 ? -8.297 16.016 -18.875 1 98.44 732 ALA A O 1
ATOM 5855 N N . LEU A 1 733 ? -10.125 15.078 -19.766 1 98.25 733 LEU A N 1
ATOM 5856 C CA . LEU A 1 733 ? -9.477 13.789 -19.984 1 98.25 733 LEU A CA 1
ATOM 5857 C C . LEU A 1 733 ? -8.383 13.898 -21.031 1 98.25 733 LEU A C 1
ATOM 5859 O O . LEU A 1 733 ? -7.301 13.328 -20.875 1 98.25 733 LEU A O 1
ATOM 5863 N N . HIS A 1 734 ? -8.68 14.609 -22.109 1 97.88 734 HIS A N 1
ATOM 5864 C CA . HIS A 1 734 ? -7.676 14.828 -23.141 1 97.88 734 HIS A CA 1
ATOM 5865 C C . HIS A 1 734 ? -6.445 15.531 -22.594 1 97.88 734 HIS A C 1
ATOM 5867 O O . HIS A 1 734 ? -5.312 15.133 -22.875 1 97.88 734 HIS A O 1
ATOM 5873 N N . ASN A 1 735 ? -6.668 16.594 -21.844 1 97.75 735 ASN A N 1
ATOM 5874 C CA . ASN A 1 735 ? -5.555 17.312 -21.219 1 97.75 735 ASN A CA 1
ATOM 5875 C C . ASN A 1 735 ? -4.781 16.422 -20.25 1 97.75 735 ASN A C 1
ATOM 5877 O O . ASN A 1 735 ? -3.551 16.469 -20.203 1 97.75 735 ASN A O 1
ATOM 5881 N N . PHE A 1 736 ? -5.48 15.633 -19.531 1 98.12 736 PHE A N 1
ATOM 5882 C CA . PHE A 1 736 ? -4.871 14.734 -18.547 1 98.12 736 PHE A CA 1
ATOM 5883 C C . PHE A 1 736 ? -3.941 13.734 -19.234 1 98.12 736 PHE A C 1
ATOM 5885 O O . PHE A 1 736 ? -2.805 13.539 -18.812 1 98.12 736 PHE A O 1
ATOM 5892 N N . LEU A 1 737 ? -4.398 13.141 -20.281 1 97 737 LEU A N 1
ATOM 5893 C CA . LEU A 1 737 ? -3.629 12.125 -20.984 1 97 737 LEU A CA 1
ATOM 5894 C C . LEU A 1 737 ? -2.469 12.758 -21.75 1 97 737 LEU A C 1
ATOM 5896 O O . LEU A 1 737 ? -1.376 12.188 -21.812 1 97 737 LEU A O 1
ATOM 5900 N N . SER A 1 738 ? -2.676 13.953 -22.297 1 96.62 738 SER A N 1
ATOM 5901 C CA . SER A 1 738 ? -1.628 14.633 -23.062 1 96.62 738 SER A CA 1
ATOM 5902 C C . SER A 1 738 ? -0.5 15.094 -22.141 1 96.62 738 SER A C 1
ATOM 5904 O O . SER A 1 738 ? 0.677 14.961 -22.484 1 96.62 738 SER A O 1
ATOM 5906 N N . LEU A 1 739 ? -0.88 15.602 -21.016 1 96.69 739 LEU A N 1
ATOM 5907 C CA . LEU A 1 739 ? 0.124 16.109 -20.078 1 96.69 739 LEU A CA 1
ATOM 5908 C C . LEU A 1 739 ? 0.654 15 -19.188 1 96.69 739 LEU A C 1
ATOM 5910 O O . LEU A 1 739 ? 1.484 15.25 -18.312 1 96.69 739 LEU A O 1
ATOM 5914 N N . GLY A 1 740 ? 0.199 13.812 -19.422 1 95.94 740 GLY A N 1
ATOM 5915 C CA . GLY A 1 740 ? 0.605 12.664 -18.625 1 95.94 740 GLY A CA 1
ATOM 5916 C C . GLY A 1 740 ? 2.1 12.406 -18.672 1 95.94 740 GLY A C 1
ATOM 5917 O O . GLY A 1 740 ? 2.68 11.922 -17.703 1 95.94 740 GLY A O 1
ATOM 5918 N N . VAL A 1 741 ? 2.752 12.828 -19.719 1 95.06 741 VAL A N 1
ATOM 5919 C CA . VAL A 1 741 ? 4.188 12.609 -19.875 1 95.06 741 VAL A CA 1
ATOM 5920 C C . VAL A 1 741 ? 4.957 13.477 -18.891 1 95.06 741 VAL A C 1
ATOM 5922 O O . VAL A 1 741 ? 6.004 13.062 -18.375 1 95.06 741 VAL A O 1
ATOM 5925 N N . PHE A 1 742 ? 4.336 14.633 -18.531 1 96.12 742 PHE A N 1
ATOM 5926 C CA . PHE A 1 742 ? 4.992 15.539 -17.609 1 96.12 742 PHE A CA 1
ATOM 5927 C C . PHE A 1 742 ? 4.52 15.281 -16.172 1 96.12 742 PHE A C 1
ATOM 5929 O O . PHE A 1 742 ? 5.035 15.875 -15.227 1 96.12 742 PHE A O 1
ATOM 5936 N N . THR A 1 743 ? 3.51 14.414 -16.016 1 96.69 743 THR A N 1
ATOM 5937 C CA . THR A 1 743 ? 2.943 14.109 -14.711 1 96.69 743 THR A CA 1
ATOM 5938 C C . THR A 1 743 ? 3.586 12.859 -14.125 1 96.69 743 THR A C 1
ATOM 5940 O O . THR A 1 743 ? 3.984 12.844 -12.961 1 96.69 743 THR A O 1
ATOM 5943 N N . PHE A 1 744 ? 3.799 11.82 -14.961 1 95.44 744 PHE A N 1
ATOM 5944 C CA . PHE A 1 744 ? 4.305 10.531 -14.5 1 95.44 744 PHE A CA 1
ATOM 5945 C C . PHE A 1 744 ? 5.762 10.344 -14.922 1 95.44 744 PHE A C 1
ATOM 5947 O O . PHE A 1 744 ? 6.453 9.461 -14.398 1 95.44 744 PHE A O 1
ATOM 5954 N N . ALA A 1 745 ? 6.281 11.148 -15.875 1 93.25 745 ALA A N 1
ATOM 5955 C CA . ALA A 1 745 ? 7.602 10.922 -16.469 1 93.25 745 ALA A CA 1
ATOM 5956 C C . ALA A 1 745 ? 7.758 9.469 -16.906 1 93.25 745 ALA A C 1
ATOM 5958 O O . ALA A 1 745 ? 8.766 8.828 -16.609 1 93.25 745 ALA A O 1
ATOM 5959 N N . SER A 1 746 ? 6.801 8.922 -17.562 1 85.62 746 SER A N 1
ATOM 5960 C CA . SER A 1 746 ? 6.766 7.52 -17.953 1 85.62 746 SER A CA 1
ATOM 5961 C C . SER A 1 746 ? 7.738 7.238 -19.094 1 85.62 746 SER A C 1
ATOM 5963 O O . SER A 1 746 ? 8.312 6.148 -19.188 1 85.62 746 SER A O 1
ATOM 5965 N N . HIS A 1 747 ? 7.859 8.156 -20.031 1 87 747 HIS A N 1
ATOM 5966 C CA . HIS A 1 747 ? 8.836 8.023 -21.109 1 87 747 HIS A CA 1
ATOM 5967 C C . HIS A 1 747 ? 9.492 9.359 -21.438 1 87 747 HIS A C 1
ATOM 5969 O O . HIS A 1 747 ? 8.992 10.414 -21.031 1 87 747 HIS A O 1
ATOM 5975 N N . ALA A 1 748 ? 10.586 9.258 -22.125 1 91.69 748 ALA A N 1
ATOM 5976 C CA . ALA A 1 748 ? 11.32 10.453 -22.531 1 91.69 748 ALA A CA 1
ATOM 5977 C C . ALA A 1 748 ? 10.711 11.07 -23.781 1 91.69 748 ALA A C 1
ATOM 5979 O O . ALA A 1 748 ? 10.828 10.508 -24.875 1 91.69 748 ALA A O 1
ATOM 5980 N N . PRO A 1 749 ? 10.07 12.219 -23.562 1 93.69 749 PRO A N 1
ATOM 5981 C CA . PRO A 1 749 ? 9.492 12.852 -24.75 1 93.69 749 PRO A CA 1
ATOM 5982 C C . PRO A 1 749 ? 10.547 13.414 -25.703 1 93.69 749 PRO A C 1
ATOM 5984 O O . PRO A 1 749 ? 11.617 13.844 -25.25 1 93.69 749 PRO A O 1
ATOM 5987 N N . SER A 1 750 ? 10.273 13.414 -26.984 1 93.88 750 SER A N 1
ATOM 5988 C CA . SER A 1 750 ? 11.133 14.07 -27.969 1 93.88 750 SER A CA 1
ATOM 5989 C C . SER A 1 750 ? 11 15.586 -27.891 1 93.88 750 SER A C 1
ATOM 5991 O O . SER A 1 750 ? 10.055 16.109 -27.297 1 93.88 750 SER A O 1
ATOM 5993 N N . VAL A 1 751 ? 11.945 16.281 -28.438 1 92.88 751 VAL A N 1
ATOM 5994 C CA . VAL A 1 751 ? 11.938 17.75 -28.422 1 92.88 751 VAL A CA 1
ATOM 5995 C C . VAL A 1 751 ? 10.703 18.266 -29.156 1 92.88 751 VAL A C 1
ATOM 5997 O O . VAL A 1 751 ? 10.086 19.25 -28.734 1 92.88 751 VAL A O 1
ATOM 6000 N N . GLN A 1 752 ? 10.32 17.562 -30.172 1 93.75 752 GLN A N 1
ATOM 6001 C CA . GLN A 1 752 ? 9.141 17.953 -30.922 1 93.75 752 GLN A CA 1
ATOM 6002 C C . GLN A 1 752 ? 7.871 17.75 -30.094 1 93.75 752 GLN A C 1
ATOM 6004 O O . GLN A 1 752 ? 6.957 18.578 -30.141 1 93.75 752 GLN A O 1
ATOM 6009 N N . GLN A 1 753 ? 7.824 16.703 -29.406 1 94.31 753 GLN A N 1
ATOM 6010 C CA . GLN A 1 753 ? 6.672 16.453 -28.547 1 94.31 753 GLN A CA 1
ATOM 6011 C C . GLN A 1 753 ? 6.543 17.5 -27.453 1 94.31 753 GLN A C 1
ATOM 6013 O O . GLN A 1 753 ? 5.434 17.906 -27.109 1 94.31 753 GLN A O 1
ATOM 6018 N N . ILE A 1 754 ? 7.652 17.969 -26.906 1 95.69 754 ILE A N 1
ATOM 6019 C CA . ILE A 1 754 ? 7.656 18.984 -25.859 1 95.69 754 ILE A CA 1
ATOM 6020 C C . ILE A 1 754 ? 7.113 20.297 -26.422 1 95.69 754 ILE A C 1
ATOM 6022 O O . ILE A 1 754 ? 6.297 20.969 -25.781 1 95.69 754 ILE A O 1
ATOM 6026 N N . LYS A 1 755 ? 7.492 20.594 -27.641 1 94.25 755 LYS A N 1
ATOM 6027 C CA . LYS A 1 755 ? 7.02 21.812 -28.297 1 94.25 755 LYS A CA 1
ATOM 6028 C C . LYS A 1 755 ? 5.523 21.734 -28.594 1 94.25 755 LYS A C 1
ATOM 6030 O O . LYS A 1 755 ? 4.797 22.719 -28.422 1 94.25 755 LYS A O 1
ATOM 6035 N N . ASP A 1 756 ? 5.07 20.578 -28.984 1 95.19 756 ASP A N 1
ATOM 6036 C CA . ASP A 1 756 ? 3.66 20.375 -29.297 1 95.19 756 ASP A CA 1
ATOM 6037 C C . ASP A 1 756 ? 2.795 20.484 -28.047 1 95.19 756 ASP A C 1
ATOM 6039 O O . ASP A 1 756 ? 1.638 20.906 -28.109 1 95.19 756 ASP A O 1
ATOM 6043 N N . LEU A 1 757 ? 3.414 20.156 -26.922 1 95.62 757 LEU A N 1
ATOM 6044 C CA . LEU A 1 757 ? 2.643 20.125 -25.688 1 95.62 757 LEU A CA 1
ATOM 6045 C C . LEU A 1 757 ? 2.77 21.453 -24.938 1 95.62 757 LEU A C 1
ATOM 6047 O O . LEU A 1 757 ? 2.156 21.625 -23.875 1 95.62 757 LEU A O 1
ATOM 6051 N N . THR A 1 758 ? 3.584 22.344 -25.422 1 95.75 758 THR A N 1
ATOM 6052 C CA . THR A 1 758 ? 3.668 23.672 -24.844 1 95.75 758 THR A CA 1
ATOM 6053 C C . THR A 1 758 ? 2.523 24.562 -25.328 1 95.75 758 THR A C 1
ATOM 6055 O O . THR A 1 758 ? 2.699 25.359 -26.25 1 95.75 758 THR A O 1
ATOM 6058 N N . TRP A 1 759 ? 1.432 24.484 -24.719 1 95.25 759 TRP A N 1
ATOM 6059 C CA . TRP A 1 759 ? 0.19 25.109 -25.156 1 95.25 759 TRP A CA 1
ATOM 6060 C C . TRP A 1 759 ? 0.215 26.609 -24.891 1 95.25 759 TRP A C 1
ATOM 6062 O O . TRP A 1 759 ? -0.427 27.391 -25.594 1 95.25 759 TRP A O 1
ATOM 6072 N N . LEU A 1 760 ? 0.894 27.047 -23.797 1 94.06 760 LEU A N 1
ATOM 6073 C CA . LEU A 1 760 ? 1.053 28.469 -23.5 1 94.06 760 LEU A CA 1
ATOM 6074 C C . LEU A 1 760 ? 2.51 28.891 -23.641 1 94.06 760 LEU A C 1
ATOM 6076 O O . LEU A 1 760 ? 3.418 28.141 -23.266 1 94.06 760 LEU A O 1
ATOM 6080 N N . GLN A 1 761 ? 2.707 30.031 -24.047 1 91.44 761 GLN A N 1
ATOM 6081 C CA . GLN A 1 761 ? 4.059 30.531 -24.266 1 91.44 761 GLN A CA 1
ATOM 6082 C C . GLN A 1 761 ? 4.785 30.766 -22.953 1 91.44 761 GLN A C 1
ATOM 6084 O O . GLN A 1 761 ? 6.016 30.781 -22.906 1 91.44 761 GLN A O 1
ATOM 6089 N N . THR A 1 762 ? 4.066 30.891 -21.938 1 92 762 THR A N 1
ATOM 6090 C CA . THR A 1 762 ? 4.664 31.203 -20.641 1 92 762 THR A CA 1
ATOM 6091 C C . THR A 1 762 ? 5.117 29.922 -19.953 1 92 762 THR A C 1
ATOM 6093 O O . THR A 1 762 ? 5.789 29.984 -18.906 1 92 762 THR A O 1
ATOM 6096 N N . TRP A 1 763 ? 4.758 28.797 -20.469 1 94.25 763 TRP A N 1
ATOM 6097 C CA . TRP A 1 763 ? 5.215 27.531 -19.906 1 94.25 763 TRP A CA 1
ATOM 6098 C C . TRP A 1 763 ? 6.68 27.266 -20.234 1 94.25 763 TRP A C 1
ATOM 6100 O O . TRP A 1 763 ? 7.133 27.609 -21.344 1 94.25 763 TRP A O 1
ATOM 6110 N N . ASP A 1 764 ? 7.41 26.828 -19.281 1 91.5 764 ASP A N 1
ATOM 6111 C CA . ASP A 1 764 ? 8.836 26.609 -19.484 1 91.5 764 ASP A CA 1
ATOM 6112 C C . ASP A 1 764 ? 9.203 25.141 -19.219 1 91.5 764 ASP A C 1
ATOM 6114 O O . ASP A 1 764 ? 9.625 24.797 -18.109 1 91.5 764 ASP A O 1
ATOM 6118 N N . PHE A 1 765 ? 9.102 24.344 -20.25 1 93.69 765 PHE A N 1
ATOM 6119 C CA . PHE A 1 765 ? 9.562 22.969 -20.156 1 93.69 765 PHE A CA 1
ATOM 6120 C C . PHE A 1 765 ? 11.039 22.859 -20.516 1 93.69 765 PHE A C 1
ATOM 6122 O O . PHE A 1 765 ? 11.547 23.641 -21.312 1 93.69 765 PHE A O 1
ATOM 6129 N N . LEU A 1 766 ? 11.695 21.906 -19.938 1 90.44 766 LEU A N 1
ATOM 6130 C CA . LEU A 1 766 ? 13.141 21.781 -20.109 1 90.44 766 LEU A CA 1
ATOM 6131 C C . LEU A 1 766 ? 13.477 20.766 -21.188 1 90.44 766 LEU A C 1
ATOM 6133 O O . LEU A 1 766 ? 12.656 19.922 -21.531 1 90.44 766 LEU A O 1
ATOM 6137 N N . HIS A 1 767 ? 14.531 20.875 -21.828 1 89.44 767 HIS A N 1
ATOM 6138 C CA . HIS A 1 767 ? 15.039 19.891 -22.781 1 89.44 767 HIS A CA 1
ATOM 6139 C C . HIS A 1 767 ? 16.562 19.906 -22.828 1 89.44 767 HIS A C 1
ATOM 6141 O O . HIS A 1 767 ? 17.188 20.938 -22.562 1 89.44 767 HIS A O 1
ATOM 6147 N N . HIS A 1 768 ? 17.141 18.656 -22.906 1 84.06 768 HIS A N 1
ATOM 6148 C CA . HIS A 1 768 ? 18.594 18.531 -23.078 1 84.06 768 HIS A CA 1
ATOM 6149 C C . HIS A 1 768 ? 19.016 18.984 -24.469 1 84.06 768 HIS A C 1
ATOM 6151 O O . HIS A 1 768 ? 18.25 18.859 -25.438 1 84.06 768 HIS A O 1
ATOM 6157 N N . MET B 1 1 ? -111.312 60.906 -26.188 1 16.59 1 MET B N 1
ATOM 6158 C CA . MET B 1 1 ? -109.938 60.906 -26.688 1 16.59 1 MET B CA 1
ATOM 6159 C C . MET B 1 1 ? -109 60.406 -25.594 1 16.59 1 MET B C 1
ATOM 6161 O O . MET B 1 1 ? -108.188 59.5 -25.828 1 16.59 1 MET B O 1
ATOM 6165 N N . GLU B 1 2 ? -108.375 61.375 -24.812 1 17.31 2 GLU B N 1
ATOM 6166 C CA . GLU B 1 2 ? -107.062 61.781 -24.359 1 17.31 2 GLU B CA 1
ATOM 6167 C C . GLU B 1 2 ? -106.625 60.969 -23.141 1 17.31 2 GLU B C 1
ATOM 6169 O O . GLU B 1 2 ? -107.438 60.719 -22.219 1 17.31 2 GLU B O 1
ATOM 6174 N N . ASN B 1 3 ? -105.188 60.562 -23.062 1 17.86 3 ASN B N 1
ATOM 6175 C CA . ASN B 1 3 ? -104.062 59.719 -22.984 1 17.86 3 ASN B CA 1
ATOM 6176 C C . ASN B 1 3 ? -103.5 59.594 -21.562 1 17.86 3 ASN B C 1
ATOM 6178 O O . ASN B 1 3 ? -103.312 58.5 -21.047 1 17.86 3 ASN B O 1
ATOM 6182 N N . GLU B 1 4 ? -102.688 60.5 -21.172 1 17.03 4 GLU B N 1
ATOM 6183 C CA . GLU B 1 4 ? -101.25 60.312 -20.969 1 17.03 4 GLU B CA 1
ATOM 6184 C C . GLU B 1 4 ? -100.938 60 -19.516 1 17.03 4 GLU B C 1
ATOM 6186 O O . GLU B 1 4 ? -100.062 59.188 -19.219 1 17.03 4 GLU B O 1
ATOM 6191 N N . ARG B 1 5 ? -101.375 60.812 -18.594 1 16.88 5 ARG B N 1
ATOM 6192 C CA . ARG B 1 5 ? -100.5 61.406 -17.609 1 16.88 5 ARG B CA 1
ATOM 6193 C C . ARG B 1 5 ? -100.312 60.5 -16.406 1 16.88 5 ARG B C 1
ATOM 6195 O O . ARG B 1 5 ? -99.75 60.906 -15.391 1 16.88 5 ARG B O 1
ATOM 6202 N N . ILE B 1 6 ? -101.125 59.438 -16.406 1 20.66 6 ILE B N 1
ATOM 6203 C CA . ILE B 1 6 ? -101.5 58.781 -15.148 1 20.66 6 ILE B CA 1
ATOM 6204 C C . ILE B 1 6 ? -100.312 58.094 -14.547 1 20.66 6 ILE B C 1
ATOM 6206 O O . ILE B 1 6 ? -99.875 57.062 -15.047 1 20.66 6 ILE B O 1
ATOM 6210 N N . GLN B 1 7 ? -99.125 58.875 -14.219 1 19.8 7 GLN B N 1
ATOM 6211 C CA . GLN B 1 7 ? -97.688 58.875 -14 1 19.8 7 GLN B CA 1
ATOM 6212 C C . GLN B 1 7 ? -97.312 57.938 -12.836 1 19.8 7 GLN B C 1
ATOM 6214 O O . GLN B 1 7 ? -97.812 58.125 -11.719 1 19.8 7 GLN B O 1
ATOM 6219 N N . GLN B 1 8 ? -96.812 56.688 -13.094 1 19.55 8 GLN B N 1
ATOM 6220 C CA . GLN B 1 8 ? -96.625 55.312 -12.641 1 19.55 8 GLN B CA 1
ATOM 6221 C C . GLN B 1 8 ? -95.625 55.25 -11.484 1 19.55 8 GLN B C 1
ATOM 6223 O O . GLN B 1 8 ? -94.438 55.438 -11.68 1 19.55 8 GLN B O 1
ATOM 6228 N N . ALA B 1 9 ? -95.938 55.875 -10.328 1 19.59 9 ALA B N 1
ATOM 6229 C CA . ALA B 1 9 ? -95.312 56.219 -9.07 1 19.59 9 ALA B CA 1
ATOM 6230 C C . ALA B 1 9 ? -94.625 55 -8.445 1 19.59 9 ALA B C 1
ATOM 6232 O O . ALA B 1 9 ? -95.312 54.125 -7.906 1 19.59 9 ALA B O 1
ATOM 6233 N N . GLN B 1 10 ? -93.625 54.375 -9.18 1 19.84 10 GLN B N 1
ATOM 6234 C CA . GLN B 1 10 ? -92.938 53.094 -9.086 1 19.84 10 GLN B CA 1
ATOM 6235 C C . GLN B 1 10 ? -92.25 52.938 -7.719 1 19.84 10 GLN B C 1
ATOM 6237 O O . GLN B 1 10 ? -91.25 53.594 -7.441 1 19.84 10 GLN B O 1
ATOM 6242 N N . SER B 1 11 ? -93.062 53.156 -6.645 1 20.16 11 SER B N 1
ATOM 6243 C CA . SER B 1 11 ? -92.625 53.188 -5.25 1 20.16 11 SER B CA 1
ATOM 6244 C C . SER B 1 11 ? -91.75 52 -4.91 1 20.16 11 SER B C 1
ATOM 6246 O O . SER B 1 11 ? -92.188 50.844 -5.023 1 20.16 11 SER B O 1
ATOM 6248 N N . LEU B 1 12 ? -90.5 52 -5.305 1 21.08 12 LEU B N 1
ATOM 6249 C CA . LEU B 1 12 ? -89.375 51.125 -5.363 1 21.08 12 LEU B CA 1
ATOM 6250 C C . LEU B 1 12 ? -89 50.562 -3.984 1 21.08 12 LEU B C 1
ATOM 6252 O O . LEU B 1 12 ? -87.875 50.188 -3.709 1 21.08 12 LEU B O 1
ATOM 6256 N N . VAL B 1 13 ? -90 50.625 -3.076 1 20.62 13 VAL B N 1
ATOM 6257 C CA . VAL B 1 13 ? -89.5 50.5 -1.695 1 20.62 13 VAL B CA 1
ATOM 6258 C C . VAL B 1 13 ? -88.875 49.156 -1.488 1 20.62 13 VAL B C 1
ATOM 6260 O O . VAL B 1 13 ? -89.562 48.125 -1.46 1 20.62 13 VAL B O 1
ATOM 6263 N N . ARG B 1 14 ? -88.062 48.719 -2.342 1 19.91 14 ARG B N 1
ATOM 6264 C CA . ARG B 1 14 ? -87.688 47.312 -2.24 1 19.91 14 ARG B CA 1
ATOM 6265 C C . ARG B 1 14 ? -87.25 46.969 -0.829 1 19.91 14 ARG B C 1
ATOM 6267 O O . ARG B 1 14 ? -86.5 47.75 -0.2 1 19.91 14 ARG B O 1
ATOM 6274 N N . GLU B 1 15 ? -88 46.25 -0.108 1 19.66 15 GLU B N 1
ATOM 6275 C CA . GLU B 1 15 ? -88 45.594 1.188 1 19.66 15 GLU B CA 1
ATOM 6276 C C . GLU B 1 15 ? -86.625 44.969 1.453 1 19.66 15 GLU B C 1
ATOM 6278 O O . GLU B 1 15 ? -86.125 44.156 0.655 1 19.66 15 GLU B O 1
ATOM 6283 N N . GLN B 1 16 ? -85.625 45.719 1.938 1 21.77 16 GLN B N 1
ATOM 6284 C CA . GLN B 1 16 ? -84.25 45.469 2.199 1 21.77 16 GLN B CA 1
ATOM 6285 C C . GLN B 1 16 ? -84.062 44.219 3.066 1 21.77 16 GLN B C 1
ATOM 6287 O O . GLN B 1 16 ? -84.25 44.281 4.281 1 21.77 16 GLN B O 1
ATOM 6292 N N . GLY B 1 17 ? -84.938 43.25 2.863 1 19.64 17 GLY B N 1
ATOM 6293 C CA . GLY B 1 17 ? -84.938 42.125 3.773 1 19.64 17 GLY B CA 1
ATOM 6294 C C . GLY B 1 17 ? -83.562 41.594 4.168 1 19.64 17 GLY B C 1
ATOM 6295 O O . GLY B 1 17 ? -82.688 41.5 3.328 1 19.64 17 GLY B O 1
ATOM 6296 N N . ASP B 1 18 ? -83.125 41.906 5.312 1 21.97 18 ASP B N 1
ATOM 6297 C CA . ASP B 1 18 ? -81.812 41.75 6.016 1 21.97 18 ASP B CA 1
ATOM 6298 C C . ASP B 1 18 ? -81.375 40.312 6.047 1 21.97 18 ASP B C 1
ATOM 6300 O O . ASP B 1 18 ? -80.5 39.938 6.836 1 21.97 18 ASP B O 1
ATOM 6304 N N . GLY B 1 19 ? -81.875 39.5 5.273 1 18.73 19 GLY B N 1
ATOM 6305 C CA . GLY B 1 19 ? -81.75 38.062 5.422 1 18.73 19 GLY B CA 1
ATOM 6306 C C . GLY B 1 19 ? -80.312 37.594 5.691 1 18.73 19 GLY B C 1
ATOM 6307 O O . GLY B 1 19 ? -79.438 37.844 4.891 1 18.73 19 GLY B O 1
ATOM 6308 N N . ALA B 1 20 ? -79.938 37.562 6.926 1 21.25 20 ALA B N 1
ATOM 6309 C CA . ALA B 1 20 ? -78.625 37.219 7.492 1 21.25 20 ALA B CA 1
ATOM 6310 C C . ALA B 1 20 ? -78.125 35.906 6.918 1 21.25 20 ALA B C 1
ATOM 6312 O O . ALA B 1 20 ? -78.688 34.844 7.156 1 21.25 20 ALA B O 1
ATOM 6313 N N . SER B 1 21 ? -78 35.781 5.777 1 19.66 21 SER B N 1
ATOM 6314 C CA . SER B 1 21 ? -77.625 34.531 5.121 1 19.66 21 SER B CA 1
ATOM 6315 C C . SER B 1 21 ? -76.438 33.875 5.828 1 19.66 21 SER B C 1
ATOM 6317 O O . SER B 1 21 ? -75.438 34.531 6.129 1 19.66 21 SER B O 1
ATOM 6319 N N . ALA B 1 22 ? -76.812 32.844 6.633 1 22.73 22 ALA B N 1
ATOM 6320 C CA . ALA B 1 22 ? -75.812 32.062 7.402 1 22.73 22 ALA B CA 1
ATOM 6321 C C . ALA B 1 22 ? -74.625 31.656 6.539 1 22.73 22 ALA B C 1
ATOM 6323 O O . ALA B 1 22 ? -74.812 31.172 5.418 1 22.73 22 ALA B O 1
ATOM 6324 N N . VAL B 1 23 ? -73.562 32.375 6.586 1 22.97 23 VAL B N 1
ATOM 6325 C CA . VAL B 1 23 ? -72.375 32.094 5.809 1 22.97 23 VAL B CA 1
ATOM 6326 C C . VAL B 1 23 ? -72 30.625 5.922 1 22.97 23 VAL B C 1
ATOM 6328 O O . VAL B 1 23 ? -71.875 30.094 7.027 1 22.97 23 VAL B O 1
ATOM 6331 N N . PRO B 1 24 ? -72.562 29.797 5.055 1 21.95 24 PRO B N 1
ATOM 6332 C CA . PRO B 1 24 ? -72.188 28.391 5.23 1 21.95 24 PRO B CA 1
ATOM 6333 C C . PRO B 1 24 ? -70.75 28.203 5.629 1 21.95 24 PRO B C 1
ATOM 6335 O O . PRO B 1 24 ? -69.875 29.016 5.273 1 21.95 24 PRO B O 1
ATOM 6338 N N . GLN B 1 25 ? -70.562 27.703 6.859 1 21.86 25 GLN B N 1
ATOM 6339 C CA . GLN B 1 25 ? -69.25 27.422 7.336 1 21.86 25 GLN B CA 1
ATOM 6340 C C . GLN B 1 25 ? -68.375 26.703 6.27 1 21.86 25 GLN B C 1
ATOM 6342 O O . GLN B 1 25 ? -68.812 25.656 5.758 1 21.86 25 GLN B O 1
ATOM 6347 N N . ARG B 1 26 ? -67.812 27.453 5.363 1 22.14 26 ARG B N 1
ATOM 6348 C CA . ARG B 1 26 ? -66.875 26.828 4.426 1 22.14 26 ARG B CA 1
ATOM 6349 C C . ARG B 1 26 ? -66 25.781 5.121 1 22.14 26 ARG B C 1
ATOM 6351 O O . ARG B 1 26 ? -65.312 26.094 6.074 1 22.14 26 ARG B O 1
ATOM 6358 N N . SER B 1 27 ? -66.625 24.656 5.414 1 22.12 27 SER B N 1
ATOM 6359 C CA . SER B 1 27 ? -65.812 23.562 5.855 1 22.12 27 SER B CA 1
ATOM 6360 C C . SER B 1 27 ? -64.438 23.547 5.09 1 22.12 27 SER B C 1
ATOM 6362 O O . SER B 1 27 ? -64.438 23.5 3.859 1 22.12 27 SER B O 1
ATOM 6364 N N . SER B 1 28 ? -63.625 24.469 5.414 1 22.42 28 SER B N 1
ATOM 6365 C CA . SER B 1 28 ? -62.312 24.391 4.809 1 22.42 28 SER B CA 1
ATOM 6366 C C . SER B 1 28 ? -61.844 22.938 4.688 1 22.42 28 SER B C 1
ATOM 6368 O O . SER B 1 28 ? -61.688 22.25 5.695 1 22.42 28 SER B O 1
ATOM 6370 N N . LEU B 1 29 ? -62.438 22.156 3.869 1 21.75 29 LEU B N 1
ATOM 6371 C CA . LEU B 1 29 ? -61.688 20.953 3.508 1 21.75 29 LEU B CA 1
ATOM 6372 C C . LEU B 1 29 ? -60.219 21.266 3.291 1 21.75 29 LEU B C 1
ATOM 6374 O O . LEU B 1 29 ? -59.844 21.828 2.262 1 21.75 29 LEU B O 1
ATOM 6378 N N . ALA B 1 30 ? -59.688 21.984 4.164 1 23.58 30 ALA B N 1
ATOM 6379 C CA . ALA B 1 30 ? -58.219 21.984 4.059 1 23.58 30 ALA B CA 1
ATOM 6380 C C . ALA B 1 30 ? -57.719 20.609 3.611 1 23.58 30 ALA B C 1
ATOM 6382 O O . ALA B 1 30 ? -57.844 19.625 4.34 1 23.58 30 ALA B O 1
ATOM 6383 N N . GLY B 1 31 ? -58.188 20.266 2.451 1 22.62 31 GLY B N 1
ATOM 6384 C CA . GLY B 1 31 ? -57.5 19.125 1.896 1 22.62 31 GLY B CA 1
ATOM 6385 C C . GLY B 1 31 ? -56.062 18.984 2.402 1 22.62 31 GLY B C 1
ATOM 6386 O O . GLY B 1 31 ? -55.344 19.984 2.453 1 22.62 31 GLY B O 1
ATOM 6387 N N . GLU B 1 32 ? -56.031 18.312 3.502 1 24.08 32 GLU B N 1
ATOM 6388 C CA . GLU B 1 32 ? -54.688 17.891 3.846 1 24.08 32 GLU B CA 1
ATOM 6389 C C . GLU B 1 32 ? -53.812 17.703 2.596 1 24.08 32 GLU B C 1
ATOM 6391 O O . GLU B 1 32 ? -54 16.75 1.843 1 24.08 32 GLU B O 1
ATOM 6396 N N . GLU B 1 33 ? -53.875 18.828 1.768 1 25.27 33 GLU B N 1
ATOM 6397 C CA . GLU B 1 33 ? -52.75 18.578 0.852 1 25.27 33 GLU B CA 1
ATOM 6398 C C . GLU B 1 33 ? -51.625 17.812 1.544 1 25.27 33 GLU B C 1
ATOM 6400 O O . GLU B 1 33 ? -51.094 18.266 2.557 1 25.27 33 GLU B O 1
ATOM 6405 N N . SER B 1 34 ? -52 16.594 1.683 1 25.25 34 SER B N 1
ATOM 6406 C CA . SER B 1 34 ? -50.812 15.797 1.944 1 25.25 34 SER B CA 1
ATOM 6407 C C . SER B 1 34 ? -49.562 16.453 1.375 1 25.25 34 SER B C 1
ATOM 6409 O O . SER B 1 34 ? -49.469 16.656 0.163 1 25.25 34 SER B O 1
ATOM 6411 N N . TYR B 1 35 ? -49.312 17.688 1.881 1 25.73 35 TYR B N 1
ATOM 6412 C CA . TYR B 1 35 ? -47.938 17.969 1.574 1 25.73 35 TYR B CA 1
ATOM 6413 C C . TYR B 1 35 ? -47.156 16.672 1.351 1 25.73 35 TYR B C 1
ATOM 6415 O O . TYR B 1 35 ? -47.031 15.844 2.26 1 25.73 35 TYR B O 1
ATOM 6423 N N . SER B 1 36 ? -47.688 16.062 0.274 1 26.45 36 SER B N 1
ATOM 6424 C CA . SER B 1 36 ? -46.625 15.133 -0.12 1 26.45 36 SER B CA 1
ATOM 6425 C C . SER B 1 36 ? -45.25 15.625 0.332 1 26.45 36 SER B C 1
ATOM 6427 O O . SER B 1 36 ? -44.781 16.672 -0.12 1 26.45 36 SER B O 1
ATOM 6429 N N . THR B 1 37 ? -45.219 15.82 1.638 1 29 37 THR B N 1
ATOM 6430 C CA . THR B 1 37 ? -43.812 15.852 1.981 1 29 37 THR B CA 1
ATOM 6431 C C . THR B 1 37 ? -42.969 15.203 0.883 1 29 37 THR B C 1
ATOM 6433 O O . THR B 1 37 ? -43.062 13.992 0.662 1 29 37 THR B O 1
ATOM 6436 N N . ASN B 1 38 ? -43.188 15.852 -0.287 1 27.03 38 ASN B N 1
ATOM 6437 C CA . ASN B 1 38 ? -42.094 15.5 -1.2 1 27.03 38 ASN B CA 1
ATOM 6438 C C . ASN B 1 38 ? -40.844 15.078 -0.445 1 27.03 38 ASN B C 1
ATOM 6440 O O . ASN B 1 38 ? -40.094 15.93 0.065 1 27.03 38 ASN B O 1
ATOM 6444 N N . THR B 1 39 ? -41.156 14.273 0.523 1 30.66 39 THR B N 1
ATOM 6445 C CA . THR B 1 39 ? -39.906 13.617 0.879 1 30.66 39 THR B CA 1
ATOM 6446 C C . THR B 1 39 ? -38.938 13.617 -0.301 1 30.66 39 THR B C 1
ATOM 6448 O O . THR B 1 39 ? -39.312 13.273 -1.423 1 30.66 39 THR B O 1
ATOM 6451 N N . PRO B 1 40 ? -38.156 14.641 -0.377 1 33.81 40 PRO B N 1
ATOM 6452 C CA . PRO B 1 40 ? -37.25 14.438 -1.513 1 33.81 40 PRO B CA 1
ATOM 6453 C C . PRO B 1 40 ? -37.281 13.008 -2.029 1 33.81 40 PRO B C 1
ATOM 6455 O O . PRO B 1 40 ? -37.344 12.062 -1.237 1 33.81 40 PRO B O 1
ATOM 6458 N N . SER B 1 41 ? -38.156 12.75 -3.029 1 34.44 41 SER B N 1
ATOM 6459 C CA . SER B 1 41 ? -38.094 11.516 -3.809 1 34.44 41 SER B CA 1
ATOM 6460 C C . SER B 1 41 ? -36.781 10.781 -3.539 1 34.44 41 SER B C 1
ATOM 6462 O O . SER B 1 41 ? -35.688 11.375 -3.613 1 34.44 41 SER B O 1
ATOM 6464 N N . ARG B 1 42 ? -36.844 9.984 -2.666 1 38 42 ARG B N 1
ATOM 6465 C CA . ARG B 1 42 ? -35.812 8.977 -2.746 1 38 42 ARG B CA 1
ATOM 6466 C C . ARG B 1 42 ? -35.375 8.75 -4.191 1 38 42 ARG B C 1
ATOM 6468 O O . ARG B 1 42 ? -35.938 7.91 -4.891 1 38 42 ARG B O 1
ATOM 6475 N N . GLN B 1 43 ? -35.312 9.68 -5.016 1 44.09 43 GLN B N 1
ATOM 6476 C CA . GLN B 1 43 ? -34.656 9.328 -6.266 1 44.09 43 GLN B CA 1
ATOM 6477 C C . GLN B 1 43 ? -33.656 8.195 -6.059 1 44.09 43 GLN B C 1
ATOM 6479 O O . GLN B 1 43 ? -32.844 8.242 -5.145 1 44.09 43 GLN B O 1
ATOM 6484 N N . GLY B 1 44 ? -34 7.066 -6.316 1 52.78 44 GLY B N 1
ATOM 6485 C CA . GLY B 1 44 ? -33.312 5.785 -6.281 1 52.78 44 GLY B CA 1
ATOM 6486 C C . GLY B 1 44 ? -31.812 5.91 -6.371 1 52.78 44 GLY B C 1
ATOM 6487 O O . GLY B 1 44 ? -31.297 6.77 -7.094 1 52.78 44 GLY B O 1
ATOM 6488 N N . LYS B 1 45 ? -31.203 5.895 -5.355 1 65.31 45 LYS B N 1
ATOM 6489 C CA . LYS B 1 45 ? -29.75 5.852 -5.328 1 65.31 45 LYS B CA 1
ATOM 6490 C C . LYS B 1 45 ? -29.203 4.859 -6.355 1 65.31 45 LYS B C 1
ATOM 6492 O O . LYS B 1 45 ? -29.094 3.666 -6.074 1 65.31 45 LYS B O 1
ATOM 6497 N N . PRO B 1 46 ? -29.125 5.336 -7.566 1 73.75 46 PRO B N 1
ATOM 6498 C CA . PRO B 1 46 ? -28.609 4.363 -8.539 1 73.75 46 PRO B CA 1
ATOM 6499 C C . PRO B 1 46 ? -27.234 3.824 -8.164 1 73.75 46 PRO B C 1
ATOM 6501 O O . PRO B 1 46 ? -26.453 4.52 -7.516 1 73.75 46 PRO B O 1
ATOM 6504 N N . PHE B 1 47 ? -27.062 2.586 -8.305 1 78.38 47 PHE B N 1
ATOM 6505 C CA . PHE B 1 47 ? -25.797 1.885 -8.203 1 78.38 47 PHE B CA 1
ATOM 6506 C C . PHE B 1 47 ? -25.328 1.799 -6.754 1 78.38 47 PHE B C 1
ATOM 6508 O O . PHE B 1 47 ? -24.141 1.982 -6.465 1 78.38 47 PHE B O 1
ATOM 6515 N N . THR B 1 48 ? -26.375 1.869 -5.805 1 81 48 THR B N 1
ATOM 6516 C CA . THR B 1 48 ? -26.016 1.739 -4.395 1 81 48 THR B CA 1
ATOM 6517 C C . THR B 1 48 ? -26.344 0.344 -3.877 1 81 48 THR B C 1
ATOM 6519 O O . THR B 1 48 ? -27.359 -0.243 -4.27 1 81 48 THR B O 1
ATOM 6522 N N . PHE B 1 49 ? -25.406 -0.256 -3.186 1 80.56 49 PHE B N 1
ATOM 6523 C CA . PHE B 1 49 ? -25.703 -1.528 -2.539 1 80.56 49 PHE B CA 1
ATOM 6524 C C . PHE B 1 49 ? -25.422 -1.456 -1.043 1 80.56 49 PHE B C 1
ATOM 6526 O O . PHE B 1 49 ? -24.672 -0.587 -0.587 1 80.56 49 PHE B O 1
ATOM 6533 N N . HIS B 1 50 ? -26.078 -2.213 -0.269 1 83.12 50 HIS B N 1
ATOM 6534 C CA . HIS B 1 50 ? -25.922 -2.246 1.182 1 83.12 50 HIS B CA 1
ATOM 6535 C C . HIS B 1 50 ? -25 -3.373 1.616 1 83.12 50 HIS B C 1
ATOM 6537 O O . HIS B 1 50 ? -25.078 -4.484 1.091 1 83.12 50 HIS B O 1
ATOM 6543 N N . ALA B 1 51 ? -24.031 -2.992 2.32 1 83.06 51 ALA B N 1
ATOM 6544 C CA . ALA B 1 51 ? -23.094 -3.98 2.852 1 83.06 51 ALA B CA 1
ATOM 6545 C C . ALA B 1 51 ? -23.109 -3.986 4.375 1 83.06 51 ALA B C 1
ATOM 6547 O O . ALA B 1 51 ? -23.219 -2.932 5.008 1 83.06 51 ALA B O 1
ATOM 6548 N N . GLU B 1 52 ? -23.141 -5.18 4.898 1 86 52 GLU B N 1
ATOM 6549 C CA . GLU B 1 52 ? -23 -5.352 6.344 1 86 52 GLU B CA 1
ATOM 6550 C C . GLU B 1 52 ? -21.531 -5.508 6.746 1 86 52 GLU B C 1
ATOM 6552 O O . GLU B 1 52 ? -20.812 -6.324 6.176 1 86 52 GLU B O 1
ATOM 6557 N N . VAL B 1 53 ? -21.156 -4.652 7.617 1 87.75 53 VAL B N 1
ATOM 6558 C CA . VAL B 1 53 ? -19.75 -4.684 8.039 1 87.75 53 VAL B CA 1
ATOM 6559 C C . VAL B 1 53 ? -19.656 -5.164 9.484 1 87.75 53 VAL B C 1
ATOM 6561 O O . VAL B 1 53 ? -20.328 -4.617 10.367 1 87.75 53 VAL B O 1
ATOM 6564 N N . ASP B 1 54 ? -18.891 -6.266 9.617 1 92.31 54 ASP B N 1
ATOM 6565 C CA . ASP B 1 54 ? -18.594 -6.812 10.938 1 92.31 54 ASP B CA 1
ATOM 6566 C C . ASP B 1 54 ? -17.344 -6.172 11.523 1 92.31 54 ASP B C 1
ATOM 6568 O O . ASP B 1 54 ? -16.25 -6.316 10.977 1 92.31 54 ASP B O 1
ATOM 6572 N N . LEU B 1 55 ? -17.438 -5.492 12.672 1 92.81 55 LEU B N 1
ATOM 6573 C CA . LEU B 1 55 ? -16.344 -4.734 13.273 1 92.81 55 LEU B CA 1
ATOM 6574 C C . LEU B 1 55 ? -15.203 -5.66 13.664 1 92.81 55 LEU B C 1
ATOM 6576 O O . LEU B 1 55 ? -14.031 -5.277 13.57 1 92.81 55 LEU B O 1
ATOM 6580 N N . VAL B 1 56 ? -15.484 -6.855 14.117 1 95.19 56 VAL B N 1
ATOM 6581 C CA . VAL B 1 56 ? -14.453 -7.809 14.508 1 95.19 56 VAL B CA 1
ATOM 6582 C C . VAL B 1 56 ? -13.656 -8.242 13.273 1 95.19 56 VAL B C 1
ATOM 6584 O O . VAL B 1 56 ? -12.43 -8.289 13.305 1 95.19 56 VAL B O 1
ATOM 6587 N N . GLN B 1 57 ? -14.438 -8.562 12.266 1 96.06 57 GLN B N 1
ATOM 6588 C CA . GLN B 1 57 ? -13.781 -8.945 11.016 1 96.06 57 GLN B CA 1
ATOM 6589 C C . GLN B 1 57 ? -12.906 -7.816 10.484 1 96.06 57 GLN B C 1
ATOM 6591 O O . GLN B 1 57 ? -11.797 -8.062 9.992 1 96.06 57 GLN B O 1
ATOM 6596 N N . LEU B 1 58 ? -13.383 -6.609 10.641 1 95.94 58 LEU B N 1
ATOM 6597 C CA . LEU B 1 58 ? -12.633 -5.445 10.164 1 95.94 58 LEU B CA 1
ATOM 6598 C C . LEU B 1 58 ? -11.352 -5.254 10.969 1 95.94 58 LEU B C 1
ATOM 6600 O O . LEU B 1 58 ? -10.289 -4.992 10.398 1 95.94 58 LEU B O 1
ATOM 6604 N N . LEU B 1 59 ? -11.469 -5.344 12.25 1 97.06 59 LEU B N 1
ATOM 6605 C CA . LEU B 1 59 ? -10.305 -5.172 13.117 1 97.06 59 LEU B CA 1
ATOM 6606 C C . LEU B 1 59 ? -9.266 -6.25 12.836 1 97.06 59 LEU B C 1
ATOM 6608 O O . LEU B 1 59 ? -8.062 -5.965 12.797 1 97.06 59 LEU B O 1
ATOM 6612 N N . LEU B 1 60 ? -9.719 -7.484 12.617 1 98 60 LEU B N 1
ATOM 6613 C CA . LEU B 1 60 ? -8.805 -8.578 12.32 1 98 60 LEU B CA 1
ATOM 6614 C C . LEU B 1 60 ? -8.148 -8.383 10.953 1 98 60 LEU B C 1
ATOM 6616 O O . LEU B 1 60 ? -6.969 -8.695 10.781 1 98 60 LEU B O 1
ATOM 6620 N N . THR B 1 61 ? -8.969 -7.883 10.062 1 98.06 61 THR B N 1
ATOM 6621 C CA . THR B 1 61 ? -8.43 -7.613 8.734 1 98.06 61 THR B CA 1
ATOM 6622 C C . THR B 1 61 ? -7.359 -6.527 8.797 1 98.06 61 THR B C 1
ATOM 6624 O O . THR B 1 61 ? -6.285 -6.676 8.211 1 98.06 61 THR B O 1
ATOM 6627 N N . LEU B 1 62 ? -7.586 -5.477 9.555 1 97.06 62 LEU B N 1
ATOM 6628 C CA . LEU B 1 62 ? -6.633 -4.379 9.68 1 97.06 62 LEU B CA 1
ATOM 6629 C C . LEU B 1 62 ? -5.355 -4.844 10.375 1 97.06 62 LEU B C 1
ATOM 6631 O O . LEU B 1 62 ? -4.254 -4.48 9.961 1 97.06 62 LEU B O 1
ATOM 6635 N N . THR B 1 63 ? -5.551 -5.637 11.406 1 98.06 63 THR B N 1
ATOM 6636 C CA . THR B 1 63 ? -4.391 -6.16 12.117 1 98.06 63 THR B CA 1
ATOM 6637 C C . THR B 1 63 ? -3.568 -7.07 11.203 1 98.06 63 THR B C 1
ATOM 6639 O O . THR B 1 63 ? -2.338 -7.07 11.266 1 98.06 63 THR B O 1
ATOM 6642 N N . SER B 1 64 ? -4.305 -7.852 10.375 1 98.56 64 SER B N 1
ATOM 6643 C CA . SER B 1 64 ? -3.615 -8.734 9.445 1 98.56 64 SER B CA 1
ATOM 6644 C C . SER B 1 64 ? -2.828 -7.941 8.406 1 98.56 64 SER B C 1
ATOM 6646 O O . SER B 1 64 ? -1.697 -8.297 8.07 1 98.56 64 SER B O 1
ATOM 6648 N N . ILE B 1 65 ? -3.359 -6.863 7.941 1 97.62 65 ILE B N 1
ATOM 6649 C CA . ILE B 1 65 ? -2.684 -6.016 6.965 1 97.62 65 ILE B CA 1
ATOM 6650 C C . ILE B 1 65 ? -1.46 -5.363 7.605 1 97.62 65 ILE B C 1
ATOM 6652 O O . ILE B 1 65 ? -0.376 -5.352 7.016 1 97.62 65 ILE B O 1
ATOM 6656 N N . VAL B 1 66 ? -1.545 -4.926 8.828 1 96.38 66 VAL B N 1
ATOM 6657 C CA . VAL B 1 66 ? -0.464 -4.223 9.516 1 96.38 66 VAL B CA 1
ATOM 6658 C C . VAL B 1 66 ? 0.675 -5.191 9.812 1 96.38 66 VAL B C 1
ATOM 6660 O O . VAL B 1 66 ? 1.848 -4.863 9.617 1 96.38 66 VAL B O 1
ATOM 6663 N N . THR B 1 67 ? 0.357 -6.328 10.234 1 97 67 THR B N 1
ATOM 6664 C CA . THR B 1 67 ? 1.4 -7.281 10.594 1 97 67 THR B CA 1
ATOM 6665 C C . THR B 1 67 ? 2.139 -7.77 9.352 1 97 67 THR B C 1
ATOM 6667 O O . THR B 1 67 ? 3.342 -8.039 9.398 1 97 67 THR B O 1
ATOM 6670 N N . ARG B 1 68 ? 1.452 -7.863 8.258 1 97.38 68 ARG B N 1
ATOM 6671 C CA . ARG B 1 68 ? 2.084 -8.43 7.07 1 97.38 68 ARG B CA 1
ATOM 6672 C C . ARG B 1 68 ? 2.77 -7.352 6.242 1 97.38 68 ARG B C 1
ATOM 6674 O O . ARG B 1 68 ? 3.619 -7.648 5.402 1 97.38 68 ARG B O 1
ATOM 6681 N N . THR B 1 69 ? 2.402 -6.098 6.457 1 95.5 69 THR B N 1
ATOM 6682 C CA . THR B 1 69 ? 3.004 -5.043 5.648 1 95.5 69 THR B CA 1
ATOM 6683 C C . THR B 1 69 ? 3.99 -4.223 6.473 1 95.5 69 THR B C 1
ATOM 6685 O O . THR B 1 69 ? 4.668 -3.34 5.941 1 95.5 69 THR B O 1
ATOM 6688 N N . TRP B 1 70 ? 4.094 -4.516 7.777 1 94.38 70 TRP B N 1
ATOM 6689 C CA . TRP B 1 70 ? 5.027 -3.816 8.648 1 94.38 70 TRP B CA 1
ATOM 6690 C C . TRP B 1 70 ? 6.469 -4.133 8.273 1 94.38 70 TRP B C 1
ATOM 6692 O O . TRP B 1 70 ? 6.855 -5.301 8.188 1 94.38 70 TRP B O 1
ATOM 6702 N N . ARG B 1 71 ? 7.32 -3.146 7.973 1 93.25 71 ARG B N 1
ATOM 6703 C CA . ARG B 1 71 ? 8.719 -3.285 7.59 1 93.25 71 ARG B CA 1
ATOM 6704 C C . ARG B 1 71 ? 8.891 -4.34 6.5 1 93.25 71 ARG B C 1
ATOM 6706 O O . ARG B 1 71 ? 9.711 -5.25 6.629 1 93.25 71 ARG B O 1
ATOM 6713 N N . LEU B 1 72 ? 8.133 -4.199 5.492 1 93.19 72 LEU B N 1
ATOM 6714 C CA . LEU B 1 72 ? 8.031 -5.199 4.434 1 93.19 72 LEU B CA 1
ATOM 6715 C C . LEU B 1 72 ? 9.305 -5.246 3.605 1 93.19 72 LEU B C 1
ATOM 6717 O O . LEU B 1 72 ? 9.641 -6.281 3.025 1 93.19 72 LEU B O 1
ATOM 6721 N N . GLY B 1 73 ? 10.023 -4.211 3.568 1 91.31 73 GLY B N 1
ATOM 6722 C CA . GLY B 1 73 ? 11.25 -4.168 2.783 1 91.31 73 GLY B CA 1
ATOM 6723 C C . GLY B 1 73 ? 12.438 -4.766 3.508 1 91.31 73 GLY B C 1
ATOM 6724 O O . GLY B 1 73 ? 13.492 -4.988 2.904 1 91.31 73 GLY B O 1
ATOM 6725 N N . TRP B 1 74 ? 12.219 -5.129 4.777 1 89.25 74 TRP B N 1
ATOM 6726 C CA . TRP B 1 74 ? 13.297 -5.695 5.57 1 89.25 74 TRP B CA 1
ATOM 6727 C C . TRP B 1 74 ? 13.172 -7.215 5.66 1 89.25 74 TRP B C 1
ATOM 6729 O O . TRP B 1 74 ? 12.086 -7.734 5.938 1 89.25 74 TRP B O 1
ATOM 6739 N N . PRO B 1 75 ? 14.258 -7.938 5.434 1 91.5 75 PRO B N 1
ATOM 6740 C CA . PRO B 1 75 ? 15.539 -7.441 4.922 1 91.5 75 PRO B CA 1
ATOM 6741 C C . PRO B 1 75 ? 15.508 -7.16 3.424 1 91.5 75 PRO B C 1
ATOM 6743 O O . PRO B 1 75 ? 14.711 -7.758 2.695 1 91.5 75 PRO B O 1
ATOM 6746 N N . ARG B 1 76 ? 16.344 -6.254 3.021 1 91.56 76 ARG B N 1
ATOM 6747 C CA . ARG B 1 76 ? 16.438 -5.973 1.593 1 91.56 76 ARG B CA 1
ATOM 6748 C C . ARG B 1 76 ? 17.359 -6.973 0.899 1 91.56 76 ARG B C 1
ATOM 6750 O O . ARG B 1 76 ? 18.25 -6.582 0.153 1 91.56 76 ARG B O 1
ATOM 6757 N N . ALA B 1 77 ? 17.297 -8.156 1.339 1 93.81 77 ALA B N 1
ATOM 6758 C CA . ALA B 1 77 ? 18.062 -9.273 0.802 1 93.81 77 ALA B CA 1
ATOM 6759 C C . ALA B 1 77 ? 17.156 -10.43 0.391 1 93.81 77 ALA B C 1
ATOM 6761 O O . ALA B 1 77 ? 16 -10.5 0.825 1 93.81 77 ALA B O 1
ATOM 6762 N N . VAL B 1 78 ? 17.719 -11.234 -0.471 1 94.69 78 VAL B N 1
ATOM 6763 C CA . VAL B 1 78 ? 16.969 -12.367 -0.991 1 94.69 78 VAL B CA 1
ATOM 6764 C C . VAL B 1 78 ? 16.656 -13.344 0.14 1 94.69 78 VAL B C 1
ATOM 6766 O O . VAL B 1 78 ? 17.562 -13.789 0.847 1 94.69 78 VAL B O 1
ATOM 6769 N N . VAL B 1 79 ? 15.375 -13.633 0.246 1 94.38 79 VAL B N 1
ATOM 6770 C CA . VAL B 1 79 ? 14.938 -14.547 1.295 1 94.38 79 VAL B CA 1
ATOM 6771 C C . VAL B 1 79 ? 14.461 -15.859 0.673 1 94.38 79 VAL B C 1
ATOM 6773 O O . VAL B 1 79 ? 13.422 -15.898 0.009 1 94.38 79 VAL B O 1
ATOM 6776 N N . PHE B 1 80 ? 15.188 -16.891 0.873 1 93.94 80 PHE B N 1
ATOM 6777 C CA . PHE B 1 80 ? 14.812 -18.25 0.49 1 93.94 80 PHE B CA 1
ATOM 6778 C C . PHE B 1 80 ? 14.5 -18.312 -1.001 1 93.94 80 PHE B C 1
ATOM 6780 O O . PHE B 1 80 ? 15.359 -18.016 -1.834 1 93.94 80 PHE B O 1
ATOM 6787 N N . ASP B 1 81 ? 13.258 -18.688 -1.36 1 92.56 81 ASP B N 1
ATOM 6788 C CA . ASP B 1 81 ? 12.898 -18.969 -2.746 1 92.56 81 ASP B CA 1
ATOM 6789 C C . ASP B 1 81 ? 12.609 -17.688 -3.512 1 92.56 81 ASP B C 1
ATOM 6791 O O . ASP B 1 81 ? 12.305 -17.719 -4.707 1 92.56 81 ASP B O 1
ATOM 6795 N N . GLU B 1 82 ? 12.742 -16.531 -2.824 1 94.56 82 GLU B N 1
ATOM 6796 C CA . GLU B 1 82 ? 12.68 -15.266 -3.551 1 94.56 82 GLU B CA 1
ATOM 6797 C C . GLU B 1 82 ? 13.727 -15.219 -4.66 1 94.56 82 GLU B C 1
ATOM 6799 O O . GLU B 1 82 ? 13.562 -14.484 -5.637 1 94.56 82 GLU B O 1
ATOM 6804 N N . LEU B 1 83 ? 14.766 -15.984 -4.406 1 91.94 83 LEU B N 1
ATOM 6805 C CA . LEU B 1 83 ? 15.836 -16.047 -5.398 1 91.94 83 LEU B CA 1
ATOM 6806 C C . LEU B 1 83 ? 15.289 -16.469 -6.758 1 91.94 83 LEU B C 1
ATOM 6808 O O . LEU B 1 83 ? 15.562 -15.812 -7.77 1 91.94 83 LEU B O 1
ATOM 6812 N N . HIS B 1 84 ? 14.453 -17.453 -6.711 1 92.44 84 HIS B N 1
ATOM 6813 C CA . HIS B 1 84 ? 13.906 -18 -7.953 1 92.44 84 HIS B CA 1
ATOM 6814 C C . HIS B 1 84 ? 12.75 -17.141 -8.469 1 92.44 84 HIS B C 1
ATOM 6816 O O . HIS B 1 84 ? 12.703 -16.812 -9.648 1 92.44 84 HIS B O 1
ATOM 6822 N N . PHE B 1 85 ? 11.906 -16.766 -7.664 1 96.12 85 PHE B N 1
ATOM 6823 C CA . PHE B 1 85 ? 10.664 -16.141 -8.094 1 96.12 85 PHE B CA 1
ATOM 6824 C C . PHE B 1 85 ? 10.914 -14.695 -8.508 1 96.12 85 PHE B C 1
ATOM 6826 O O . PHE B 1 85 ? 10.234 -14.172 -9.398 1 96.12 85 PHE B O 1
ATOM 6833 N N . SER B 1 86 ? 11.836 -14.039 -7.844 1 94.81 86 SER B N 1
ATOM 6834 C CA . SER B 1 86 ? 12.195 -12.703 -8.305 1 94.81 86 SER B CA 1
ATOM 6835 C C . SER B 1 86 ? 12.82 -12.75 -9.695 1 94.81 86 SER B C 1
ATOM 6837 O O . SER B 1 86 ? 12.555 -11.875 -10.531 1 94.81 86 SER B O 1
ATOM 6839 N N . LYS B 1 87 ? 13.617 -13.75 -9.938 1 93.56 87 LYS B N 1
ATOM 6840 C CA . LYS B 1 87 ? 14.227 -13.922 -11.25 1 93.56 87 LYS B CA 1
ATOM 6841 C C . LYS B 1 87 ? 13.164 -14.219 -12.312 1 93.56 87 LYS B C 1
ATOM 6843 O O . LYS B 1 87 ? 13.227 -13.68 -13.422 1 93.56 87 LYS B O 1
ATOM 6848 N N . PHE B 1 88 ? 12.25 -15.094 -11.984 1 95.75 88 PHE B N 1
ATOM 6849 C CA . PHE B 1 88 ? 11.18 -15.414 -12.922 1 95.75 88 PHE B CA 1
ATOM 6850 C C . PHE B 1 88 ? 10.367 -14.172 -13.258 1 95.75 88 PHE B C 1
ATOM 6852 O O . PHE B 1 88 ? 9.969 -13.977 -14.406 1 95.75 88 PHE B O 1
ATOM 6859 N N . SER B 1 89 ? 10.117 -13.398 -12.273 1 95.5 89 SER B N 1
ATOM 6860 C CA . SER B 1 89 ? 9.383 -12.156 -12.508 1 95.5 89 SER B CA 1
ATOM 6861 C C . SER B 1 89 ? 10.156 -11.227 -13.43 1 95.5 89 SER B C 1
ATOM 6863 O O . SER B 1 89 ? 9.562 -10.555 -14.281 1 95.5 89 SER B O 1
ATOM 6865 N N . ALA B 1 90 ? 11.461 -11.164 -13.242 1 94.62 90 ALA B N 1
ATOM 6866 C CA . ALA B 1 90 ? 12.305 -10.344 -14.102 1 94.62 90 ALA B CA 1
ATOM 6867 C C . ALA B 1 90 ? 12.281 -10.844 -15.547 1 94.62 90 ALA B C 1
ATOM 6869 O O . ALA B 1 90 ? 12.242 -10.047 -16.484 1 94.62 90 ALA B O 1
ATOM 6870 N N . LEU B 1 91 ? 12.281 -12.109 -15.695 1 94.88 91 LEU B N 1
ATOM 6871 C CA . LEU B 1 91 ? 12.266 -12.703 -17.031 1 94.88 91 LEU B CA 1
ATOM 6872 C C . LEU B 1 91 ? 10.953 -12.406 -17.734 1 94.88 91 LEU B C 1
ATOM 6874 O O . LEU B 1 91 ? 10.938 -12.211 -18.953 1 94.88 91 LEU B O 1
ATOM 6878 N N . TYR B 1 92 ? 9.875 -12.414 -17.062 1 96.81 92 TYR B N 1
ATOM 6879 C CA . TYR B 1 92 ? 8.602 -12.008 -17.641 1 96.81 92 TYR B CA 1
ATOM 6880 C C . TYR B 1 92 ? 8.68 -10.586 -18.188 1 96.81 92 TYR B C 1
ATOM 6882 O O . TYR B 1 92 ? 8.195 -10.305 -19.297 1 96.81 92 TYR B O 1
ATOM 6890 N N . LEU B 1 93 ? 9.219 -9.742 -17.391 1 94.62 93 LEU B N 1
ATOM 6891 C CA . LEU B 1 93 ? 9.281 -8.336 -17.766 1 94.62 93 LEU B CA 1
ATOM 6892 C C . LEU B 1 93 ? 10.227 -8.125 -18.953 1 94.62 93 LEU B C 1
ATOM 6894 O O . LEU B 1 93 ? 10.047 -7.188 -19.734 1 94.62 93 LEU B O 1
ATOM 6898 N N . ARG B 1 94 ? 11.188 -9.008 -19.094 1 93.38 94 ARG B N 1
ATOM 6899 C CA . ARG B 1 94 ? 12.117 -8.938 -20.219 1 93.38 94 ARG B CA 1
ATOM 6900 C C . ARG B 1 94 ? 11.633 -9.805 -21.375 1 93.38 94 ARG B C 1
ATOM 6902 O O . ARG B 1 94 ? 12.336 -9.945 -22.391 1 93.38 94 ARG B O 1
ATOM 6909 N N . ASN B 1 95 ? 10.555 -10.492 -21.234 1 95.12 95 ASN B N 1
ATOM 6910 C CA . ASN B 1 95 ? 9.945 -11.344 -22.25 1 95.12 95 ASN B CA 1
ATOM 6911 C C . ASN B 1 95 ? 10.844 -12.523 -22.594 1 95.12 95 ASN B C 1
ATOM 6913 O O . ASN B 1 95 ? 10.953 -12.898 -23.766 1 95.12 95 ASN B O 1
ATOM 6917 N N . THR B 1 96 ? 11.578 -13 -21.609 1 92.25 96 THR B N 1
ATOM 6918 C CA . THR B 1 96 ? 12.516 -14.102 -21.797 1 92.25 96 THR B CA 1
ATOM 6919 C C . THR B 1 96 ? 11.914 -15.414 -21.297 1 92.25 96 THR B C 1
ATOM 6921 O O . THR B 1 96 ? 11.422 -15.484 -20.172 1 92.25 96 THR B O 1
ATOM 6924 N N . PHE B 1 97 ? 12.008 -16.391 -22.062 1 93.5 97 PHE B N 1
ATOM 6925 C CA . PHE B 1 97 ? 11.383 -17.672 -21.734 1 93.5 97 PHE B CA 1
ATOM 6926 C C . PHE B 1 97 ? 12.117 -18.359 -20.594 1 93.5 97 PHE B C 1
ATOM 6928 O O . PHE B 1 97 ? 13.344 -18.281 -20.5 1 93.5 97 PHE B O 1
ATOM 6935 N N . PHE B 1 98 ? 11.398 -18.984 -19.703 1 93.12 98 PHE B N 1
ATOM 6936 C CA . PHE B 1 98 ? 11.93 -19.844 -18.641 1 93.12 98 PHE B CA 1
ATOM 6937 C C . PHE B 1 98 ? 11.008 -21.031 -18.406 1 93.12 98 PHE B C 1
ATOM 6939 O O . PHE B 1 98 ? 9.82 -20.984 -18.734 1 93.12 98 PHE B O 1
ATOM 6946 N N . PHE B 1 99 ? 11.555 -22.078 -17.922 1 91.75 99 PHE B N 1
ATOM 6947 C CA . PHE B 1 99 ? 10.781 -23.281 -17.594 1 91.75 99 PHE B CA 1
ATOM 6948 C C . PHE B 1 99 ? 10.586 -23.406 -16.094 1 91.75 99 PHE B C 1
ATOM 6950 O O . PHE B 1 99 ? 11.523 -23.219 -15.32 1 91.75 99 PHE B O 1
ATOM 6957 N N . ASP B 1 100 ? 9.375 -23.641 -15.734 1 91.88 100 ASP B N 1
ATOM 6958 C CA . ASP B 1 100 ? 9.031 -23.938 -14.352 1 91.88 100 ASP B CA 1
ATOM 6959 C C . ASP B 1 100 ? 8.047 -25.094 -14.273 1 91.88 100 ASP B C 1
ATOM 6961 O O . ASP B 1 100 ? 7.223 -25.281 -15.172 1 91.88 100 ASP B O 1
ATOM 6965 N N . VAL B 1 101 ? 8.125 -25.828 -13.211 1 90.75 101 VAL B N 1
ATOM 6966 C CA . VAL B 1 101 ? 7.324 -27.031 -13.062 1 90.75 101 VAL B CA 1
ATOM 6967 C C . VAL B 1 101 ? 5.887 -26.672 -12.695 1 90.75 101 VAL B C 1
ATOM 6969 O O . VAL B 1 101 ? 4.961 -27.453 -12.938 1 90.75 101 VAL B O 1
ATOM 6972 N N . HIS B 1 102 ? 5.621 -25.562 -12.141 1 94.5 102 HIS B N 1
ATOM 6973 C CA . HIS B 1 102 ? 4.285 -25.156 -11.719 1 94.5 102 HIS B CA 1
ATOM 6974 C C . HIS B 1 102 ? 3.689 -24.125 -12.664 1 94.5 102 HIS B C 1
ATOM 6976 O O . HIS B 1 102 ? 4.422 -23.438 -13.383 1 94.5 102 HIS B O 1
ATOM 6982 N N . PRO B 1 103 ? 2.379 -24.016 -12.68 1 97.12 103 PRO B N 1
ATOM 6983 C CA . PRO B 1 103 ? 1.703 -23.062 -13.562 1 97.12 103 PRO B CA 1
ATOM 6984 C C . PRO B 1 103 ? 2.076 -21.609 -13.258 1 97.12 103 PRO B C 1
ATOM 6986 O O . PRO B 1 103 ? 2.635 -21.328 -12.195 1 97.12 103 PRO B O 1
ATOM 6989 N N . PRO B 1 104 ? 1.756 -20.734 -14.141 1 97.69 104 PRO B N 1
ATOM 6990 C CA . PRO B 1 104 ? 2.441 -19.438 -14.172 1 97.69 104 PRO B CA 1
ATOM 6991 C C . PRO B 1 104 ? 1.714 -18.359 -13.367 1 97.69 104 PRO B C 1
ATOM 6993 O O . PRO B 1 104 ? 2.262 -17.281 -13.141 1 97.69 104 PRO B O 1
ATOM 6996 N N . LEU B 1 105 ? 0.535 -18.562 -12.805 1 98.44 105 LEU B N 1
ATOM 6997 C CA . LEU B 1 105 ? -0.268 -17.453 -12.297 1 98.44 105 LEU B CA 1
ATOM 6998 C C . LEU B 1 105 ? 0.474 -16.703 -11.195 1 98.44 105 LEU B C 1
ATOM 7000 O O . LEU B 1 105 ? 0.537 -15.477 -11.203 1 98.44 105 LEU B O 1
ATOM 7004 N N . GLY B 1 106 ? 0.971 -17.406 -10.18 1 98.19 106 GLY B N 1
ATOM 7005 C CA . GLY B 1 106 ? 1.697 -16.75 -9.102 1 98.19 106 GLY B CA 1
ATOM 7006 C C . GLY B 1 106 ? 2.826 -15.867 -9.586 1 98.19 106 GLY B C 1
ATOM 7007 O O . GLY B 1 106 ? 2.961 -14.727 -9.141 1 98.19 106 GLY B O 1
ATOM 7008 N N . LYS B 1 107 ? 3.613 -16.312 -10.484 1 97.75 107 LYS B N 1
ATOM 7009 C CA . LYS B 1 107 ? 4.742 -15.57 -11.039 1 97.75 107 LYS B CA 1
ATOM 7010 C C . LYS B 1 107 ? 4.262 -14.406 -11.898 1 97.75 107 LYS B C 1
ATOM 7012 O O . LYS B 1 107 ? 4.891 -13.344 -11.922 1 97.75 107 LYS B O 1
ATOM 7017 N N . LEU B 1 108 ? 3.17 -14.672 -12.586 1 98.06 108 LEU B N 1
ATOM 7018 C CA . LEU B 1 108 ? 2.584 -13.609 -13.398 1 98.06 108 LEU B CA 1
ATOM 7019 C C . LEU B 1 108 ? 2.109 -12.461 -12.516 1 98.06 108 LEU B C 1
ATOM 7021 O O . LEU B 1 108 ? 2.262 -11.289 -12.875 1 98.06 108 LEU B O 1
ATOM 7025 N N . LEU B 1 109 ? 1.565 -12.805 -11.391 1 98 109 LEU B N 1
ATOM 7026 C CA . LEU B 1 109 ? 1.103 -11.773 -10.469 1 98 109 LEU B CA 1
ATOM 7027 C C . LEU B 1 109 ? 2.277 -10.977 -9.914 1 98 109 LEU B C 1
ATOM 7029 O O . LEU B 1 109 ? 2.186 -9.758 -9.75 1 98 109 LEU B O 1
ATOM 7033 N N . LEU B 1 110 ? 3.326 -11.641 -9.617 1 97.56 110 LEU B N 1
ATOM 7034 C CA . LEU B 1 110 ? 4.523 -10.953 -9.148 1 97.56 110 LEU B CA 1
ATOM 7035 C C . LEU B 1 110 ? 5.086 -10.039 -10.234 1 97.56 110 LEU B C 1
ATOM 7037 O O . LEU B 1 110 ? 5.512 -8.914 -9.945 1 97.56 110 LEU B O 1
ATOM 7041 N N . ALA B 1 111 ? 5.109 -10.555 -11.461 1 97.31 111 ALA B N 1
ATOM 7042 C CA . ALA B 1 111 ? 5.578 -9.75 -12.586 1 97.31 111 ALA B CA 1
ATOM 7043 C C . ALA B 1 111 ? 4.699 -8.523 -12.789 1 97.31 111 ALA B C 1
ATOM 7045 O O . ALA B 1 111 ? 5.199 -7.438 -13.094 1 97.31 111 ALA B O 1
ATOM 7046 N N . LEU B 1 112 ? 3.424 -8.766 -12.625 1 96.75 112 LEU B N 1
ATOM 7047 C CA . LEU B 1 112 ? 2.494 -7.648 -12.742 1 96.75 112 LEU B CA 1
ATOM 7048 C C . LEU B 1 112 ? 2.768 -6.605 -11.656 1 96.75 112 LEU B C 1
ATOM 7050 O O . LEU B 1 112 ? 2.693 -5.402 -11.922 1 96.75 112 LEU B O 1
ATOM 7054 N N . ALA B 1 113 ? 3.008 -7.039 -10.461 1 96.12 113 ALA B N 1
ATOM 7055 C CA . ALA B 1 113 ? 3.359 -6.133 -9.367 1 96.12 113 ALA B CA 1
ATOM 7056 C C . ALA B 1 113 ? 4.637 -5.363 -9.688 1 96.12 113 ALA B C 1
ATOM 7058 O O . ALA B 1 113 ? 4.734 -4.164 -9.414 1 96.12 113 ALA B O 1
ATOM 7059 N N . GLY B 1 114 ? 5.594 -6.059 -10.227 1 94.88 114 GLY B N 1
ATOM 7060 C CA . GLY B 1 114 ? 6.824 -5.406 -10.641 1 94.88 114 GLY B CA 1
ATOM 7061 C C . GLY B 1 114 ? 6.609 -4.367 -11.727 1 94.88 114 GLY B C 1
ATOM 7062 O O . GLY B 1 114 ? 7.121 -3.25 -11.633 1 94.88 114 GLY B O 1
ATOM 7063 N N . GLN B 1 115 ? 5.812 -4.762 -12.711 1 94.06 115 GLN B N 1
ATOM 7064 C CA . GLN B 1 115 ? 5.508 -3.828 -13.789 1 94.06 115 GLN B CA 1
ATOM 7065 C C . GLN B 1 115 ? 4.773 -2.6 -13.266 1 94.06 115 GLN B C 1
ATOM 7067 O O . GLN B 1 115 ? 5.051 -1.476 -13.688 1 94.06 115 GLN B O 1
ATOM 7072 N N . TYR B 1 116 ? 3.863 -2.83 -12.344 1 94.12 116 TYR B N 1
ATOM 7073 C CA . TYR B 1 116 ? 3.1 -1.756 -11.719 1 94.12 116 TYR B CA 1
ATOM 7074 C C . TYR B 1 116 ? 4.02 -0.794 -10.977 1 94.12 116 TYR B C 1
ATOM 7076 O O . TYR B 1 116 ? 3.775 0.415 -10.953 1 94.12 116 TYR B O 1
ATOM 7084 N N . ALA B 1 117 ? 5.105 -1.349 -10.414 1 92.88 117 ALA B N 1
ATOM 7085 C CA . ALA B 1 117 ? 6.035 -0.553 -9.617 1 92.88 117 ALA B CA 1
ATOM 7086 C C . ALA B 1 117 ? 7.129 0.055 -10.492 1 92.88 117 ALA B C 1
ATOM 7088 O O . ALA B 1 117 ? 7.973 0.812 -10.008 1 92.88 117 ALA B O 1
ATOM 7089 N N . GLY B 1 118 ? 7.188 -0.236 -11.75 1 88.44 118 GLY B N 1
ATOM 7090 C CA . GLY B 1 118 ? 8.172 0.325 -12.664 1 88.44 118 GLY B CA 1
ATOM 7091 C C . GLY B 1 118 ? 9.445 -0.489 -12.742 1 88.44 118 GLY B C 1
ATOM 7092 O O . GLY B 1 118 ? 10.508 0.039 -13.086 1 88.44 118 GLY B O 1
ATOM 7093 N N . PHE B 1 119 ? 9.438 -1.742 -12.359 1 90.81 119 PHE B N 1
ATOM 7094 C CA . PHE B 1 119 ? 10.578 -2.646 -12.43 1 90.81 119 PHE B CA 1
ATOM 7095 C C . PHE B 1 119 ? 10.938 -2.945 -13.883 1 90.81 119 PHE B C 1
ATOM 7097 O O . PHE B 1 119 ? 10.07 -3.312 -14.68 1 90.81 119 PHE B O 1
ATOM 7104 N N . GLU B 1 120 ? 12.164 -2.742 -14.242 1 86.69 120 GLU B N 1
ATOM 7105 C CA . GLU B 1 120 ? 12.602 -2.916 -15.625 1 86.69 120 GLU B CA 1
ATOM 7106 C C . GLU B 1 120 ? 13.055 -4.348 -15.883 1 86.69 120 GLU B C 1
ATOM 7108 O O . GLU B 1 120 ? 13.32 -4.723 -17.031 1 86.69 120 GLU B O 1
ATOM 7113 N N . GLY B 1 121 ? 13.156 -5.195 -14.891 1 89.69 121 GLY B N 1
ATOM 7114 C CA . GLY B 1 121 ? 13.438 -6.605 -15.102 1 89.69 121 GLY B CA 1
ATOM 7115 C C . GLY B 1 121 ? 14.914 -6.945 -14.969 1 89.69 121 GLY B C 1
ATOM 7116 O O . GLY B 1 121 ? 15.344 -8.031 -15.359 1 89.69 121 GLY B O 1
ATOM 7117 N N . THR B 1 122 ? 15.727 -6.094 -14.461 1 85.81 122 THR B N 1
ATOM 7118 C CA . THR B 1 122 ? 17.141 -6.383 -14.273 1 85.81 122 THR B CA 1
ATOM 7119 C C . THR B 1 122 ? 17.438 -6.746 -12.82 1 85.81 122 THR B C 1
ATOM 7121 O O . THR B 1 122 ? 17.203 -5.941 -11.914 1 85.81 122 THR B O 1
ATOM 7124 N N . ILE B 1 123 ? 17.797 -8.016 -12.648 1 87.75 123 ILE B N 1
ATOM 7125 C CA . ILE B 1 123 ? 18.125 -8.492 -11.305 1 87.75 123 ILE B CA 1
ATOM 7126 C C . ILE B 1 123 ? 19.391 -9.344 -11.352 1 87.75 123 ILE B C 1
ATOM 7128 O O . ILE B 1 123 ? 19.516 -10.227 -12.195 1 87.75 123 ILE B O 1
ATOM 7132 N N . ASN B 1 124 ? 20.406 -8.953 -10.625 1 82.12 124 ASN B N 1
ATOM 7133 C CA . ASN B 1 124 ? 21.672 -9.68 -10.57 1 82.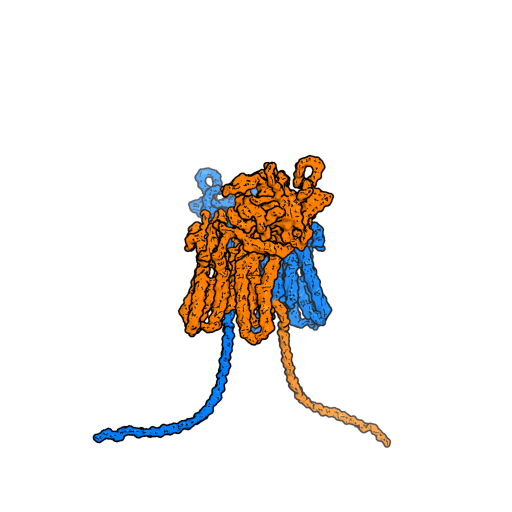12 124 ASN B CA 1
ATOM 7134 C C . ASN B 1 124 ? 21.891 -10.32 -9.203 1 82.12 124 ASN B C 1
ATOM 7136 O O . ASN B 1 124 ? 22.828 -9.984 -8.492 1 82.12 124 ASN B O 1
ATOM 7140 N N . VAL B 1 125 ? 20.984 -11.172 -8.805 1 87.31 125 VAL B N 1
ATOM 7141 C CA . VAL B 1 125 ? 21.141 -11.875 -7.535 1 87.31 125 VAL B CA 1
ATOM 7142 C C . VAL B 1 125 ? 21.391 -13.359 -7.789 1 87.31 125 VAL B C 1
ATOM 7144 O O . VAL B 1 125 ? 20.719 -13.969 -8.633 1 87.31 125 VAL B O 1
ATOM 7147 N N . GLU B 1 126 ? 22.359 -13.945 -7.047 1 83.44 126 GLU B N 1
ATOM 7148 C CA . GLU B 1 126 ? 22.75 -15.328 -7.34 1 83.44 126 GLU B CA 1
ATOM 7149 C C . GLU B 1 126 ? 22.594 -16.219 -6.109 1 83.44 126 GLU B C 1
ATOM 7151 O O . GLU B 1 126 ? 22.531 -17.438 -6.227 1 83.44 126 GLU B O 1
ATOM 7156 N N . ARG B 1 127 ? 22.562 -15.625 -4.988 1 87.56 127 ARG B N 1
ATOM 7157 C CA . ARG B 1 127 ? 22.531 -16.438 -3.781 1 87.56 127 ARG B CA 1
ATOM 7158 C C . ARG B 1 127 ? 21.547 -15.875 -2.766 1 87.56 127 ARG B C 1
ATOM 7160 O O . ARG B 1 127 ? 21.203 -14.695 -2.816 1 87.56 127 ARG B O 1
ATOM 7167 N N . ILE B 1 128 ? 21.141 -16.719 -1.942 1 90.38 128 ILE B N 1
ATOM 7168 C CA . ILE B 1 128 ? 20.281 -16.328 -0.835 1 90.38 128 ILE B CA 1
ATOM 7169 C C . ILE B 1 128 ? 21.047 -15.398 0.107 1 90.38 128 ILE B C 1
ATOM 7171 O O . ILE B 1 128 ? 22.219 -15.633 0.407 1 90.38 128 ILE B O 1
ATOM 7175 N N . GLY B 1 129 ? 20.422 -14.328 0.526 1 92.19 129 GLY B N 1
ATOM 7176 C CA . GLY B 1 129 ? 21.047 -13.406 1.453 1 92.19 129 GLY B CA 1
ATOM 7177 C C . GLY B 1 129 ? 21.688 -12.219 0.767 1 92.19 129 GLY B C 1
ATOM 7178 O O . GLY B 1 129 ? 22.031 -11.227 1.417 1 92.19 129 GLY B O 1
ATOM 7179 N N . GLN B 1 130 ? 21.797 -12.32 -0.537 1 91.44 130 GLN B N 1
ATOM 7180 C CA . GLN B 1 130 ? 22.359 -11.195 -1.28 1 91.44 130 GLN B CA 1
ATOM 7181 C C . GLN B 1 130 ? 21.375 -10.023 -1.322 1 91.44 130 GLN B C 1
ATOM 7183 O O . GLN B 1 130 ? 20.172 -10.219 -1.475 1 91.44 130 GLN B O 1
ATOM 7188 N N . GLU B 1 131 ? 21.938 -8.828 -1.206 1 91.56 131 GLU B N 1
ATOM 7189 C CA . GLU B 1 131 ? 21.094 -7.633 -1.194 1 91.56 131 GLU B CA 1
ATOM 7190 C C . GLU B 1 131 ? 20.562 -7.312 -2.59 1 91.56 131 GLU B C 1
ATOM 7192 O O . GLU B 1 131 ? 21.281 -7.469 -3.582 1 91.56 131 GLU B O 1
ATOM 7197 N N . PHE B 1 132 ? 19.344 -6.914 -2.678 1 92.06 132 PHE B N 1
ATOM 7198 C CA . PHE B 1 132 ? 18.75 -6.48 -3.938 1 92.06 132 PHE B CA 1
ATOM 7199 C C . PHE B 1 132 ? 19.328 -5.145 -4.383 1 92.06 132 PHE B C 1
ATOM 7201 O O . PHE B 1 132 ? 19.578 -4.266 -3.555 1 92.06 132 PHE B O 1
ATOM 7208 N N . PRO B 1 133 ? 19.516 -5.051 -5.66 1 85.56 133 PRO B N 1
ATOM 7209 C CA . PRO B 1 133 ? 19.922 -3.734 -6.152 1 85.56 133 PRO B CA 1
ATOM 7210 C C . PRO B 1 133 ? 18.844 -2.666 -5.926 1 85.56 133 PRO B C 1
ATOM 7212 O O . PRO B 1 133 ? 17.672 -2.994 -5.75 1 85.56 133 PRO B O 1
ATOM 7215 N N . ALA B 1 134 ? 19.219 -1.372 -5.934 1 82.5 134 ALA B N 1
ATOM 7216 C CA . ALA B 1 134 ? 18.328 -0.251 -5.648 1 82.5 134 ALA B CA 1
ATOM 7217 C C . ALA B 1 134 ? 17.219 -0.151 -6.695 1 82.5 134 ALA B C 1
ATOM 7219 O O . ALA B 1 134 ? 16.141 0.366 -6.414 1 82.5 134 ALA B O 1
ATOM 7220 N N . THR B 1 135 ? 17.422 -0.739 -7.809 1 83.06 135 THR B N 1
ATOM 7221 C CA . THR B 1 135 ? 16.484 -0.601 -8.922 1 83.06 135 THR B CA 1
ATOM 7222 C C . THR B 1 135 ? 15.32 -1.569 -8.773 1 83.06 135 THR B C 1
ATOM 7224 O O . THR B 1 135 ? 14.305 -1.435 -9.461 1 83.06 135 THR B O 1
ATOM 7227 N N . VAL B 1 136 ? 15.492 -2.561 -7.918 1 89.38 136 VAL B N 1
ATOM 7228 C CA . VAL B 1 136 ? 14.414 -3.523 -7.711 1 89.38 136 VAL B CA 1
ATOM 7229 C C . VAL B 1 136 ? 13.453 -3 -6.648 1 89.38 136 VAL B C 1
ATOM 7231 O O . VAL B 1 136 ? 13.852 -2.729 -5.516 1 89.38 136 VAL B O 1
ATOM 7234 N N . PRO B 1 137 ? 12.211 -2.791 -7.035 1 91.5 137 PRO B N 1
ATOM 7235 C CA . PRO B 1 137 ? 11.234 -2.357 -6.035 1 91.5 137 PRO B CA 1
ATOM 7236 C C . PRO B 1 137 ? 10.773 -3.498 -5.125 1 91.5 137 PRO B C 1
ATOM 7238 O O . PRO B 1 137 ? 9.648 -3.988 -5.262 1 91.5 137 PRO B O 1
ATOM 7241 N N . VAL B 1 138 ? 11.523 -3.824 -4.152 1 92.62 138 VAL B N 1
ATOM 7242 C CA . VAL B 1 138 ? 11.344 -4.992 -3.299 1 92.62 138 VAL B CA 1
ATOM 7243 C C . VAL B 1 138 ? 10.047 -4.855 -2.498 1 92.62 138 VAL B C 1
ATOM 7245 O O . VAL B 1 138 ? 9.258 -5.797 -2.418 1 92.62 138 VAL B O 1
ATOM 7248 N N . GLU B 1 139 ? 9.75 -3.699 -1.963 1 92.06 139 GLU B N 1
ATOM 7249 C CA . GLU B 1 139 ? 8.578 -3.492 -1.117 1 92.06 139 GLU B CA 1
ATOM 7250 C C . GLU B 1 139 ? 7.285 -3.705 -1.902 1 92.06 139 GLU B C 1
ATOM 7252 O O . GLU B 1 139 ? 6.344 -4.328 -1.404 1 92.06 139 GLU B O 1
ATOM 7257 N N . MET B 1 140 ? 7.266 -3.189 -3.064 1 91.5 140 MET B N 1
ATOM 7258 C CA . MET B 1 140 ? 6.055 -3.301 -3.873 1 91.5 140 MET B CA 1
ATOM 7259 C C . MET B 1 140 ? 5.855 -4.734 -4.355 1 91.5 140 MET B C 1
ATOM 7261 O O . MET B 1 140 ? 4.719 -5.199 -4.473 1 91.5 140 MET B O 1
ATOM 7265 N N . MET B 1 141 ? 6.906 -5.359 -4.703 1 94.44 141 MET B N 1
ATOM 7266 C CA . MET B 1 141 ? 6.797 -6.746 -5.148 1 94.44 141 MET B CA 1
ATOM 7267 C C . MET B 1 141 ? 6.363 -7.652 -4 1 94.44 141 MET B C 1
ATOM 7269 O O . MET B 1 141 ? 5.598 -8.594 -4.203 1 94.44 141 MET B O 1
ATOM 7273 N N . ARG B 1 142 ? 6.852 -7.375 -2.785 1 96.75 142 ARG B N 1
ATOM 7274 C CA . ARG B 1 142 ? 6.438 -8.133 -1.609 1 96.75 142 ARG B CA 1
ATOM 7275 C C . ARG B 1 142 ? 5.023 -7.762 -1.184 1 96.75 142 ARG B C 1
ATOM 7277 O O . ARG B 1 142 ? 4.355 -8.523 -0.482 1 96.75 142 ARG B O 1
ATOM 7284 N N . ALA B 1 143 ? 4.59 -6.594 -1.602 1 95.25 143 ALA B N 1
ATOM 7285 C CA . ALA B 1 143 ? 3.27 -6.125 -1.191 1 95.25 143 ALA B CA 1
ATOM 7286 C C . ALA B 1 143 ? 2.168 -6.992 -1.79 1 95.25 143 ALA B C 1
ATOM 7288 O O . ALA B 1 143 ? 1.132 -7.215 -1.157 1 95.25 143 ALA B O 1
ATOM 7289 N N . CYS B 1 144 ? 2.363 -7.488 -2.973 1 95.75 144 CYS B N 1
ATOM 7290 C CA . CYS B 1 144 ? 1.346 -8.297 -3.633 1 95.75 144 CYS B CA 1
ATOM 7291 C C . CYS B 1 144 ? 1.039 -9.555 -2.826 1 95.75 144 CYS B C 1
ATOM 7293 O O . CYS B 1 144 ? -0.09 -9.742 -2.369 1 95.75 144 CYS B O 1
ATOM 7295 N N . PRO B 1 145 ? 2.037 -10.398 -2.523 1 97.81 145 PRO B N 1
ATOM 7296 C CA . PRO B 1 145 ? 1.727 -11.555 -1.682 1 97.81 145 PRO B CA 1
ATOM 7297 C C . PRO B 1 145 ? 1.283 -11.164 -0.275 1 97.81 145 PRO B C 1
ATOM 7299 O O . PRO B 1 145 ? 0.447 -11.844 0.326 1 97.81 145 PRO B O 1
ATOM 7302 N N . ALA B 1 146 ? 1.808 -10.102 0.231 1 98.06 146 ALA B N 1
ATOM 7303 C CA . ALA B 1 146 ? 1.463 -9.672 1.584 1 98.06 146 ALA B CA 1
ATOM 7304 C C . ALA B 1 146 ? -0.006 -9.266 1.673 1 98.06 146 ALA B C 1
ATOM 7306 O O . ALA B 1 146 ? -0.694 -9.617 2.635 1 98.06 146 ALA B O 1
ATOM 7307 N N . ILE B 1 147 ? -0.458 -8.531 0.665 1 97.25 147 ILE B N 1
ATOM 7308 C CA . ILE B 1 147 ? -1.847 -8.086 0.669 1 97.25 147 ILE B CA 1
ATOM 7309 C C . ILE B 1 147 ? -2.773 -9.289 0.48 1 97.25 147 ILE B C 1
ATOM 7311 O O . ILE B 1 147 ? -3.754 -9.445 1.211 1 97.25 147 ILE B O 1
ATOM 7315 N N . LEU B 1 148 ? -2.502 -10.109 -0.443 1 98.25 148 LEU B N 1
ATOM 7316 C CA . LEU B 1 148 ? -3.314 -11.305 -0.648 1 98.25 148 LEU B CA 1
ATOM 7317 C C . LEU B 1 148 ? -3.285 -12.203 0.585 1 98.25 148 LEU B C 1
ATOM 7319 O O . LEU B 1 148 ? -4.309 -12.773 0.97 1 98.25 148 LEU B O 1
ATOM 7323 N N . GLY B 1 149 ? -2.1 -12.328 1.182 1 98.19 149 GLY B N 1
ATOM 7324 C CA . GLY B 1 149 ? -1.979 -13.109 2.404 1 98.19 149 GLY B CA 1
ATOM 7325 C C . GLY B 1 149 ? -2.77 -12.531 3.562 1 98.19 149 GLY B C 1
ATOM 7326 O O . GLY B 1 149 ? -3.309 -13.273 4.383 1 98.19 149 GLY B O 1
ATOM 7327 N N . SER B 1 150 ? -2.84 -11.203 3.592 1 98.44 150 SER B N 1
ATOM 7328 C CA . SER B 1 150 ? -3.6 -10.555 4.656 1 98.44 150 SER B CA 1
ATOM 7329 C C . SER B 1 150 ? -5.09 -10.852 4.531 1 98.44 150 SER B C 1
ATOM 7331 O O . SER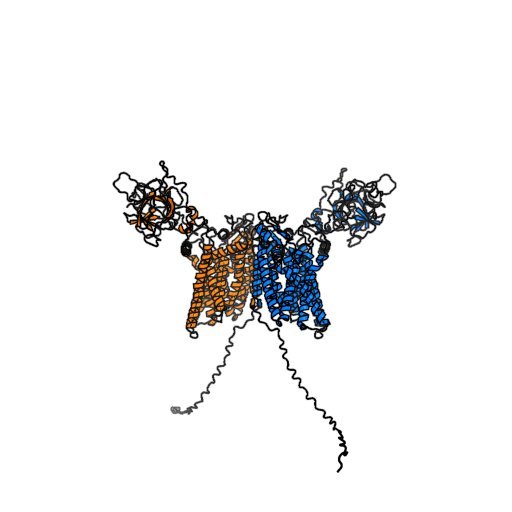 B 1 150 ? -5.809 -10.883 5.535 1 98.44 150 SER B O 1
ATOM 7333 N N . LEU B 1 151 ? -5.508 -11.102 3.355 1 98.56 151 LEU B N 1
ATOM 7334 C CA . LEU B 1 151 ? -6.934 -11.312 3.117 1 98.56 151 LEU B CA 1
ATOM 7335 C C . LEU B 1 151 ? -7.344 -12.727 3.502 1 98.56 151 LEU B C 1
ATOM 7337 O O . LEU B 1 151 ? -8.531 -13.039 3.566 1 98.56 151 LEU B O 1
ATOM 7341 N N . ILE B 1 152 ? -6.426 -13.602 3.836 1 98.81 152 ILE B N 1
ATOM 7342 C CA . ILE B 1 152 ? -6.734 -14.961 4.266 1 98.81 152 ILE B CA 1
ATOM 7343 C C . ILE B 1 152 ? -7.488 -14.922 5.594 1 98.81 152 ILE B C 1
ATOM 7345 O O . ILE B 1 152 ? -8.422 -15.703 5.809 1 98.81 152 ILE B O 1
ATOM 7349 N N . VAL B 1 153 ? -7.188 -13.961 6.445 1 98.75 153 VAL B N 1
ATOM 7350 C CA . VAL B 1 153 ? -7.762 -13.859 7.781 1 98.75 153 VAL B CA 1
ATOM 7351 C C . VAL B 1 153 ? -9.258 -13.555 7.68 1 98.75 153 VAL B C 1
ATOM 7353 O O . VAL B 1 153 ? -10.078 -14.297 8.219 1 98.75 153 VAL B O 1
ATOM 7356 N N . PRO B 1 154 ? -9.633 -12.516 6.922 1 98.31 154 PRO B N 1
ATOM 7357 C CA . PRO B 1 154 ? -11.078 -12.289 6.805 1 98.31 154 PRO B CA 1
ATOM 7358 C C . PRO B 1 154 ? -11.781 -13.391 6.023 1 98.31 154 PRO B C 1
ATOM 7360 O O . PRO B 1 154 ? -12.953 -13.68 6.281 1 98.31 154 PRO B O 1
ATOM 7363 N N . LEU B 1 155 ? -11.117 -14.039 5.098 1 98.69 155 LEU B N 1
ATOM 7364 C CA . LEU B 1 155 ? -11.734 -15.141 4.367 1 98.69 155 LEU B CA 1
ATOM 7365 C C . LEU B 1 155 ? -12.062 -16.297 5.301 1 98.69 155 LEU B C 1
ATOM 7367 O O . LEU B 1 155 ? -13.156 -16.859 5.23 1 98.69 155 LEU B O 1
ATOM 7371 N N . VAL B 1 156 ? -11.133 -16.609 6.164 1 98.81 156 VAL B N 1
ATOM 7372 C CA . VAL B 1 156 ? -11.352 -17.703 7.113 1 98.81 156 VAL B CA 1
ATOM 7373 C C . VAL B 1 156 ? -12.492 -17.344 8.062 1 98.81 156 VAL B C 1
ATOM 7375 O O . VAL B 1 156 ? -13.336 -18.188 8.383 1 98.81 156 VAL B O 1
ATOM 7378 N N . TYR B 1 157 ? -12.516 -16.062 8.469 1 98.5 157 TYR B N 1
ATOM 7379 C CA . TYR B 1 157 ? -13.617 -15.578 9.297 1 98.5 157 TYR B CA 1
ATOM 7380 C C . TYR B 1 157 ? -14.953 -15.805 8.602 1 98.5 157 TYR B C 1
ATOM 7382 O O . TYR B 1 157 ? -15.883 -16.375 9.188 1 98.5 157 TYR B O 1
ATOM 7390 N N . GLN B 1 158 ? -15 -15.445 7.359 1 97.75 158 GLN B N 1
ATOM 7391 C CA . GLN B 1 158 ? -16.25 -15.508 6.621 1 97.75 158 GLN B CA 1
ATOM 7392 C C . GLN B 1 158 ? -16.625 -16.953 6.289 1 97.75 158 GLN B C 1
ATOM 7394 O O . GLN B 1 158 ? -17.812 -17.281 6.195 1 97.75 158 GLN B O 1
ATOM 7399 N N . ILE B 1 159 ? -15.68 -17.766 6.09 1 98.69 159 ILE B N 1
ATOM 7400 C CA . ILE B 1 159 ? -15.938 -19.172 5.844 1 98.69 159 ILE B CA 1
ATOM 7401 C C . ILE B 1 159 ? -16.656 -19.781 7.047 1 98.69 159 ILE B C 1
ATOM 7403 O O . ILE B 1 159 ? -17.625 -20.516 6.891 1 98.69 159 ILE B O 1
ATOM 7407 N N . CYS B 1 160 ? -16.203 -19.453 8.219 1 98.19 160 CYS B N 1
ATOM 7408 C CA . CYS B 1 160 ? -16.859 -19.938 9.43 1 98.19 160 CYS B CA 1
ATOM 7409 C C . CYS B 1 160 ? -18.297 -19.453 9.508 1 98.19 160 CYS B C 1
ATOM 7411 O O . CYS B 1 160 ? -19.203 -20.234 9.797 1 98.19 160 CYS B O 1
ATOM 7413 N N . VAL B 1 161 ? -18.469 -18.234 9.172 1 96.19 161 VAL B N 1
ATOM 7414 C CA . VAL B 1 161 ? -19.812 -17.641 9.273 1 96.19 161 VAL B CA 1
ATOM 7415 C C . VAL B 1 161 ? -20.734 -18.281 8.258 1 96.19 161 VAL B C 1
ATOM 7417 O O . VAL B 1 161 ? -21.844 -18.703 8.602 1 96.19 161 VAL B O 1
ATOM 7420 N N . GLU B 1 162 ? -20.25 -18.484 7.047 1 96.5 162 GLU B N 1
ATOM 7421 C CA . GLU B 1 162 ? -21.078 -19.016 5.977 1 96.5 162 GLU B CA 1
ATOM 7422 C C . GLU B 1 162 ? -21.312 -20.516 6.152 1 96.5 162 GLU B C 1
ATOM 7424 O O . GLU B 1 162 ? -22.234 -21.078 5.57 1 96.5 162 GLU B O 1
ATOM 7429 N N . SER B 1 163 ? -20.469 -21.109 6.98 1 97.25 163 SER B N 1
ATOM 7430 C CA . SER B 1 163 ? -20.641 -22.547 7.242 1 97.25 163 SER B CA 1
ATOM 7431 C C . SER B 1 163 ? -21.641 -22.781 8.375 1 97.25 163 SER B C 1
ATOM 7433 O O . SER B 1 163 ? -21.875 -23.922 8.758 1 97.25 163 SER B O 1
ATOM 7435 N N . GLY B 1 164 ? -22.125 -21.688 8.961 1 95.44 164 GLY B N 1
ATOM 7436 C CA . GLY B 1 164 ? -23.156 -21.828 9.984 1 95.44 164 GLY B CA 1
ATOM 7437 C C . GLY B 1 164 ? -22.578 -21.859 11.391 1 95.44 164 GLY B C 1
ATOM 7438 O O . GLY B 1 164 ? -23.297 -22.172 12.344 1 95.44 164 GLY B O 1
ATOM 7439 N N . MET B 1 165 ? -21.359 -21.562 11.539 1 96.06 165 MET B N 1
ATOM 7440 C CA . MET B 1 165 ? -20.734 -21.547 12.852 1 96.06 165 MET B CA 1
ATOM 7441 C C . MET B 1 165 ? -20.984 -20.203 13.547 1 96.06 165 MET B C 1
ATOM 7443 O O . MET B 1 165 ? -21.438 -19.25 12.922 1 96.06 165 MET B O 1
ATOM 7447 N N . SER B 1 166 ? -20.734 -20.188 14.812 1 94.06 166 SER B N 1
ATOM 7448 C CA . SER B 1 166 ? -20.938 -18.969 15.602 1 94.06 166 SER B CA 1
ATOM 7449 C C . SER B 1 166 ? -19.891 -17.922 15.258 1 94.06 166 SER B C 1
ATOM 7451 O O . SER B 1 166 ? -18.828 -18.234 14.727 1 94.06 166 SER B O 1
ATOM 7453 N N . ARG B 1 167 ? -20.125 -16.672 15.516 1 93.94 167 ARG B N 1
ATOM 7454 C CA . ARG B 1 167 ? -19.203 -15.57 15.266 1 93.94 167 ARG B CA 1
ATOM 7455 C C . ARG B 1 167 ? -17.984 -15.664 16.172 1 93.94 167 ARG B C 1
ATOM 7457 O O . ARG B 1 167 ? -16.875 -15.25 15.789 1 93.94 167 ARG B O 1
ATOM 7464 N N . HIS B 1 168 ? -18.203 -16.219 17.328 1 92.81 168 HIS B N 1
ATOM 7465 C CA . HIS B 1 168 ? -17.062 -16.422 18.234 1 92.81 168 HIS B CA 1
ATOM 7466 C C . HIS B 1 168 ? -16.078 -17.422 17.641 1 92.81 168 HIS B C 1
ATOM 7468 O O . HIS B 1 168 ? -14.859 -17.234 17.75 1 92.81 168 HIS B O 1
ATOM 7474 N N . SER B 1 169 ? -16.672 -18.484 17.078 1 95.75 169 SER B N 1
ATOM 7475 C CA . SER B 1 169 ? -15.82 -19.484 16.438 1 95.75 169 SER B CA 1
ATOM 7476 C C . SER B 1 169 ? -15.102 -18.875 15.219 1 95.75 169 SER B C 1
ATOM 7478 O O . SER B 1 169 ? -13.945 -19.203 14.961 1 95.75 169 SER B O 1
ATOM 7480 N N . ALA B 1 170 ? -15.859 -18 14.547 1 97.69 170 ALA B N 1
ATOM 7481 C CA . ALA B 1 170 ? -15.25 -17.328 13.398 1 97.69 170 ALA B CA 1
ATOM 7482 C C . ALA B 1 170 ? -14.086 -16.438 13.844 1 97.69 170 ALA B C 1
ATOM 7484 O O . ALA B 1 170 ? -13.023 -16.453 13.219 1 97.69 170 ALA B O 1
ATOM 7485 N N . ALA B 1 171 ? -14.25 -15.719 14.906 1 97.31 171 ALA B N 1
ATOM 7486 C CA . ALA B 1 171 ? -13.203 -14.859 15.445 1 97.31 171 ALA B CA 1
ATOM 7487 C C . ALA B 1 171 ? -12 -15.688 15.906 1 97.31 171 ALA B C 1
ATOM 7489 O O . ALA B 1 171 ? -10.852 -15.289 15.719 1 97.31 171 ALA B O 1
ATOM 7490 N N . LEU B 1 172 ? -12.312 -16.812 16.484 1 97.81 172 LEU B N 1
ATOM 7491 C CA . LEU B 1 172 ? -11.25 -17.688 16.953 1 97.81 172 LEU B CA 1
ATOM 7492 C C . LEU B 1 172 ? -10.414 -18.203 15.789 1 97.81 172 LEU B C 1
ATOM 7494 O O . LEU B 1 172 ? -9.18 -18.125 15.82 1 97.81 172 LEU B O 1
ATOM 7498 N N . ALA B 1 173 ? -11.086 -18.719 14.766 1 98.69 173 ALA B N 1
ATOM 7499 C CA . ALA B 1 173 ? -10.375 -19.25 13.609 1 98.69 173 ALA B CA 1
ATOM 7500 C C . ALA B 1 173 ? -9.5 -18.188 12.953 1 98.69 173 ALA B C 1
ATOM 7502 O O . ALA B 1 173 ? -8.328 -18.422 12.664 1 98.69 173 ALA B O 1
ATOM 7503 N N . ALA B 1 174 ? -10.078 -17.031 12.734 1 98.75 174 ALA B N 1
ATOM 7504 C CA . ALA B 1 174 ? -9.352 -15.938 12.102 1 98.75 174 ALA B CA 1
ATOM 7505 C C . ALA B 1 174 ? -8.172 -15.492 12.961 1 98.75 174 ALA B C 1
ATOM 7507 O O . ALA B 1 174 ? -7.098 -15.188 12.445 1 98.75 174 ALA B O 1
ATOM 7508 N N . THR B 1 175 ? -8.344 -15.438 14.281 1 98.75 175 THR B N 1
ATOM 7509 C CA . THR B 1 175 ? -7.281 -15.031 15.195 1 98.75 175 THR B CA 1
ATOM 7510 C C . THR B 1 175 ? -6.129 -16.031 15.164 1 98.75 175 THR B C 1
ATOM 7512 O O . THR B 1 175 ? -4.961 -15.648 15.18 1 98.75 175 THR B O 1
ATOM 7515 N N . LEU B 1 176 ? -6.48 -17.266 15.117 1 98.81 176 LEU B N 1
ATOM 7516 C CA . LEU B 1 176 ? -5.445 -18.297 15.086 1 98.81 176 LEU B CA 1
ATOM 7517 C C . LEU B 1 176 ? -4.645 -18.234 13.789 1 98.81 176 LEU B C 1
ATOM 7519 O O . LEU B 1 176 ? -3.428 -18.422 13.797 1 98.81 176 LEU B O 1
ATOM 7523 N N . VAL B 1 177 ? -5.324 -17.953 12.688 1 98.75 177 VAL B N 1
ATOM 7524 C CA . VAL B 1 177 ? -4.621 -17.781 11.422 1 98.75 177 VAL B CA 1
ATOM 7525 C C . VAL B 1 177 ? -3.734 -16.547 11.484 1 98.75 177 VAL B C 1
ATOM 7527 O O . VAL B 1 177 ? -2.602 -16.562 10.992 1 98.75 177 VAL B O 1
ATOM 7530 N N . LEU B 1 178 ? -4.215 -15.5 12.086 1 98.69 178 LEU B N 1
ATOM 7531 C CA . LEU B 1 178 ? -3.496 -14.242 12.234 1 98.69 178 LEU B CA 1
ATOM 7532 C C . LEU B 1 178 ? -2.232 -14.43 13.062 1 98.69 178 LEU B C 1
ATOM 7534 O O . LEU B 1 178 ? -1.189 -13.852 12.758 1 98.69 178 LEU B O 1
ATOM 7538 N N . LEU B 1 179 ? -2.316 -15.328 14.055 1 98.56 179 LEU B N 1
ATOM 7539 C CA . LEU B 1 179 ? -1.229 -15.469 15.016 1 98.56 179 LEU B CA 1
ATOM 7540 C C . LEU B 1 179 ? -0.281 -16.594 14.602 1 98.56 179 LEU B C 1
ATOM 7542 O O . LEU B 1 179 ? 0.625 -16.953 15.359 1 98.56 179 LEU B O 1
ATOM 7546 N N . ASP B 1 180 ? -0.511 -17.172 13.453 1 98.44 180 ASP B N 1
ATOM 7547 C CA . ASP B 1 180 ? 0.401 -18.219 12.992 1 98.44 180 ASP B CA 1
ATOM 7548 C C . ASP B 1 180 ? 1.657 -17.609 12.367 1 98.44 180 ASP B C 1
ATOM 7550 O O . ASP B 1 180 ? 1.575 -16.891 11.375 1 98.44 180 ASP B O 1
ATOM 7554 N N . ASN B 1 181 ? 2.805 -17.938 12.875 1 98.25 181 ASN B N 1
ATOM 7555 C CA . ASN B 1 181 ? 4.07 -17.344 12.461 1 98.25 181 ASN B CA 1
ATOM 7556 C C . ASN B 1 181 ? 4.48 -17.812 11.07 1 98.25 181 ASN B C 1
ATOM 7558 O O . ASN B 1 181 ? 5.043 -17.047 10.289 1 98.25 181 ASN B O 1
ATOM 7562 N N . ALA B 1 182 ? 4.203 -19.078 10.789 1 98.12 182 ALA B N 1
ATOM 7563 C CA . ALA B 1 182 ? 4.598 -19.609 9.492 1 98.12 182 ALA B CA 1
ATOM 7564 C C . ALA B 1 182 ? 3.811 -18.969 8.359 1 98.12 182 ALA B C 1
ATOM 7566 O O . ALA B 1 182 ? 4.383 -18.578 7.34 1 98.12 182 ALA B O 1
ATOM 7567 N N . LEU B 1 183 ? 2.529 -18.844 8.539 1 98.25 183 LEU B N 1
ATOM 7568 C CA . LEU B 1 183 ? 1.7 -18.188 7.527 1 98.25 183 LEU B CA 1
ATOM 7569 C C . LEU B 1 183 ? 2.113 -16.734 7.34 1 98.25 183 LEU B C 1
ATOM 7571 O O . LEU B 1 183 ? 2.129 -16.234 6.215 1 98.25 183 LEU B O 1
ATOM 7575 N N . LEU B 1 184 ? 2.459 -16.109 8.406 1 98.25 184 LEU B N 1
ATOM 7576 C CA . LEU B 1 184 ? 2.885 -14.711 8.336 1 98.25 184 LEU B CA 1
ATOM 7577 C C . LEU B 1 184 ? 4.172 -14.578 7.527 1 98.25 184 LEU B C 1
ATOM 7579 O O . LEU B 1 184 ? 4.254 -13.75 6.613 1 98.25 184 LEU B O 1
ATOM 7583 N N . VAL B 1 185 ? 5.152 -15.391 7.809 1 97.88 185 VAL B N 1
ATOM 7584 C CA . VAL B 1 185 ? 6.441 -15.32 7.129 1 97.88 185 VAL B CA 1
ATOM 7585 C C . VAL B 1 185 ? 6.262 -15.633 5.645 1 97.88 185 VAL B C 1
ATOM 7587 O O . VAL B 1 185 ? 6.777 -14.914 4.785 1 97.88 185 VAL B O 1
ATOM 7590 N N . GLN B 1 186 ? 5.469 -16.625 5.398 1 97.81 186 GLN B N 1
ATOM 7591 C CA . GLN B 1 186 ? 5.312 -17.109 4.027 1 97.81 186 GLN B CA 1
ATOM 7592 C C . GLN B 1 186 ? 4.562 -16.094 3.174 1 97.81 186 GLN B C 1
ATOM 7594 O O . GLN B 1 186 ? 4.742 -16.031 1.955 1 97.81 186 GLN B O 1
ATOM 7599 N N . THR B 1 187 ? 3.789 -15.273 3.74 1 97.75 187 THR B N 1
ATOM 7600 C CA . THR B 1 187 ? 2.943 -14.352 2.988 1 97.75 187 THR B CA 1
ATOM 7601 C C . THR B 1 187 ? 3.619 -12.992 2.844 1 97.75 187 THR B C 1
ATOM 7603 O O . THR B 1 187 ? 3.16 -12.141 2.078 1 97.75 187 THR B O 1
ATOM 7606 N N . ARG B 1 188 ? 4.691 -12.75 3.479 1 96.88 188 ARG B N 1
ATOM 7607 C CA . ARG B 1 188 ? 5.34 -11.438 3.479 1 96.88 188 ARG B CA 1
ATOM 7608 C C . ARG B 1 188 ? 6.348 -11.328 2.338 1 96.88 188 ARG B C 1
ATOM 7610 O O . ARG B 1 188 ? 6.793 -10.234 2.002 1 96.88 188 ARG B O 1
ATOM 7617 N N . PHE B 1 189 ? 6.801 -12.438 1.782 1 97.62 189 PHE B N 1
ATOM 7618 C CA . PHE B 1 189 ? 7.867 -12.43 0.79 1 97.62 189 PHE B CA 1
ATOM 7619 C C . PHE B 1 189 ? 7.352 -12.891 -0.567 1 97.62 189 PHE B C 1
ATOM 7621 O O . PHE B 1 189 ? 6.188 -13.273 -0.695 1 97.62 189 PHE B O 1
ATOM 7628 N N . MET B 1 190 ? 8.203 -12.711 -1.573 1 97.25 190 MET B N 1
ATOM 7629 C CA . MET B 1 190 ? 7.812 -13.094 -2.928 1 97.25 190 MET B CA 1
ATOM 7630 C C . MET B 1 190 ? 7.75 -14.609 -3.07 1 97.25 190 MET B C 1
ATOM 7632 O O . MET B 1 190 ? 8.547 -15.203 -3.799 1 97.25 190 MET B O 1
ATOM 7636 N N . LEU B 1 191 ? 6.781 -15.141 -2.357 1 97.56 191 LEU B N 1
ATOM 7637 C CA . LEU B 1 191 ? 6.598 -16.594 -2.338 1 97.56 191 LEU B CA 1
ATOM 7638 C C . LEU B 1 191 ? 5.195 -16.969 -2.807 1 97.56 191 LEU B C 1
ATOM 7640 O O . LEU B 1 191 ? 4.328 -16.094 -2.943 1 97.56 191 LEU B O 1
ATOM 7644 N N . MET B 1 192 ? 4.934 -18.219 -3.076 1 97.38 192 MET B N 1
ATOM 7645 C CA . MET B 1 192 ? 3.748 -18.625 -3.824 1 97.38 192 MET B CA 1
ATOM 7646 C C . MET B 1 192 ? 2.658 -19.125 -2.885 1 97.38 192 MET B C 1
ATOM 7648 O O . MET B 1 192 ? 1.47 -19.031 -3.197 1 97.38 192 MET B O 1
ATOM 7652 N N . GLU B 1 193 ? 3.02 -19.672 -1.749 1 96.94 193 GLU B N 1
ATOM 7653 C CA . GLU B 1 193 ? 2.055 -20.375 -0.912 1 96.94 193 GLU B CA 1
ATOM 7654 C C . GLU B 1 193 ? 0.965 -19.422 -0.41 1 96.94 193 GLU B C 1
ATOM 7656 O O . GLU B 1 193 ? -0.199 -19.812 -0.299 1 96.94 193 GLU B O 1
ATOM 7661 N N . GLY B 1 194 ? 1.399 -18.188 -0.076 1 97.44 194 GLY B N 1
ATOM 7662 C CA . GLY B 1 194 ? 0.395 -17.234 0.356 1 97.44 194 GLY B CA 1
ATOM 7663 C C . GLY B 1 194 ? -0.672 -16.984 -0.69 1 97.44 194 GLY B C 1
ATOM 7664 O O . GLY B 1 194 ? -1.862 -16.922 -0.371 1 97.44 194 GLY B O 1
ATOM 7665 N N . ILE B 1 195 ? -0.276 -16.828 -1.916 1 98.44 195 ILE B N 1
ATOM 7666 C CA . ILE B 1 195 ? -1.19 -16.594 -3.027 1 98.44 195 ILE B CA 1
ATOM 7667 C C . ILE B 1 195 ? -2.068 -17.828 -3.248 1 98.44 195 ILE B C 1
ATOM 7669 O O . ILE B 1 195 ? -3.277 -17.703 -3.451 1 98.44 195 ILE B O 1
ATOM 7673 N N . LEU B 1 196 ? -1.447 -18.953 -3.104 1 98.56 196 LEU B N 1
ATOM 7674 C CA . LEU B 1 196 ? -2.133 -20.234 -3.252 1 98.56 196 LEU B CA 1
ATOM 7675 C C . LEU B 1 196 ? -3.258 -20.359 -2.232 1 98.56 196 LEU B C 1
ATOM 7677 O O . LEU B 1 196 ? -4.395 -20.672 -2.592 1 98.56 196 LEU B O 1
ATOM 7681 N N . ILE B 1 197 ? -2.953 -20.094 -1.016 1 98.75 197 ILE B N 1
ATOM 7682 C CA . ILE B 1 197 ? -3.902 -20.266 0.078 1 98.75 197 ILE B CA 1
ATOM 7683 C C . ILE B 1 197 ? -5.023 -19.25 -0.042 1 98.75 197 ILE B C 1
ATOM 7685 O O . ILE B 1 197 ? -6.184 -19.547 0.261 1 98.75 197 ILE B O 1
ATOM 7689 N N . PHE B 1 198 ? -4.672 -18.062 -0.485 1 98.69 198 PHE B N 1
ATOM 7690 C CA . PHE B 1 198 ? -5.684 -17.031 -0.684 1 98.69 198 PHE B CA 1
ATOM 7691 C C . PHE B 1 198 ? -6.758 -17.516 -1.653 1 98.69 198 PHE B C 1
ATOM 7693 O O . PHE B 1 198 ? -7.949 -17.453 -1.346 1 98.69 198 PHE B O 1
ATOM 7700 N N . PHE B 1 199 ? -6.367 -17.969 -2.807 1 98.88 199 PHE B N 1
ATOM 7701 C CA . PHE B 1 199 ? -7.32 -18.391 -3.822 1 98.88 199 PHE B CA 1
ATOM 7702 C C . PHE B 1 199 ? -8.062 -19.641 -3.371 1 98.88 199 PHE B C 1
ATOM 7704 O O . PHE B 1 199 ? -9.242 -19.828 -3.699 1 98.88 199 PHE B O 1
ATOM 7711 N N . SER B 1 200 ? -7.398 -20.516 -2.631 1 98.75 200 SER B N 1
ATOM 7712 C CA . SER B 1 200 ? -8.055 -21.703 -2.102 1 98.75 200 SER B CA 1
ATOM 7713 C C . SER B 1 200 ? -9.18 -21.344 -1.144 1 98.75 200 SER B C 1
ATOM 7715 O O . SER B 1 200 ? -10.305 -21.828 -1.279 1 98.75 200 SER B O 1
ATOM 7717 N N . MET B 1 201 ? -8.883 -20.422 -0.243 1 98.88 201 MET B N 1
ATOM 7718 C CA . MET B 1 201 ? -9.898 -20 0.728 1 98.88 201 MET B CA 1
ATOM 7719 C C . MET B 1 201 ? -11.008 -19.219 0.052 1 98.88 201 MET B C 1
ATOM 7721 O O . MET B 1 201 ? -12.172 -19.312 0.448 1 98.88 201 MET B O 1
ATOM 7725 N N . LEU B 1 202 ? -10.609 -18.453 -0.934 1 98.75 202 LEU B N 1
ATOM 7726 C CA . LEU B 1 202 ? -11.625 -17.703 -1.675 1 98.75 202 LEU B CA 1
ATOM 7727 C C . LEU B 1 202 ? -12.57 -18.656 -2.395 1 98.75 202 LEU B C 1
ATOM 7729 O O . LEU B 1 202 ? -13.781 -18.406 -2.459 1 98.75 202 LEU B O 1
ATOM 7733 N N . ALA B 1 203 ? -12.094 -19.719 -2.918 1 98.75 203 ALA B N 1
ATOM 7734 C CA . ALA B 1 203 ? -12.906 -20.719 -3.602 1 98.75 203 ALA B CA 1
ATOM 7735 C C . ALA B 1 203 ? -13.891 -21.375 -2.639 1 98.75 203 ALA B C 1
ATOM 7737 O O . ALA B 1 203 ? -15.07 -21.547 -2.963 1 98.75 203 ALA B O 1
ATOM 7738 N N . ILE B 1 204 ? -13.422 -21.703 -1.505 1 98.69 204 ILE B N 1
ATOM 7739 C CA . ILE B 1 204 ? -14.266 -22.344 -0.501 1 98.69 204 ILE B CA 1
ATOM 7740 C C . ILE B 1 204 ? -15.367 -21.391 -0.058 1 98.69 204 ILE B C 1
ATOM 7742 O O . ILE B 1 204 ? -16.531 -21.781 0.063 1 98.69 204 ILE B O 1
ATOM 7746 N N . LEU B 1 205 ? -14.953 -20.156 0.167 1 98.69 205 LEU B N 1
ATOM 7747 C CA . LEU B 1 205 ? -15.953 -19.156 0.554 1 98.69 205 LEU B CA 1
ATOM 7748 C C . LEU B 1 205 ? -17.016 -19 -0.535 1 98.69 205 LEU B C 1
ATOM 7750 O O . LEU B 1 205 ? -18.203 -18.953 -0.242 1 98.69 205 LEU B O 1
ATOM 7754 N N . ALA B 1 206 ? -16.562 -18.906 -1.765 1 98.44 206 ALA B N 1
ATOM 7755 C CA . ALA B 1 206 ? -17.484 -18.75 -2.883 1 98.44 206 ALA B CA 1
ATOM 7756 C C . ALA B 1 206 ? -18.438 -19.938 -2.969 1 98.44 206 ALA B C 1
ATOM 7758 O O . ALA B 1 206 ? -19.625 -19.766 -3.246 1 98.44 206 ALA B O 1
ATOM 7759 N N . PHE B 1 207 ? -18 -21.125 -2.742 1 97.62 207 PHE B N 1
ATOM 7760 C CA . PHE B 1 207 ? -18.844 -22.328 -2.752 1 97.62 207 PHE B CA 1
ATOM 7761 C C . PHE B 1 207 ? -19.906 -22.25 -1.674 1 97.62 207 PHE B C 1
ATOM 7763 O O . PHE B 1 207 ? -21.078 -22.547 -1.931 1 97.62 207 PHE B O 1
ATOM 7770 N N . LEU B 1 208 ? -19.484 -21.797 -0.52 1 98 208 LEU B N 1
ATOM 7771 C CA . LEU B 1 208 ? -20.422 -21.719 0.597 1 98 208 LEU B CA 1
ATOM 7772 C C . LEU B 1 208 ? -21.484 -20.656 0.343 1 98 208 LEU B C 1
ATOM 7774 O O . LEU B 1 208 ? -22.656 -20.859 0.646 1 98 208 LEU B O 1
ATOM 7778 N N . LYS B 1 209 ? -21.047 -19.547 -0.186 1 96.88 209 LYS B N 1
ATOM 7779 C CA . LYS B 1 209 ? -22 -18.484 -0.492 1 96.88 209 LYS B CA 1
ATOM 7780 C C . LYS B 1 209 ? -22.984 -18.922 -1.581 1 96.88 209 LYS B C 1
ATOM 7782 O O . LYS B 1 209 ? -24.156 -18.562 -1.555 1 96.88 209 LYS B O 1
ATOM 7787 N N . PHE B 1 210 ? -22.516 -19.719 -2.52 1 96 210 PHE B N 1
ATOM 7788 C CA . PHE B 1 210 ? -23.375 -20.312 -3.545 1 96 210 PHE B CA 1
ATOM 7789 C C . PHE B 1 210 ? -24.375 -21.266 -2.926 1 96 210 PHE B C 1
ATOM 7791 O O . PHE B 1 210 ? -25.578 -21.203 -3.221 1 96 210 PHE B O 1
ATOM 7798 N N . ARG B 1 211 ? -23.906 -22.047 -2.082 1 93.44 211 ARG B N 1
ATOM 7799 C CA . ARG B 1 211 ? -24.734 -23.062 -1.44 1 93.44 211 ARG B CA 1
ATOM 7800 C C . ARG B 1 211 ? -25.812 -22.406 -0.581 1 93.44 211 ARG B C 1
ATOM 7802 O O . ARG B 1 211 ? -26.938 -22.906 -0.5 1 93.44 211 ARG B O 1
ATOM 7809 N N . ASN B 1 212 ? -25.453 -21.25 0.059 1 93.38 212 ASN B N 1
ATOM 7810 C CA . ASN B 1 212 ? -26.344 -20.594 0.994 1 93.38 212 ASN B CA 1
ATOM 7811 C C . ASN B 1 212 ? -27.312 -19.672 0.272 1 93.38 212 ASN B C 1
ATOM 7813 O O . ASN B 1 212 ? -28.25 -19.141 0.883 1 93.38 212 ASN B O 1
ATOM 7817 N N . ASN B 1 213 ? -27.141 -19.5 -1.013 1 90.38 213 ASN B N 1
ATOM 7818 C CA . ASN B 1 213 ? -28.031 -18.609 -1.75 1 90.38 213 ASN B CA 1
ATOM 7819 C C . ASN B 1 213 ? -29.406 -19.25 -1.951 1 90.38 213 ASN B C 1
ATOM 7821 O O . ASN B 1 213 ? -29.516 -20.359 -2.488 1 90.38 213 ASN B O 1
ATOM 7825 N N . SER B 1 214 ? -30.484 -18.594 -1.492 1 84.88 214 SER B N 1
ATOM 7826 C CA . SER B 1 214 ? -31.844 -19.141 -1.527 1 84.88 214 SER B CA 1
ATOM 7827 C C . SER B 1 214 ? -32.469 -18.938 -2.898 1 84.88 214 SER B C 1
ATOM 7829 O O . SER B 1 214 ? -33.375 -19.672 -3.277 1 84.88 214 SER B O 1
ATOM 7831 N N . ARG B 1 215 ? -32 -17.922 -3.607 1 90.44 215 ARG B N 1
ATOM 7832 C CA . ARG B 1 215 ? -32.594 -17.641 -4.91 1 90.44 215 ARG B CA 1
ATOM 7833 C C . ARG B 1 215 ? -31.812 -18.312 -6.027 1 90.44 215 ARG B C 1
ATOM 7835 O O . ARG B 1 215 ? -30.812 -17.781 -6.508 1 90.44 215 ARG B O 1
ATOM 7842 N N . GLU B 1 216 ? -32.406 -19.391 -6.539 1 89.94 216 GLU B N 1
ATOM 7843 C CA . GLU B 1 216 ? -31.734 -20.188 -7.574 1 89.94 216 GLU B CA 1
ATOM 7844 C C . GLU B 1 216 ? -31.625 -19.391 -8.875 1 89.94 216 GLU B C 1
ATOM 7846 O O . GLU B 1 216 ? -32.531 -18.641 -9.234 1 89.94 216 GLU B O 1
ATOM 7851 N N . PHE B 1 217 ? -30.516 -19.328 -9.492 1 91.94 217 PHE B N 1
ATOM 7852 C CA . PHE B 1 217 ? -30.219 -18.766 -10.805 1 91.94 217 PHE B CA 1
ATOM 7853 C C . PHE B 1 217 ? -30.266 -17.25 -10.773 1 91.94 217 PHE B C 1
ATOM 7855 O O . PHE B 1 217 ? -30.469 -16.594 -11.805 1 91.94 217 PHE B O 1
ATOM 7862 N N . SER B 1 218 ? -30.25 -16.75 -9.594 1 93 218 SER B N 1
ATOM 7863 C CA . SER B 1 218 ? -30.109 -15.297 -9.453 1 93 218 SER B CA 1
ATOM 7864 C C . SER B 1 218 ? -28.719 -14.828 -9.852 1 93 218 SER B C 1
ATOM 7866 O O . SER B 1 218 ? -27.828 -15.648 -10.086 1 93 218 SER B O 1
ATOM 7868 N N . VAL B 1 219 ? -28.531 -13.562 -10.008 1 91.25 219 VAL B N 1
ATOM 7869 C CA . VAL B 1 219 ? -27.25 -12.984 -10.367 1 91.25 219 VAL B CA 1
ATOM 7870 C C . VAL B 1 219 ? -26.219 -13.32 -9.289 1 91.25 219 VAL B C 1
ATOM 7872 O O . VAL B 1 219 ? -25.062 -13.602 -9.602 1 91.25 219 VAL B O 1
ATOM 7875 N N . GLN B 1 220 ? -26.641 -13.312 -8.07 1 91.75 220 GLN B N 1
ATOM 7876 C CA . GLN B 1 220 ? -25.75 -13.648 -6.969 1 91.75 220 GLN B CA 1
ATOM 7877 C C . GLN B 1 220 ? -25.375 -15.133 -7 1 91.75 220 GLN B C 1
ATOM 7879 O O . GLN B 1 220 ? -24.219 -15.492 -6.711 1 91.75 220 GLN B O 1
ATOM 7884 N N . TRP B 1 221 ? -26.344 -15.961 -7.359 1 94.5 221 TRP B N 1
ATOM 7885 C CA . TRP B 1 221 ? -26.109 -17.391 -7.48 1 94.5 221 TRP B CA 1
ATOM 7886 C C . TRP B 1 221 ? -25.047 -17.688 -8.539 1 94.5 221 TRP B C 1
ATOM 7888 O O . TRP B 1 221 ? -24.078 -18.406 -8.273 1 94.5 221 TRP B O 1
ATOM 7898 N N . TRP B 1 222 ? -25.188 -17.062 -9.656 1 94.25 222 TRP B N 1
ATOM 7899 C CA . TRP B 1 222 ? -24.234 -17.25 -10.742 1 94.25 222 TRP B CA 1
ATOM 7900 C C . TRP B 1 222 ? -22.875 -16.656 -10.398 1 94.25 222 TRP B C 1
ATOM 7902 O O . TRP B 1 222 ? -21.844 -17.25 -10.719 1 94.25 222 TRP B O 1
ATOM 7912 N N . PHE B 1 223 ? -22.844 -15.523 -9.75 1 95.25 223 PHE B N 1
ATOM 7913 C CA . PHE B 1 223 ? -21.609 -14.852 -9.391 1 95.25 223 PHE B CA 1
ATOM 7914 C C . PHE B 1 223 ? -20.75 -15.734 -8.484 1 95.25 223 PHE B C 1
ATOM 7916 O O . PHE B 1 223 ? -19.578 -15.961 -8.758 1 95.25 223 PHE B O 1
ATOM 7923 N N . TRP B 1 224 ? -21.359 -16.266 -7.477 1 96.75 224 TRP B N 1
ATOM 7924 C CA . TRP B 1 224 ? -20.609 -17.047 -6.504 1 96.75 224 TRP B CA 1
ATOM 7925 C C . TRP B 1 224 ? -20.172 -18.375 -7.102 1 96.75 224 TRP B C 1
ATOM 7927 O O . TRP B 1 224 ? -19.078 -18.859 -6.832 1 96.75 224 TRP B O 1
ATOM 7937 N N . LEU B 1 225 ? -21.016 -18.938 -7.918 1 96.75 225 LEU B N 1
ATOM 7938 C CA . LEU B 1 225 ? -20.672 -20.203 -8.555 1 96.75 225 LEU B CA 1
ATOM 7939 C C . LEU B 1 225 ? -19.516 -20.031 -9.523 1 96.75 225 LEU B C 1
ATOM 7941 O O . LEU B 1 225 ? -18.562 -20.812 -9.508 1 96.75 225 LEU B O 1
ATOM 7945 N N . CYS B 1 226 ? -19.5 -18.969 -10.281 1 97.19 226 CYS B N 1
ATOM 7946 C CA . CYS B 1 226 ? -18.406 -18.688 -11.219 1 97.19 226 CYS B CA 1
ATOM 7947 C C . CYS B 1 226 ? -17.141 -18.328 -10.469 1 97.19 226 CYS B C 1
ATOM 7949 O O . CYS B 1 226 ? -16.047 -18.734 -10.867 1 97.19 226 CYS B O 1
ATOM 7951 N N . LEU B 1 227 ? -17.297 -17.594 -9.406 1 98 227 LEU B N 1
ATOM 7952 C CA . LEU B 1 227 ? -16.125 -17.219 -8.609 1 98 227 LEU B CA 1
ATOM 7953 C C . LEU B 1 227 ? -15.492 -18.438 -7.969 1 98 227 LEU B C 1
ATOM 7955 O O . LEU B 1 227 ? -14.266 -18.5 -7.812 1 98 227 LEU B O 1
ATOM 7959 N N . CYS B 1 228 ? -16.297 -19.391 -7.629 1 98.06 228 CYS B N 1
ATOM 7960 C CA . CYS B 1 228 ? -15.789 -20.641 -7.07 1 98.06 228 CYS B CA 1
ATOM 7961 C C . CYS B 1 228 ? -14.891 -21.359 -8.062 1 98.06 228 CYS B C 1
ATOM 7963 O O . CYS B 1 228 ? -13.742 -21.688 -7.75 1 98.06 228 CYS B O 1
ATOM 7965 N N . GLY B 1 229 ? -15.414 -21.5 -9.266 1 97.88 229 GLY B N 1
ATOM 7966 C CA . GLY B 1 229 ? -14.617 -22.141 -10.297 1 97.88 229 GLY B CA 1
ATOM 7967 C C . GLY B 1 229 ? -13.375 -21.359 -10.664 1 97.88 229 GLY B C 1
ATOM 7968 O O . GLY B 1 229 ? -12.289 -21.938 -10.812 1 97.88 229 GLY B O 1
ATOM 7969 N N . LEU B 1 230 ? -13.5 -20.078 -10.742 1 98.31 230 LEU B N 1
ATOM 7970 C CA . LEU B 1 230 ? -12.383 -19.219 -11.109 1 98.31 230 LEU B CA 1
ATOM 7971 C C . LEU B 1 230 ? -11.297 -19.234 -10.031 1 98.31 230 LEU B C 1
ATOM 7973 O O . LEU B 1 230 ? -10.109 -19.375 -10.344 1 98.31 230 LEU B O 1
ATOM 7977 N N . SER B 1 231 ? -11.719 -19.156 -8.797 1 98.75 231 SER B N 1
ATOM 7978 C CA . SER B 1 231 ? -10.758 -19.094 -7.699 1 98.75 231 SER B CA 1
ATOM 7979 C C . SER B 1 231 ? -10.07 -20.453 -7.512 1 98.75 231 SER B C 1
ATOM 7981 O O . SER B 1 231 ? -8.875 -20.5 -7.191 1 98.75 231 SER B O 1
ATOM 7983 N N . ALA B 1 232 ? -10.773 -21.484 -7.684 1 98.56 232 ALA B N 1
ATOM 7984 C CA . ALA B 1 232 ? -10.172 -22.812 -7.57 1 98.56 232 ALA B CA 1
ATOM 7985 C C . ALA B 1 232 ? -9.133 -23.031 -8.664 1 98.56 232 ALA B C 1
ATOM 7987 O O . ALA B 1 232 ? -8.062 -23.594 -8.406 1 98.56 232 ALA B O 1
ATOM 7988 N N . THR B 1 233 ? -9.461 -22.578 -9.844 1 98.44 233 THR B N 1
ATOM 7989 C CA . THR B 1 233 ? -8.508 -22.703 -10.938 1 98.44 233 THR B CA 1
ATOM 7990 C C . THR B 1 233 ? -7.297 -21.812 -10.711 1 98.44 233 THR B C 1
ATOM 7992 O O . THR B 1 233 ? -6.172 -22.172 -11.07 1 98.44 233 THR B O 1
ATOM 7995 N N . CYS B 1 234 ? -7.5 -20.656 -10.148 1 98.69 234 CYS B N 1
ATOM 7996 C CA . CYS B 1 234 ? -6.383 -19.781 -9.828 1 98.69 234 CYS B CA 1
ATOM 7997 C C . CYS B 1 234 ? -5.453 -20.422 -8.812 1 98.69 234 CYS B C 1
ATOM 7999 O O . CYS B 1 234 ? -4.23 -20.312 -8.914 1 98.69 234 CYS B O 1
ATOM 8001 N N . SER B 1 235 ? -6.066 -21.125 -7.844 1 98.56 235 SER B N 1
ATOM 8002 C CA . SER B 1 235 ? -5.238 -21.859 -6.883 1 98.56 235 SER B CA 1
ATOM 8003 C C . SER B 1 235 ? -4.414 -22.938 -7.57 1 98.56 235 SER B C 1
ATOM 8005 O O . SER B 1 235 ? -3.215 -23.078 -7.309 1 98.56 235 SER B O 1
ATOM 8007 N N . LEU B 1 236 ? -5.012 -23.578 -8.5 1 98 236 LEU B N 1
ATOM 8008 C CA . LEU B 1 236 ? -4.348 -24.625 -9.281 1 98 236 LEU B CA 1
ATOM 8009 C C . LEU B 1 236 ? -3.262 -24.016 -10.172 1 98 236 LEU B C 1
ATOM 8011 O O . LEU B 1 236 ? -2.219 -24.641 -10.391 1 98 236 LEU B O 1
ATOM 8015 N N . SER B 1 237 ? -3.516 -22.844 -10.586 1 98.5 237 SER B N 1
ATOM 8016 C CA . SER B 1 237 ? -2.617 -22.203 -11.539 1 98.5 237 SER B CA 1
ATOM 8017 C C . SER B 1 237 ? -1.457 -21.5 -10.836 1 98.5 237 SER B C 1
ATOM 8019 O O . SER B 1 237 ? -0.616 -20.875 -11.477 1 98.5 237 SER B O 1
ATOM 8021 N N . VAL B 1 238 ? -1.403 -21.562 -9.5 1 98.25 238 VAL B N 1
ATOM 8022 C CA . VAL B 1 238 ? -0.252 -21.094 -8.742 1 98.25 238 VAL B CA 1
ATOM 8023 C C . VAL B 1 238 ? 0.713 -22.25 -8.492 1 98.25 238 VAL B C 1
ATOM 8025 O O . VAL B 1 238 ? 1.908 -22.141 -8.773 1 98.25 238 VAL B O 1
ATOM 8028 N N . LYS B 1 239 ? 0.199 -23.281 -7.949 1 96.81 239 LYS B N 1
ATOM 8029 C CA . LYS B 1 239 ? 0.886 -24.562 -7.777 1 96.81 239 LYS B CA 1
ATOM 8030 C C . LYS B 1 239 ? -0.065 -25.734 -8 1 96.81 239 LYS B C 1
ATOM 8032 O O . LYS B 1 239 ? -1.251 -25.641 -7.676 1 96.81 239 LYS B O 1
ATOM 8037 N N . TYR B 1 240 ? 0.333 -26.812 -8.391 1 95.06 240 TYR B N 1
ATOM 8038 C CA . TYR B 1 240 ? -0.506 -27.953 -8.734 1 95.06 240 TYR B CA 1
ATOM 8039 C C . TYR B 1 240 ? -1.201 -28.516 -7.496 1 95.06 240 TYR B C 1
ATOM 8041 O O . TYR B 1 240 ? -2.287 -29.094 -7.594 1 95.06 240 TYR B O 1
ATOM 8049 N N . ILE B 1 241 ? -0.661 -28.281 -6.328 1 95 241 ILE B N 1
ATOM 8050 C CA . ILE B 1 241 ? -1.292 -28.766 -5.105 1 95 241 ILE B CA 1
ATOM 8051 C C . ILE B 1 241 ? -2.643 -28.078 -4.918 1 95 241 ILE B C 1
ATOM 8053 O O . ILE B 1 241 ? -3.535 -28.625 -4.258 1 95 241 ILE B O 1
ATOM 8057 N N . GLY B 1 242 ? -2.777 -26.875 -5.52 1 96.81 242 GLY B N 1
ATOM 8058 C CA . GLY B 1 242 ? -4.047 -26.172 -5.469 1 96.81 242 GLY B CA 1
ATOM 8059 C C . GLY B 1 242 ? -5.168 -26.906 -6.184 1 96.81 242 GLY B C 1
ATOM 8060 O O . GLY B 1 242 ? -6.344 -26.609 -5.965 1 96.81 242 GLY B O 1
ATOM 8061 N N . GLY B 1 243 ? -4.824 -27.922 -7.012 1 96.75 243 GLY B N 1
ATOM 8062 C CA . GLY B 1 243 ? -5.816 -28.719 -7.711 1 96.75 243 GLY B CA 1
ATOM 8063 C C . GLY B 1 243 ? -6.68 -29.547 -6.781 1 96.75 243 GLY B C 1
ATOM 8064 O O . GLY B 1 243 ? -7.832 -29.859 -7.105 1 96.75 243 GLY B O 1
ATOM 8065 N N . PHE B 1 244 ? -6.164 -29.766 -5.621 1 97.5 244 PHE B N 1
ATOM 8066 C CA . PHE B 1 244 ? -6.918 -30.578 -4.668 1 97.5 244 PHE B CA 1
ATOM 8067 C C . PHE B 1 244 ? -8.07 -29.766 -4.07 1 97.5 244 PHE B C 1
ATOM 8069 O O . PHE B 1 244 ? -9.07 -30.344 -3.641 1 97.5 244 PHE B O 1
ATOM 8076 N N . THR B 1 245 ? -7.945 -28.422 -4.023 1 97.94 245 THR B N 1
ATOM 8077 C CA . THR B 1 245 ? -9.086 -27.594 -3.646 1 97.94 245 THR B CA 1
ATOM 8078 C C . THR B 1 245 ? -10.195 -27.703 -4.684 1 97.94 245 THR B C 1
ATOM 8080 O O . THR B 1 245 ? -11.375 -27.812 -4.332 1 97.94 245 THR B O 1
ATOM 8083 N N . LEU B 1 246 ? -9.797 -27.656 -5.93 1 97.38 246 LEU B N 1
ATOM 8084 C CA . LEU B 1 246 ? -10.773 -27.828 -7 1 97.38 246 LEU B CA 1
ATOM 8085 C C . LEU B 1 246 ? -11.445 -29.188 -6.91 1 97.38 246 LEU B C 1
ATOM 8087 O O . LEU B 1 246 ? -12.664 -29.297 -7.039 1 97.38 246 LEU B O 1
ATOM 8091 N N . LEU B 1 247 ? -10.672 -30.219 -6.648 1 97 247 LEU B N 1
ATOM 8092 C CA . LEU B 1 247 ? -11.211 -31.562 -6.512 1 97 247 LEU B CA 1
ATOM 8093 C C . LEU B 1 247 ? -12.195 -31.641 -5.348 1 97 247 LEU B C 1
ATOM 8095 O O . LEU B 1 247 ? -13.266 -32.25 -5.473 1 97 247 LEU B O 1
ATOM 8099 N N . LEU B 1 248 ? -11.82 -31.078 -4.254 1 97.56 248 LEU B N 1
ATOM 8100 C CA . LEU B 1 248 ? -12.68 -31.047 -3.08 1 97.56 248 LEU B CA 1
ATOM 8101 C C . LEU B 1 248 ? -14.031 -30.406 -3.41 1 97.56 248 LEU B C 1
ATOM 8103 O O . LEU B 1 248 ? -15.078 -30.953 -3.082 1 97.56 248 LEU B O 1
ATOM 8107 N N . LEU B 1 249 ? -14.008 -29.297 -4.082 1 97.5 249 LEU B N 1
ATOM 8108 C CA . LEU B 1 249 ? -15.219 -28.531 -4.371 1 97.5 249 LEU B CA 1
ATOM 8109 C C . LEU B 1 249 ? -16.062 -29.234 -5.422 1 97.5 249 LEU B C 1
ATOM 8111 O O . LEU B 1 249 ? -17.297 -29.172 -5.371 1 97.5 249 LEU B O 1
ATOM 8115 N N . VAL B 1 250 ? -15.445 -29.922 -6.379 1 96.06 250 VAL B N 1
ATOM 8116 C CA . VAL B 1 250 ? -16.172 -30.688 -7.395 1 96.06 250 VAL B CA 1
ATOM 8117 C C . VAL B 1 250 ? -16.922 -31.844 -6.738 1 96.06 250 VAL B C 1
ATOM 8119 O O . VAL B 1 250 ? -18.078 -32.094 -7.055 1 96.06 250 VAL B O 1
ATOM 8122 N N . VAL B 1 251 ? -16.266 -32.5 -5.789 1 95.62 251 VAL B N 1
ATOM 8123 C CA . VAL B 1 251 ? -16.891 -33.625 -5.102 1 95.62 251 VAL B CA 1
ATOM 8124 C C . VAL B 1 251 ? -18.062 -33.156 -4.262 1 95.62 251 VAL B C 1
ATOM 8126 O O . VAL B 1 251 ? -19.141 -33.75 -4.27 1 95.62 251 VAL B O 1
ATOM 8129 N N . LEU B 1 252 ? -17.859 -32.062 -3.625 1 95.56 252 LEU B N 1
ATOM 8130 C CA . LEU B 1 252 ? -18.922 -31.531 -2.783 1 95.56 252 LEU B CA 1
ATOM 8131 C C . LEU B 1 252 ? -20.094 -31.016 -3.631 1 95.56 252 LEU B C 1
ATOM 8133 O O . LEU B 1 252 ? -21.25 -31.203 -3.273 1 95.56 252 LEU B O 1
ATOM 8137 N N . ALA B 1 253 ? -19.766 -30.359 -4.703 1 94.38 253 ALA B N 1
ATOM 8138 C CA . ALA B 1 253 ? -20.812 -29.875 -5.602 1 94.38 253 ALA B CA 1
ATOM 8139 C C . ALA B 1 253 ? -21.594 -31.031 -6.219 1 94.38 253 ALA B C 1
ATOM 8141 O O . ALA B 1 253 ? -22.812 -30.953 -6.383 1 94.38 253 ALA B O 1
ATOM 8142 N N . ALA B 1 254 ? -20.906 -32.125 -6.555 1 92.88 254 ALA B N 1
ATOM 8143 C CA . ALA B 1 254 ? -21.562 -33.312 -7.105 1 92.88 254 ALA B CA 1
ATOM 8144 C C . ALA B 1 254 ? -22.469 -33.969 -6.07 1 92.88 254 ALA B C 1
ATOM 8146 O O . ALA B 1 254 ? -23.562 -34.406 -6.402 1 92.88 254 ALA B O 1
ATOM 8147 N N . ARG B 1 255 ? -22 -34 -4.93 1 91.88 255 ARG B N 1
ATOM 8148 C CA . ARG B 1 255 ? -22.797 -34.562 -3.855 1 91.88 255 ARG B CA 1
ATOM 8149 C C . ARG B 1 255 ? -24.062 -33.75 -3.623 1 91.88 255 ARG B C 1
ATOM 8151 O O . ARG B 1 255 ? -25.156 -34.281 -3.441 1 91.88 255 ARG B O 1
ATOM 8158 N N . ASP B 1 256 ? -23.906 -32.438 -3.57 1 91.94 256 ASP B N 1
ATOM 8159 C CA . ASP B 1 256 ? -25.062 -31.562 -3.412 1 91.94 256 ASP B CA 1
ATOM 8160 C C . ASP B 1 256 ? -26.062 -31.766 -4.539 1 91.94 256 ASP B C 1
ATOM 8162 O O . ASP B 1 256 ? -27.281 -31.766 -4.301 1 91.94 256 ASP B O 1
ATOM 8166 N N . PHE B 1 257 ? -25.578 -31.938 -5.719 1 91.12 257 PHE B N 1
ATOM 8167 C CA . PHE B 1 257 ? -26.453 -32.156 -6.859 1 91.12 257 PHE B CA 1
ATOM 8168 C C . PHE B 1 257 ? -27.141 -33.531 -6.742 1 91.12 257 PHE B C 1
ATOM 8170 O O . PHE B 1 257 ? -28.312 -33.656 -7.102 1 91.12 257 PHE B O 1
ATOM 8177 N N . TRP B 1 258 ? -26.469 -34.5 -6.223 1 90.62 258 TRP B N 1
ATOM 8178 C CA . TRP B 1 258 ? -27.031 -35.812 -6.027 1 90.62 258 TRP B CA 1
ATOM 8179 C C . TRP B 1 258 ? -28.203 -35.781 -5.066 1 90.62 258 TRP B C 1
ATOM 8181 O O . TRP B 1 258 ? -29.219 -36.438 -5.293 1 90.62 258 TRP B O 1
ATOM 8191 N N . VAL B 1 259 ? -28.062 -35.031 -4.074 1 88.81 259 VAL B N 1
ATOM 8192 C CA . VAL B 1 259 ? -29.141 -34.875 -3.102 1 88.81 259 VAL B CA 1
ATOM 8193 C C . VAL B 1 259 ? -30.297 -34.094 -3.721 1 88.81 259 VAL B C 1
ATOM 8195 O O . VAL B 1 259 ? -31.469 -34.375 -3.443 1 88.81 259 VAL B O 1
ATOM 8198 N N . LEU B 1 260 ? -29.984 -33.188 -4.539 1 88.12 260 LEU B N 1
ATOM 8199 C CA . LEU B 1 260 ? -31 -32.375 -5.207 1 88.12 260 LEU B CA 1
ATOM 8200 C C . LEU B 1 260 ? -31.828 -33.219 -6.168 1 88.12 260 LEU B C 1
ATOM 8202 O O . LEU B 1 260 ? -33 -32.938 -6.402 1 88.12 260 LEU B O 1
ATOM 8206 N N . LEU B 1 261 ? -31.328 -34.344 -6.656 1 87.44 261 LEU B N 1
ATOM 8207 C CA . LEU B 1 261 ? -32 -35.219 -7.598 1 87.44 261 LEU B CA 1
ATOM 8208 C C . LEU B 1 261 ? -33.188 -35.906 -6.93 1 87.44 261 LEU B C 1
ATOM 8210 O O . LEU B 1 261 ? -34.156 -36.312 -7.598 1 87.44 261 LEU B O 1
ATOM 8214 N N . GLU B 1 262 ? -33.156 -36 -5.645 1 85.19 262 GLU B N 1
ATOM 8215 C CA . GLU B 1 262 ? -34.219 -36.688 -4.906 1 85.19 262 GLU B CA 1
ATOM 8216 C C . GLU B 1 262 ? -35.406 -35.75 -4.699 1 85.19 262 GLU B C 1
ATOM 8218 O O . GLU B 1 262 ? -36.5 -36.219 -4.41 1 85.19 262 GLU B O 1
ATOM 8223 N N . ASP B 1 263 ? -35.156 -34.469 -4.867 1 83.44 263 ASP B N 1
ATOM 8224 C CA . ASP B 1 263 ? -36.219 -33.531 -4.684 1 83.44 263 ASP B CA 1
ATOM 8225 C C . ASP B 1 263 ? -37.219 -33.562 -5.855 1 83.44 263 ASP B C 1
ATOM 8227 O O . ASP B 1 263 ? -36.938 -33.031 -6.926 1 83.44 263 ASP B O 1
ATOM 8231 N N . ARG B 1 264 ? -38.344 -34.125 -5.68 1 82.94 264 ARG B N 1
ATOM 8232 C CA . ARG B 1 264 ? -39.344 -34.312 -6.719 1 82.94 264 ARG B CA 1
ATOM 8233 C C . ARG B 1 264 ? -40.125 -33.031 -6.969 1 82.94 264 ARG B C 1
ATOM 8235 O O . ARG B 1 264 ? -40.938 -32.969 -7.914 1 82.94 264 ARG B O 1
ATOM 8242 N N . SER B 1 265 ? -39.938 -32.062 -6.16 1 85.88 265 SER B N 1
ATOM 8243 C CA . SER B 1 265 ? -40.688 -30.828 -6.316 1 85.88 265 SER B CA 1
ATOM 8244 C C . SER B 1 265 ? -40.094 -29.969 -7.438 1 85.88 265 SER B C 1
ATOM 8246 O O . SER B 1 265 ? -40.781 -29.078 -7.957 1 85.88 265 SER B O 1
ATOM 8248 N N . LYS B 1 266 ? -38.938 -30.266 -7.895 1 86.12 266 LYS B N 1
ATOM 8249 C CA . LYS B 1 266 ? -38.281 -29.469 -8.938 1 86.12 266 LYS B CA 1
ATOM 8250 C C . LYS B 1 266 ? -38.469 -30.125 -10.305 1 86.12 266 LYS B C 1
ATOM 8252 O O . LYS B 1 266 ? -38.438 -31.359 -10.422 1 86.12 266 LYS B O 1
ATOM 8257 N N . SER B 1 267 ? -38.75 -29.391 -11.328 1 89.69 267 SER B N 1
ATOM 8258 C CA . SER B 1 267 ? -38.938 -29.875 -12.695 1 89.69 267 SER B CA 1
ATOM 8259 C C . SER B 1 267 ? -37.656 -30.438 -13.273 1 89.69 267 SER B C 1
ATOM 8261 O O . SER B 1 267 ? -36.562 -30.125 -12.789 1 89.69 267 SER B O 1
ATOM 8263 N N . GLU B 1 268 ? -37.75 -31.234 -14.195 1 88.31 268 GLU B N 1
ATOM 8264 C CA . GLU B 1 268 ? -36.594 -31.812 -14.867 1 88.31 268 GLU B CA 1
ATOM 8265 C C . GLU B 1 268 ? -35.719 -30.734 -15.531 1 88.31 268 GLU B C 1
ATOM 8267 O O . GLU B 1 268 ? -34.5 -30.844 -15.562 1 88.31 268 GLU B O 1
ATOM 8272 N N . PHE B 1 269 ? -36.406 -29.766 -16.016 1 89.81 269 PHE B N 1
ATOM 8273 C CA . PHE B 1 269 ? -35.688 -28.672 -16.672 1 89.81 269 PHE B CA 1
ATOM 8274 C C . PHE B 1 269 ? -34.844 -27.906 -15.656 1 89.81 269 PHE B C 1
ATOM 8276 O O . PHE B 1 269 ? -33.719 -27.5 -15.969 1 89.81 269 PHE B O 1
ATOM 8283 N N . THR B 1 270 ? -35.375 -27.75 -14.508 1 90.62 270 THR B N 1
ATOM 8284 C CA . THR B 1 270 ? -34.656 -27.062 -13.445 1 90.62 270 THR B CA 1
ATOM 8285 C C . THR B 1 270 ? -33.438 -27.875 -13.031 1 90.62 270 THR B C 1
ATOM 8287 O O . THR B 1 270 ? -32.375 -27.312 -12.727 1 90.62 270 THR B O 1
ATOM 8290 N N . MET B 1 271 ? -33.562 -29.156 -13.078 1 91.12 271 MET B N 1
ATOM 8291 C CA . MET B 1 271 ? -32.469 -30.031 -12.719 1 91.12 271 MET B CA 1
ATOM 8292 C C . MET B 1 271 ? -31.344 -29.953 -13.766 1 91.12 271 MET B C 1
ATOM 8294 O O . MET B 1 271 ? -30.172 -30 -13.422 1 91.12 271 MET B O 1
ATOM 8298 N N . VAL B 1 272 ? -31.734 -29.906 -14.977 1 92.31 272 VAL B N 1
ATOM 8299 C CA . VAL B 1 272 ? -30.75 -29.797 -16.047 1 92.31 272 VAL B CA 1
ATOM 8300 C C . VAL B 1 272 ? -30.031 -28.453 -15.953 1 92.31 272 VAL B C 1
ATOM 8302 O O . VAL B 1 272 ? -28.828 -28.375 -16.203 1 92.31 272 VAL B O 1
ATOM 8305 N N . LYS B 1 273 ? -30.734 -27.422 -15.57 1 92.44 273 LYS B N 1
ATOM 8306 C CA . LYS B 1 273 ? -30.125 -26.109 -15.398 1 92.44 273 LYS B CA 1
ATOM 8307 C C . LYS B 1 273 ? -29.094 -26.125 -14.266 1 92.44 273 LYS B C 1
ATOM 8309 O O . LYS B 1 273 ? -28.047 -25.5 -14.367 1 92.44 273 LYS B O 1
ATOM 8314 N N . HIS B 1 274 ? -29.438 -26.828 -13.25 1 92.94 274 HIS B N 1
ATOM 8315 C CA . HIS B 1 274 ? -28.5 -26.984 -12.141 1 92.94 274 HIS B CA 1
ATOM 8316 C C . HIS B 1 274 ? -27.25 -27.734 -12.57 1 92.94 274 HIS B C 1
ATOM 8318 O O . HIS B 1 274 ? -26.141 -27.359 -12.203 1 92.94 274 HIS B O 1
ATOM 8324 N N . MET B 1 275 ? -27.438 -28.75 -13.289 1 93.25 275 MET B N 1
ATOM 8325 C CA . MET B 1 275 ? -26.312 -29.547 -13.781 1 93.25 275 MET B CA 1
ATOM 8326 C C . MET B 1 275 ? -25.422 -28.719 -14.711 1 93.25 275 MET B C 1
ATOM 8328 O O . MET B 1 275 ? -24.203 -28.734 -14.586 1 93.25 275 MET B O 1
ATOM 8332 N N . PHE B 1 276 ? -26.047 -28.062 -15.578 1 93.44 276 PHE B N 1
ATOM 8333 C CA . PHE B 1 276 ? -25.328 -27.219 -16.531 1 93.44 276 PHE B CA 1
ATOM 8334 C C . PHE B 1 276 ? -24.562 -26.125 -15.812 1 93.44 276 PHE B C 1
ATOM 8336 O O . PHE B 1 276 ? -23.406 -25.828 -16.156 1 93.44 276 PHE B O 1
ATOM 8343 N N . GLY B 1 277 ? -25.172 -25.406 -14.883 1 93.75 277 GLY B N 1
ATOM 8344 C CA . GLY B 1 277 ? -24.5 -24.375 -14.109 1 93.75 277 GLY B CA 1
ATOM 8345 C C . GLY B 1 277 ? -23.266 -24.891 -13.391 1 93.75 277 GLY B C 1
ATOM 8346 O O . GLY B 1 277 ? -22.203 -24.25 -13.438 1 93.75 277 GLY B O 1
ATOM 8347 N N . ARG B 1 278 ? -23.391 -26.016 -12.812 1 94.12 278 ARG B N 1
ATOM 8348 C CA . ARG B 1 278 ? -22.266 -26.594 -12.078 1 94.12 278 ARG B CA 1
ATOM 8349 C C . ARG B 1 278 ? -21.172 -27.062 -13.039 1 94.12 278 ARG B C 1
ATOM 8351 O O . ARG B 1 278 ? -19.984 -26.969 -12.734 1 94.12 278 ARG B O 1
ATOM 8358 N N . LEU B 1 279 ? -21.578 -27.547 -14.18 1 94.38 279 LEU B N 1
ATOM 8359 C CA . LEU B 1 279 ? -20.609 -27.969 -15.188 1 94.38 279 LEU B CA 1
ATOM 8360 C C . LEU B 1 279 ? -19.828 -26.781 -15.734 1 94.38 279 LEU B C 1
ATOM 8362 O O . LEU B 1 279 ? -18.609 -26.859 -15.914 1 94.38 279 LEU B O 1
ATOM 8366 N N . VAL B 1 280 ? -20.5 -25.75 -16.016 1 94.5 280 VAL B N 1
ATOM 8367 C CA . VAL B 1 280 ? -19.859 -24.547 -16.531 1 94.5 280 VAL B CA 1
ATOM 8368 C C . VAL B 1 280 ? -18.891 -24 -15.492 1 94.5 280 VAL B C 1
ATOM 8370 O O . VAL B 1 280 ? -17.734 -23.672 -15.82 1 94.5 280 VAL B O 1
ATOM 8373 N N . ALA B 1 281 ? -19.281 -23.922 -14.281 1 94.62 281 ALA B N 1
ATOM 8374 C CA . AL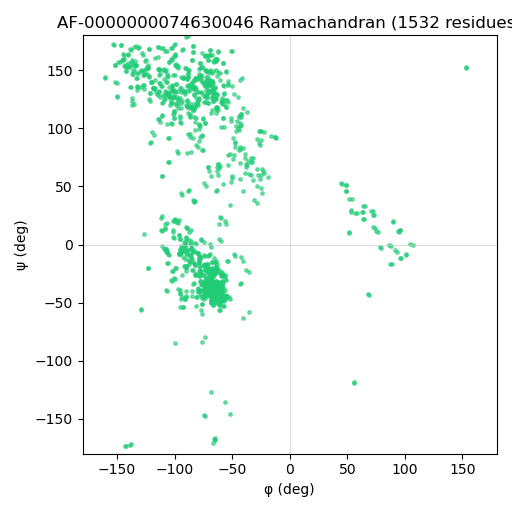A B 1 281 ? -18.484 -23.266 -13.234 1 94.62 281 ALA B CA 1
ATOM 8375 C C . ALA B 1 281 ? -17.344 -24.156 -12.773 1 94.62 281 ALA B C 1
ATOM 8377 O O . ALA B 1 281 ? -16.281 -23.672 -12.406 1 94.62 281 ALA B O 1
ATOM 8378 N N . MET B 1 282 ? -17.531 -25.469 -12.805 1 94.25 282 MET B N 1
ATOM 8379 C CA . MET B 1 282 ? -16.547 -26.344 -12.18 1 94.25 282 MET B CA 1
ATOM 8380 C C . MET B 1 282 ? -15.672 -27.031 -13.234 1 94.25 282 MET B C 1
ATOM 8382 O O . MET B 1 282 ? -14.617 -27.578 -12.914 1 94.25 282 MET B O 1
ATOM 8386 N N . VAL B 1 283 ? -16.016 -26.906 -14.5 1 94.5 283 VAL B N 1
ATOM 8387 C CA . VAL B 1 283 ? -15.227 -27.578 -15.523 1 94.5 283 VAL B CA 1
ATOM 8388 C C . VAL B 1 283 ? -14.844 -26.594 -16.609 1 94.5 283 VAL B C 1
ATOM 8390 O O . VAL B 1 283 ? -13.656 -26.312 -16.828 1 94.5 283 VAL B O 1
ATOM 8393 N N . ILE B 1 284 ? -15.797 -25.938 -17.219 1 96.12 284 ILE B N 1
ATOM 8394 C CA . ILE B 1 284 ? -15.547 -25.094 -18.391 1 96.12 284 ILE B CA 1
ATOM 8395 C C . ILE B 1 284 ? -14.734 -23.875 -17.984 1 96.12 284 ILE B C 1
ATOM 8397 O O . ILE B 1 284 ? -13.703 -23.578 -18.594 1 96.12 284 ILE B O 1
ATOM 8401 N N . ILE B 1 285 ? -15.188 -23.188 -16.922 1 96.94 285 ILE B N 1
ATOM 8402 C CA . ILE B 1 285 ? -14.484 -22 -16.469 1 96.94 285 ILE B CA 1
ATOM 8403 C C . ILE B 1 285 ? -13.07 -22.344 -16.047 1 96.94 285 ILE B C 1
ATOM 8405 O O . ILE B 1 285 ? -12.109 -21.688 -16.438 1 96.94 285 ILE B O 1
ATOM 8409 N N . PRO B 1 286 ? -12.898 -23.406 -15.328 1 97.5 286 PRO B N 1
ATOM 8410 C CA . PRO B 1 286 ? -11.531 -23.766 -14.938 1 97.5 286 PRO B CA 1
ATOM 8411 C C . PRO B 1 286 ? -10.641 -24.094 -16.141 1 97.5 286 PRO B C 1
ATOM 8413 O O . PRO B 1 286 ? -9.492 -23.656 -16.203 1 97.5 286 PRO B O 1
ATOM 8416 N N . VAL B 1 287 ? -11.141 -24.781 -17.109 1 97.12 287 VAL B N 1
ATOM 8417 C CA . VAL B 1 287 ? -10.359 -25.141 -18.281 1 97.12 287 VAL B CA 1
ATOM 8418 C C . VAL B 1 287 ? -10.008 -23.891 -19.094 1 97.12 287 VAL B C 1
ATOM 8420 O O . VAL B 1 287 ? -8.859 -23.703 -19.484 1 97.12 287 VAL B O 1
ATOM 8423 N N . LEU B 1 288 ? -10.945 -23.062 -19.281 1 97.56 288 LEU B N 1
ATOM 8424 C CA . LEU B 1 288 ? -10.719 -21.828 -20.047 1 97.56 288 LEU B CA 1
ATOM 8425 C C . LEU B 1 288 ? -9.742 -20.906 -19.328 1 97.56 288 LEU B C 1
ATOM 8427 O O . LEU B 1 288 ? -8.898 -20.281 -19.969 1 97.56 288 LEU B O 1
ATOM 8431 N N . THR B 1 289 ? -9.938 -20.828 -18.016 1 97.94 289 THR B N 1
ATOM 8432 C CA . THR B 1 289 ? -9.039 -19.984 -17.234 1 97.94 289 THR B CA 1
ATOM 8433 C C . THR B 1 289 ? -7.613 -20.531 -17.266 1 97.94 289 THR B C 1
ATOM 8435 O O . THR B 1 289 ? -6.656 -19.781 -17.438 1 97.94 289 THR B O 1
ATOM 8438 N N . TYR B 1 290 ? -7.465 -21.797 -17.109 1 97.94 290 TYR B N 1
ATOM 8439 C CA . TYR B 1 290 ? -6.16 -22.453 -17.172 1 97.94 290 TYR B CA 1
ATOM 8440 C C . TYR B 1 290 ? -5.492 -22.219 -18.516 1 97.94 290 TYR B C 1
ATOM 8442 O O . TYR B 1 290 ? -4.316 -21.844 -18.578 1 97.94 290 TYR B O 1
ATOM 8450 N N . LEU B 1 291 ? -6.203 -22.359 -19.578 1 97.5 291 LEU B N 1
ATOM 8451 C CA . LEU B 1 291 ? -5.684 -22.156 -20.922 1 97.5 291 LEU B CA 1
ATOM 8452 C C . LEU B 1 291 ? -5.355 -20.703 -21.188 1 97.5 291 LEU B C 1
ATOM 8454 O O . LEU B 1 291 ? -4.344 -20.375 -21.812 1 97.5 291 LEU B O 1
ATOM 8458 N N . ALA B 1 292 ? -6.199 -19.875 -20.703 1 98 292 ALA B N 1
ATOM 8459 C CA . ALA B 1 292 ? -5.973 -18.453 -20.891 1 98 292 ALA B CA 1
ATOM 8460 C C . ALA B 1 292 ? -4.684 -18 -20.203 1 98 292 ALA B C 1
ATOM 8462 O O . ALA B 1 292 ? -3.947 -17.172 -20.734 1 98 292 ALA B O 1
ATOM 8463 N N . LEU B 1 293 ? -4.422 -18.5 -19.078 1 98.06 293 LEU B N 1
ATOM 8464 C CA . LEU B 1 293 ? -3.221 -18.141 -18.328 1 98.06 293 LEU B CA 1
ATOM 8465 C C . LEU B 1 293 ? -1.965 -18.609 -19.062 1 98.06 293 LEU B C 1
ATOM 8467 O O . LEU B 1 293 ? -0.968 -17.875 -19.125 1 98.06 293 LEU B O 1
ATOM 8471 N N . PHE B 1 294 ? -2.033 -19.766 -19.594 1 97.81 294 PHE B N 1
ATOM 8472 C CA . PHE B 1 294 ? -0.877 -20.25 -20.344 1 97.81 294 PHE B CA 1
ATOM 8473 C C . PHE B 1 294 ? -0.741 -19.516 -21.672 1 97.81 294 PHE B C 1
ATOM 8475 O O . PHE B 1 294 ? 0.368 -19.344 -22.188 1 97.81 294 PHE B O 1
ATOM 8482 N N . TYR B 1 295 ? -1.881 -19.125 -22.219 1 97.06 295 TYR B N 1
ATOM 8483 C CA . TYR B 1 295 ? -1.812 -18.297 -23.406 1 97.06 295 TYR B CA 1
ATOM 8484 C C . TYR B 1 295 ? -1.08 -16.984 -23.125 1 97.06 295 TYR B C 1
ATOM 8486 O O . TYR B 1 295 ? -0.234 -16.562 -23.906 1 97.06 295 TYR B O 1
ATOM 8494 N N . ILE B 1 296 ? -1.407 -16.406 -22.016 1 97.44 296 ILE B N 1
ATOM 8495 C CA . ILE B 1 296 ? -0.738 -15.18 -21.609 1 97.44 296 ILE B CA 1
ATOM 8496 C C . ILE B 1 296 ? 0.743 -15.461 -21.359 1 97.44 296 ILE B C 1
ATOM 8498 O O . ILE B 1 296 ? 1.607 -14.695 -21.797 1 97.44 296 ILE B O 1
ATOM 8502 N N . HIS B 1 297 ? 1.05 -16.531 -20.688 1 97.5 297 HIS B N 1
ATOM 8503 C CA . HIS B 1 297 ? 2.412 -16.938 -20.359 1 97.5 297 HIS B CA 1
ATOM 8504 C C . HIS B 1 297 ? 3.262 -17.078 -21.609 1 97.5 297 HIS B C 1
ATOM 8506 O O . HIS B 1 297 ? 4.352 -16.516 -21.703 1 97.5 297 HIS B O 1
ATOM 8512 N N . LEU B 1 298 ? 2.729 -17.719 -22.609 1 95 298 LEU B N 1
ATOM 8513 C CA . LEU B 1 298 ? 3.498 -18 -23.812 1 95 298 LEU B CA 1
ATOM 8514 C C . LEU B 1 298 ? 3.539 -16.797 -24.75 1 95 298 LEU B C 1
ATOM 8516 O O . LEU B 1 298 ? 4.484 -16.641 -25.516 1 95 298 LEU B O 1
ATOM 8520 N N . SER B 1 299 ? 2.512 -15.961 -24.641 1 95 299 SER B N 1
ATOM 8521 C CA . SER B 1 299 ? 2.49 -14.758 -25.469 1 95 299 SER B CA 1
ATOM 8522 C C . SER B 1 299 ? 3.508 -13.734 -24.969 1 95 299 SER B C 1
ATOM 8524 O O . SER B 1 299 ? 4.047 -12.953 -25.766 1 95 299 SER B O 1
ATOM 8526 N N . ILE B 1 300 ? 3.773 -13.742 -23.734 1 95.56 300 ILE B N 1
ATOM 8527 C CA . ILE B 1 300 ? 4.695 -12.781 -23.141 1 95.56 300 ILE B CA 1
ATOM 8528 C C . ILE B 1 300 ? 6.133 -13.258 -23.328 1 95.56 300 ILE B C 1
ATOM 8530 O O . ILE B 1 300 ? 7.039 -12.445 -23.547 1 95.56 300 ILE B O 1
ATOM 8534 N N . LEU B 1 301 ? 6.375 -14.547 -23.312 1 94.44 301 LEU B N 1
ATOM 8535 C CA . LEU B 1 301 ? 7.727 -15.102 -23.328 1 94.44 301 LEU B CA 1
ATOM 8536 C C . LEU B 1 301 ? 8.133 -15.508 -24.734 1 94.44 301 LEU B C 1
ATOM 8538 O O . LEU B 1 301 ? 8.211 -16.688 -25.047 1 94.44 301 LEU B O 1
ATOM 8542 N N . TRP B 1 302 ? 8.555 -14.57 -25.547 1 89.12 302 TRP B N 1
ATOM 8543 C CA . TRP B 1 302 ? 8.844 -14.867 -26.953 1 89.12 302 TRP B CA 1
ATOM 8544 C C . TRP B 1 302 ? 10.352 -14.852 -27.203 1 89.12 302 TRP B C 1
ATOM 8546 O O . TRP B 1 302 ? 10.805 -15.289 -28.266 1 89.12 302 TRP B O 1
ATOM 8556 N N . LYS B 1 303 ? 11.172 -14.453 -26.219 1 88.75 303 LYS B N 1
ATOM 8557 C CA . LYS B 1 303 ? 12.625 -14.438 -26.391 1 88.75 303 LYS B CA 1
ATOM 8558 C C . LYS B 1 303 ? 13.258 -15.688 -25.766 1 88.75 303 LYS B C 1
ATOM 8560 O O . LYS B 1 303 ? 12.734 -16.234 -24.797 1 88.75 303 LYS B O 1
ATOM 8565 N N . ALA B 1 304 ? 14.383 -16.047 -26.281 1 84.81 304 ALA B N 1
ATOM 8566 C CA . ALA B 1 304 ? 15.109 -17.188 -25.75 1 84.81 304 ALA B CA 1
ATOM 8567 C C . ALA B 1 304 ? 15.711 -16.875 -24.375 1 84.81 304 ALA B C 1
ATOM 8569 O O . ALA B 1 304 ? 16.109 -15.734 -24.125 1 84.81 304 ALA B O 1
ATOM 8570 N N . GLY B 1 305 ? 15.695 -17.953 -23.547 1 83.56 305 GLY B N 1
ATOM 8571 C CA . GLY B 1 305 ? 16.172 -17.75 -22.188 1 83.56 305 GLY B CA 1
ATOM 8572 C C . GLY B 1 305 ? 17.031 -18.891 -21.672 1 83.56 305 GLY B C 1
ATOM 8573 O O . GLY B 1 305 ? 17.375 -19.797 -22.422 1 83.56 305 GLY B O 1
ATOM 8574 N N . PRO B 1 306 ? 17.359 -18.844 -20.422 1 76.19 306 PRO B N 1
ATOM 8575 C CA . PRO B 1 306 ? 18.312 -19.797 -19.828 1 76.19 306 PRO B CA 1
ATOM 8576 C C . PRO B 1 306 ? 17.766 -21.219 -19.797 1 76.19 306 PRO B C 1
ATOM 8578 O O . PRO B 1 306 ? 18.547 -22.172 -19.812 1 76.19 306 PRO B O 1
ATOM 8581 N N . HIS B 1 307 ? 16.5 -21.453 -19.797 1 78.06 307 HIS B N 1
ATOM 8582 C CA . HIS B 1 307 ? 15.945 -22.797 -19.672 1 78.06 307 HIS B CA 1
ATOM 8583 C C . HIS B 1 307 ? 15.352 -23.266 -21 1 78.06 307 HIS B C 1
ATOM 8585 O O . HIS B 1 307 ? 14.531 -24.188 -21.016 1 78.06 307 HIS B O 1
ATOM 8591 N N . ASP B 1 308 ? 15.727 -22.641 -22 1 77.75 308 ASP B N 1
ATOM 8592 C CA . ASP B 1 308 ? 15.102 -23.016 -23.25 1 77.75 308 ASP B CA 1
ATOM 8593 C C . ASP B 1 308 ? 15.609 -24.359 -23.75 1 77.75 308 ASP B C 1
ATOM 8595 O O . ASP B 1 308 ? 14.953 -25.016 -24.562 1 77.75 308 ASP B O 1
ATOM 8599 N N . ASN B 1 309 ? 16.734 -24.797 -23.219 1 70.94 309 ASN B N 1
ATOM 8600 C CA . ASN B 1 309 ? 17.344 -26.047 -23.641 1 70.94 309 ASN B CA 1
ATOM 8601 C C . ASN B 1 309 ? 16.531 -27.25 -23.156 1 70.94 309 ASN B C 1
ATOM 8603 O O . ASN B 1 309 ? 16.688 -28.359 -23.672 1 70.94 309 ASN B O 1
ATOM 8607 N N . ILE B 1 310 ? 15.703 -26.984 -22.234 1 77.06 310 ILE B N 1
ATOM 8608 C CA . ILE B 1 310 ? 14.844 -28.047 -21.703 1 77.06 310 ILE B CA 1
ATOM 8609 C C . ILE B 1 310 ? 13.781 -28.406 -22.75 1 77.06 310 ILE B C 1
ATOM 8611 O O . ILE B 1 310 ? 13.305 -29.547 -22.781 1 77.06 310 ILE B O 1
ATOM 8615 N N . MET B 1 311 ? 13.547 -27.484 -23.625 1 80.25 311 MET B N 1
ATOM 8616 C CA . MET B 1 311 ? 12.5 -27.672 -24.625 1 80.25 311 MET B CA 1
ATOM 8617 C C . MET B 1 311 ? 13.078 -28.25 -25.906 1 80.25 311 MET B C 1
ATOM 8619 O O . MET B 1 311 ? 14.305 -28.328 -26.062 1 80.25 311 MET B O 1
ATOM 8623 N N . THR B 1 312 ? 12.188 -28.688 -26.766 1 72.81 312 THR B N 1
ATOM 8624 C CA . THR B 1 312 ? 12.609 -29.25 -28.031 1 72.81 312 THR B CA 1
ATOM 8625 C C . THR B 1 312 ? 13.227 -28.172 -28.922 1 72.81 312 THR B C 1
ATOM 8627 O O . THR B 1 312 ? 13.062 -26.969 -28.656 1 72.81 312 THR B O 1
ATOM 8630 N N . SER B 1 313 ? 13.961 -28.578 -29.938 1 67.44 313 SER B N 1
ATOM 8631 C CA . SER B 1 313 ? 14.602 -27.656 -30.875 1 67.44 313 SER B CA 1
ATOM 8632 C C . SER B 1 313 ? 13.57 -26.812 -31.609 1 67.44 313 SER B C 1
ATOM 8634 O O . SER B 1 313 ? 13.805 -25.625 -31.891 1 67.44 313 SER B O 1
ATOM 8636 N N . ALA B 1 314 ? 12.477 -27.422 -31.906 1 67.44 314 ALA B N 1
ATOM 8637 C CA . ALA B 1 314 ? 11.414 -26.688 -32.562 1 67.44 314 ALA B CA 1
ATOM 8638 C C . ALA B 1 314 ? 10.891 -25.547 -31.703 1 67.44 314 ALA B C 1
ATOM 8640 O O . ALA B 1 314 ? 10.625 -24.453 -32.188 1 67.44 314 ALA B O 1
ATOM 8641 N N . PHE B 1 315 ? 10.734 -25.922 -30.438 1 81.56 315 PHE B N 1
ATOM 8642 C CA . PHE B 1 315 ? 10.289 -24.891 -29.5 1 81.56 315 PHE B CA 1
ATOM 8643 C C . PHE B 1 315 ? 11.32 -23.781 -29.375 1 81.56 315 PHE B C 1
ATOM 8645 O O . PHE B 1 315 ? 10.977 -22.594 -29.391 1 81.56 315 PHE B O 1
ATOM 8652 N N . GLN B 1 316 ? 12.547 -24.047 -29.312 1 75.5 316 GLN B N 1
ATOM 8653 C CA . GLN B 1 316 ? 13.633 -23.094 -29.188 1 75.5 316 GLN B CA 1
ATOM 8654 C C . GLN B 1 316 ? 13.711 -22.188 -30.422 1 75.5 316 GLN B C 1
ATOM 8656 O O . GLN B 1 316 ? 13.992 -20.984 -30.312 1 75.5 316 GLN B O 1
ATOM 8661 N N . ALA B 1 317 ? 13.461 -22.75 -31.531 1 70.25 317 ALA B N 1
ATOM 8662 C CA . ALA B 1 317 ? 13.531 -22 -32.781 1 70.25 317 ALA B CA 1
ATOM 8663 C C . ALA B 1 317 ? 12.391 -21 -32.906 1 70.25 317 ALA B C 1
ATOM 8665 O O . ALA B 1 317 ? 12.492 -20 -33.625 1 70.25 317 ALA B O 1
ATOM 8666 N N . SER B 1 318 ? 11.391 -21.297 -32.156 1 77.75 318 SER B N 1
ATOM 8667 C CA . SER B 1 318 ? 10.242 -20.391 -32.188 1 77.75 318 SER B CA 1
ATOM 8668 C C . SER B 1 318 ? 10.484 -19.156 -31.344 1 77.75 318 SER B C 1
ATOM 8670 O O . SER B 1 318 ? 9.742 -18.188 -31.422 1 77.75 318 SER B O 1
ATOM 8672 N N . LEU B 1 319 ? 11.523 -19.234 -30.547 1 82.31 319 LEU B N 1
ATOM 8673 C CA . LEU B 1 319 ? 11.867 -18.109 -29.688 1 82.31 319 LEU B CA 1
ATOM 8674 C C . LEU B 1 319 ? 12.859 -17.172 -30.391 1 82.31 319 LEU B C 1
ATOM 8676 O O . LEU B 1 319 ? 13.727 -17.625 -31.125 1 82.31 319 LEU B O 1
ATOM 8680 N N . GLU B 1 320 ? 12.625 -15.898 -30.078 1 78.25 320 GLU B N 1
ATOM 8681 C CA . GLU B 1 320 ? 13.555 -14.93 -30.656 1 78.25 320 GLU B CA 1
ATOM 8682 C C . GLU B 1 320 ? 14.93 -15.031 -30 1 78.25 320 GLU B C 1
ATOM 8684 O O . GLU B 1 320 ? 15.039 -14.984 -28.766 1 78.25 320 GLU B O 1
ATOM 8689 N N . GLY B 1 321 ? 15.961 -15.062 -30.734 1 63.22 321 GLY B N 1
ATOM 8690 C CA . GLY B 1 321 ? 17.312 -15.141 -30.219 1 63.22 321 GLY B CA 1
ATOM 8691 C C . GLY B 1 321 ? 17.781 -16.562 -29.984 1 63.22 321 GLY B C 1
ATOM 8692 O O . GLY B 1 321 ? 18.938 -16.797 -29.641 1 63.22 321 GLY B O 1
ATOM 8693 N N . GLY B 1 322 ? 16.953 -17.359 -29.953 1 58.72 322 GLY B N 1
ATOM 8694 C CA . GLY B 1 322 ? 17.328 -18.75 -29.75 1 58.72 322 GLY B CA 1
ATOM 8695 C C . GLY B 1 322 ? 17.953 -19.375 -30.984 1 58.72 322 GLY B C 1
ATOM 8696 O O . GLY B 1 322 ? 18.781 -18.766 -31.656 1 58.72 322 GLY B O 1
ATOM 8697 N N . LEU B 1 323 ? 17.719 -20.531 -31.141 1 54.47 323 LEU B N 1
ATOM 8698 C CA . LEU B 1 323 ? 18.219 -21.297 -32.281 1 54.47 323 LEU B CA 1
ATOM 8699 C C . LEU B 1 323 ? 17.828 -20.625 -33.594 1 54.47 323 LEU B C 1
ATOM 8701 O O . LEU B 1 323 ? 18.516 -20.797 -34.594 1 54.47 323 LEU B O 1
ATOM 8705 N N . ALA B 1 324 ? 16.891 -19.703 -33.406 1 49.69 324 ALA B N 1
ATOM 8706 C CA . ALA B 1 324 ? 16.422 -19.031 -34.625 1 49.69 324 ALA B CA 1
ATOM 8707 C C . ALA B 1 324 ? 17.516 -18.125 -35.188 1 49.69 324 ALA B C 1
ATOM 8709 O O . ALA B 1 324 ? 17.641 -18 -36.406 1 49.69 324 ALA B O 1
ATOM 8710 N N . THR B 1 325 ? 18.141 -17.469 -34.25 1 49.75 325 THR B N 1
ATOM 8711 C CA . THR B 1 325 ? 19.203 -16.609 -34.75 1 49.75 325 THR B CA 1
ATOM 8712 C C . THR B 1 325 ? 20.281 -17.422 -35.438 1 49.75 325 THR B C 1
ATOM 8714 O O . THR B 1 325 ? 20.875 -16.969 -36.438 1 49.75 325 THR B O 1
ATOM 8717 N N . LEU B 1 326 ? 20.469 -18.609 -34.812 1 49.91 326 LEU B N 1
ATOM 8718 C CA . LEU B 1 326 ? 21.5 -19.469 -35.406 1 49.91 326 LEU B CA 1
ATOM 8719 C C . LEU B 1 326 ? 21.031 -20 -36.75 1 49.91 326 LEU B C 1
ATOM 8721 O O . LEU B 1 326 ? 21.844 -20.234 -37.625 1 49.91 326 LEU B O 1
ATOM 8725 N N . THR B 1 327 ? 19.703 -20.141 -36.844 1 49.16 327 THR B N 1
ATOM 8726 C CA . THR B 1 327 ? 19.219 -20.75 -38.062 1 49.16 327 THR B CA 1
ATOM 8727 C C . THR B 1 327 ? 18.906 -19.703 -39.125 1 49.16 327 THR B C 1
ATOM 8729 O O . THR B 1 327 ? 18.484 -20.031 -40.219 1 49.16 327 THR B O 1
ATOM 8732 N N . LYS B 1 328 ? 19.172 -18.469 -38.594 1 51.72 328 LYS B N 1
ATOM 8733 C CA . LYS B 1 328 ? 18.938 -17.422 -39.562 1 51.72 328 LYS B CA 1
ATOM 8734 C C . LYS B 1 328 ? 19.891 -17.547 -40.75 1 51.72 328 LYS B C 1
ATOM 8736 O O . LYS B 1 328 ? 21.109 -17.594 -40.562 1 51.72 328 LYS B O 1
ATOM 8741 N N . GLY B 1 329 ? 19.391 -17.766 -42 1 55.88 329 GLY B N 1
ATOM 8742 C CA . GLY B 1 329 ? 20.156 -17.859 -43.219 1 55.88 329 GLY B CA 1
ATOM 8743 C C . GLY B 1 329 ? 20.375 -19.297 -43.688 1 55.88 329 GLY B C 1
ATOM 8744 O O . GLY B 1 329 ? 20.969 -19.531 -44.75 1 55.88 329 GLY B O 1
ATOM 8745 N N . GLN B 1 330 ? 19.984 -20.266 -42.812 1 62.94 330 GLN B N 1
ATOM 8746 C CA . GLN B 1 330 ? 20.203 -21.656 -43.219 1 62.94 330 GLN B CA 1
ATOM 8747 C C . GLN B 1 330 ? 19.062 -22.172 -44.094 1 62.94 330 GLN B C 1
ATOM 8749 O O . GLN B 1 330 ? 17.906 -21.75 -43.906 1 62.94 330 GLN B O 1
ATOM 8754 N N . PRO B 1 331 ? 19.422 -22.828 -45.156 1 68.44 331 PRO B N 1
ATOM 8755 C CA . PRO B 1 331 ? 18.344 -23.422 -45.969 1 68.44 331 PRO B CA 1
ATOM 8756 C C . PRO B 1 331 ? 17.422 -24.312 -45.125 1 68.44 331 PRO B C 1
ATOM 8758 O O . PRO B 1 331 ? 17.875 -25.031 -44.25 1 68.44 331 PRO B O 1
ATOM 8761 N N . VAL B 1 332 ? 16.203 -24.188 -45.375 1 76.75 332 VAL B N 1
ATOM 8762 C CA . VAL B 1 332 ? 15.188 -24.891 -44.594 1 76.75 332 VAL B CA 1
ATOM 8763 C C . VAL B 1 332 ? 15.109 -26.344 -45.031 1 76.75 332 VAL B C 1
ATOM 8765 O O . VAL B 1 332 ? 14.992 -27.25 -44.188 1 76.75 332 VAL B O 1
ATOM 8768 N N . GLU B 1 333 ? 15.219 -26.531 -46.344 1 84.44 333 GLU B N 1
ATOM 8769 C CA . GLU B 1 333 ? 15.094 -27.891 -46.844 1 84.44 333 GLU B CA 1
ATOM 8770 C C . GLU B 1 333 ? 16.453 -28.578 -46.938 1 84.44 333 GLU B C 1
ATOM 8772 O O . GLU B 1 333 ? 17.422 -27.984 -47.406 1 84.44 333 GLU B O 1
ATOM 8777 N N . ILE B 1 334 ? 16.453 -29.688 -46.438 1 89.25 334 ILE B N 1
ATOM 8778 C CA . ILE B 1 334 ? 17.672 -30.5 -46.5 1 89.25 334 ILE B CA 1
ATOM 8779 C C . ILE B 1 334 ? 17.781 -31.156 -47.875 1 89.25 334 ILE B C 1
ATOM 8781 O O . ILE B 1 334 ? 16.828 -31.781 -48.344 1 89.25 334 ILE B O 1
ATOM 8785 N N . SER B 1 335 ? 18.891 -30.922 -48.562 1 87.81 335 SER B N 1
ATOM 8786 C CA . SER B 1 335 ? 19.172 -31.484 -49.875 1 87.81 335 SER B CA 1
ATOM 8787 C C . SER B 1 335 ? 20.359 -32.438 -49.812 1 87.81 335 SER B C 1
ATOM 8789 O O . SER B 1 335 ? 21.094 -32.469 -48.844 1 87.81 335 SER B O 1
ATOM 8791 N N . PHE B 1 336 ? 20.391 -33.281 -50.906 1 88.81 336 PHE B N 1
ATOM 8792 C CA . PHE B 1 336 ? 21.609 -34.062 -51.062 1 88.81 336 PHE B CA 1
ATOM 8793 C C . PHE B 1 336 ? 22.828 -33.156 -51.188 1 88.81 336 PHE B C 1
ATOM 8795 O O . PHE B 1 336 ? 22.828 -32.25 -52.031 1 88.81 336 PHE B O 1
ATOM 8802 N N . GLY B 1 337 ? 23.75 -33.375 -50.312 1 84.81 337 GLY B N 1
ATOM 8803 C CA . GLY B 1 337 ? 24.922 -32.531 -50.25 1 84.81 337 GLY B CA 1
ATOM 8804 C C . GLY B 1 337 ? 24.891 -31.547 -49.094 1 84.81 337 GLY B C 1
ATOM 8805 O O . GLY B 1 337 ? 25.859 -30.797 -48.875 1 84.81 337 GLY B O 1
ATOM 8806 N N . SER B 1 338 ? 23.906 -31.609 -48.375 1 87.06 338 SER B N 1
ATOM 8807 C CA . SER B 1 338 ? 23.766 -30.734 -47.219 1 87.06 338 SER B CA 1
ATOM 8808 C C . SER B 1 338 ? 24.625 -31.203 -46.031 1 87.06 338 SER B C 1
ATOM 8810 O O . SER B 1 338 ? 24.781 -32.406 -45.844 1 87.06 338 SER B O 1
ATOM 8812 N N . GLN B 1 339 ? 25.188 -30.266 -45.281 1 84.88 339 GLN B N 1
ATOM 8813 C CA . GLN B 1 339 ? 25.828 -30.516 -44 1 84.88 339 GLN B CA 1
ATOM 8814 C C . GLN B 1 339 ? 24.906 -30.188 -42.844 1 84.88 339 GLN B C 1
ATOM 8816 O O . GLN B 1 339 ? 24.391 -29.062 -42.75 1 84.88 339 GLN B O 1
ATOM 8821 N N . ILE B 1 340 ? 24.688 -31.172 -42.062 1 89 340 ILE B N 1
ATOM 8822 C CA . ILE B 1 340 ? 23.672 -30.969 -41.031 1 89 340 ILE B CA 1
ATOM 8823 C C . ILE B 1 340 ? 24.203 -31.469 -39.688 1 89 340 ILE B C 1
ATOM 8825 O O . ILE B 1 340 ? 25.125 -32.281 -39.625 1 89 340 ILE B O 1
ATOM 8829 N N . THR B 1 341 ? 23.672 -30.922 -38.594 1 87.19 341 THR B N 1
ATOM 8830 C CA . THR B 1 341 ? 23.828 -31.484 -37.25 1 87.19 341 THR B CA 1
ATOM 8831 C C . THR B 1 341 ? 22.531 -32.125 -36.781 1 87.19 341 THR B C 1
ATOM 8833 O O . THR B 1 341 ? 21.453 -31.531 -36.938 1 87.19 341 THR B O 1
ATOM 8836 N N . LEU B 1 342 ? 22.609 -33.344 -36.312 1 91.06 342 LEU B N 1
ATOM 8837 C CA . LEU B 1 342 ? 21.438 -34.094 -35.844 1 91.06 342 LEU B CA 1
ATOM 8838 C C . LEU B 1 342 ? 21.359 -34.062 -34.344 1 91.06 342 LEU B C 1
ATOM 8840 O O . LEU B 1 342 ? 22.234 -34.594 -33.656 1 91.06 342 LEU B O 1
ATOM 8844 N N . ARG B 1 343 ? 20.344 -33.438 -33.875 1 87.62 343 ARG B N 1
ATOM 8845 C CA . ARG B 1 343 ? 20.094 -33.375 -32.469 1 87.62 343 ARG B CA 1
ATOM 8846 C C . ARG B 1 343 ? 18.953 -34.312 -32.062 1 87.62 343 ARG B C 1
ATOM 8848 O O . ARG B 1 343 ? 17.938 -34.375 -32.75 1 87.62 343 ARG B O 1
ATOM 8855 N N . HIS B 1 344 ? 19.156 -35.062 -30.953 1 87.44 344 HIS B N 1
ATOM 8856 C CA . HIS B 1 344 ? 18.094 -35.906 -30.453 1 87.44 344 HIS B CA 1
ATOM 8857 C C . HIS B 1 344 ? 16.953 -35.094 -29.891 1 87.44 344 HIS B C 1
ATOM 8859 O O . HIS B 1 344 ? 17.172 -34.062 -29.219 1 87.44 344 HIS B O 1
ATOM 8865 N N . THR B 1 345 ? 15.75 -35.469 -30.172 1 79.88 345 THR B N 1
ATOM 8866 C CA . THR B 1 345 ? 14.57 -34.688 -29.781 1 79.88 345 THR B CA 1
ATOM 8867 C C . THR B 1 345 ? 14.375 -34.719 -28.266 1 79.88 345 THR B C 1
ATOM 8869 O O . THR B 1 345 ? 13.805 -33.781 -27.703 1 79.88 345 THR B O 1
ATOM 8872 N N . GLU B 1 346 ? 14.805 -35.781 -27.656 1 75.12 346 GLU B N 1
ATOM 8873 C CA . GLU B 1 346 ? 14.68 -35.875 -26.203 1 75.12 346 GLU B CA 1
ATOM 8874 C C . GLU B 1 346 ? 16.016 -35.594 -25.516 1 75.12 346 GLU B C 1
ATOM 8876 O O . GLU B 1 346 ? 17.078 -35.969 -26.031 1 75.12 346 GLU B O 1
ATOM 8881 N N . ASN B 1 347 ? 15.953 -34.812 -24.438 1 70.62 347 ASN B N 1
ATOM 8882 C CA . ASN B 1 347 ? 17.172 -34.594 -23.656 1 70.62 347 ASN B CA 1
ATOM 8883 C C . ASN B 1 347 ? 17.578 -35.812 -22.875 1 70.62 347 ASN B C 1
ATOM 8885 O O . ASN B 1 347 ? 16.734 -36.625 -22.5 1 70.62 347 ASN B O 1
ATOM 8889 N N . VAL B 1 348 ? 18.906 -36.062 -22.859 1 65.31 348 VAL B N 1
ATOM 8890 C CA . VAL B 1 348 ? 19.422 -37.25 -22.203 1 65.31 348 VAL B CA 1
ATOM 8891 C C . VAL B 1 348 ? 20.031 -36.906 -20.844 1 65.31 348 VAL B C 1
ATOM 8893 O O . VAL B 1 348 ? 20.594 -35.812 -20.688 1 65.31 348 VAL B O 1
ATOM 8896 N N . GLY B 1 349 ? 19.656 -37.438 -19.719 1 58.38 349 GLY B N 1
ATOM 8897 C CA . GLY B 1 349 ? 20.234 -37.25 -18.391 1 58.38 349 GLY B CA 1
ATOM 8898 C C . GLY B 1 349 ? 21.641 -37.781 -18.266 1 58.38 349 GLY B C 1
ATOM 8899 O O . GLY B 1 349 ? 22 -38.781 -18.922 1 58.38 349 GLY B O 1
ATOM 8900 N N . LEU B 1 350 ? 22.609 -36.844 -17.812 1 51 350 LEU B N 1
ATOM 8901 C CA . LEU B 1 350 ? 24 -37.219 -17.562 1 51 350 LEU B CA 1
ATOM 8902 C C . LEU B 1 350 ? 24.109 -38 -16.25 1 51 350 LEU B C 1
ATOM 8904 O O . LEU B 1 350 ? 23.547 -37.625 -15.234 1 51 350 LEU B O 1
ATOM 8908 N N . GLY B 1 351 ? 24.406 -39.531 -16.219 1 45.25 351 GLY B N 1
ATOM 8909 C CA . GLY B 1 351 ? 24.688 -40.438 -15.117 1 45.25 351 GLY B CA 1
ATOM 8910 C C . GLY B 1 351 ? 24.281 -41.875 -15.414 1 45.25 351 GLY B C 1
ATOM 8911 O O . GLY B 1 351 ? 23.516 -42.125 -16.344 1 45.25 351 GLY B O 1
ATOM 8912 N N . VAL B 1 352 ? 24.906 -42.844 -14.844 1 40.47 352 VAL B N 1
ATOM 8913 C CA . VAL B 1 352 ? 24.688 -44.281 -14.906 1 40.47 352 VAL B CA 1
ATOM 8914 C C . VAL B 1 352 ? 23.234 -44.594 -14.516 1 40.47 352 VAL B C 1
ATOM 8916 O O . VAL B 1 352 ? 22.797 -44.25 -13.414 1 40.47 352 VAL B O 1
ATOM 8919 N N . GLY B 1 353 ? 22.25 -45.219 -15.375 1 40.56 353 GLY B N 1
ATOM 8920 C CA . GLY B 1 353 ? 20.891 -45.719 -15.219 1 40.56 353 GLY B CA 1
ATOM 8921 C C . GLY B 1 353 ? 19.844 -44.625 -15.453 1 40.56 353 GLY B C 1
ATOM 8922 O O . GLY B 1 353 ? 18.672 -44.812 -15.117 1 40.56 353 GLY B O 1
ATOM 8923 N N . ALA B 1 354 ? 20.188 -43.406 -15.727 1 38.34 354 ALA B N 1
ATOM 8924 C CA . ALA B 1 354 ? 19.188 -42.344 -15.68 1 38.34 354 ALA B CA 1
ATOM 8925 C C . ALA B 1 354 ? 18.312 -42.344 -16.938 1 38.34 354 ALA B C 1
ATOM 8927 O O . ALA B 1 354 ? 18.828 -42.438 -18.062 1 38.34 354 ALA B O 1
ATOM 8928 N N . ALA B 1 355 ? 17.156 -42.812 -16.922 1 39.03 355 ALA B N 1
ATOM 8929 C CA . ALA B 1 355 ? 16.141 -42.688 -17.953 1 39.03 355 ALA B CA 1
ATOM 8930 C C . ALA B 1 355 ? 16.125 -41.281 -18.516 1 39.03 355 ALA B C 1
ATOM 8932 O O . ALA B 1 355 ? 16.516 -40.312 -17.844 1 39.03 355 ALA B O 1
ATOM 8933 N N . PRO B 1 356 ? 15.898 -41.062 -19.828 1 39.47 356 PRO B N 1
ATOM 8934 C CA . PRO B 1 356 ? 15.711 -39.75 -20.438 1 39.47 356 PRO B CA 1
ATOM 8935 C C . PRO B 1 356 ? 14.906 -38.812 -19.547 1 39.47 356 PRO B C 1
ATOM 8937 O O . PRO B 1 356 ? 13.789 -39.125 -19.156 1 39.47 356 PRO B O 1
ATOM 8940 N N . THR B 1 357 ? 15.391 -38.344 -18.453 1 38.75 357 THR B N 1
ATOM 8941 C CA . THR B 1 357 ? 14.609 -37.531 -17.516 1 38.75 357 THR B CA 1
ATOM 8942 C C . THR B 1 357 ? 14.57 -36.094 -17.969 1 38.75 357 THR B C 1
ATOM 8944 O O . THR B 1 357 ? 15.445 -35.625 -18.719 1 38.75 357 THR B O 1
ATOM 8947 N N . ALA B 1 358 ? 13.562 -35.281 -17.859 1 42.53 358 ALA B N 1
ATOM 8948 C CA . ALA B 1 358 ? 13.18 -33.875 -18.125 1 42.53 358 ALA B CA 1
ATOM 8949 C C . ALA B 1 358 ? 14.336 -32.938 -17.828 1 42.53 358 ALA B C 1
ATOM 8951 O O . ALA B 1 358 ? 14.414 -31.859 -18.422 1 42.53 358 ALA B O 1
ATOM 8952 N N . GLY B 1 359 ? 15.242 -33.156 -17.125 1 47.59 359 GLY B N 1
ATOM 8953 C CA . GLY B 1 359 ? 16.406 -32.344 -16.797 1 47.59 359 GLY B CA 1
ATOM 8954 C C . GLY B 1 359 ? 17.625 -32.688 -17.625 1 47.59 359 GLY B C 1
ATOM 8955 O O . GLY B 1 359 ? 18.75 -32.344 -17.266 1 47.59 359 GLY B O 1
ATOM 8956 N N . GLY B 1 360 ? 17.547 -33.312 -18.703 1 57.78 360 GLY B N 1
ATOM 8957 C CA . GLY B 1 360 ? 18.672 -33.875 -19.453 1 57.78 360 GLY B CA 1
ATOM 8958 C C . GLY B 1 360 ? 19.328 -32.844 -20.375 1 57.78 360 GLY B C 1
ATOM 8959 O O . GLY B 1 360 ? 18.859 -31.719 -20.5 1 57.78 360 GLY B O 1
ATOM 8960 N N . HIS B 1 361 ? 20.5 -33.062 -20.734 1 65.19 361 HIS B N 1
ATOM 8961 C CA . HIS B 1 361 ? 21.281 -32.281 -21.672 1 65.19 361 HIS B CA 1
ATOM 8962 C C . HIS B 1 361 ? 20.984 -32.688 -23.109 1 65.19 361 HIS B C 1
ATOM 8964 O O . HIS B 1 361 ? 20.656 -33.844 -23.375 1 65.19 361 HIS B O 1
ATOM 8970 N N . PRO B 1 362 ? 20.844 -31.625 -23.891 1 74.81 362 PRO B N 1
ATOM 8971 C CA . PRO B 1 362 ? 20.734 -31.984 -25.312 1 74.81 362 PRO B CA 1
ATOM 8972 C C . PRO B 1 362 ? 21.922 -32.844 -25.797 1 74.81 362 PRO B C 1
ATOM 8974 O O . PRO B 1 362 ? 23 -32.781 -25.203 1 74.81 362 PRO B O 1
ATOM 8977 N N . CYS B 1 363 ? 21.641 -33.688 -26.719 1 84 363 CYS B N 1
ATOM 8978 C CA . CYS B 1 363 ? 22.688 -34.531 -27.266 1 84 363 CYS B CA 1
ATOM 8979 C C . CYS B 1 363 ? 22.656 -34.531 -28.781 1 84 363 CYS B C 1
ATOM 8981 O O . CYS B 1 363 ? 21.594 -34.562 -29.391 1 84 363 CYS B O 1
ATOM 8983 N N . TRP B 1 364 ? 23.844 -34.406 -29.469 1 88.56 364 TRP B N 1
ATOM 8984 C CA . TRP B 1 364 ? 24.016 -34.406 -30.922 1 88.56 364 TRP B CA 1
ATOM 8985 C C . TRP B 1 364 ? 24.688 -35.688 -31.375 1 88.56 364 TRP B C 1
ATOM 8987 O O . TRP B 1 364 ? 25.547 -36.25 -30.672 1 88.56 364 TRP B O 1
ATOM 8997 N N . LEU B 1 365 ? 24.266 -36.219 -32.531 1 93.62 365 LEU B N 1
ATOM 8998 C CA . LEU B 1 365 ? 24.984 -37.312 -33.156 1 93.62 365 LEU B CA 1
ATOM 8999 C C . LEU B 1 365 ? 26.438 -36.938 -33.406 1 93.62 365 LEU B C 1
ATOM 9001 O O . LEU B 1 365 ? 26.703 -35.906 -34.062 1 93.62 365 LEU B O 1
ATOM 9005 N N . HIS B 1 366 ? 27.266 -37.656 -32.938 1 90.75 366 HIS B N 1
ATOM 9006 C CA . HIS B 1 366 ? 28.688 -37.312 -32.875 1 90.75 366 HIS B CA 1
ATOM 9007 C C . HIS B 1 366 ? 29.562 -38.5 -33.281 1 90.75 366 HIS B C 1
ATOM 9009 O O . HIS B 1 366 ? 29.156 -39.656 -33.125 1 90.75 366 HIS B O 1
ATOM 9015 N N . SER B 1 367 ? 30.703 -38.219 -33.906 1 92.5 367 SER B N 1
ATOM 9016 C CA . SER B 1 367 ? 31.703 -39.25 -34.188 1 92.5 367 SER B CA 1
ATOM 9017 C C . SER B 1 367 ? 33.125 -38.656 -34.188 1 92.5 367 SER B C 1
ATOM 9019 O O . SER B 1 367 ? 33.281 -37.438 -34.25 1 92.5 367 SER B O 1
ATOM 9021 N N . HIS B 1 368 ? 34.062 -39.469 -33.969 1 86.88 368 HIS B N 1
ATOM 9022 C CA . HIS B 1 368 ? 35.469 -39.125 -34.031 1 86.88 368 HIS B CA 1
ATOM 9023 C C . HIS B 1 368 ? 36.344 -40.281 -34.531 1 86.88 368 HIS B C 1
ATOM 9025 O O . HIS B 1 368 ? 35.844 -41.375 -34.719 1 86.88 368 HIS B O 1
ATOM 9031 N N . ALA B 1 369 ? 37.562 -39.969 -34.75 1 86.75 369 ALA B N 1
ATOM 9032 C CA . ALA B 1 369 ? 38.469 -40.906 -35.438 1 86.75 369 ALA B CA 1
ATOM 9033 C C . ALA B 1 369 ? 38.75 -42.125 -34.562 1 86.75 369 ALA B C 1
ATOM 9035 O O . ALA B 1 369 ? 39.281 -43.125 -35.031 1 86.75 369 ALA B O 1
ATOM 9036 N N . HIS B 1 370 ? 38.281 -42.219 -33.438 1 90.31 370 HIS B N 1
ATOM 9037 C CA . HIS B 1 370 ? 38.562 -43.312 -32.531 1 90.31 370 HIS B CA 1
ATOM 9038 C C . HIS B 1 370 ? 37.688 -44.531 -32.844 1 90.31 370 HIS B C 1
ATOM 9040 O O . HIS B 1 370 ? 36.531 -44.375 -33.219 1 90.31 370 HIS B O 1
ATOM 9046 N N . MET B 1 371 ? 38.281 -45.656 -32.688 1 90.12 371 MET B N 1
ATOM 9047 C CA . MET B 1 371 ? 37.625 -46.906 -33.031 1 90.12 371 MET B CA 1
ATOM 9048 C C . MET B 1 371 ? 37.062 -47.562 -31.766 1 90.12 371 MET B C 1
ATOM 9050 O O . MET B 1 371 ? 37.531 -47.312 -30.656 1 90.12 371 MET B O 1
ATOM 9054 N N . TYR B 1 372 ? 36.031 -48.375 -31.969 1 93 372 TYR B N 1
ATOM 9055 C CA . TYR B 1 372 ? 35.594 -49.25 -30.891 1 93 372 TYR B CA 1
ATOM 9056 C C . TYR B 1 372 ? 36.688 -50.25 -30.5 1 93 372 TYR B C 1
ATOM 9058 O O . TYR B 1 372 ? 37.5 -50.625 -31.344 1 93 372 TYR B O 1
ATOM 9066 N N . PRO B 1 373 ? 36.719 -50.594 -29.328 1 89.5 373 PRO B N 1
ATOM 9067 C CA . PRO B 1 373 ? 37.719 -51.594 -28.953 1 89.5 373 PRO B CA 1
ATOM 9068 C C . PRO B 1 373 ? 37.469 -52.938 -29.609 1 89.5 373 PRO B C 1
ATOM 9070 O O . PRO B 1 373 ? 36.375 -53.219 -30.078 1 89.5 373 PRO B O 1
ATOM 9073 N N . VAL B 1 374 ? 38.5 -53.781 -29.688 1 87.81 374 VAL B N 1
ATOM 9074 C CA . VAL B 1 374 ? 38.375 -55.094 -30.328 1 87.81 374 VAL B CA 1
ATOM 9075 C C . VAL B 1 374 ? 37.375 -55.938 -29.547 1 87.81 374 VAL B C 1
ATOM 9077 O O . VAL B 1 374 ? 36.562 -56.656 -30.141 1 87.81 374 VAL B O 1
ATOM 9080 N N . ARG B 1 375 ? 37.438 -55.812 -28.25 1 88.19 375 ARG B N 1
ATOM 9081 C CA . ARG B 1 375 ? 36.5 -56.5 -27.359 1 88.19 375 ARG B CA 1
ATOM 9082 C C . ARG B 1 375 ? 35.938 -55.562 -26.312 1 88.19 375 ARG B C 1
ATOM 9084 O O . ARG B 1 375 ? 36.656 -54.719 -25.781 1 88.19 375 ARG B O 1
ATOM 9091 N N . TYR B 1 376 ? 34.719 -55.688 -26.125 1 89.5 376 TYR B N 1
ATOM 9092 C CA . TYR B 1 376 ? 34.062 -54.906 -25.062 1 89.5 376 TYR B CA 1
ATOM 9093 C C . TYR B 1 376 ? 34.375 -55.5 -23.688 1 89.5 376 TYR B C 1
ATOM 9095 O O . TYR B 1 376 ? 34.875 -56.625 -23.594 1 89.5 376 TYR B O 1
ATOM 9103 N N . PRO B 1 377 ? 34.156 -54.812 -22.594 1 80 377 PRO B N 1
ATOM 9104 C CA . PRO B 1 377 ? 34.5 -55.312 -21.25 1 80 377 PRO B CA 1
ATOM 9105 C C . PRO B 1 377 ? 33.781 -56.625 -20.938 1 80 377 PRO B C 1
ATOM 9107 O O . PRO B 1 377 ? 34.281 -57.438 -20.141 1 80 377 PRO B O 1
ATOM 9110 N N . ASP B 1 378 ? 32.688 -56.938 -21.547 1 81.62 378 ASP B N 1
ATOM 9111 C CA . ASP B 1 378 ? 31.969 -58.219 -21.328 1 81.62 378 ASP B CA 1
ATOM 9112 C C . ASP B 1 378 ? 32.5 -59.312 -22.25 1 81.62 378 ASP B C 1
ATOM 9114 O O . ASP B 1 378 ? 31.844 -60.344 -22.406 1 81.62 378 ASP B O 1
ATOM 9118 N N . GLN B 1 379 ? 33.562 -59.156 -22.938 1 82.44 379 GLN B N 1
ATOM 9119 C CA . GLN B 1 379 ? 34.344 -60.094 -23.734 1 82.44 379 GLN B CA 1
ATOM 9120 C C . GLN B 1 379 ? 33.656 -60.375 -25.078 1 82.44 379 GLN B C 1
ATOM 9122 O O . GLN B 1 379 ? 34.031 -61.281 -25.812 1 82.44 379 GLN B O 1
ATOM 9127 N N . ARG B 1 380 ? 32.688 -59.625 -25.375 1 87.69 380 ARG B N 1
ATOM 9128 C CA . ARG B 1 380 ? 32.062 -59.719 -26.703 1 87.69 380 ARG B CA 1
ATOM 9129 C C . ARG B 1 380 ? 32.906 -59.031 -27.75 1 87.69 380 ARG B C 1
ATOM 9131 O O . ARG B 1 380 ? 33.594 -58.062 -27.453 1 87.69 380 ARG B O 1
ATOM 9138 N N . GLY B 1 381 ? 32.875 -59.625 -28.938 1 83.44 381 GLY B N 1
ATOM 9139 C CA . GLY B 1 381 ? 33.594 -59 -30.047 1 83.44 381 GLY B CA 1
ATOM 9140 C C . GLY B 1 381 ? 32.938 -57.75 -30.562 1 83.44 381 GLY B C 1
ATOM 9141 O O . GLY B 1 381 ? 31.688 -57.688 -30.641 1 83.44 381 GLY B O 1
ATOM 9142 N N . SER B 1 382 ? 33.75 -56.75 -30.797 1 87.62 382 SER B N 1
ATOM 9143 C CA . SER B 1 382 ? 33.25 -55.531 -31.422 1 87.62 382 SER B CA 1
ATOM 9144 C C . SER B 1 382 ? 33.562 -55.5 -32.906 1 87.62 382 SER B C 1
ATOM 9146 O O . SER B 1 382 ? 34.25 -56.406 -33.438 1 87.62 382 SER B O 1
ATOM 9148 N N . SER B 1 383 ? 33.062 -54.562 -33.625 1 85.19 383 SER B N 1
ATOM 9149 C CA . SER B 1 383 ? 33.375 -54.406 -35.031 1 85.19 383 SER B CA 1
ATOM 9150 C C . SER B 1 383 ? 34.719 -53.75 -35.25 1 85.19 383 SER B C 1
ATOM 9152 O O . SER B 1 383 ? 35.281 -53.812 -36.344 1 85.19 383 SER B O 1
ATOM 9154 N N . HIS B 1 384 ? 35.25 -53.156 -34.25 1 89.06 384 HIS B N 1
ATOM 9155 C CA . HIS B 1 384 ? 36.469 -52.375 -34.312 1 89.06 384 HIS B CA 1
ATOM 9156 C C . HIS B 1 384 ? 36.375 -51.312 -35.406 1 89.06 384 HIS B C 1
ATOM 9158 O O . HIS B 1 384 ? 37.375 -51 -36.062 1 89.06 384 HIS B O 1
ATOM 9164 N N . GLN B 1 385 ? 35.219 -50.875 -35.688 1 89.88 385 GLN B N 1
ATOM 9165 C CA . GLN B 1 385 ? 35 -49.75 -36.562 1 89.88 385 GLN B CA 1
ATOM 9166 C C . GLN B 1 385 ? 35 -48.406 -35.812 1 89.88 385 GLN B C 1
ATOM 9168 O O . GLN B 1 385 ? 35.219 -48.406 -34.594 1 89.88 385 GLN B O 1
ATOM 9173 N N . GLN B 1 386 ? 34.812 -47.281 -36.562 1 92.12 386 GLN B N 1
ATOM 9174 C CA . GLN B 1 386 ? 34.875 -45.969 -35.969 1 92.12 386 GLN B CA 1
ATOM 9175 C C . GLN B 1 386 ? 33.688 -45.75 -35.031 1 92.12 386 GLN B C 1
ATOM 9177 O O . GLN B 1 386 ? 32.531 -46.062 -35.406 1 92.12 386 GLN B O 1
ATOM 9182 N N . GLN B 1 387 ? 33.969 -45.156 -33.906 1 93.38 387 GLN B N 1
ATOM 9183 C CA . GLN B 1 387 ? 32.938 -44.969 -32.875 1 93.38 387 GLN B CA 1
ATOM 9184 C C . GLN B 1 387 ? 31.938 -43.906 -33.312 1 93.38 387 GLN B C 1
ATOM 9186 O O . GLN B 1 387 ? 32.312 -42.875 -33.906 1 93.38 387 GLN B O 1
ATOM 9191 N N . VAL B 1 388 ? 30.641 -44.125 -33.062 1 94.94 388 VAL B N 1
ATOM 9192 C CA . VAL B 1 388 ? 29.578 -43.125 -33.156 1 94.94 388 VAL B CA 1
ATOM 9193 C C . VAL B 1 388 ? 28.859 -43 -31.828 1 94.94 388 VAL B C 1
ATOM 9195 O O . VAL B 1 388 ? 28.391 -44 -31.25 1 94.94 388 VAL B O 1
ATOM 9198 N N . THR B 1 389 ? 28.797 -41.812 -31.312 1 93 389 THR B N 1
ATOM 9199 C CA . THR B 1 389 ? 28.219 -41.531 -30.016 1 93 389 THR B CA 1
ATOM 9200 C C . THR B 1 389 ? 27.312 -40.312 -30.078 1 93 389 THR B C 1
ATOM 9202 O O . THR B 1 389 ? 27.141 -39.719 -31.141 1 93 389 THR B O 1
ATOM 9205 N N . CYS B 1 390 ? 26.609 -40.094 -29.078 1 91.12 390 CYS B N 1
ATOM 9206 C CA . CYS B 1 390 ? 25.828 -38.875 -28.891 1 91.12 390 CYS B CA 1
ATOM 9207 C C . CYS B 1 390 ? 26.516 -37.938 -27.891 1 91.12 390 CYS B C 1
ATOM 9209 O O . CYS B 1 390 ? 26.766 -38.344 -26.75 1 91.12 390 CYS B O 1
ATOM 9211 N N . TYR B 1 391 ? 26.828 -36.75 -28.281 1 85.12 391 TYR B N 1
ATOM 9212 C CA . TYR B 1 391 ? 27.609 -35.781 -27.5 1 85.12 391 TYR B CA 1
ATOM 9213 C C . TYR B 1 391 ? 26.719 -34.656 -26.984 1 85.12 391 TYR B C 1
ATOM 9215 O O . TYR B 1 391 ? 25.875 -34.156 -27.719 1 85.12 391 TYR B O 1
ATOM 9223 N N . VAL B 1 392 ? 26.953 -34.25 -25.781 1 77.56 392 VAL B N 1
ATOM 9224 C CA . VAL B 1 392 ? 26.062 -33.312 -25.125 1 77.56 392 VAL B CA 1
ATOM 9225 C C . VAL B 1 392 ? 26.547 -31.875 -25.375 1 77.56 392 VAL B C 1
ATOM 9227 O O . VAL B 1 392 ? 25.953 -30.906 -24.875 1 77.56 392 VAL B O 1
ATOM 9230 N N . PHE B 1 393 ? 27.625 -31.656 -26.156 1 70.62 393 PHE B N 1
ATOM 9231 C CA . PHE B 1 393 ? 28.125 -30.312 -26.469 1 70.62 393 PHE B CA 1
ATOM 9232 C C . PHE B 1 393 ? 28.203 -30.109 -27.969 1 70.62 393 PHE B C 1
ATOM 9234 O O . PHE B 1 393 ? 28.328 -31.078 -28.734 1 70.62 393 PHE B O 1
ATOM 9241 N N . LYS B 1 394 ? 28.047 -28.844 -28.312 1 71.06 394 LYS B N 1
ATOM 9242 C CA . LYS B 1 394 ? 28.266 -28.516 -29.719 1 71.06 394 LYS B CA 1
ATOM 9243 C C . LYS B 1 394 ? 29.75 -28.609 -30.078 1 71.06 394 LYS B C 1
ATOM 9245 O O . LYS B 1 394 ? 30.594 -28.078 -29.359 1 71.06 394 LYS B O 1
ATOM 9250 N N . ASP B 1 395 ? 29.984 -29.484 -31.078 1 72.44 395 ASP B N 1
ATOM 9251 C CA . ASP B 1 395 ? 31.344 -29.781 -31.516 1 72.44 395 ASP B CA 1
ATOM 9252 C C . ASP B 1 395 ? 31.422 -29.875 -33.031 1 72.44 395 ASP B C 1
ATOM 9254 O O . ASP B 1 395 ? 30.406 -30.094 -33.688 1 72.44 395 ASP B O 1
ATOM 9258 N N . ILE B 1 396 ? 32.531 -29.609 -33.625 1 75.69 396 ILE B N 1
ATOM 9259 C CA . ILE B 1 396 ? 32.75 -29.719 -35.062 1 75.69 396 ILE B CA 1
ATOM 9260 C C . ILE B 1 396 ? 32.5 -31.156 -35.5 1 75.69 396 ILE B C 1
ATOM 9262 O O . ILE B 1 396 ? 32.094 -31.406 -36.625 1 75.69 396 ILE B O 1
ATOM 9266 N N . ASN B 1 397 ? 32.688 -32.125 -34.594 1 83.69 397 ASN B N 1
ATOM 9267 C CA . ASN B 1 397 ? 32.5 -33.531 -34.906 1 83.69 397 ASN B CA 1
ATOM 9268 C C . ASN B 1 397 ? 31.016 -33.906 -34.938 1 83.69 397 ASN B C 1
ATOM 9270 O O . ASN B 1 397 ? 30.688 -35.062 -35.156 1 83.69 397 ASN B O 1
ATOM 9274 N N . ASN B 1 398 ? 30.219 -32.906 -34.781 1 87.69 398 ASN B N 1
ATOM 9275 C CA . ASN B 1 398 ? 28.781 -33.156 -34.812 1 87.69 398 ASN B CA 1
ATOM 9276 C C . ASN B 1 398 ? 28.219 -33.031 -36.219 1 87.69 398 ASN B C 1
ATOM 9278 O O . ASN B 1 398 ? 27.031 -33.312 -36.438 1 87.69 398 ASN B O 1
ATOM 9282 N N . TRP B 1 399 ? 28.969 -32.625 -37.094 1 87.06 399 TRP B N 1
ATOM 9283 C CA . TRP B 1 399 ? 28.469 -32.312 -38.438 1 87.06 399 TRP B CA 1
ATOM 9284 C C . TRP B 1 399 ? 28.484 -33.531 -39.312 1 87.06 399 TRP B C 1
ATOM 9286 O O . TRP B 1 399 ? 29.453 -34.312 -39.312 1 87.06 399 TRP B O 1
ATOM 9296 N N . TRP B 1 400 ? 27.453 -33.75 -40.062 1 91.38 400 TRP B N 1
ATOM 9297 C CA . TRP B 1 400 ? 27.281 -34.875 -41 1 91.38 400 TRP B CA 1
ATOM 9298 C C . TRP B 1 400 ? 26.859 -34.375 -42.375 1 91.38 400 TRP B C 1
ATOM 9300 O O . TRP B 1 400 ? 26.203 -33.344 -42.469 1 91.38 400 TRP B O 1
ATOM 9310 N N . LEU B 1 401 ? 27.219 -35.062 -43.375 1 89.31 401 LEU B N 1
ATOM 9311 C CA . LEU B 1 401 ? 26.875 -34.75 -44.75 1 89.31 401 LEU B CA 1
ATOM 9312 C C . LEU B 1 401 ? 25.859 -35.75 -45.281 1 89.31 401 LEU B C 1
ATOM 9314 O O . LEU B 1 401 ? 26.031 -36.969 -45.156 1 89.31 401 LEU B O 1
ATOM 9318 N N . VAL B 1 402 ? 24.875 -35.188 -45.875 1 92.81 402 VAL B N 1
ATOM 9319 C CA . VAL B 1 402 ? 23.859 -36.031 -46.5 1 92.81 402 VAL B CA 1
ATOM 9320 C C . VAL B 1 402 ? 24.25 -36.312 -47.969 1 92.81 402 VAL B C 1
ATOM 9322 O O . VAL B 1 402 ? 24.297 -35.375 -48.781 1 92.81 402 VAL B O 1
ATOM 9325 N N . LYS B 1 403 ? 24.422 -37.594 -48.281 1 90.88 403 LYS B N 1
ATOM 9326 C CA . LYS B 1 403 ? 24.875 -37.969 -49.594 1 90.88 403 LYS B CA 1
ATOM 9327 C C . LYS B 1 403 ? 23.891 -38.906 -50.281 1 90.88 403 LYS B C 1
ATOM 9329 O O . LYS B 1 403 ? 23.25 -39.75 -49.625 1 90.88 403 LYS B O 1
ATOM 9334 N N . HIS B 1 404 ? 23.812 -38.688 -51.562 1 89.5 404 HIS B N 1
ATOM 9335 C CA . HIS B 1 404 ? 23.031 -39.625 -52.375 1 89.5 404 HIS B CA 1
ATOM 9336 C C . HIS B 1 404 ? 23.812 -40.938 -52.625 1 89.5 404 HIS B C 1
ATOM 9338 O O . HIS B 1 404 ? 25 -40.875 -53 1 89.5 404 HIS B O 1
ATOM 9344 N N . PRO B 1 405 ? 23.188 -42.062 -52.406 1 88.31 405 PRO B N 1
ATOM 9345 C CA . PRO B 1 405 ? 23.891 -43.344 -52.562 1 88.31 405 PRO B CA 1
ATOM 9346 C C . PRO B 1 405 ? 24.438 -43.531 -53.969 1 88.31 405 PRO B C 1
ATOM 9348 O O . PRO B 1 405 ? 25.453 -44.219 -54.156 1 88.31 405 PRO B O 1
ATOM 9351 N N . GLY B 1 406 ? 23.875 -43.062 -54.969 1 81.12 406 GLY B N 1
ATOM 9352 C CA . GLY B 1 406 ? 24.266 -43.281 -56.344 1 81.12 406 GLY B CA 1
ATOM 9353 C C . GLY B 1 406 ? 25.203 -42.219 -56.875 1 81.12 406 GLY B C 1
ATOM 9354 O O . GLY B 1 406 ? 25.703 -42.312 -58 1 81.12 406 GLY B O 1
ATOM 9355 N N . ARG B 1 407 ? 25.469 -41.281 -56.062 1 78.25 407 ARG B N 1
ATOM 9356 C CA . ARG B 1 407 ? 26.297 -40.188 -56.562 1 78.25 407 ARG B CA 1
ATOM 9357 C C . ARG B 1 407 ? 27.594 -40.062 -55.75 1 78.25 407 ARG B C 1
ATOM 9359 O O . ARG B 1 407 ? 27.609 -40.312 -54.562 1 78.25 407 ARG B O 1
ATOM 9366 N N . GLN B 1 408 ? 28.609 -39.812 -56.406 1 73.44 408 GLN B N 1
ATOM 9367 C CA . GLN B 1 408 ? 29.906 -39.719 -55.75 1 73.44 408 GLN B CA 1
ATOM 9368 C C . GLN B 1 408 ? 30.156 -38.312 -55.219 1 73.44 408 GLN B C 1
ATOM 9370 O O . GLN B 1 408 ? 30.906 -38.125 -54.281 1 73.44 408 GLN B O 1
ATOM 9375 N N . SER B 1 409 ? 29.375 -37.406 -55.688 1 71.88 409 SER B N 1
ATOM 9376 C CA . SER B 1 409 ? 29.656 -36.031 -55.281 1 71.88 409 SER B CA 1
ATOM 9377 C C . SER B 1 409 ? 29.062 -35.75 -53.906 1 71.88 409 SER B C 1
ATOM 9379 O O . SER B 1 409 ? 27.969 -36.188 -53.562 1 71.88 409 SER B O 1
ATOM 9381 N N . LEU B 1 410 ? 29.906 -35.094 -53.062 1 73.81 410 LEU B N 1
ATOM 9382 C CA . LEU B 1 410 ? 29.5 -34.688 -51.75 1 73.81 410 LEU B CA 1
ATOM 9383 C C . LEU B 1 410 ? 28.906 -33.281 -51.75 1 73.81 410 LEU B C 1
ATOM 9385 O O . LEU B 1 410 ? 28.422 -32.781 -50.75 1 73.81 410 LEU B O 1
ATOM 9389 N N . MET B 1 411 ? 28.75 -32.719 -52.938 1 70.69 411 MET B N 1
ATOM 9390 C CA . MET B 1 411 ? 28.297 -31.344 -53.062 1 70.69 411 MET B CA 1
ATOM 9391 C C . MET B 1 411 ? 26.828 -31.281 -53.438 1 70.69 411 MET B C 1
ATOM 9393 O O . MET B 1 411 ? 26.266 -32.25 -53.938 1 70.69 411 MET B O 1
ATOM 9397 N N . VAL B 1 412 ? 26.266 -30.125 -53.125 1 72.75 412 VAL B N 1
ATOM 9398 C CA . VAL B 1 412 ? 24.859 -29.875 -53.469 1 72.75 412 VAL B CA 1
ATOM 9399 C C . VAL B 1 412 ? 24.719 -29.688 -55 1 72.75 412 VAL B C 1
ATOM 9401 O O . VAL B 1 412 ? 25.547 -29 -55.625 1 72.75 412 VAL B O 1
ATOM 9404 N N . ASP B 1 413 ? 23.844 -30.422 -55.562 1 69.94 413 ASP B N 1
ATOM 9405 C CA . ASP B 1 413 ? 23.578 -30.297 -56.969 1 69.94 413 ASP B CA 1
ATOM 9406 C C . ASP B 1 413 ? 22.922 -28.953 -57.312 1 69.94 413 ASP B C 1
ATOM 9408 O O . ASP B 1 413 ? 22.391 -28.297 -56.406 1 69.94 413 ASP B O 1
ATOM 9412 N N . ASP B 1 414 ? 23.203 -28.422 -58.5 1 69.12 414 ASP B N 1
ATOM 9413 C CA . ASP B 1 414 ? 22.516 -27.25 -59.062 1 69.12 414 ASP B CA 1
ATOM 9414 C C . ASP B 1 414 ? 21.5 -27.672 -60.125 1 69.12 414 ASP B C 1
ATOM 9416 O O . ASP B 1 414 ? 21.875 -28.094 -61.219 1 69.12 414 ASP B O 1
ATOM 9420 N N . PRO B 1 415 ? 20.156 -27.656 -59.781 1 75.5 415 PRO B N 1
ATOM 9421 C CA . PRO B 1 415 ? 19.422 -27.25 -58.594 1 75.5 415 PRO B CA 1
ATOM 9422 C C . PRO B 1 415 ? 19.469 -28.297 -57.469 1 75.5 415 PRO B C 1
ATOM 9424 O O . PRO B 1 415 ? 19.641 -29.5 -57.75 1 75.5 415 PRO B O 1
ATOM 9427 N N . PRO B 1 416 ? 19.375 -27.859 -56.281 1 79.56 416 PRO B N 1
ATOM 9428 C CA . PRO B 1 416 ? 19.469 -28.797 -55.156 1 79.56 416 PRO B CA 1
ATOM 9429 C C . PRO B 1 416 ? 18.344 -29.828 -55.156 1 79.56 416 PRO B C 1
ATOM 9431 O O . PRO B 1 416 ? 17.188 -29.5 -55.469 1 79.56 416 PRO B O 1
ATOM 9434 N N . VAL B 1 417 ? 18.672 -31.078 -55.062 1 86.25 417 VAL B N 1
ATOM 9435 C CA . VAL B 1 417 ? 17.703 -32.156 -54.938 1 86.25 417 VAL B CA 1
ATOM 9436 C C . VAL B 1 417 ? 17.359 -32.344 -53.469 1 86.25 417 VAL B C 1
ATOM 9438 O O . VAL B 1 417 ? 18.188 -32.844 -52.688 1 86.25 417 VAL B O 1
ATOM 9441 N N . VAL B 1 418 ? 16.141 -32 -53.219 1 90.25 418 VAL B N 1
ATOM 9442 C CA . VAL B 1 418 ? 15.695 -32.031 -51.812 1 90.25 418 VAL B CA 1
ATOM 9443 C C . VAL B 1 418 ? 15.383 -33.469 -51.406 1 90.25 418 VAL B C 1
ATOM 9445 O O . VAL B 1 418 ? 14.938 -34.25 -52.219 1 90.25 418 VAL B O 1
ATOM 9448 N N . VAL B 1 419 ? 15.68 -33.75 -50.188 1 92.75 419 VAL B N 1
ATOM 9449 C CA . VAL B 1 419 ? 15.398 -35.094 -49.625 1 92.75 419 VAL B CA 1
ATOM 9450 C C . VAL B 1 419 ? 13.945 -35.156 -49.156 1 92.75 419 VAL B C 1
ATOM 9452 O O . VAL B 1 419 ? 13.469 -34.25 -48.469 1 92.75 419 VAL B O 1
ATOM 9455 N N . LYS B 1 420 ? 13.273 -36.156 -49.594 1 92.81 420 LYS B N 1
ATOM 9456 C CA . LYS B 1 420 ? 11.867 -36.375 -49.219 1 92.81 420 LYS B CA 1
ATOM 9457 C C . LYS B 1 420 ? 11.695 -37.562 -48.312 1 92.81 420 LYS B C 1
ATOM 9459 O O . LYS B 1 420 ? 12.641 -38.344 -48.094 1 92.81 420 LYS B O 1
ATOM 9464 N N . HIS B 1 421 ? 10.469 -37.625 -47.781 1 93.81 421 HIS B N 1
ATOM 9465 C CA . HIS B 1 421 ? 10.125 -38.75 -46.969 1 93.81 421 HIS B CA 1
ATOM 9466 C C . HIS B 1 421 ? 10.312 -40.062 -47.719 1 93.81 421 HIS B C 1
ATOM 9468 O O . HIS B 1 421 ? 9.844 -40.188 -48.875 1 93.81 421 HIS B O 1
ATOM 9474 N N . GLY B 1 422 ? 10.984 -41 -47.156 1 92.31 422 GLY B N 1
ATOM 9475 C CA . GLY B 1 422 ? 11.148 -42.312 -47.75 1 92.31 422 GLY B CA 1
ATOM 9476 C C . GLY B 1 422 ? 12.422 -42.438 -48.594 1 92.31 422 GLY B C 1
ATOM 9477 O O . GLY B 1 422 ? 12.773 -43.531 -49.031 1 92.31 422 GLY B O 1
ATOM 9478 N N . ASP B 1 423 ? 13.102 -41.406 -48.781 1 93.06 423 ASP B N 1
ATOM 9479 C CA . ASP B 1 423 ? 14.328 -41.438 -49.594 1 93.06 423 ASP B CA 1
ATOM 9480 C C . ASP B 1 423 ? 15.445 -42.156 -48.812 1 93.06 423 ASP B C 1
ATOM 9482 O O . ASP B 1 423 ? 15.461 -42.156 -47.594 1 93.06 423 ASP B O 1
ATOM 9486 N N . ILE B 1 424 ? 16.297 -42.781 -49.625 1 94.12 424 ILE B N 1
ATOM 9487 C CA . ILE B 1 424 ? 17.453 -43.469 -49.062 1 94.12 424 ILE B CA 1
ATOM 9488 C C . ILE B 1 424 ? 18.672 -42.562 -49.156 1 94.12 424 ILE B C 1
ATOM 9490 O O . ILE B 1 424 ? 18.969 -42 -50.219 1 94.12 424 ILE B O 1
ATOM 9494 N N . ILE B 1 425 ? 19.297 -42.406 -47.969 1 93.75 425 ILE B N 1
ATOM 9495 C CA . ILE B 1 425 ? 20.438 -41.531 -47.938 1 93.75 425 ILE B CA 1
ATOM 9496 C C . ILE B 1 425 ? 21.641 -42.219 -47.312 1 93.75 425 ILE B C 1
ATOM 9498 O O . ILE B 1 425 ? 21.5 -43.312 -46.75 1 93.75 425 ILE B O 1
ATOM 9502 N N . GLN B 1 426 ? 22.844 -41.656 -47.5 1 93.5 426 GLN B N 1
ATOM 9503 C CA . GLN B 1 426 ? 24.062 -41.969 -46.781 1 93.5 426 GLN B CA 1
ATOM 9504 C C . GLN B 1 426 ? 24.516 -40.781 -45.906 1 93.5 426 GLN B C 1
ATOM 9506 O O . GLN B 1 426 ? 24.5 -39.656 -46.375 1 93.5 426 GLN B O 1
ATOM 9511 N N . LEU B 1 427 ? 24.719 -41.031 -44.688 1 93.5 427 LEU B N 1
ATOM 9512 C CA . LEU B 1 427 ? 25.266 -40 -43.812 1 93.5 427 LEU B CA 1
ATOM 9513 C C . LEU B 1 427 ? 26.766 -40.156 -43.656 1 93.5 427 LEU B C 1
ATOM 9515 O O . LEU B 1 427 ? 27.234 -41.188 -43.156 1 93.5 427 LEU B O 1
ATOM 9519 N N . VAL B 1 428 ? 27.422 -39.156 -44.031 1 92.19 428 VAL B N 1
ATOM 9520 C CA . VAL B 1 428 ? 28.875 -39.188 -43.969 1 92.19 428 VAL B CA 1
ATOM 9521 C C . VAL B 1 428 ? 29.391 -38.188 -42.938 1 92.19 428 VAL B C 1
ATOM 9523 O O . VAL B 1 428 ? 28.953 -37.031 -42.906 1 92.19 428 VAL B O 1
ATOM 9526 N N . HIS B 1 429 ? 30.25 -38.656 -42.156 1 91.5 429 HIS B N 1
ATOM 9527 C CA . HIS B 1 429 ? 30.828 -37.781 -41.125 1 91.5 429 HIS B CA 1
ATOM 9528 C C . HIS B 1 429 ? 31.688 -36.688 -41.75 1 91.5 429 HIS B C 1
ATOM 9530 O O . HIS B 1 429 ? 32.531 -36.969 -42.625 1 91.5 429 HIS B O 1
ATOM 9536 N N . GLY B 1 430 ? 31.547 -35.531 -41.344 1 83.56 430 GLY B N 1
ATOM 9537 C CA . GLY B 1 430 ? 32.156 -34.375 -42 1 83.56 430 GLY B CA 1
ATOM 9538 C C . GLY B 1 430 ? 33.688 -34.406 -41.875 1 83.56 430 GLY B C 1
ATOM 9539 O O . GLY B 1 430 ? 34.375 -34.031 -42.844 1 83.56 430 GLY B O 1
ATOM 9540 N N . ILE B 1 431 ? 34.188 -34.812 -40.781 1 81.19 431 ILE B N 1
ATOM 9541 C CA . ILE B 1 431 ? 35.625 -34.719 -40.562 1 81.19 431 ILE B CA 1
ATOM 9542 C C . ILE B 1 431 ? 36.312 -35.969 -41.031 1 81.19 431 ILE B C 1
ATOM 9544 O O . ILE B 1 431 ? 37.312 -35.906 -41.75 1 81.19 431 ILE B O 1
ATOM 9548 N N . THR B 1 432 ? 35.812 -37.156 -40.75 1 86.44 432 THR B N 1
ATOM 9549 C CA . THR B 1 432 ? 36.469 -38.406 -41.094 1 86.44 432 THR B CA 1
ATOM 9550 C C . THR B 1 432 ? 36.031 -38.906 -42.438 1 86.44 432 THR B C 1
ATOM 9552 O O . THR B 1 432 ? 36.625 -39.844 -43 1 86.44 432 THR B O 1
ATOM 9555 N N . SER B 1 433 ? 35.031 -38.406 -43.031 1 85.75 433 SER B N 1
ATOM 9556 C CA . SER B 1 433 ? 34.469 -38.75 -44.344 1 85.75 433 SER B CA 1
ATOM 9557 C C . SER B 1 433 ? 34.062 -40.219 -44.406 1 85.75 433 SER B C 1
ATOM 9559 O O . SER B 1 433 ? 34.125 -40.875 -45.438 1 85.75 433 SER B O 1
ATOM 9561 N N . ARG B 1 434 ? 33.75 -40.781 -43.312 1 90.25 434 ARG B N 1
ATOM 9562 C CA . ARG B 1 434 ? 33.281 -42.156 -43.25 1 90.25 434 ARG B CA 1
ATOM 9563 C C . ARG B 1 434 ? 31.75 -42.188 -43.094 1 90.25 434 ARG B C 1
ATOM 9565 O O . ARG B 1 434 ? 31.188 -41.344 -42.406 1 90.25 434 ARG B O 1
ATOM 9572 N N . ALA B 1 435 ? 31.188 -43.125 -43.656 1 92.81 435 ALA B N 1
ATOM 9573 C CA . ALA B 1 435 ? 29.734 -43.188 -43.688 1 92.81 435 ALA B CA 1
ATOM 9574 C C . ALA B 1 435 ? 29.188 -43.906 -42.469 1 92.81 435 ALA B C 1
ATOM 9576 O O . ALA B 1 435 ? 29.781 -44.906 -42 1 92.81 435 ALA B O 1
ATOM 9577 N N . LEU B 1 436 ? 28.109 -43.469 -42 1 94.5 436 LEU B N 1
ATOM 9578 C CA . LEU B 1 436 ? 27.391 -44.094 -40.906 1 94.5 436 LEU B CA 1
ATOM 9579 C C . LEU B 1 436 ? 26.891 -45.469 -41.281 1 94.5 436 LEU B C 1
ATOM 9581 O O . LEU B 1 436 ? 26.266 -45.656 -42.312 1 94.5 436 LEU B O 1
ATOM 9585 N N . ASN B 1 437 ? 27.188 -46.406 -40.375 1 92.44 437 ASN B N 1
ATOM 9586 C CA . ASN B 1 437 ? 26.922 -47.812 -40.688 1 92.44 437 ASN B CA 1
ATOM 9587 C C . ASN B 1 437 ? 26.422 -48.562 -39.469 1 92.44 437 ASN B C 1
ATOM 9589 O O . ASN B 1 437 ? 26.609 -48.094 -38.312 1 92.44 437 ASN B O 1
ATOM 9593 N N . THR B 1 438 ? 25.609 -49.531 -39.75 1 92.12 438 THR B N 1
ATOM 9594 C CA . THR B 1 438 ? 25.297 -50.5 -38.688 1 92.12 438 THR B CA 1
ATOM 9595 C C . THR B 1 438 ? 25.344 -51.938 -39.25 1 92.12 438 THR B C 1
ATOM 9597 O O . THR B 1 438 ? 25.344 -52.125 -40.469 1 92.12 438 THR B O 1
ATOM 9600 N N . HIS B 1 439 ? 25.562 -52.906 -38.375 1 86.69 439 HIS B N 1
ATOM 9601 C CA . HIS B 1 439 ? 25.688 -54.312 -38.719 1 86.69 439 HIS B CA 1
ATOM 9602 C C . HIS B 1 439 ? 25.266 -55.219 -37.562 1 86.69 439 HIS B C 1
ATOM 9604 O O . HIS B 1 439 ? 24.906 -54.75 -36.5 1 86.69 439 HIS B O 1
ATOM 9610 N N . ASP B 1 440 ? 25.203 -56.438 -37.906 1 84.31 440 ASP B N 1
ATOM 9611 C CA . ASP B 1 440 ? 24.703 -57.406 -36.969 1 84.31 440 ASP B CA 1
ATOM 9612 C C . ASP B 1 440 ? 25.719 -57.688 -35.844 1 84.31 440 ASP B C 1
ATOM 9614 O O . ASP B 1 440 ? 26.156 -58.812 -35.688 1 84.31 440 ASP B O 1
ATOM 9618 N N . VAL B 1 441 ? 26.203 -56.656 -35.25 1 88.44 441 VAL B N 1
ATOM 9619 C CA . VAL B 1 441 ? 27.047 -56.688 -34.062 1 88.44 441 VAL B CA 1
ATOM 9620 C C . VAL B 1 441 ? 26.344 -55.969 -32.906 1 88.44 441 VAL B C 1
ATOM 9622 O O . VAL B 1 441 ? 25.766 -54.906 -33.125 1 88.44 441 VAL B O 1
ATOM 9625 N N . ALA B 1 442 ? 26.391 -56.625 -31.812 1 92.44 442 ALA B N 1
ATOM 9626 C CA . ALA B 1 442 ? 25.703 -56.094 -30.656 1 92.44 442 ALA B CA 1
ATOM 9627 C C . ALA B 1 442 ? 26.375 -54.812 -30.172 1 92.44 442 ALA B C 1
ATOM 9629 O O . ALA B 1 442 ? 27.609 -54.688 -30.172 1 92.44 442 ALA B O 1
ATOM 9630 N N . ALA B 1 443 ? 25.594 -53.812 -29.75 1 93.38 443 ALA B N 1
ATOM 9631 C CA . ALA B 1 443 ? 26.078 -52.531 -29.219 1 93.38 443 ALA B CA 1
ATOM 9632 C C . ALA B 1 443 ? 26.844 -52.75 -27.922 1 93.38 443 ALA B C 1
ATOM 9634 O O . ALA B 1 443 ? 26.641 -53.719 -27.219 1 93.38 443 ALA B O 1
ATOM 9635 N N . PRO B 1 444 ? 27.688 -51.812 -27.594 1 91.06 444 PRO B N 1
ATOM 9636 C CA . PRO B 1 444 ? 28.562 -52 -26.438 1 91.06 444 PRO B CA 1
ATOM 9637 C C . PRO B 1 444 ? 27.797 -52.125 -25.125 1 91.06 444 PRO B C 1
ATOM 9639 O O . PRO B 1 444 ? 28.094 -53.031 -24.312 1 91.06 444 PRO B O 1
ATOM 9642 N N . LEU B 1 445 ? 26.844 -51.25 -24.844 1 90.75 445 LEU B N 1
ATOM 9643 C CA . LEU B 1 445 ? 26.188 -51.25 -23.547 1 90.75 445 LEU B CA 1
ATOM 9644 C C . LEU B 1 445 ? 24.812 -51.906 -23.641 1 90.75 445 LEU B C 1
ATOM 9646 O O . LEU B 1 445 ? 24.266 -52.406 -22.656 1 90.75 445 LEU B O 1
ATOM 9650 N N . THR B 1 446 ? 24.234 -51.938 -24.797 1 91.06 446 THR B N 1
ATOM 9651 C CA . THR B 1 446 ? 22.938 -52.562 -25.031 1 91.06 446 THR B CA 1
ATOM 9652 C C . THR B 1 446 ? 23.031 -53.688 -26.047 1 91.06 446 THR B C 1
ATOM 9654 O O . THR B 1 446 ? 22.766 -53.5 -27.234 1 91.06 446 THR B O 1
ATOM 9657 N N . PRO B 1 447 ? 23.141 -54.875 -25.578 1 89.88 447 PRO B N 1
ATOM 9658 C CA . PRO B 1 447 ? 23.422 -56 -26.484 1 89.88 447 PRO B CA 1
ATOM 9659 C C . PRO B 1 447 ? 22.234 -56.344 -27.359 1 89.88 447 PRO B C 1
ATOM 9661 O O . PRO B 1 447 ? 22.391 -57 -28.391 1 89.88 447 PRO B O 1
ATOM 9664 N N . ASN B 1 448 ? 21.141 -56 -26.938 1 89.81 448 ASN B N 1
ATOM 9665 C CA . ASN B 1 448 ? 19.953 -56.312 -27.734 1 89.81 448 ASN B CA 1
ATOM 9666 C C . ASN B 1 448 ? 19.859 -55.406 -28.969 1 89.81 448 ASN B C 1
ATOM 9668 O O . ASN B 1 448 ? 19.031 -55.656 -29.859 1 89.81 448 ASN B O 1
ATOM 9672 N N . ASN B 1 449 ? 20.672 -54.406 -29.031 1 94.19 449 ASN B N 1
ATOM 9673 C CA . ASN B 1 449 ? 20.703 -53.5 -30.172 1 94.19 449 ASN B CA 1
ATOM 9674 C C . ASN B 1 449 ? 21.938 -53.719 -31.031 1 94.19 449 ASN B C 1
ATOM 9676 O O . ASN B 1 449 ? 22.891 -54.375 -30.594 1 94.19 449 ASN B O 1
ATOM 9680 N N . GLN B 1 450 ? 21.891 -53.125 -32.219 1 94.06 450 GLN B N 1
ATOM 9681 C CA . GLN B 1 450 ? 23.031 -53.219 -33.125 1 94.06 450 GLN B CA 1
ATOM 9682 C C . GLN B 1 450 ? 24.031 -52.094 -32.906 1 94.06 450 GLN B C 1
ATOM 9684 O O . GLN B 1 450 ? 23.625 -50.969 -32.594 1 94.06 450 GLN B O 1
ATOM 9689 N N . GLU B 1 451 ? 25.25 -52.438 -33.031 1 93.56 451 GLU B N 1
ATOM 9690 C CA . GLU B 1 451 ? 26.312 -51.438 -32.938 1 93.56 451 GLU B CA 1
ATOM 9691 C C . GLU B 1 451 ? 26.25 -50.469 -34.125 1 93.56 451 GLU B C 1
ATOM 9693 O O . GLU B 1 451 ? 26.047 -50.906 -35.281 1 93.56 451 GLU B O 1
ATOM 9698 N N . VAL B 1 452 ? 26.312 -49.188 -33.844 1 94.62 452 VAL B N 1
ATOM 9699 C CA . VAL B 1 452 ? 26.375 -48.156 -34.906 1 94.62 452 VAL B CA 1
ATOM 9700 C C . VAL B 1 452 ? 27.797 -47.625 -35 1 94.62 452 VAL B C 1
ATOM 9702 O O . VAL B 1 452 ? 28.406 -47.25 -34 1 94.62 452 VAL B O 1
ATOM 9705 N N . SER B 1 453 ? 28.328 -47.656 -36.156 1 93.44 453 SER B N 1
ATOM 9706 C CA . SER B 1 453 ? 29.703 -47.25 -36.406 1 93.44 453 SER B CA 1
ATOM 9707 C C . SER B 1 453 ? 29.844 -46.562 -37.75 1 93.44 453 SER B C 1
ATOM 9709 O O . SER B 1 453 ? 28.906 -46.531 -38.531 1 93.44 453 SER B O 1
ATOM 9711 N N . CYS B 1 454 ? 30.922 -45.844 -37.969 1 93.19 454 CYS B N 1
ATOM 9712 C CA . CYS B 1 454 ? 31.312 -45.406 -39.281 1 93.19 454 CYS B CA 1
ATOM 9713 C C . CYS B 1 454 ? 32.156 -46.469 -39.969 1 93.19 454 CYS B C 1
ATOM 9715 O O . CYS B 1 454 ? 33.125 -46.969 -39.406 1 93.19 454 CYS B O 1
ATOM 9717 N N . TYR B 1 455 ? 31.875 -46.75 -41.125 1 89.94 455 TYR B N 1
ATOM 9718 C CA . TYR B 1 455 ? 32.438 -47.906 -41.844 1 89.94 455 TYR B CA 1
ATOM 9719 C C . TYR B 1 455 ? 33.875 -47.625 -42.219 1 89.94 455 TYR B C 1
ATOM 9721 O O . TYR B 1 455 ? 34.219 -46.562 -42.781 1 89.94 455 TYR B O 1
ATOM 9729 N N . ILE B 1 456 ? 34.719 -48.5 -41.875 1 84.31 456 ILE B N 1
ATOM 9730 C CA . ILE B 1 456 ? 36.094 -48.531 -42.344 1 84.31 456 ILE B CA 1
ATOM 9731 C C . ILE B 1 456 ? 36.344 -49.781 -43.156 1 84.31 456 ILE B C 1
ATOM 9733 O O . ILE B 1 456 ? 36 -50.906 -42.75 1 84.31 456 ILE B O 1
ATOM 9737 N N . ASN B 1 457 ? 36.938 -49.594 -44.312 1 76.5 457 ASN B N 1
ATOM 9738 C CA . ASN B 1 457 ? 37.219 -50.75 -45.188 1 76.5 457 ASN B CA 1
ATOM 9739 C C . ASN B 1 457 ? 38.562 -51.375 -44.812 1 76.5 457 ASN B C 1
ATOM 9741 O O . ASN B 1 457 ? 39.625 -50.875 -45.188 1 76.5 457 ASN B O 1
ATOM 9745 N N . TYR B 1 458 ? 38.562 -52.406 -43.969 1 67.06 458 TYR B N 1
ATOM 9746 C CA . TYR B 1 458 ? 39.781 -53.125 -43.625 1 67.06 458 TYR B CA 1
ATOM 9747 C C . TYR B 1 458 ? 40.094 -54.188 -44.656 1 67.06 458 TYR B C 1
ATOM 9749 O O . TYR B 1 458 ? 40.781 -55.188 -44.375 1 67.06 458 TYR B O 1
ATOM 9757 N N . ASN B 1 459 ? 39.875 -53.969 -45.969 1 60.12 459 ASN B N 1
ATOM 9758 C CA . ASN B 1 459 ? 40.094 -54.906 -47.062 1 60.12 459 ASN B CA 1
ATOM 9759 C C . ASN B 1 459 ? 39.406 -56.25 -46.75 1 60.12 459 ASN B C 1
ATOM 9761 O O . ASN B 1 459 ? 39.875 -57.312 -47.188 1 60.12 459 ASN B O 1
ATOM 9765 N N . VAL B 1 460 ? 38.562 -56.406 -45.75 1 55.94 460 VAL B N 1
ATOM 9766 C CA . VAL B 1 460 ? 37.812 -57.625 -45.469 1 55.94 460 VAL B CA 1
ATOM 9767 C C . VAL B 1 460 ? 36.469 -57.594 -46.188 1 55.94 460 VAL B C 1
ATOM 9769 O O . VAL B 1 460 ? 36 -56.531 -46.562 1 55.94 460 VAL B O 1
ATOM 9772 N N . SER B 1 461 ? 35.812 -58.781 -46.594 1 58.09 461 SER B N 1
ATOM 9773 C CA . SER B 1 461 ? 34.688 -59.188 -47.438 1 58.09 461 SER B CA 1
ATOM 9774 C C . SER B 1 461 ? 33.406 -58.562 -46.938 1 58.09 461 SER B C 1
ATOM 9776 O O . SER B 1 461 ? 32.312 -58.875 -47.469 1 58.09 461 SER B O 1
ATOM 9778 N N . MET B 1 462 ? 33.281 -57.75 -45.969 1 62.91 462 MET B N 1
ATOM 9779 C CA . MET B 1 462 ? 31.906 -57.375 -45.625 1 62.91 462 MET B CA 1
ATOM 9780 C C . MET B 1 462 ? 31.531 -56.031 -46.281 1 62.91 462 MET B C 1
ATOM 9782 O O . MET B 1 462 ? 32.219 -55.031 -46.156 1 62.91 462 MET B O 1
ATOM 9786 N N . PRO B 1 463 ? 30.547 -56.156 -47.125 1 74.06 463 PRO B N 1
ATOM 9787 C CA . PRO B 1 463 ? 30.094 -54.969 -47.844 1 74.06 463 PRO B CA 1
ATOM 9788 C C . PRO B 1 463 ? 29.578 -53.875 -46.906 1 74.06 463 PRO B C 1
ATOM 9790 O O . PRO B 1 463 ? 29.094 -54.188 -45.812 1 74.06 463 PRO B O 1
ATOM 9793 N N . ALA B 1 464 ? 29.859 -52.625 -47.219 1 79.62 464 ALA B N 1
ATOM 9794 C CA . ALA B 1 464 ? 29.344 -51.469 -46.5 1 79.62 464 ALA B CA 1
ATOM 9795 C C . ALA B 1 464 ? 27.828 -51.438 -46.469 1 79.62 464 ALA B C 1
ATOM 9797 O O . ALA B 1 464 ? 27.172 -51.75 -47.469 1 79.62 464 ALA B O 1
ATOM 9798 N N . GLN B 1 465 ? 27.25 -51.438 -45.312 1 87.12 465 GLN B N 1
ATOM 9799 C CA . GLN B 1 465 ? 25.812 -51.25 -45.125 1 87.12 465 GLN B CA 1
ATOM 9800 C C . GLN B 1 465 ? 25.5 -49.844 -44.594 1 87.12 465 GLN B C 1
ATOM 9802 O O . GLN B 1 465 ? 25.062 -49.688 -43.469 1 87.12 465 GLN B O 1
ATOM 9807 N N . ASP B 1 466 ? 25.672 -48.906 -45.406 1 91.94 466 ASP B N 1
ATOM 9808 C CA . ASP B 1 466 ? 25.625 -47.531 -44.969 1 91.94 466 ASP B CA 1
ATOM 9809 C C . ASP B 1 466 ? 24.391 -46.812 -45.531 1 91.94 466 ASP B C 1
ATOM 9811 O O . ASP B 1 466 ? 24.375 -45.594 -45.656 1 91.94 466 ASP B O 1
ATOM 9815 N N . LEU B 1 467 ? 23.391 -47.562 -45.875 1 93.25 467 LEU B N 1
ATOM 9816 C CA . LEU B 1 467 ? 22.188 -46.938 -46.406 1 93.25 467 LEU B CA 1
ATOM 9817 C C . LEU B 1 467 ? 21.125 -46.75 -45.344 1 93.25 467 LEU B C 1
ATOM 9819 O O . LEU B 1 467 ? 20.844 -47.688 -44.594 1 93.25 467 LEU B O 1
ATOM 9823 N N . TRP B 1 468 ? 20.594 -45.594 -45.312 1 95.5 468 TRP B N 1
ATOM 9824 C CA . TRP B 1 468 ? 19.562 -45.25 -44.312 1 95.5 468 TRP B CA 1
ATOM 9825 C C . TRP B 1 468 ? 18.344 -44.625 -45 1 95.5 468 TRP B C 1
ATOM 9827 O O . TRP B 1 468 ? 18.5 -43.75 -45.875 1 95.5 468 TRP B O 1
ATOM 9837 N N . ARG B 1 469 ? 17.203 -45.031 -44.625 1 95.31 469 ARG B N 1
ATOM 9838 C CA . ARG B 1 469 ? 15.961 -44.469 -45.125 1 95.31 469 ARG B CA 1
ATOM 9839 C C . ARG B 1 469 ? 15.453 -43.375 -44.188 1 95.31 469 ARG B C 1
ATOM 9841 O O . ARG B 1 469 ? 15.391 -43.562 -42.969 1 95.31 469 ARG B O 1
ATOM 9848 N N . VAL B 1 470 ? 15.102 -42.219 -44.75 1 94.81 470 VAL B N 1
ATOM 9849 C CA . VAL B 1 470 ? 14.602 -41.094 -43.969 1 94.81 470 VAL B CA 1
ATOM 9850 C C . VAL B 1 470 ? 13.094 -41.25 -43.781 1 94.81 470 VAL B C 1
ATOM 9852 O O . VAL B 1 470 ? 12.336 -41.25 -44.781 1 94.81 470 VAL B O 1
ATOM 9855 N N . ASP B 1 471 ? 12.672 -41.375 -42.531 1 94.12 471 ASP B N 1
ATOM 9856 C CA . ASP B 1 471 ? 11.266 -41.438 -42.156 1 94.12 471 ASP B CA 1
ATOM 9857 C C . ASP B 1 471 ? 10.867 -40.188 -41.344 1 94.12 471 ASP B C 1
ATOM 9859 O O . ASP B 1 471 ? 11.227 -40.031 -40.188 1 94.12 471 ASP B O 1
ATOM 9863 N N . ILE B 1 472 ? 10.109 -39.344 -41.969 1 92.75 472 ILE B N 1
ATOM 9864 C CA . ILE B 1 472 ? 9.648 -38.125 -41.281 1 92.75 472 ILE B CA 1
ATOM 9865 C C . ILE B 1 472 ? 8.406 -38.438 -40.469 1 92.75 472 ILE B C 1
ATOM 9867 O O . ILE B 1 472 ? 7.34 -38.719 -41 1 92.75 472 ILE B O 1
ATOM 9871 N N . VAL B 1 473 ? 8.508 -38.312 -39.125 1 89.75 473 VAL B N 1
ATOM 9872 C CA . VAL B 1 473 ? 7.492 -38.75 -38.156 1 89.75 473 VAL B CA 1
ATOM 9873 C C . VAL B 1 473 ? 6.328 -37.75 -38.156 1 89.75 473 VAL B C 1
ATOM 9875 O O . VAL B 1 473 ? 5.16 -38.156 -38.156 1 89.75 473 VAL B O 1
ATOM 9878 N N . ASN B 1 474 ? 6.602 -36.406 -38.125 1 81.19 474 ASN B N 1
ATOM 9879 C CA . ASN B 1 474 ? 5.562 -35.375 -38.031 1 81.19 474 ASN B CA 1
ATOM 9880 C C . ASN B 1 474 ? 5.148 -34.875 -39.406 1 81.19 474 ASN B C 1
ATOM 9882 O O . ASN B 1 474 ? 4.949 -33.688 -39.594 1 81.19 474 ASN B O 1
ATOM 9886 N N . ARG B 1 475 ? 4.984 -35.812 -40.375 1 78.06 475 ARG B N 1
ATOM 9887 C CA . ARG B 1 475 ? 4.664 -35.406 -41.75 1 78.06 475 ARG B CA 1
ATOM 9888 C C . ARG B 1 475 ? 3.16 -35.25 -41.938 1 78.06 475 ARG B C 1
ATOM 9890 O O . ARG B 1 475 ? 2.377 -36 -41.344 1 78.06 475 ARG B O 1
ATOM 9897 N N . GLU B 1 476 ? 2.846 -34.219 -42.562 1 74.69 476 GLU B N 1
ATOM 9898 C CA . GLU B 1 476 ? 1.45 -34.031 -42.969 1 74.69 476 GLU B CA 1
ATOM 9899 C C . GLU B 1 476 ? 1.098 -34.812 -44.219 1 74.69 476 GLU B C 1
ATOM 9901 O O . GLU B 1 476 ? -0.034 -35.281 -44.344 1 74.69 476 GLU B O 1
ATOM 9906 N N . SER B 1 477 ? 2.01 -34.906 -45.156 1 74.56 477 SER B N 1
ATOM 9907 C CA . SER B 1 477 ? 1.836 -35.625 -46.406 1 74.56 477 SER B CA 1
ATOM 9908 C C . SER B 1 477 ? 3.061 -36.5 -46.719 1 74.56 477 SER B C 1
ATOM 9910 O O . SER B 1 477 ? 4.141 -36.25 -46.156 1 74.56 477 SER B O 1
ATOM 9912 N N . ASP B 1 478 ? 2.773 -37.531 -47.469 1 76.56 478 ASP B N 1
ATOM 9913 C CA . ASP B 1 478 ? 3.854 -38.438 -47.844 1 76.56 478 ASP B CA 1
ATOM 9914 C C . ASP B 1 478 ? 4.855 -37.75 -48.75 1 76.56 478 ASP B C 1
ATOM 9916 O O . ASP B 1 478 ? 5.965 -38.25 -48.969 1 76.56 478 ASP B O 1
ATOM 9920 N N . LYS B 1 479 ? 4.551 -36.625 -49.25 1 76.12 479 LYS B N 1
ATOM 9921 C CA . LYS B 1 479 ? 5.461 -35.906 -50.125 1 76.12 479 LYS B CA 1
ATOM 9922 C C . LYS B 1 479 ? 6.207 -34.781 -49.406 1 76.12 479 LYS B C 1
ATOM 9924 O O . LYS B 1 479 ? 6.859 -33.938 -50 1 76.12 479 LYS B O 1
ATOM 9929 N N . GLN B 1 480 ? 6.246 -34.906 -48.156 1 83.38 480 GLN B N 1
ATOM 9930 C CA . GLN B 1 480 ? 6.871 -33.812 -47.375 1 83.38 480 GLN B CA 1
ATOM 9931 C C . GLN B 1 480 ? 8.391 -33.906 -47.469 1 83.38 480 GLN B C 1
ATOM 9933 O O . GLN B 1 480 ? 8.961 -35 -47.5 1 83.38 480 GLN B O 1
ATOM 9938 N N . THR B 1 481 ? 8.953 -32.75 -47.562 1 89.62 481 THR B N 1
ATOM 9939 C CA . THR B 1 481 ? 10.406 -32.625 -47.625 1 89.62 481 THR B CA 1
ATOM 9940 C C . THR B 1 481 ? 11.016 -32.531 -46.219 1 89.62 481 THR B C 1
ATOM 9942 O O . THR B 1 481 ? 10.336 -32.125 -45.281 1 89.62 481 THR B O 1
ATOM 9945 N N . TRP B 1 482 ? 12.219 -33.062 -46.094 1 90.88 482 TRP B N 1
ATOM 9946 C CA . TRP B 1 482 ? 12.992 -33 -44.875 1 90.88 482 TRP B CA 1
ATOM 9947 C C . TRP B 1 482 ? 13.43 -31.547 -44.594 1 90.88 482 TRP B C 1
ATOM 9949 O O . TRP B 1 482 ? 14.219 -30.984 -45.375 1 90.88 482 TRP B O 1
ATOM 9959 N N . GLN B 1 483 ? 12.875 -31.031 -43.531 1 86.44 483 GLN B N 1
ATOM 9960 C CA . GLN B 1 483 ? 13.164 -29.641 -43.219 1 86.44 483 GLN B CA 1
ATOM 9961 C C . GLN B 1 483 ? 13.969 -29.531 -41.906 1 86.44 483 GLN B C 1
ATOM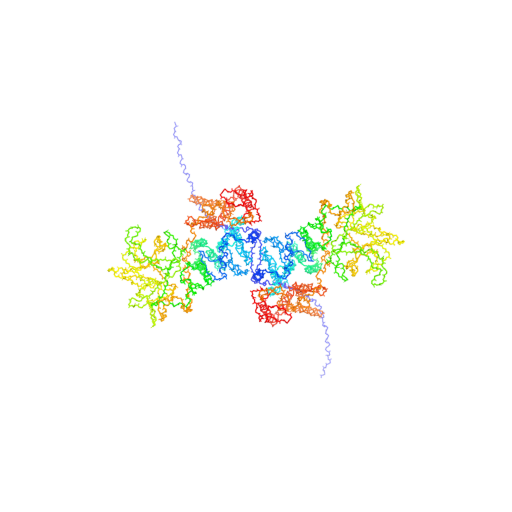 9963 O O . GLN B 1 483 ? 13.836 -30.359 -41.031 1 86.44 483 GLN B O 1
ATOM 9968 N N . THR B 1 484 ? 14.75 -28.5 -41.875 1 81.69 484 THR B N 1
ATOM 9969 C CA . THR B 1 484 ? 15.57 -28.234 -40.688 1 81.69 484 THR B CA 1
ATOM 9970 C C . THR B 1 484 ? 14.695 -27.797 -39.531 1 81.69 484 THR B C 1
ATOM 9972 O O . THR B 1 484 ? 13.742 -27.031 -39.719 1 81.69 484 THR B O 1
ATOM 9975 N N . ILE B 1 485 ? 15.023 -28.297 -38.344 1 76.19 485 ILE B N 1
ATOM 9976 C CA . ILE B 1 485 ? 14.453 -27.938 -37.031 1 76.19 485 ILE B CA 1
ATOM 9977 C C . ILE B 1 485 ? 13.016 -28.438 -36.969 1 76.19 485 ILE B C 1
ATOM 9979 O O . ILE B 1 485 ? 12.617 -29.047 -35.969 1 76.19 485 ILE B O 1
ATOM 9983 N N . LYS B 1 486 ? 12.219 -28.266 -38.031 1 76.25 486 LYS B N 1
ATOM 9984 C CA . LYS B 1 486 ? 10.789 -28.578 -38 1 76.25 486 LYS B CA 1
ATOM 9985 C C . LYS B 1 486 ? 10.539 -30.078 -38.125 1 76.25 486 LYS B C 1
ATOM 9987 O O . LYS B 1 486 ? 9.672 -30.625 -37.469 1 76.25 486 LYS B O 1
ATOM 9992 N N . SER B 1 487 ? 11.258 -30.719 -39 1 84.31 487 SER B N 1
ATOM 9993 C CA . SER B 1 487 ? 11.016 -32.125 -39.281 1 84.31 487 SER B CA 1
ATOM 9994 C C . SER B 1 487 ? 11.641 -33.031 -38.188 1 84.31 487 SER B C 1
ATOM 9996 O O . SER B 1 487 ? 12.789 -32.781 -37.781 1 84.31 487 SER B O 1
ATOM 9998 N N . GLN B 1 488 ? 10.812 -33.844 -37.656 1 89.06 488 GLN B N 1
ATOM 9999 C CA . GLN B 1 488 ? 11.289 -34.938 -36.812 1 89.06 488 GLN B CA 1
ATOM 10000 C C . GLN B 1 488 ? 11.469 -36.219 -37.656 1 89.06 488 GLN B C 1
ATOM 10002 O O . GLN B 1 488 ? 10.516 -36.688 -38.25 1 89.06 488 GLN B O 1
ATOM 10007 N N . VAL B 1 489 ? 12.695 -36.75 -37.625 1 93 489 VAL B N 1
ATOM 10008 C CA . VAL B 1 489 ? 12.984 -37.812 -38.562 1 93 489 VAL B CA 1
ATOM 10009 C C . VAL B 1 489 ? 13.508 -39.031 -37.812 1 93 489 VAL B C 1
ATOM 10011 O O . VAL B 1 489 ? 14.141 -38.906 -36.781 1 93 489 VAL B O 1
ATOM 10014 N N . ARG B 1 490 ? 13.156 -40.219 -38.375 1 95 490 ARG B N 1
ATOM 10015 C CA . ARG B 1 490 ? 13.766 -41.5 -38 1 95 490 ARG B CA 1
ATOM 10016 C C . ARG B 1 490 ? 14.672 -42.031 -39.094 1 95 490 ARG B C 1
ATOM 10018 O O . ARG B 1 490 ? 14.305 -41.969 -40.281 1 95 490 ARG B O 1
ATOM 10025 N N . LEU B 1 491 ? 15.867 -42.375 -38.75 1 95.25 491 LEU B N 1
ATOM 10026 C CA . LEU B 1 491 ? 16.766 -43 -39.719 1 95.25 491 LEU B CA 1
ATOM 10027 C C . LEU B 1 491 ? 16.719 -44.531 -39.594 1 95.25 491 LEU B C 1
ATOM 10029 O O . LEU B 1 491 ? 17.203 -45.094 -38.594 1 95.25 491 LEU B O 1
ATOM 10033 N N . VAL B 1 492 ? 16.125 -45.094 -40.594 1 95.75 492 VAL B N 1
ATOM 10034 C CA . VAL B 1 492 ? 15.961 -46.562 -40.594 1 95.75 492 VAL B CA 1
ATOM 10035 C C . VAL B 1 492 ? 17 -47.188 -41.5 1 95.75 492 VAL B C 1
ATOM 10037 O O . VAL B 1 492 ? 17.094 -46.844 -42.688 1 95.75 492 VAL B O 1
ATOM 10040 N N . HIS B 1 493 ? 17.672 -48.094 -40.969 1 94.69 493 HIS B N 1
ATOM 10041 C CA . HIS B 1 493 ? 18.672 -48.781 -41.75 1 94.69 493 HIS B CA 1
ATOM 10042 C C . HIS B 1 493 ? 18.031 -49.719 -42.781 1 94.69 493 HIS B C 1
ATOM 10044 O O . HIS B 1 493 ? 17.156 -50.531 -42.438 1 94.69 493 HIS B O 1
ATOM 10050 N N . VAL B 1 494 ? 18.469 -49.688 -44 1 92.69 494 VAL B N 1
ATOM 10051 C CA . VAL B 1 494 ? 17.797 -50.344 -45.125 1 92.69 494 VAL B CA 1
ATOM 10052 C C . VAL B 1 494 ? 18.047 -51.844 -45.031 1 92.69 494 VAL B C 1
ATOM 10054 O O . VAL B 1 494 ? 17.125 -52.656 -45.25 1 92.69 494 VAL B O 1
ATOM 10057 N N . ASN B 1 495 ? 19.141 -52.312 -44.688 1 90.19 495 ASN B N 1
ATOM 10058 C CA . ASN B 1 495 ? 19.5 -53.719 -44.719 1 90.19 495 ASN B CA 1
ATOM 10059 C C . ASN B 1 495 ? 18.938 -54.5 -43.531 1 90.19 495 ASN B C 1
ATOM 10061 O O . ASN B 1 495 ? 18.5 -55.625 -43.688 1 90.19 495 ASN B O 1
ATOM 10065 N N . THR B 1 496 ? 18.984 -53.812 -42.406 1 91 496 THR B N 1
ATOM 10066 C CA . THR B 1 496 ? 18.609 -54.562 -41.188 1 91 496 THR B CA 1
ATOM 10067 C C . THR B 1 496 ? 17.266 -54.031 -40.656 1 91 496 THR B C 1
ATOM 10069 O O . THR B 1 496 ? 16.75 -54.594 -39.688 1 91 496 THR B O 1
ATOM 10072 N N . SER B 1 497 ? 16.672 -53.156 -41.156 1 91.62 497 SER B N 1
ATOM 10073 C CA . SER B 1 497 ? 15.406 -52.562 -40.719 1 91.62 497 SER B CA 1
ATOM 10074 C C . SER B 1 497 ? 15.445 -52.156 -39.25 1 91.62 497 SER B C 1
ATOM 10076 O O . SER B 1 497 ? 14.508 -52.438 -38.5 1 91.62 497 SER B O 1
ATOM 10078 N N . THR B 1 498 ? 16.484 -51.656 -38.812 1 94.25 498 THR B N 1
ATOM 10079 C CA . THR B 1 498 ? 16.641 -51.125 -37.469 1 94.25 498 THR B CA 1
ATOM 10080 C C . THR B 1 498 ? 16.734 -49.594 -37.5 1 94.25 498 THR B C 1
ATOM 10082 O O . THR B 1 498 ? 17.125 -49 -38.531 1 94.25 498 THR B O 1
ATOM 10085 N N . ALA B 1 499 ? 16.266 -48.969 -36.438 1 95.75 499 ALA B N 1
ATOM 10086 C CA . ALA B 1 499 ? 16.266 -47.5 -36.375 1 95.75 499 ALA B CA 1
ATOM 10087 C C . ALA B 1 499 ? 17.344 -46.969 -35.438 1 95.75 499 ALA B C 1
ATOM 10089 O O . ALA B 1 499 ? 17.594 -47.562 -34.375 1 95.75 499 ALA B O 1
ATOM 10090 N N . LEU B 1 500 ? 17.953 -45.812 -35.781 1 94.88 500 LEU B N 1
ATOM 10091 C CA . LEU B 1 500 ? 19 -45.156 -35 1 94.88 500 LEU B CA 1
ATOM 10092 C C . LEU B 1 500 ? 18.438 -44.531 -33.719 1 94.88 500 LEU B C 1
ATOM 10094 O O . LEU B 1 500 ? 17.469 -43.781 -33.781 1 94.88 500 LEU B O 1
ATOM 10098 N N . LYS B 1 501 ? 18.984 -44.844 -32.594 1 92.75 501 LYS B N 1
ATOM 10099 C CA . LYS B 1 501 ? 18.484 -44.281 -31.344 1 92.75 501 LYS B CA 1
ATOM 10100 C C . LYS B 1 501 ? 19.641 -44.031 -30.359 1 92.75 501 LYS B C 1
ATOM 10102 O O . LYS B 1 501 ? 20.734 -44.531 -30.547 1 92.75 501 LYS B O 1
ATOM 10107 N N . THR B 1 502 ? 19.375 -43.156 -29.422 1 89.06 502 THR B N 1
ATOM 10108 C CA . THR B 1 502 ? 20.25 -43.031 -28.266 1 89.06 502 THR B CA 1
ATOM 10109 C C . THR B 1 502 ? 19.734 -43.875 -27.109 1 89.06 502 THR B C 1
ATOM 10111 O O . THR B 1 502 ? 18.531 -43.969 -26.891 1 89.06 502 THR B O 1
ATOM 10114 N N . THR B 1 503 ? 20.578 -44.594 -26.453 1 85.56 503 THR B N 1
ATOM 10115 C CA . THR B 1 503 ? 20.156 -45.5 -25.375 1 85.56 503 THR B CA 1
ATOM 10116 C C . THR B 1 503 ? 20.125 -44.75 -24.031 1 85.56 503 THR B C 1
ATOM 10118 O O . THR B 1 503 ? 19.562 -45.25 -23.062 1 85.56 503 THR B O 1
ATOM 10121 N N . GLY B 1 504 ? 20.75 -43.5 -24 1 80.56 504 GLY B N 1
ATOM 10122 C CA . GLY B 1 504 ? 20.828 -42.75 -22.766 1 80.56 504 GLY B CA 1
ATOM 10123 C C . GLY B 1 504 ? 21.922 -43.25 -21.844 1 80.56 504 GLY B C 1
ATOM 10124 O O . GLY B 1 504 ? 22.156 -42.656 -20.781 1 80.56 504 GLY B O 1
ATOM 10125 N N . ARG B 1 505 ? 22.656 -44.281 -22.172 1 84.44 505 ARG B N 1
ATOM 10126 C CA . ARG B 1 505 ? 23.719 -44.812 -21.359 1 84.44 505 ARG B CA 1
ATOM 10127 C C . ARG B 1 505 ? 25.078 -44.25 -21.75 1 84.44 505 ARG B C 1
ATOM 10129 O O . ARG B 1 505 ? 25.344 -44.031 -22.922 1 84.44 505 ARG B O 1
ATOM 10136 N N . GLN B 1 506 ? 25.891 -44.062 -20.719 1 86.25 506 GLN B N 1
ATOM 10137 C CA . GLN B 1 506 ? 27.203 -43.5 -20.953 1 86.25 506 GLN B CA 1
ATOM 10138 C C . GLN B 1 506 ? 28.25 -44.562 -21.172 1 86.25 506 GLN B C 1
ATOM 10140 O O . GLN B 1 506 ? 28.328 -45.531 -20.422 1 86.25 506 GLN B O 1
ATOM 10145 N N . LEU B 1 507 ? 29.031 -44.375 -22.203 1 88.44 507 LEU B N 1
ATOM 10146 C CA . LEU B 1 507 ? 30.125 -45.312 -22.516 1 88.44 507 LEU B CA 1
ATOM 10147 C C . LEU B 1 507 ? 31.281 -45.156 -21.531 1 88.44 507 LEU B C 1
ATOM 10149 O O . LEU B 1 507 ? 31.422 -44.094 -20.906 1 88.44 507 LEU B O 1
ATOM 10153 N N . PRO B 1 508 ? 31.953 -46.219 -21.312 1 86.44 508 PRO B N 1
ATOM 10154 C CA . PRO B 1 508 ? 33.094 -46.125 -20.406 1 86.44 508 PRO B CA 1
ATOM 10155 C C . PRO B 1 508 ? 34.219 -45.25 -20.953 1 86.44 508 PRO B C 1
ATOM 10157 O O . PRO B 1 508 ? 34 -44.531 -21.938 1 86.44 508 PRO B O 1
ATOM 10160 N N . GLU B 1 509 ? 35.375 -45.312 -20.328 1 82.5 509 GLU B N 1
ATOM 10161 C CA . GLU B 1 509 ? 36.5 -44.406 -20.625 1 82.5 509 GLU B CA 1
ATOM 10162 C C . GLU B 1 509 ? 36.875 -44.469 -22.094 1 82.5 50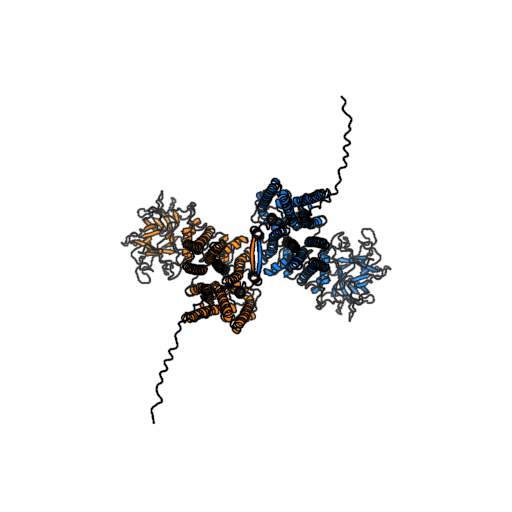9 GLU B C 1
ATOM 10164 O O . GLU B 1 509 ? 37.219 -43.438 -22.703 1 82.5 509 GLU B O 1
ATOM 10169 N N . TRP B 1 510 ? 36.844 -45.656 -22.688 1 85.81 510 TRP B N 1
ATOM 10170 C CA . TRP B 1 510 ? 37.25 -45.781 -24.078 1 85.81 510 TRP B CA 1
ATOM 10171 C C . TRP B 1 510 ? 36.281 -45.062 -25 1 85.81 510 TRP B C 1
ATOM 10173 O O . TRP B 1 510 ? 36.625 -44.688 -26.125 1 85.81 510 TRP B O 1
ATOM 10183 N N . GLY B 1 511 ? 35.094 -44.812 -24.547 1 88.5 511 GLY B N 1
ATOM 10184 C CA . GLY B 1 511 ? 34.125 -44.062 -25.312 1 88.5 511 GLY B CA 1
ATOM 10185 C C . GLY B 1 511 ? 34 -42.594 -24.859 1 88.5 511 GLY B C 1
ATOM 10186 O O . GLY B 1 511 ? 32.969 -41.938 -25.141 1 88.5 511 GLY B O 1
ATOM 10187 N N . PHE B 1 512 ? 34.844 -42.094 -24.047 1 85.25 512 PHE B N 1
ATOM 10188 C CA . PHE B 1 512 ? 34.969 -40.719 -23.578 1 85.25 512 PHE B CA 1
ATOM 10189 C C . PHE B 1 512 ? 33.719 -40.312 -22.766 1 85.25 512 PHE B C 1
ATOM 10191 O O . PHE B 1 512 ? 33.344 -39.156 -22.766 1 85.25 512 PHE B O 1
ATOM 10198 N N . HIS B 1 513 ? 33.094 -41.281 -22.297 1 84.88 513 HIS B N 1
ATOM 10199 C CA . HIS B 1 513 ? 31.922 -41.094 -21.469 1 84.88 513 HIS B CA 1
ATOM 10200 C C . HIS B 1 513 ? 30.797 -40.406 -22.234 1 84.88 513 HIS B C 1
ATOM 10202 O O . HIS B 1 513 ? 30.031 -39.625 -21.672 1 84.88 513 HIS B O 1
ATOM 10208 N N . GLN B 1 514 ? 30.797 -40.594 -23.469 1 87.06 514 GLN B N 1
ATOM 10209 C CA . GLN B 1 514 ? 29.703 -40.094 -24.297 1 87.06 514 GLN B CA 1
ATOM 10210 C C . GLN B 1 514 ? 28.531 -41.062 -24.312 1 87.06 514 GLN B C 1
ATOM 10212 O O . GLN B 1 514 ? 28.625 -42.188 -23.797 1 87.06 514 GLN B O 1
ATOM 10217 N N . ILE B 1 515 ? 27.469 -40.594 -24.875 1 89.75 515 ILE B N 1
ATOM 10218 C CA . ILE B 1 515 ? 26.234 -41.375 -24.812 1 89.75 515 ILE B CA 1
ATOM 10219 C C . ILE B 1 515 ? 26.234 -42.375 -25.953 1 89.75 515 ILE B C 1
ATOM 10221 O O . ILE B 1 515 ? 26.594 -42.062 -27.094 1 89.75 515 ILE B O 1
ATOM 10225 N N . GLU B 1 516 ? 25.781 -43.625 -25.641 1 92.19 516 GLU B N 1
ATOM 10226 C CA . GLU B 1 516 ? 25.766 -44.688 -26.625 1 92.19 516 GLU B CA 1
ATOM 10227 C C . GLU B 1 516 ? 24.672 -44.438 -27.672 1 92.19 516 GLU B C 1
ATOM 10229 O O . GLU B 1 516 ? 23.547 -44.094 -27.328 1 92.19 516 GLU B O 1
ATOM 10234 N N . VAL B 1 517 ? 25.062 -44.531 -28.891 1 93.94 517 VAL B N 1
ATOM 10235 C CA . VAL B 1 517 ? 24.109 -44.562 -30.016 1 93.94 517 VAL B CA 1
ATOM 10236 C C . VAL B 1 517 ? 24.031 -46 -30.562 1 93.94 517 VAL B C 1
ATOM 10238 O O . VAL B 1 517 ? 25.062 -46.625 -30.797 1 93.94 517 VAL B O 1
ATOM 10241 N N . SER B 1 518 ? 22.844 -46.531 -30.703 1 94.44 518 SER B N 1
ATOM 10242 C CA . SER B 1 518 ? 22.641 -47.875 -31.219 1 94.44 518 SER B CA 1
ATOM 10243 C C . SER B 1 518 ? 21.469 -47.938 -32.188 1 94.44 518 SER B C 1
ATOM 10245 O O . SER B 1 518 ? 20.75 -46.938 -32.344 1 94.44 518 SER B O 1
ATOM 10247 N N . ALA B 1 519 ? 21.359 -49 -32.875 1 94.69 519 ALA B N 1
ATOM 10248 C CA . ALA B 1 519 ? 20.219 -49.25 -33.781 1 94.69 519 ALA B CA 1
ATOM 10249 C C . ALA B 1 519 ? 19.297 -50.312 -33.219 1 94.69 519 ALA B C 1
ATOM 10251 O O . ALA B 1 519 ? 19.734 -51.438 -32.938 1 94.69 519 ALA B O 1
ATOM 10252 N N . ASP B 1 520 ? 18.047 -50 -33.094 1 93.62 520 ASP B N 1
ATOM 10253 C CA . ASP B 1 520 ? 17.078 -50.875 -32.438 1 93.62 520 ASP B CA 1
ATOM 10254 C C . ASP B 1 520 ? 16.047 -51.375 -33.469 1 93.62 520 ASP B C 1
ATOM 10256 O O . ASP B 1 520 ? 15.695 -50.656 -34.406 1 93.62 520 ASP B O 1
ATOM 10260 N N . ARG B 1 521 ? 15.5 -52.562 -33.219 1 91.31 521 ARG B N 1
ATOM 10261 C CA . ARG B 1 521 ? 14.484 -53.156 -34.062 1 91.31 521 ARG B CA 1
ATOM 10262 C C . ARG B 1 521 ? 13.117 -52.531 -33.812 1 91.31 521 ARG B C 1
ATOM 10264 O O . ARG B 1 521 ? 12.258 -52.531 -34.719 1 91.31 521 ARG B O 1
ATOM 10271 N N . LEU B 1 522 ? 13.016 -52.062 -32.688 1 91.12 522 LEU B N 1
ATOM 10272 C CA . LEU B 1 522 ? 11.805 -51.281 -32.375 1 91.12 522 LEU B CA 1
ATOM 10273 C C . LEU B 1 522 ? 11.891 -49.875 -32.969 1 91.12 522 LEU B C 1
ATOM 10275 O O . LEU B 1 522 ? 12.453 -48.969 -32.344 1 91.12 522 LEU B O 1
ATOM 10279 N N . ILE B 1 523 ? 11.242 -49.688 -34 1 90.56 523 ILE B N 1
ATOM 10280 C CA . ILE B 1 523 ? 11.406 -48.469 -34.75 1 90.56 523 ILE B CA 1
ATOM 10281 C C . ILE B 1 523 ? 10.523 -47.344 -34.188 1 90.56 523 ILE B C 1
ATOM 10283 O O . ILE B 1 523 ? 10.961 -46.219 -34.031 1 90.56 523 ILE B O 1
ATOM 10287 N N . GLN B 1 524 ? 9.328 -47.688 -33.812 1 87.94 524 GLN B N 1
ATOM 10288 C CA . GLN B 1 524 ? 8.367 -46.656 -33.406 1 87.94 524 GLN B CA 1
ATOM 10289 C C . GLN B 1 524 ? 8.508 -46.375 -31.891 1 87.94 524 GLN B C 1
ATOM 10291 O O . GLN B 1 524 ? 7.723 -46.875 -31.094 1 87.94 524 GLN B O 1
ATOM 10296 N N . GLN B 1 525 ? 9.5 -45.625 -31.594 1 86.31 525 GLN B N 1
ATOM 10297 C CA . GLN B 1 525 ? 9.734 -45.156 -30.234 1 86.31 525 GLN B CA 1
ATOM 10298 C C . GLN B 1 525 ? 10.297 -43.719 -30.234 1 86.31 525 GLN B C 1
ATOM 10300 O O . GLN B 1 525 ? 10.859 -43.281 -31.234 1 86.31 525 GLN B O 1
ATOM 10305 N N . ARG B 1 526 ? 10.164 -43.062 -29.156 1 85.12 526 ARG B N 1
ATOM 10306 C CA . ARG B 1 526 ? 10.578 -41.656 -29.047 1 85.12 526 ARG B CA 1
ATOM 10307 C C . ARG B 1 526 ? 12.094 -41.531 -29.109 1 85.12 526 ARG B C 1
ATOM 10309 O O . ARG B 1 526 ? 12.625 -40.531 -29.594 1 85.12 526 ARG B O 1
ATOM 10316 N N . ALA B 1 527 ? 12.742 -42.531 -28.656 1 86.25 527 ALA B N 1
ATOM 10317 C CA . ALA B 1 527 ? 14.203 -42.5 -28.578 1 86.25 527 ALA B CA 1
ATOM 10318 C C . ALA B 1 527 ? 14.828 -42.562 -29.969 1 86.25 527 ALA B C 1
ATOM 10320 O O . ALA B 1 527 ? 16.016 -42.281 -30.141 1 86.25 527 ALA B O 1
ATOM 10321 N N . THR B 1 528 ? 14.078 -42.812 -30.969 1 92.5 528 THR B N 1
ATOM 10322 C CA . THR B 1 528 ? 14.602 -42.969 -32.312 1 92.5 528 THR B CA 1
ATOM 10323 C C . THR B 1 528 ? 14.367 -41.688 -33.125 1 92.5 528 THR B C 1
ATOM 10325 O O . THR B 1 528 ? 14.648 -41.656 -34.344 1 92.5 528 THR B O 1
ATOM 10328 N N . VAL B 1 529 ? 13.883 -40.625 -32.531 1 91.5 529 VAL B N 1
ATOM 10329 C CA . VAL B 1 529 ? 13.516 -39.438 -33.281 1 91.5 529 VAL B CA 1
ATOM 10330 C C . VAL B 1 529 ? 14.617 -38.406 -33.156 1 91.5 529 VAL B C 1
ATOM 10332 O O . VAL B 1 529 ? 15.078 -38.094 -32.062 1 91.5 529 VAL B O 1
ATOM 10335 N N . TRP B 1 530 ? 15.094 -37.906 -34.312 1 91.06 530 TRP B N 1
ATOM 10336 C CA . TRP B 1 530 ? 16.141 -36.906 -34.406 1 91.06 530 TRP B CA 1
ATOM 10337 C C . TRP B 1 530 ? 15.648 -35.688 -35.188 1 91.06 530 TRP B C 1
ATOM 10339 O O . TRP B 1 530 ? 14.688 -35.781 -35.969 1 91.06 530 TRP B O 1
ATOM 10349 N N . ASN B 1 531 ? 16.188 -34.562 -34.969 1 88.5 531 ASN B N 1
ATOM 10350 C CA . ASN B 1 531 ? 15.922 -33.375 -35.781 1 88.5 531 ASN B CA 1
ATOM 10351 C C . ASN B 1 531 ? 17.219 -32.656 -36.188 1 88.5 531 ASN B C 1
ATOM 10353 O O . ASN B 1 531 ? 18.219 -32.75 -35.469 1 88.5 531 ASN B O 1
ATOM 10357 N N . VAL B 1 532 ? 17.203 -32.062 -37.344 1 87.31 532 VAL B N 1
ATOM 10358 C CA . VAL B 1 532 ? 18.344 -31.297 -37.812 1 87.31 532 VAL B CA 1
ATOM 10359 C C . VAL B 1 532 ? 18.328 -29.906 -37.156 1 87.31 532 VAL B C 1
ATOM 10361 O O . VAL B 1 532 ? 17.344 -29.172 -37.25 1 87.31 532 VAL B O 1
ATOM 10364 N N . GLU B 1 533 ? 19.344 -29.594 -36.469 1 80 533 GLU B N 1
ATOM 10365 C CA . GLU B 1 533 ? 19.406 -28.312 -35.781 1 80 533 GLU B CA 1
ATOM 10366 C C . GLU B 1 533 ? 20.125 -27.266 -36.625 1 80 533 GLU B C 1
ATOM 10368 O O . GLU B 1 533 ? 19.719 -26.109 -36.656 1 80 533 GLU B O 1
ATOM 10373 N N . GLU B 1 534 ? 21.219 -27.625 -37.156 1 77.69 534 GLU B N 1
ATOM 10374 C CA . GLU B 1 534 ? 22 -26.734 -38 1 77.69 534 GLU B CA 1
ATOM 10375 C C . GLU B 1 534 ? 22.172 -27.312 -39.406 1 77.69 534 GLU B C 1
ATOM 10377 O O . GLU B 1 534 ? 22.25 -28.531 -39.594 1 77.69 534 GLU B O 1
ATOM 10382 N N . HIS B 1 535 ? 22.078 -26.484 -40.438 1 80.94 535 HIS B N 1
ATOM 10383 C CA . HIS B 1 535 ? 22.141 -26.859 -41.844 1 80.94 535 HIS B CA 1
ATOM 10384 C C . HIS B 1 535 ? 23 -25.891 -42.656 1 80.94 535 HIS B C 1
ATOM 10386 O O . HIS B 1 535 ? 22.859 -24.672 -42.531 1 80.94 535 HIS B O 1
ATOM 10392 N N . ARG B 1 536 ? 23.969 -26.359 -43.312 1 75.81 536 ARG B N 1
ATOM 10393 C CA . ARG B 1 536 ? 24.766 -25.562 -44.219 1 75.81 536 ARG B CA 1
ATOM 10394 C C . ARG B 1 536 ? 24.953 -26.281 -45.562 1 75.81 536 ARG B C 1
ATOM 10396 O O . ARG B 1 536 ? 24.906 -27.516 -45.625 1 75.81 536 ARG B O 1
ATOM 10403 N N . TYR B 1 537 ? 24.953 -25.438 -46.656 1 69.12 537 TYR B N 1
ATOM 10404 C CA . TYR B 1 537 ? 25.266 -26.031 -47.938 1 69.12 537 TYR B CA 1
ATOM 10405 C C . TYR B 1 537 ? 26.781 -26.109 -48.125 1 69.12 537 TYR B C 1
ATOM 10407 O O . TYR B 1 537 ? 27.516 -25.266 -47.656 1 69.12 537 TYR B O 1
ATOM 10415 N N . THR B 1 538 ? 27.203 -27.125 -48.656 1 60.09 538 THR B N 1
ATOM 10416 C CA . THR B 1 538 ? 28.609 -27.297 -49 1 60.09 538 THR B CA 1
ATOM 10417 C C . THR B 1 538 ? 28.969 -26.5 -50.25 1 60.09 538 THR B C 1
ATOM 10419 O O . THR B 1 538 ? 28.297 -26.625 -51.281 1 60.09 538 THR B O 1
ATOM 10422 N N . THR B 1 539 ? 29.516 -25.172 -50.344 1 51.38 539 THR B N 1
ATOM 10423 C CA . THR B 1 539 ? 29.938 -24.5 -51.562 1 51.38 539 THR B CA 1
ATOM 10424 C C . THR B 1 539 ? 31.391 -24.844 -51.875 1 51.38 539 THR B C 1
ATOM 10426 O O . THR B 1 539 ? 32.25 -24.906 -50.969 1 51.38 539 THR B O 1
ATOM 10429 N N . VAL B 1 540 ? 31.656 -25.438 -53.094 1 44.19 540 VAL B N 1
ATOM 10430 C CA . VAL B 1 540 ? 33 -25.672 -53.562 1 44.19 540 VAL B CA 1
ATOM 10431 C C . VAL B 1 540 ? 33.625 -24.375 -54.062 1 44.19 540 VAL B C 1
ATOM 10433 O O . VAL B 1 540 ? 33.062 -23.703 -54.938 1 44.19 540 VAL B O 1
ATOM 10436 N N . HIS B 1 541 ? 34.375 -23.531 -53.375 1 41.41 541 HIS B N 1
ATOM 10437 C CA . HIS B 1 541 ? 35.25 -22.641 -54.094 1 41.41 541 HIS B CA 1
ATOM 10438 C C . HIS B 1 541 ? 36.156 -23.422 -55.062 1 41.41 541 HIS B C 1
ATOM 10440 O O . HIS B 1 541 ? 36.5 -24.578 -54.781 1 41.41 541 HIS B O 1
ATOM 10446 N N . LYS B 1 542 ? 36.469 -22.953 -56.344 1 42 542 LYS B N 1
ATOM 10447 C CA . LYS B 1 542 ? 37.281 -23.5 -57.406 1 42 542 LYS B CA 1
ATOM 10448 C C . LYS B 1 542 ? 38.562 -24.141 -56.875 1 42 542 LYS B C 1
ATOM 10450 O O . LYS B 1 542 ? 39.25 -24.891 -57.594 1 42 542 LYS B O 1
ATOM 10455 N N . ASP B 1 543 ? 39.5 -23.359 -56.219 1 35.62 543 ASP B N 1
ATOM 10456 C CA . ASP B 1 543 ? 40.75 -24.047 -56 1 35.62 543 ASP B CA 1
ATOM 10457 C C . ASP B 1 543 ? 40.625 -25.234 -55.062 1 35.62 543 ASP B C 1
ATOM 10459 O O . ASP B 1 543 ? 39.625 -25.312 -54.312 1 35.62 543 ASP B O 1
ATOM 10463 N N . GLY B 1 544 ? 41.594 -25.953 -54.469 1 32.03 544 GLY B N 1
ATOM 10464 C CA . GLY B 1 544 ? 41.906 -27.203 -53.781 1 32.03 544 GLY B CA 1
ATOM 10465 C C . GLY B 1 544 ? 40.969 -27.5 -52.625 1 32.03 544 GLY B C 1
ATOM 10466 O O . GLY B 1 544 ? 40.094 -26.688 -52.312 1 32.03 544 GLY B O 1
ATOM 10467 N N . GLN B 1 545 ? 41.5 -28.219 -51.344 1 34.88 545 GLN B N 1
ATOM 10468 C CA . GLN B 1 545 ? 41.156 -29.25 -50.375 1 34.88 545 GLN B CA 1
ATOM 10469 C C . GLN B 1 545 ? 40.125 -28.734 -49.375 1 34.88 545 GLN B C 1
ATOM 10471 O O . GLN B 1 545 ? 39.469 -29.531 -48.688 1 34.88 545 GLN B O 1
ATOM 10476 N N . GLU B 1 546 ? 40.406 -27.562 -48.625 1 34.38 546 GLU B N 1
ATOM 10477 C CA . GLU B 1 546 ? 39.812 -27.406 -47.281 1 34.38 546 GLU B CA 1
ATOM 10478 C C . GLU B 1 546 ? 38.344 -26.953 -47.375 1 34.38 546 GLU B C 1
ATOM 10480 O O . GLU B 1 546 ? 38.031 -25.984 -48.062 1 34.38 546 GLU B O 1
ATOM 10485 N N . VAL B 1 547 ? 37.312 -27.859 -47.25 1 37.16 547 VAL B N 1
ATOM 10486 C CA . VAL B 1 547 ? 35.906 -27.641 -47 1 37.16 547 VAL B CA 1
ATOM 10487 C C . VAL B 1 547 ? 35.719 -26.422 -46.094 1 37.16 547 VAL B C 1
ATOM 10489 O O . VAL B 1 547 ? 36.125 -26.422 -44.938 1 37.16 547 VAL B O 1
ATOM 10492 N N . ASP B 1 548 ? 35.969 -25.156 -46.594 1 33.47 548 ASP B N 1
ATOM 10493 C CA . ASP B 1 548 ? 35.75 -23.984 -45.75 1 33.47 548 ASP B CA 1
ATOM 10494 C C . ASP B 1 548 ? 34.344 -23.984 -45.188 1 33.47 548 ASP B C 1
ATOM 10496 O O . ASP B 1 548 ? 33.375 -23.812 -45.938 1 33.47 548 ASP B O 1
ATOM 10500 N N . LEU B 1 549 ? 33.938 -24.703 -44.219 1 34.25 549 LEU B N 1
ATOM 10501 C CA . LEU B 1 549 ? 32.781 -24.734 -43.344 1 34.25 549 LEU B CA 1
ATOM 10502 C C . LEU B 1 549 ? 32.406 -23.312 -42.906 1 34.25 549 LEU B C 1
ATOM 10504 O O . LEU B 1 549 ? 31.422 -23.125 -42.156 1 34.25 549 LEU B O 1
ATOM 10508 N N . GLN B 1 550 ? 33.312 -22.203 -43.188 1 32.41 550 GLN B N 1
ATOM 10509 C CA . GLN B 1 550 ? 33.156 -20.984 -42.375 1 32.41 550 GLN B CA 1
ATOM 10510 C C . GLN B 1 550 ? 31.922 -20.188 -42.844 1 32.41 550 GLN B C 1
ATOM 10512 O O . GLN B 1 550 ? 31.125 -19.75 -42.031 1 32.41 550 GLN B O 1
ATOM 10517 N N . GLN B 1 551 ? 32.031 -19.219 -44.031 1 30.94 551 GLN B N 1
ATOM 10518 C CA . GLN B 1 551 ? 31.359 -17.938 -44.125 1 30.94 551 GLN B CA 1
ATOM 10519 C C . GLN B 1 551 ? 30 -18.078 -44.781 1 30.94 551 GLN B C 1
ATOM 10521 O O . GLN B 1 551 ? 29.656 -17.281 -45.656 1 30.94 551 GLN B O 1
ATOM 10526 N N . ALA B 1 552 ? 29.453 -19.172 -45.156 1 31.39 552 ALA B N 1
ATOM 10527 C CA . ALA B 1 552 ? 28.297 -19.031 -46.062 1 31.39 552 ALA B CA 1
ATOM 10528 C C . ALA B 1 552 ? 27.234 -18.109 -45.469 1 31.39 552 ALA B C 1
ATOM 10530 O O . ALA B 1 552 ? 27.031 -18.109 -44.25 1 31.39 552 ALA B O 1
ATOM 10531 N N . GLU B 1 553 ? 26.922 -17.062 -46.312 1 30.12 553 GLU B N 1
ATOM 10532 C CA . GLU B 1 553 ? 25.906 -16.016 -46.188 1 30.12 553 GLU B CA 1
ATOM 10533 C C . GLU B 1 553 ? 24.562 -16.594 -45.75 1 30.12 553 GLU B C 1
ATOM 10535 O O . GLU B 1 553 ? 24.047 -17.516 -46.406 1 30.12 553 GLU B O 1
ATOM 10540 N N . LEU B 1 554 ? 24.156 -16.531 -44.531 1 31.5 554 LEU B N 1
ATOM 10541 C CA . LEU B 1 554 ? 23.031 -16.938 -43.688 1 31.5 554 LEU B CA 1
ATOM 10542 C C . LEU B 1 554 ? 21.734 -16.266 -44.156 1 31.5 554 LEU B C 1
ATOM 10544 O O . LEU B 1 554 ? 21.656 -15.039 -44.219 1 31.5 554 LEU B O 1
ATOM 10548 N N . ILE B 1 555 ? 21.109 -16.609 -45.375 1 29.08 555 ILE B N 1
ATOM 10549 C CA . ILE B 1 555 ? 19.844 -15.977 -45.75 1 29.08 555 ILE B CA 1
ATOM 10550 C C . ILE B 1 555 ? 18.906 -15.977 -44.531 1 29.08 555 ILE B C 1
ATOM 10552 O O . ILE B 1 555 ? 18.719 -17 -43.875 1 29.08 555 ILE B O 1
ATOM 10556 N N . PRO B 1 556 ? 18.328 -14.891 -44.094 1 31.55 556 PRO B N 1
ATOM 10557 C CA . PRO B 1 556 ? 17.469 -14.609 -42.938 1 31.55 556 PRO B CA 1
ATOM 10558 C C . PRO B 1 556 ? 16.141 -15.367 -43 1 31.55 556 PRO B C 1
ATOM 10560 O O . PRO B 1 556 ? 15.367 -15.219 -43.938 1 31.55 556 PRO B O 1
ATOM 10563 N N . LEU B 1 557 ? 16.094 -16.734 -42.906 1 34.03 557 LEU B N 1
ATOM 10564 C CA . LEU B 1 557 ? 14.812 -17.422 -43.031 1 34.03 557 LEU B CA 1
ATOM 10565 C C . LEU B 1 557 ? 13.891 -17.031 -41.875 1 34.03 557 LEU B C 1
ATOM 10567 O O . LEU B 1 557 ? 14.352 -16.578 -40.812 1 34.03 557 LEU B O 1
ATOM 10571 N N . GLN B 1 558 ? 12.523 -17.016 -42.062 1 38.34 558 GLN B N 1
ATOM 10572 C CA . GLN B 1 558 ? 11.375 -16.656 -41.219 1 38.34 558 GLN B CA 1
ATOM 10573 C C . GLN B 1 558 ? 11.328 -17.516 -39.969 1 38.34 558 GLN B C 1
ATOM 10575 O O . GLN B 1 558 ? 11.703 -18.688 -40 1 38.34 558 GLN B O 1
ATOM 10580 N N . PRO B 1 559 ? 11.336 -17.062 -38.844 1 46.09 559 PRO B N 1
ATOM 10581 C CA . PRO B 1 559 ? 11.219 -17.766 -37.562 1 46.09 559 PRO B CA 1
ATOM 10582 C C . PRO B 1 559 ? 10.164 -18.859 -37.562 1 46.09 559 PRO B C 1
ATOM 10584 O O . PRO B 1 559 ? 9.164 -18.75 -38.281 1 46.09 559 PRO B O 1
ATOM 10587 N N . THR B 1 560 ? 10.508 -20.141 -37.469 1 50.88 560 THR B N 1
ATOM 10588 C CA . THR B 1 560 ? 9.57 -21.266 -37.375 1 50.88 560 THR B CA 1
ATOM 10589 C C . THR B 1 560 ? 8.445 -20.938 -36.375 1 50.88 560 THR B C 1
ATOM 10591 O O . THR B 1 560 ? 8.703 -20.469 -35.281 1 50.88 560 THR B O 1
ATOM 10594 N N . ARG B 1 561 ? 7.258 -20.719 -36.781 1 62.59 561 ARG B N 1
ATOM 10595 C CA . ARG B 1 561 ? 6.102 -20.359 -35.969 1 62.59 561 ARG B CA 1
ATOM 10596 C C . ARG B 1 561 ? 5.414 -21.609 -35.438 1 62.59 561 ARG B C 1
ATOM 10598 O O . ARG B 1 561 ? 5.039 -22.5 -36.188 1 62.59 561 ARG B O 1
ATOM 10605 N N . LEU B 1 562 ? 5.668 -22.203 -34.219 1 74.88 562 LEU B N 1
ATOM 10606 C CA . LEU B 1 562 ? 4.902 -23.25 -33.562 1 74.88 562 LEU B CA 1
ATOM 10607 C C . LEU B 1 562 ? 3.561 -22.719 -33.062 1 74.88 562 LEU B C 1
ATOM 10609 O O . LEU B 1 562 ? 3.475 -21.578 -32.594 1 74.88 562 LEU B O 1
ATOM 10613 N N . SER B 1 563 ? 2.566 -23.594 -33.219 1 84.19 563 SER B N 1
ATOM 10614 C CA . SER B 1 563 ? 1.242 -23.188 -32.781 1 84.19 563 SER B CA 1
ATOM 10615 C C . SER B 1 563 ? 1.171 -23.141 -31.25 1 84.19 563 SER B C 1
ATOM 10617 O O . SER B 1 563 ? 1.998 -23.75 -30.562 1 84.19 563 SER B O 1
ATOM 10619 N N . PHE B 1 564 ? 0.237 -22.5 -30.797 1 91.56 564 PHE B N 1
ATOM 10620 C CA . PHE B 1 564 ? 0.015 -22.406 -29.359 1 91.56 564 PHE B CA 1
ATOM 10621 C C . PHE B 1 564 ? -0.223 -23.797 -28.75 1 91.56 564 PHE B C 1
ATOM 10623 O O . PHE B 1 564 ? 0.333 -24.125 -27.703 1 91.56 564 PHE B O 1
ATOM 10630 N N . TRP B 1 565 ? -1.005 -24.547 -29.375 1 91.62 565 TRP B N 1
ATOM 10631 C CA . TRP B 1 565 ? -1.388 -25.859 -28.859 1 91.62 565 TRP B CA 1
ATOM 10632 C C . TRP B 1 565 ? -0.184 -26.781 -28.781 1 91.62 565 TRP B C 1
ATOM 10634 O O . TRP B 1 565 ? -0.059 -27.578 -27.859 1 91.62 565 TRP B O 1
ATOM 10644 N N . ALA B 1 566 ? 0.678 -26.672 -29.75 1 86.25 566 ALA B N 1
ATOM 10645 C CA . ALA B 1 566 ? 1.881 -27.5 -29.734 1 86.25 566 ALA B CA 1
ATOM 10646 C C . ALA B 1 566 ? 2.824 -27.094 -28.609 1 86.25 566 ALA B C 1
ATOM 10648 O O . ALA B 1 566 ? 3.377 -27.953 -27.922 1 86.25 566 ALA B O 1
ATOM 10649 N N . LYS B 1 567 ? 2.93 -25.844 -28.531 1 90.38 567 LYS B N 1
ATOM 10650 C CA . LYS B 1 567 ? 3.775 -25.344 -27.453 1 90.38 567 LYS B CA 1
ATOM 10651 C C . LYS B 1 567 ? 3.213 -25.734 -26.094 1 90.38 567 LYS B C 1
ATOM 10653 O O . LYS B 1 567 ? 3.959 -26.141 -25.203 1 90.38 567 LYS B O 1
ATOM 10658 N N . LEU B 1 568 ? 1.944 -25.578 -25.953 1 94.5 568 LEU B N 1
ATOM 10659 C CA . LEU B 1 568 ? 1.288 -25.891 -24.688 1 94.5 568 LEU B CA 1
ATOM 10660 C C . LEU B 1 568 ? 1.441 -27.375 -24.344 1 94.5 568 LEU B C 1
ATOM 10662 O O . LEU B 1 568 ? 1.723 -27.719 -23.188 1 94.5 568 LEU B O 1
ATOM 10666 N N . TYR B 1 569 ? 1.21 -28.141 -25.281 1 91.12 569 TYR B N 1
ATOM 10667 C CA . TYR B 1 569 ? 1.311 -29.594 -25.062 1 91.12 569 TYR B CA 1
ATOM 10668 C C . TYR B 1 569 ? 2.719 -29.969 -24.625 1 91.12 569 TYR B C 1
ATOM 10670 O O . TYR B 1 569 ? 2.891 -30.734 -23.672 1 91.12 569 TYR B O 1
ATOM 10678 N N . GLU B 1 570 ? 3.695 -29.5 -25.328 1 86.5 570 GLU B N 1
ATOM 10679 C CA . GLU B 1 570 ? 5.078 -29.812 -24.969 1 86.5 570 GLU B CA 1
ATOM 10680 C C . GLU B 1 570 ? 5.406 -29.297 -23.562 1 86.5 570 GLU B C 1
ATOM 10682 O O . GLU B 1 570 ? 6.02 -30.016 -22.766 1 86.5 570 GLU B O 1
ATOM 10687 N N . LEU B 1 571 ? 5.016 -28.125 -23.359 1 92.44 571 LEU B N 1
ATOM 10688 C CA . LEU B 1 571 ? 5.293 -27.516 -22.062 1 92.44 571 LEU B CA 1
ATOM 10689 C C . LEU B 1 571 ? 4.613 -28.312 -20.953 1 92.44 571 LEU B C 1
ATOM 10691 O O . LEU B 1 571 ? 5.227 -28.578 -19.906 1 92.44 571 LEU B O 1
ATOM 10695 N N . GLN B 1 572 ? 3.379 -28.703 -21.109 1 93.25 572 GLN B N 1
ATOM 10696 C CA . GLN B 1 572 ? 2.627 -29.438 -20.109 1 93.25 572 GLN B CA 1
ATOM 10697 C C . GLN B 1 572 ? 3.252 -30.797 -19.844 1 93.25 572 GLN B C 1
ATOM 10699 O O . GLN B 1 572 ? 3.348 -31.234 -18.688 1 93.25 572 GLN B O 1
ATOM 10704 N N . MET B 1 573 ? 3.654 -31.406 -20.828 1 87.81 573 MET B N 1
ATOM 10705 C CA . MET B 1 573 ? 4.27 -32.719 -20.688 1 87.81 573 MET B CA 1
ATOM 10706 C C . MET B 1 573 ? 5.582 -32.625 -19.906 1 87.81 573 MET B C 1
ATOM 10708 O O . MET B 1 573 ? 5.855 -33.438 -19.031 1 87.81 573 MET B O 1
ATOM 10712 N N . LYS B 1 574 ? 6.32 -31.656 -20.281 1 85.19 574 LYS B N 1
ATOM 10713 C CA . LYS B 1 574 ? 7.586 -31.453 -19.578 1 85.19 574 LYS B CA 1
ATOM 10714 C C . LYS B 1 574 ? 7.348 -31.094 -18.109 1 85.19 574 LYS B C 1
ATOM 10716 O O . LYS B 1 574 ? 8.109 -31.516 -17.234 1 85.19 574 LYS B O 1
ATOM 10721 N N . MET B 1 575 ? 6.375 -30.391 -17.812 1 91 575 MET B N 1
ATOM 10722 C CA . MET B 1 575 ? 6.059 -29.969 -16.453 1 91 575 MET B CA 1
ATOM 10723 C C . MET B 1 575 ? 5.629 -31.156 -15.609 1 91 575 MET B C 1
ATOM 10725 O O . MET B 1 575 ? 5.965 -31.25 -14.422 1 91 575 MET B O 1
ATOM 10729 N N . LEU B 1 576 ? 4.93 -32.031 -16.156 1 85.62 576 LEU B N 1
ATOM 10730 C CA . LEU B 1 576 ? 4.387 -33.188 -15.438 1 85.62 576 LEU B CA 1
ATOM 10731 C C . LEU B 1 576 ? 5.457 -34.25 -15.227 1 85.62 576 LEU B C 1
ATOM 10733 O O . LEU B 1 576 ? 5.445 -34.969 -14.219 1 85.62 576 LEU B O 1
ATOM 10737 N N . ILE B 1 577 ? 6.477 -34.25 -16.188 1 78.25 577 ILE B N 1
ATOM 10738 C CA . ILE B 1 577 ? 7.457 -35.312 -16.141 1 78.25 577 ILE B CA 1
ATOM 10739 C C . ILE B 1 577 ? 8.727 -34.844 -15.453 1 78.25 577 ILE B C 1
ATOM 10741 O O . ILE B 1 577 ? 9.477 -35.625 -14.875 1 78.25 577 ILE B O 1
ATOM 10745 N N . SER B 1 578 ? 8.883 -33.594 -15.414 1 73.25 578 SER B N 1
ATOM 10746 C CA . SER B 1 578 ? 10.133 -33.062 -14.875 1 73.25 578 SER B CA 1
ATOM 10747 C C . SER B 1 578 ? 10.305 -33.438 -13.406 1 73.25 578 SER B C 1
ATOM 10749 O O . SER B 1 578 ? 9.367 -33.312 -12.617 1 73.25 578 SER B O 1
ATOM 10751 N N . THR B 1 579 ? 11.414 -34.219 -13.195 1 63.28 579 THR B N 1
ATOM 10752 C CA . THR B 1 579 ? 11.805 -34.562 -11.836 1 63.28 579 THR B CA 1
ATOM 10753 C C . THR B 1 579 ? 12.93 -33.656 -11.352 1 63.28 579 THR B C 1
ATOM 10755 O O . THR B 1 579 ? 13.844 -34.125 -10.648 1 63.28 579 THR B O 1
ATOM 10758 N N . GLN B 1 580 ? 13.07 -32.531 -11.93 1 53.75 580 GLN B N 1
ATOM 10759 C CA . GLN B 1 580 ? 14.18 -31.641 -11.586 1 53.75 580 GLN B CA 1
ATOM 10760 C C . GLN B 1 580 ? 14.383 -31.578 -10.07 1 53.75 580 GLN B C 1
ATOM 10762 O O . GLN B 1 580 ? 15.492 -31.328 -9.602 1 53.75 580 GLN B O 1
ATOM 10767 N N . ASP B 1 581 ? 13.398 -31.656 -9.227 1 54.03 581 ASP B N 1
ATOM 10768 C CA . ASP B 1 581 ? 13.625 -31.5 -7.797 1 54.03 581 ASP B CA 1
ATOM 10769 C C . ASP B 1 581 ? 13.992 -32.844 -7.152 1 54.03 581 ASP B C 1
ATOM 10771 O O . ASP B 1 581 ? 13.281 -33.312 -6.262 1 54.03 581 ASP B O 1
ATOM 10775 N N . ALA B 1 582 ? 15 -33.594 -7.871 1 52.69 582 ALA B N 1
ATOM 10776 C CA . ALA B 1 582 ? 15.539 -34.844 -7.352 1 52.69 582 ALA B CA 1
ATOM 10777 C C . ALA B 1 582 ? 16.016 -34.688 -5.91 1 52.69 582 ALA B C 1
ATOM 10779 O O . ALA B 1 582 ? 16.219 -33.562 -5.441 1 52.69 582 ALA B O 1
ATOM 10780 N N . LYS B 1 583 ? 16.25 -35.938 -5.285 1 59.25 583 LYS B N 1
ATOM 10781 C CA . LYS B 1 583 ? 16.562 -36.219 -3.885 1 59.25 583 LYS B CA 1
ATOM 10782 C C . LYS B 1 583 ? 17.875 -35.531 -3.486 1 59.25 583 LYS B C 1
ATOM 10784 O O . LYS B 1 583 ? 18.953 -36.031 -3.795 1 59.25 583 LYS B O 1
ATOM 10789 N N . LEU B 1 584 ? 17.75 -34.062 -3.484 1 58.16 584 LEU B N 1
ATOM 10790 C CA . LEU B 1 584 ? 18.938 -33.438 -2.914 1 58.16 584 LEU B CA 1
ATOM 10791 C C . LEU B 1 584 ? 18.859 -33.406 -1.391 1 58.16 584 LEU B C 1
ATOM 10793 O O . LEU B 1 584 ? 17.812 -33.125 -0.823 1 58.16 584 LEU B O 1
ATOM 10797 N N . GLU B 1 585 ? 19.766 -34.062 -0.83 1 66.06 585 GLU B N 1
ATOM 10798 C CA . GLU B 1 585 ? 19.844 -33.969 0.625 1 66.06 585 GLU B CA 1
ATOM 10799 C C . GLU B 1 585 ? 20.031 -32.531 1.076 1 66.06 585 GLU B C 1
ATOM 10801 O O . GLU B 1 585 ? 20.906 -31.812 0.568 1 66.06 585 GLU B O 1
ATOM 10806 N N . HIS B 1 586 ? 19.016 -32 1.642 1 78.06 586 HIS B N 1
ATOM 10807 C CA . HIS B 1 586 ? 19.094 -30.656 2.199 1 78.06 586 HIS B CA 1
ATOM 10808 C C . HIS B 1 586 ? 18.984 -30.688 3.719 1 78.06 586 HIS B C 1
ATOM 10810 O O . HIS B 1 586 ? 18.219 -31.484 4.273 1 78.06 586 HIS B O 1
ATOM 10816 N N . LYS B 1 587 ? 19.734 -29.922 4.375 1 78.75 587 LYS B N 1
ATOM 10817 C CA . LYS B 1 587 ? 19.812 -29.859 5.832 1 78.75 587 LYS B CA 1
ATOM 10818 C C . LYS B 1 587 ? 18.438 -29.578 6.438 1 78.75 587 LYS B C 1
ATOM 10820 O O . LYS B 1 587 ? 18.109 -30.094 7.504 1 78.75 587 LYS B O 1
ATOM 10825 N N . TYR B 1 588 ? 17.609 -28.891 5.75 1 84.81 588 TYR B N 1
ATOM 10826 C CA . TYR B 1 588 ? 16.344 -28.453 6.332 1 84.81 588 TYR B CA 1
ATOM 10827 C C . TYR B 1 588 ? 15.18 -29.219 5.73 1 84.81 588 TYR B C 1
ATOM 10829 O O . TYR B 1 588 ? 14.023 -28.828 5.879 1 84.81 588 TYR B O 1
ATOM 10837 N N . SER B 1 589 ? 15.469 -30.312 5.039 1 88.12 589 SER B N 1
ATOM 10838 C CA . SER B 1 589 ? 14.391 -31.141 4.516 1 88.12 589 SER B CA 1
ATOM 10839 C C . SER B 1 589 ? 13.633 -31.828 5.641 1 88.12 589 SER B C 1
ATOM 10841 O O . SER B 1 589 ? 14.188 -32.094 6.711 1 88.12 589 SER B O 1
ATOM 10843 N N . SER B 1 590 ? 12.336 -31.922 5.523 1 90.75 590 SER B N 1
ATOM 10844 C CA . SER B 1 590 ? 11.484 -32.594 6.504 1 90.75 590 SER B CA 1
ATOM 10845 C C . SER B 1 590 ? 10.359 -33.375 5.82 1 90.75 590 SER B C 1
ATOM 10847 O O . SER B 1 590 ? 9.961 -33.031 4.703 1 90.75 590 SER B O 1
ATOM 10849 N N . GLY B 1 591 ? 9.891 -34.406 6.559 1 90.25 591 GLY B N 1
ATOM 10850 C CA . GLY B 1 591 ? 8.844 -35.25 6.008 1 90.25 591 GLY B CA 1
ATOM 10851 C C . GLY B 1 591 ? 7.473 -34.938 6.574 1 90.25 591 GLY B C 1
ATOM 10852 O O . GLY B 1 591 ? 7.348 -34.156 7.535 1 90.25 591 GLY B O 1
ATOM 10853 N N . PRO B 1 592 ? 6.465 -35.5 5.961 1 93.75 592 PRO B N 1
ATOM 10854 C CA . PRO B 1 592 ? 5.082 -35.25 6.371 1 93.75 592 PRO B CA 1
ATOM 10855 C C . PRO B 1 592 ? 4.801 -35.656 7.812 1 93.75 592 PRO B C 1
ATOM 10857 O O . PRO B 1 592 ? 3.959 -35.062 8.477 1 93.75 592 PRO B O 1
ATOM 10860 N N . TRP B 1 593 ? 5.492 -36.531 8.359 1 92.06 593 TRP B N 1
ATOM 10861 C CA . TRP B 1 593 ? 5.262 -36.969 9.727 1 92.06 593 TRP B CA 1
ATOM 10862 C C . TRP B 1 593 ? 5.699 -35.875 10.727 1 92.06 593 TRP B C 1
ATOM 10864 O O . TRP B 1 593 ? 5.188 -35.812 11.844 1 92.06 593 TRP B O 1
ATOM 10874 N N . ASP B 1 594 ? 6.535 -35.062 10.32 1 92.75 594 ASP B N 1
ATOM 10875 C CA . ASP B 1 594 ? 7.109 -34.031 11.203 1 92.75 594 ASP B CA 1
ATOM 10876 C C . ASP B 1 594 ? 6.305 -32.75 11.148 1 92.75 594 ASP B C 1
ATOM 10878 O O . ASP B 1 594 ? 6.34 -31.938 12.086 1 92.75 594 ASP B O 1
ATOM 10882 N N . TRP B 1 595 ? 5.543 -32.562 10.195 1 95.62 595 TRP B N 1
ATOM 10883 C CA . TRP B 1 595 ? 4.988 -31.234 9.867 1 95.62 595 TRP B CA 1
ATOM 10884 C C . TRP B 1 595 ? 3.916 -30.844 10.875 1 95.62 595 TRP B C 1
ATOM 10886 O O . TRP B 1 595 ? 3.912 -29.703 11.367 1 95.62 595 TRP B O 1
ATOM 10896 N N . PRO B 1 596 ? 3.016 -31.766 11.289 1 93.94 596 PRO B N 1
ATOM 10897 C CA . PRO B 1 596 ? 1.924 -31.344 12.172 1 93.94 596 PRO B CA 1
ATOM 10898 C C . PRO B 1 596 ? 2.42 -30.844 13.523 1 93.94 596 PRO B C 1
ATOM 10900 O O . PRO B 1 596 ? 1.741 -30.047 14.18 1 93.94 596 PRO B O 1
ATOM 10903 N N . PHE B 1 597 ? 3.615 -31.219 13.891 1 90.25 597 PHE B N 1
ATOM 10904 C CA . PHE B 1 597 ? 4.141 -30.875 15.203 1 90.25 597 PHE B CA 1
ATOM 10905 C C . PHE B 1 597 ? 5.273 -29.859 15.086 1 90.25 597 PHE B C 1
ATOM 10907 O O . PHE B 1 597 ? 5.969 -29.578 16.062 1 90.25 597 PHE B O 1
ATOM 10914 N N . SER B 1 598 ? 5.43 -29.312 13.945 1 90.62 598 SER B N 1
ATOM 10915 C CA . SER B 1 598 ? 6.484 -28.344 13.703 1 90.62 598 SER B CA 1
ATOM 10916 C C . SER B 1 598 ? 7.812 -28.797 14.289 1 90.62 598 SER B C 1
ATOM 10918 O O . SER B 1 598 ? 8.461 -28.047 15.031 1 90.62 598 SER B O 1
ATOM 10920 N N . LYS B 1 599 ? 8.234 -29.938 13.984 1 90.81 599 LYS B N 1
ATOM 10921 C CA . LYS B 1 599 ? 9.43 -30.547 14.57 1 90.81 599 LYS B CA 1
ATOM 10922 C C . LYS B 1 599 ? 10.695 -29.891 14.016 1 90.81 599 LYS B C 1
ATOM 10924 O O . LYS B 1 599 ? 11.719 -29.828 14.703 1 90.81 599 LYS B O 1
ATOM 10929 N N . ARG B 1 600 ? 10.586 -29.484 12.789 1 92.5 600 ARG B N 1
ATOM 10930 C CA . ARG B 1 600 ? 11.758 -28.875 12.164 1 92.5 600 ARG B CA 1
ATOM 10931 C C . ARG B 1 600 ? 11.438 -27.516 11.578 1 92.5 600 ARG B C 1
ATOM 10933 O O . ARG B 1 600 ? 10.359 -27.328 11 1 92.5 600 ARG B O 1
ATOM 10940 N N . ASN B 1 601 ? 12.336 -26.594 11.789 1 94.25 601 ASN B N 1
ATOM 10941 C CA . ASN B 1 601 ? 12.219 -25.281 11.18 1 94.25 601 ASN B CA 1
ATOM 10942 C C . ASN B 1 601 ? 13.109 -25.156 9.945 1 94.25 601 ASN B C 1
ATOM 10944 O O . ASN B 1 601 ? 13.93 -26.031 9.672 1 94.25 601 ASN B O 1
ATOM 10948 N N . ILE B 1 602 ? 12.859 -24.172 9.125 1 95.06 602 ILE B N 1
ATOM 10949 C CA . ILE B 1 602 ? 13.68 -23.891 7.953 1 95.06 602 ILE B CA 1
ATOM 10950 C C . ILE B 1 602 ? 14.289 -22.5 8.078 1 95.06 602 ILE B C 1
ATOM 10952 O O . ILE B 1 602 ? 13.594 -21.531 8.398 1 95.06 602 ILE B O 1
ATOM 10956 N N . ALA B 1 603 ? 15.578 -22.375 7.777 1 95.25 603 ALA B N 1
ATOM 10957 C CA . ALA B 1 603 ? 16.234 -21.078 7.742 1 95.25 603 ALA B CA 1
ATOM 10958 C C . ALA B 1 603 ? 15.984 -20.359 6.414 1 95.25 603 ALA B C 1
ATOM 10960 O O . ALA B 1 603 ? 16.422 -20.844 5.359 1 95.25 603 ALA B O 1
ATOM 10961 N N . TYR B 1 604 ? 15.367 -19.266 6.5 1 96.62 604 TYR B N 1
ATOM 10962 C CA . TYR B 1 604 ? 15.039 -18.516 5.293 1 96.62 604 TYR B CA 1
ATOM 10963 C C . TYR B 1 604 ? 16.094 -17.453 5.004 1 96.62 604 TYR B C 1
ATOM 10965 O O . TYR B 1 604 ? 16.391 -17.156 3.844 1 96.62 604 TYR B O 1
ATOM 10973 N N . TRP B 1 605 ? 16.578 -16.812 6.035 1 95.94 605 TRP B N 1
ATOM 10974 C CA . TRP B 1 605 ? 17.547 -15.727 5.871 1 95.94 605 TRP B CA 1
ATOM 10975 C C . TRP B 1 605 ? 18.312 -15.477 7.164 1 95.94 605 TRP B C 1
ATOM 10977 O O . TRP B 1 605 ? 17.75 -15.586 8.258 1 95.94 605 TRP B O 1
ATOM 10987 N N . MET B 1 606 ? 19.531 -15.156 7.062 1 94.5 606 MET B N 1
ATOM 10988 C CA . MET B 1 606 ? 20.359 -14.727 8.18 1 94.5 606 MET B CA 1
ATOM 10989 C C . MET B 1 606 ? 21.25 -13.562 7.781 1 94.5 606 MET B C 1
ATOM 10991 O O . MET B 1 606 ? 21.797 -13.547 6.676 1 94.5 606 MET B O 1
ATOM 10995 N N . SER B 1 607 ? 21.328 -12.586 8.633 1 92.69 607 SER B N 1
ATOM 10996 C CA . SER B 1 607 ? 22.188 -11.43 8.391 1 92.69 607 SER B CA 1
ATOM 10997 C C . SER B 1 607 ? 23.656 -11.82 8.438 1 92.69 607 SER B C 1
ATOM 10999 O O . SER B 1 607 ? 24.062 -12.633 9.273 1 92.69 607 SER B O 1
ATOM 11001 N N . PRO B 1 608 ? 24.391 -11.258 7.516 1 88.06 608 PRO B N 1
ATOM 11002 C CA . PRO B 1 608 ? 25.828 -11.531 7.559 1 88.06 608 PRO B CA 1
ATOM 11003 C C . PRO B 1 608 ? 26.547 -10.805 8.695 1 88.06 608 PRO B C 1
ATOM 11005 O O . PRO B 1 608 ? 27.625 -11.219 9.125 1 88.06 608 PRO B O 1
ATOM 11008 N N . ALA B 1 609 ? 25.953 -9.781 9.273 1 87.69 609 ALA B N 1
ATOM 11009 C CA . ALA B 1 609 ? 26.641 -8.906 10.219 1 87.69 609 ALA B CA 1
ATOM 11010 C C . ALA B 1 609 ? 26.234 -9.234 11.656 1 87.69 609 ALA B C 1
ATOM 11012 O O . ALA B 1 609 ? 27.016 -9.008 12.594 1 87.69 609 ALA B O 1
ATOM 11013 N N . ASP B 1 610 ? 24.984 -9.711 11.797 1 90.94 610 ASP B N 1
ATOM 11014 C CA . ASP B 1 610 ? 24.484 -9.961 13.148 1 90.94 610 ASP B CA 1
ATOM 11015 C C . ASP B 1 610 ? 23.609 -11.211 13.188 1 90.94 610 ASP B C 1
ATOM 11017 O O . ASP B 1 610 ? 23.547 -11.969 12.211 1 90.94 610 ASP B O 1
ATOM 11021 N N . ASN B 1 611 ? 22.984 -11.453 14.375 1 93.31 611 ASN B N 1
ATOM 11022 C CA . ASN B 1 611 ? 22.234 -12.688 14.57 1 93.31 611 ASN B CA 1
ATOM 11023 C C . ASN B 1 611 ? 20.781 -12.531 14.133 1 93.31 611 ASN B C 1
ATOM 11025 O O . ASN B 1 611 ? 19.922 -13.336 14.5 1 93.31 611 ASN B O 1
ATOM 11029 N N . SER B 1 612 ? 20.516 -11.469 13.406 1 94.06 612 SER B N 1
ATOM 11030 C CA . SER B 1 612 ? 19.172 -11.352 12.867 1 94.06 612 SER B CA 1
ATOM 11031 C C . SER B 1 612 ? 18.875 -12.445 11.844 1 94.06 612 SER B C 1
ATOM 11033 O O . SER B 1 612 ? 19.688 -12.688 10.945 1 94.06 612 SER B O 1
ATOM 11035 N N . GLN B 1 613 ? 17.75 -13.141 12.008 1 95.69 613 GLN B N 1
ATOM 11036 C CA . GLN B 1 613 ? 17.438 -14.266 11.133 1 95.69 613 GLN B CA 1
ATOM 11037 C C . GLN B 1 613 ? 15.93 -14.453 11.008 1 95.69 613 GLN B C 1
ATOM 11039 O O . GLN B 1 613 ? 15.164 -14.008 11.867 1 95.69 613 GLN B O 1
ATOM 11044 N N . ILE B 1 614 ? 15.523 -15.031 9.93 1 97.25 614 ILE B N 1
ATOM 11045 C CA . ILE B 1 614 ? 14.125 -15.359 9.672 1 97.25 614 ILE B CA 1
ATOM 11046 C C . ILE B 1 614 ? 13.984 -16.859 9.453 1 97.25 614 ILE B C 1
ATOM 11048 O O . ILE B 1 614 ? 14.742 -17.469 8.688 1 97.25 614 ILE B O 1
ATOM 11052 N N . HIS B 1 615 ? 13.062 -17.469 10.117 1 96.94 615 HIS B N 1
ATOM 11053 C CA . HIS B 1 615 ? 12.797 -18.891 10.008 1 96.94 615 HIS B CA 1
ATOM 11054 C C . HIS B 1 615 ? 11.328 -19.156 9.703 1 96.94 615 HIS B C 1
ATOM 11056 O O . HIS B 1 615 ? 10.461 -18.391 10.109 1 96.94 615 HIS B O 1
ATOM 11062 N N . LEU B 1 616 ? 11.125 -20.188 8.953 1 97.38 616 LEU B N 1
ATOM 11063 C CA . LEU B 1 616 ? 9.773 -20.703 8.82 1 97.38 616 LEU B CA 1
ATOM 11064 C C . LEU B 1 616 ? 9.461 -21.688 9.93 1 97.38 616 LEU B C 1
ATOM 11066 O O . LEU B 1 616 ? 10.078 -22.75 10.023 1 97.38 616 LEU B O 1
ATOM 11070 N N . LEU B 1 617 ? 8.617 -21.25 10.766 1 96.12 617 LEU B N 1
ATOM 11071 C CA . LEU B 1 617 ? 8.227 -22.031 11.938 1 96.12 617 LEU B CA 1
ATOM 11072 C C . LEU B 1 617 ? 6.793 -21.703 12.352 1 96.12 617 LEU B C 1
ATOM 11074 O O . LEU B 1 617 ? 6.438 -20.531 12.5 1 96.12 617 LEU B O 1
ATOM 11078 N N . GLY B 1 618 ? 6 -22.719 12.484 1 96.38 618 GLY B N 1
ATOM 11079 C CA . GLY B 1 618 ? 4.613 -22.5 12.859 1 96.38 618 GLY B CA 1
ATOM 11080 C C . GLY B 1 618 ? 4.434 -22.219 14.336 1 96.38 618 GLY B C 1
ATOM 11081 O O . GLY B 1 618 ? 5.336 -22.469 15.141 1 96.38 618 GLY B O 1
ATOM 11082 N N . ASN B 1 619 ? 3.318 -21.531 14.664 1 97.88 619 ASN B N 1
ATOM 11083 C CA . ASN B 1 619 ? 2.941 -21.391 16.062 1 97.88 619 ASN B CA 1
ATOM 11084 C C . ASN B 1 619 ? 2.637 -22.734 16.719 1 97.88 619 ASN B C 1
ATOM 11086 O O . ASN B 1 619 ? 1.638 -23.375 16.391 1 97.88 619 ASN B O 1
ATOM 11090 N N . LEU B 1 620 ? 3.387 -23.141 17.672 1 96.19 620 LEU B N 1
ATOM 11091 C CA . LEU B 1 620 ? 3.342 -24.484 18.25 1 96.19 620 LEU B CA 1
ATOM 11092 C C . LEU B 1 620 ? 1.976 -24.766 18.859 1 96.19 620 LEU B C 1
ATOM 11094 O O . LEU B 1 620 ? 1.412 -25.844 18.672 1 96.19 620 LEU B O 1
ATOM 11098 N N . SER B 1 621 ? 1.461 -23.812 19.594 1 97 621 SER B N 1
ATOM 11099 C CA . SER B 1 621 ? 0.161 -24.016 20.234 1 97 621 SER B CA 1
ATOM 11100 C C . SER B 1 621 ? -0.938 -24.203 19.188 1 97 621 SER B C 1
ATOM 11102 O O . SER B 1 621 ? -1.816 -25.047 19.359 1 97 621 SER B O 1
ATOM 11104 N N . VAL B 1 622 ? -0.9 -23.484 18.094 1 97.94 622 VAL B N 1
ATOM 11105 C CA . VAL B 1 622 ? -1.92 -23.562 17.047 1 97.94 622 VAL B CA 1
ATOM 11106 C C . VAL B 1 622 ? -1.769 -24.859 16.266 1 97.94 622 VAL B C 1
ATOM 11108 O O . VAL B 1 622 ? -2.752 -25.562 16.031 1 97.94 622 VAL B O 1
ATOM 11111 N N . TRP B 1 623 ? -0.568 -25.266 15.891 1 97.81 623 TRP B N 1
ATOM 11112 C CA . TRP B 1 623 ? -0.32 -26.406 15.023 1 97.81 623 TRP B CA 1
ATOM 11113 C C . TRP B 1 623 ? -0.6 -27.719 15.758 1 97.81 623 TRP B C 1
ATOM 11115 O O . TRP B 1 623 ? -1.246 -28.609 15.211 1 97.81 623 TRP B O 1
ATOM 11125 N N . VAL B 1 624 ? -0.228 -27.812 17 1 96.62 624 VAL B N 1
ATOM 11126 C CA . VAL B 1 624 ? -0.401 -29.062 17.734 1 96.62 624 VAL B CA 1
ATOM 11127 C C . VAL B 1 624 ? -1.871 -29.234 18.109 1 96.62 624 VAL B C 1
ATOM 11129 O O . VAL B 1 624 ? -2.438 -30.312 17.922 1 96.62 624 VAL B O 1
ATOM 11132 N N . THR B 1 625 ? -2.457 -28.141 18.609 1 97.31 625 THR B N 1
ATOM 11133 C CA . THR B 1 625 ? -3.854 -28.25 19.031 1 97.31 625 THR B CA 1
ATOM 11134 C C . THR B 1 625 ? -4.75 -28.531 17.828 1 97.31 625 THR B C 1
ATOM 11136 O O . THR B 1 625 ? -5.695 -29.312 17.922 1 97.31 625 THR B O 1
ATOM 11139 N N . SER B 1 626 ? -4.477 -27.953 16.703 1 97.88 626 SER B N 1
ATOM 11140 C CA . SER B 1 626 ? -5.309 -28.172 15.523 1 97.88 626 SER B CA 1
ATOM 11141 C C . SER B 1 626 ? -5.09 -29.562 14.945 1 97.88 626 SER B C 1
ATOM 11143 O O . SER B 1 626 ? -6.016 -30.172 14.406 1 97.88 626 SER B O 1
ATOM 11145 N N . ALA B 1 627 ? -3.887 -30.078 15.031 1 97.19 627 ALA B N 1
ATOM 11146 C CA . ALA B 1 627 ? -3.631 -31.453 14.594 1 97.19 627 ALA B CA 1
ATOM 11147 C C . ALA B 1 627 ? -4.391 -32.469 15.453 1 97.19 627 ALA B C 1
ATOM 11149 O O . ALA B 1 627 ? -5 -33.406 14.938 1 97.19 627 ALA B O 1
ATOM 11150 N N . PHE B 1 628 ? -4.371 -32.188 16.688 1 96.94 628 PHE B N 1
ATOM 11151 C CA . PHE B 1 628 ? -5.109 -33.062 17.609 1 96.94 628 PHE B CA 1
ATOM 11152 C C . PHE B 1 628 ? -6.609 -32.969 17.359 1 96.94 628 PHE B C 1
ATOM 11154 O O . PHE B 1 628 ? -7.336 -33.938 17.484 1 96.94 628 PHE B O 1
ATOM 11161 N N . ALA B 1 629 ? -6.973 -31.812 17.016 1 97.44 629 ALA B N 1
ATOM 11162 C CA . ALA B 1 629 ? -8.391 -31.578 16.781 1 97.44 629 ALA B CA 1
ATOM 11163 C C . ALA B 1 629 ? -8.883 -32.375 15.57 1 97.44 629 ALA B C 1
ATOM 11165 O O . ALA B 1 629 ? -10.031 -32.812 15.539 1 97.44 629 ALA B O 1
ATOM 11166 N N . VAL B 1 630 ? -8.086 -32.5 14.555 1 97.88 630 VAL B N 1
ATOM 11167 C CA . VAL B 1 630 ? -8.461 -33.281 13.367 1 97.88 630 VAL B CA 1
ATOM 11168 C C . VAL B 1 630 ? -8.727 -34.719 13.758 1 97.88 630 VAL B C 1
ATOM 11170 O O . VAL B 1 630 ? -9.727 -35.312 13.352 1 97.88 630 VAL B O 1
ATOM 11173 N N . VAL B 1 631 ? -7.895 -35.25 14.633 1 97.38 631 VAL B N 1
ATOM 11174 C CA . VAL B 1 631 ? -8.047 -36.625 15.094 1 97.38 631 VAL B CA 1
ATOM 11175 C C . VAL B 1 631 ? -9.297 -36.75 15.969 1 97.38 631 VAL B C 1
ATOM 11177 O O . VAL B 1 631 ? -10.086 -37.688 15.812 1 97.38 631 VAL B O 1
ATOM 11180 N N . CYS B 1 632 ? -9.477 -35.781 16.828 1 97.25 632 CYS B N 1
ATOM 11181 C CA . CYS B 1 632 ? -10.641 -35.781 17.703 1 97.25 632 CYS B CA 1
ATOM 11182 C C . CYS B 1 632 ? -11.93 -35.656 16.906 1 97.25 632 CYS B C 1
ATOM 11184 O O . CYS B 1 632 ? -12.945 -36.25 17.266 1 97.25 632 CYS B O 1
ATOM 11186 N N . TYR B 1 633 ? -11.867 -34.906 15.852 1 97.94 633 TYR B N 1
ATOM 11187 C CA . TYR B 1 633 ? -13.039 -34.75 14.984 1 97.94 633 TYR B CA 1
ATOM 11188 C C . TYR B 1 633 ? -13.438 -36.094 14.359 1 97.94 633 TYR B C 1
ATOM 11190 O O . TYR B 1 633 ? -14.625 -36.438 14.344 1 97.94 633 TYR B O 1
ATOM 11198 N N . ILE B 1 634 ? -12.484 -36.844 13.914 1 97.62 634 ILE B N 1
ATOM 11199 C CA . ILE B 1 634 ? -12.734 -38.125 13.297 1 97.62 634 ILE B CA 1
ATOM 11200 C C . ILE B 1 634 ? -13.289 -39.094 14.336 1 97.62 634 ILE B C 1
ATOM 11202 O O . ILE B 1 634 ? -14.266 -39.812 14.07 1 97.62 634 ILE B O 1
ATOM 11206 N N . ILE B 1 635 ? -12.742 -39.062 15.516 1 97.44 635 ILE B N 1
ATOM 11207 C CA . ILE B 1 635 ? -13.195 -39.938 16.594 1 97.44 635 ILE B CA 1
ATOM 11208 C C . ILE B 1 635 ? -14.641 -39.625 16.953 1 97.44 635 ILE B C 1
ATOM 11210 O O . ILE B 1 635 ? -15.461 -40.531 17.141 1 97.44 635 ILE B O 1
ATOM 11214 N N . LEU B 1 636 ? -14.906 -38.344 17 1 95.62 636 LEU B N 1
ATOM 11215 C CA . LEU B 1 636 ? -16.266 -37.938 17.328 1 95.62 636 LEU B CA 1
ATOM 11216 C C . LEU B 1 636 ? -17.266 -38.406 16.281 1 95.62 636 LEU B C 1
ATOM 11218 O O . LEU B 1 636 ? -18.328 -38.906 16.641 1 95.62 636 LEU B O 1
ATOM 11222 N N . ILE B 1 637 ? -16.953 -38.312 15.039 1 96.25 637 ILE B N 1
ATOM 11223 C CA . ILE B 1 637 ? -17.828 -38.719 13.953 1 96.25 637 ILE B CA 1
ATOM 11224 C C . ILE B 1 637 ? -18.031 -40.25 14.008 1 96.25 637 ILE B C 1
ATOM 11226 O O . ILE B 1 637 ? -19.141 -40.719 13.852 1 96.25 637 ILE B O 1
ATOM 11230 N N . VAL B 1 638 ? -16.953 -40.969 14.305 1 96.06 638 VAL B N 1
ATOM 11231 C CA . VAL B 1 638 ? -17.031 -42.406 14.383 1 96.06 638 VAL B CA 1
ATOM 11232 C C . VAL B 1 638 ? -17.906 -42.812 15.57 1 96.06 638 VAL B C 1
ATOM 11234 O O . VAL B 1 638 ? -18.719 -43.75 15.469 1 96.06 638 VAL B O 1
ATOM 11237 N N . CYS B 1 639 ? -17.781 -42.125 16.641 1 95.06 639 CYS B N 1
ATOM 11238 C CA . CYS B 1 639 ? -18.594 -42.406 17.812 1 95.06 639 CYS B CA 1
ATOM 11239 C C . CYS B 1 639 ? -20.062 -42.156 17.531 1 95.06 639 CYS B C 1
ATOM 11241 O O . CYS B 1 639 ? -20.922 -42.969 17.891 1 95.06 639 CYS B O 1
ATOM 11243 N N . TYR B 1 640 ? -20.344 -41.031 16.906 1 94.88 640 TYR B N 1
ATOM 11244 C CA . TYR B 1 640 ? -21.734 -40.719 16.547 1 94.88 640 TYR B CA 1
ATOM 11245 C C . TYR B 1 640 ? -22.297 -41.781 15.609 1 94.88 640 TYR B C 1
ATOM 11247 O O . TYR B 1 640 ? -23.438 -42.219 15.766 1 94.88 640 TYR B O 1
ATOM 11255 N N . LEU B 1 641 ? -21.484 -42.25 14.656 1 94.38 641 LEU B N 1
ATOM 11256 C CA . LEU B 1 641 ? -21.922 -43.25 13.672 1 94.38 641 LEU B CA 1
ATOM 11257 C C . LEU B 1 641 ? -22.203 -44.594 14.344 1 94.38 641 LEU B C 1
ATOM 11259 O O . LEU B 1 641 ? -23.203 -45.25 14.023 1 94.38 641 LEU B O 1
ATOM 11263 N N . LEU B 1 642 ? -21.328 -44.969 15.312 1 95.19 642 LEU B N 1
ATOM 11264 C CA . LEU B 1 642 ? -21.516 -46.219 16.016 1 95.19 642 LEU B CA 1
ATOM 11265 C C . LEU B 1 642 ? -22.75 -46.188 16.906 1 95.19 642 LEU B C 1
ATOM 11267 O O . LEU B 1 642 ? -23.5 -47.156 17 1 95.19 642 LEU B O 1
ATOM 11271 N N . ARG B 1 643 ? -22.953 -45.062 17.469 1 94.94 643 ARG B N 1
ATOM 11272 C CA . ARG B 1 643 ? -24.125 -44.938 18.344 1 94.94 643 ARG B CA 1
ATOM 11273 C C . ARG B 1 643 ? -25.406 -44.875 17.516 1 94.94 643 ARG B C 1
ATOM 11275 O O . ARG B 1 643 ? -26.422 -45.438 17.922 1 94.94 643 ARG B O 1
ATOM 11282 N N . ARG B 1 644 ? -25.375 -44.281 16.438 1 93.62 644 ARG B N 1
ATOM 11283 C CA . ARG B 1 644 ? -26.547 -44.219 15.562 1 93.62 644 ARG B CA 1
ATOM 11284 C C . ARG B 1 644 ? -26.875 -45.594 14.977 1 93.62 644 ARG B C 1
ATOM 11286 O O . ARG B 1 644 ? -28.047 -45.906 14.758 1 93.62 644 ARG B O 1
ATOM 11293 N N . GLN B 1 645 ? -25.844 -46.406 14.758 1 92.62 645 GLN B N 1
ATOM 11294 C CA . GLN B 1 645 ? -26.078 -47.781 14.297 1 92.62 645 GLN B CA 1
ATOM 11295 C C . GLN B 1 645 ? -26.797 -48.594 15.352 1 92.62 645 GLN B C 1
ATOM 11297 O O . GLN B 1 645 ? -27.547 -49.531 15.023 1 92.62 645 GLN B O 1
ATOM 11302 N N . ARG B 1 646 ? -26.672 -48.188 16.594 1 94.12 646 ARG B N 1
ATOM 11303 C CA . ARG B 1 646 ? -27.359 -48.844 17.703 1 94.12 646 ARG B CA 1
ATOM 11304 C C . ARG B 1 646 ? -28.656 -48.125 18.031 1 94.12 646 ARG B C 1
ATOM 11306 O O . ARG B 1 646 ? -29.234 -48.344 19.109 1 94.12 646 ARG B O 1
ATOM 11313 N N . ALA B 1 647 ? -29.047 -47.156 17.203 1 92.44 647 ALA B N 1
ATOM 11314 C CA . ALA B 1 647 ? -30.297 -46.406 17.312 1 92.44 647 ALA B CA 1
ATOM 11315 C C . ALA B 1 647 ? -30.281 -45.469 18.516 1 92.44 647 ALA B C 1
ATOM 11317 O O . ALA B 1 647 ? -31.297 -45.281 19.172 1 92.44 647 ALA B O 1
ATOM 11318 N N . LEU B 1 648 ? -29.062 -45 18.891 1 90.56 648 LEU B N 1
ATOM 11319 C CA . LEU B 1 648 ? -28.906 -43.938 19.891 1 90.56 648 LEU B CA 1
ATOM 11320 C C . LEU B 1 648 ? -28.641 -42.594 19.219 1 90.56 648 LEU B C 1
ATOM 11322 O O . LEU B 1 648 ? -27.562 -42.375 18.656 1 90.56 648 LEU B O 1
ATOM 11326 N N . PHE B 1 649 ? -29.609 -41.625 19.219 1 88.44 649 PHE B N 1
ATOM 11327 C CA . PHE B 1 649 ? -29.5 -40.344 18.531 1 88.44 649 PHE B CA 1
ATOM 11328 C C . PHE B 1 649 ? -29.234 -39.219 19.531 1 88.44 649 PHE B C 1
ATOM 11330 O O . PHE B 1 649 ? -30.172 -38.594 20.047 1 88.44 649 PHE B O 1
ATOM 11337 N N . ASP B 1 650 ? -28 -38.906 19.781 1 85.88 650 ASP B N 1
ATOM 11338 C CA . ASP B 1 650 ? -27.562 -37.938 20.781 1 85.88 650 ASP B CA 1
ATOM 11339 C C . ASP B 1 650 ? -27.875 -36.531 20.328 1 85.88 650 ASP B C 1
ATOM 11341 O O . ASP B 1 650 ? -28.094 -35.625 21.156 1 85.88 650 ASP B O 1
ATOM 11345 N N . ILE B 1 651 ? -27.812 -36.25 18.922 1 90.06 651 ILE B N 1
ATOM 11346 C CA . ILE B 1 651 ? -28.031 -34.906 18.391 1 90.06 651 ILE B CA 1
ATOM 11347 C C . ILE B 1 651 ? -29.094 -34.969 17.297 1 90.06 651 ILE B C 1
ATOM 11349 O O . ILE B 1 651 ? -29.297 -36 16.641 1 90.06 651 ILE B O 1
ATOM 11353 N N . PRO B 1 652 ? -29.844 -33.781 17.219 1 91.31 652 PRO B N 1
ATOM 11354 C CA . PRO B 1 652 ? -30.844 -33.75 16.156 1 91.31 652 PRO B CA 1
ATOM 11355 C C . PRO B 1 652 ? -30.25 -33.969 14.766 1 91.31 652 PRO B C 1
ATOM 11357 O O . PRO B 1 652 ? -29.031 -33.812 14.578 1 91.31 652 PRO B O 1
ATOM 11360 N N . GLU B 1 653 ? -30.984 -34.406 13.844 1 92.06 653 GLU B N 1
ATOM 11361 C CA . GLU B 1 653 ? -30.562 -34.781 12.492 1 92.06 653 GLU B CA 1
ATOM 11362 C C . GLU B 1 653 ? -29.922 -33.562 11.781 1 92.06 653 GLU B C 1
ATOM 11364 O O . GLU B 1 653 ? -28.953 -33.75 11.031 1 92.06 653 GLU B O 1
ATOM 11369 N N . ASP B 1 654 ? -30.406 -32.406 12.008 1 90.94 654 ASP B N 1
ATOM 11370 C CA . ASP B 1 654 ? -29.859 -31.234 11.375 1 90.94 654 ASP B CA 1
ATOM 11371 C C . ASP B 1 654 ? -28.422 -30.984 11.836 1 90.94 654 ASP B C 1
ATOM 11373 O O . ASP B 1 654 ? -27.547 -30.625 11.031 1 90.94 654 ASP B O 1
ATOM 11377 N N . GLN B 1 655 ? -28.219 -31.172 13.07 1 92.12 655 GLN B N 1
ATOM 11378 C CA . GLN B 1 655 ? -26.875 -30.984 13.617 1 92.12 655 GLN B CA 1
ATOM 11379 C C . GLN B 1 655 ? -25.922 -32.062 13.125 1 92.12 655 GLN B C 1
ATOM 11381 O O . GLN B 1 655 ? -24.75 -31.812 12.898 1 92.12 655 GLN B O 1
ATOM 11386 N N . TRP B 1 656 ? -26.5 -33.219 13.047 1 93.81 656 TRP B N 1
ATOM 11387 C CA . TRP B 1 656 ? -25.703 -34.344 12.547 1 93.81 656 TRP B CA 1
ATOM 11388 C C . TRP B 1 656 ? -25.25 -34.062 11.109 1 93.81 656 TRP B C 1
ATOM 11390 O O . TRP B 1 656 ? -24.062 -34.219 10.789 1 93.81 656 TRP B O 1
ATOM 11400 N N . GLN B 1 657 ? -26.141 -33.656 10.273 1 93.12 657 GLN B N 1
ATOM 11401 C CA . GLN B 1 657 ? -25.797 -33.375 8.891 1 93.12 657 GLN B CA 1
ATOM 11402 C C . GLN B 1 657 ? -24.812 -32.188 8.805 1 93.12 657 GLN B C 1
ATOM 11404 O O . GLN B 1 657 ? -23.953 -32.188 7.926 1 93.12 657 GLN B O 1
ATOM 11409 N N . HIS B 1 658 ? -24.969 -31.312 9.727 1 94.94 658 HIS B N 1
ATOM 11410 C CA . HIS B 1 658 ? -24.094 -30.141 9.75 1 94.94 658 HIS B CA 1
ATOM 11411 C C . HIS B 1 658 ? -22.656 -30.547 10.102 1 94.94 658 HIS B C 1
ATOM 11413 O O . HIS B 1 658 ? -21.719 -30.125 9.438 1 94.94 658 HIS B O 1
ATOM 11419 N N . ILE B 1 659 ? -22.5 -31.297 11.133 1 95 659 ILE B N 1
ATOM 11420 C CA . ILE B 1 659 ? -21.156 -31.688 11.57 1 95 659 ILE B CA 1
ATOM 11421 C C . ILE B 1 659 ? -20.531 -32.594 10.523 1 95 659 ILE B C 1
ATOM 11423 O O . ILE B 1 659 ? -19.312 -32.562 10.32 1 95 659 ILE B O 1
ATOM 11427 N N . LEU B 1 660 ? -21.281 -33.406 9.836 1 95.38 660 LEU B N 1
ATOM 11428 C CA . LEU B 1 660 ? -20.766 -34.25 8.766 1 95.38 660 LEU B CA 1
ATOM 11429 C C . LEU B 1 660 ? -20.281 -33.406 7.594 1 95.38 660 LEU B C 1
ATOM 11431 O O . LEU B 1 660 ? -19.219 -33.688 7.027 1 95.38 660 LEU B O 1
ATOM 11435 N N . PHE B 1 661 ? -21.031 -32.438 7.238 1 96.19 661 PHE B N 1
ATOM 11436 C CA . PHE B 1 661 ? -20.656 -31.547 6.145 1 96.19 661 PHE B CA 1
ATOM 11437 C C . PHE B 1 661 ? -19.359 -30.797 6.465 1 96.19 661 PHE B C 1
ATOM 11439 O O . PHE B 1 661 ? -18.469 -30.719 5.621 1 96.19 661 PHE B O 1
ATOM 11446 N N . LEU B 1 662 ? -19.266 -30.281 7.672 1 97.81 662 LEU B N 1
ATOM 11447 C CA . LEU B 1 662 ? -18.047 -29.578 8.086 1 97.81 662 LEU B CA 1
ATOM 11448 C C . LEU B 1 662 ? -16.844 -30.516 8.078 1 97.81 662 LEU B C 1
ATOM 11450 O O . LEU B 1 662 ? -15.734 -30.094 7.746 1 97.81 662 LEU B O 1
ATOM 11454 N N . GLY B 1 663 ? -17.094 -31.734 8.484 1 97.44 663 GLY B N 1
ATOM 11455 C CA . GLY B 1 663 ? -16.047 -32.719 8.422 1 97.44 663 GLY B CA 1
ATOM 11456 C C . GLY B 1 663 ? -15.555 -33 7.012 1 97.44 663 GLY B C 1
ATOM 11457 O O . GLY B 1 663 ? -14.352 -33.125 6.777 1 97.44 663 GLY B O 1
ATOM 11458 N N . GLU B 1 664 ? -16.453 -33.125 6.105 1 96.5 664 GLU B N 1
ATOM 11459 C CA . GLU B 1 664 ? -16.094 -33.312 4.711 1 96.5 664 GLU B CA 1
ATOM 11460 C C . GLU B 1 664 ? -15.312 -32.125 4.156 1 96.5 664 GLU B C 1
ATOM 11462 O O . GLU B 1 664 ? -14.352 -32.312 3.408 1 96.5 664 GLU B O 1
ATOM 11467 N N . LEU B 1 665 ? -15.719 -31 4.547 1 97.75 665 LEU B N 1
ATOM 11468 C CA . LEU B 1 665 ? -15.117 -29.781 4.008 1 97.75 665 LEU B CA 1
ATOM 11469 C C . LEU B 1 665 ? -13.75 -29.531 4.637 1 97.75 665 LEU B C 1
ATOM 11471 O O . LEU B 1 665 ? -12.758 -29.344 3.924 1 97.75 665 LEU B O 1
ATOM 11475 N N . PHE B 1 666 ? -13.664 -29.547 5.977 1 98.56 666 PHE B N 1
ATOM 11476 C CA . PHE B 1 666 ? -12.445 -29.109 6.652 1 98.56 666 PHE B CA 1
ATOM 11477 C C . PHE B 1 666 ? -11.5 -30.281 6.867 1 98.56 666 PHE B C 1
ATOM 11479 O O . PHE B 1 666 ? -10.312 -30.203 6.547 1 98.56 666 PHE B O 1
ATOM 11486 N N . VAL B 1 667 ? -11.984 -31.375 7.348 1 98.25 667 VAL B N 1
ATOM 11487 C CA . VAL B 1 667 ? -11.141 -32.562 7.559 1 98.25 667 VAL B CA 1
ATOM 11488 C C . VAL B 1 667 ? -10.805 -33.188 6.215 1 98.25 667 VAL B C 1
ATOM 11490 O O . VAL B 1 667 ? -9.664 -33.625 5.996 1 98.25 667 VAL B O 1
ATOM 11493 N N . GLY B 1 668 ? -11.828 -33.312 5.348 1 97.62 668 GLY B N 1
ATOM 11494 C CA . GLY B 1 668 ? -11.555 -33.812 4 1 97.62 668 GLY B CA 1
ATOM 11495 C C . GLY B 1 668 ? -10.547 -32.938 3.256 1 97.62 668 GLY B C 1
ATOM 11496 O O . GLY B 1 668 ? -9.648 -33.469 2.598 1 97.62 668 GLY B O 1
ATOM 11497 N N . GLY B 1 669 ? -10.719 -31.594 3.359 1 98 669 GLY B N 1
ATOM 11498 C CA . GLY B 1 669 ? -9.758 -30.688 2.754 1 98 669 GLY B CA 1
ATOM 11499 C C . GLY B 1 669 ? -8.359 -30.844 3.312 1 98 669 GLY B C 1
ATOM 11500 O O . GLY B 1 669 ? -7.379 -30.781 2.57 1 98 669 GLY B O 1
ATOM 11501 N N . TYR B 1 670 ? -8.219 -31.062 4.625 1 98.19 670 TYR B N 1
ATOM 11502 C CA . TYR B 1 670 ? -6.93 -31.266 5.281 1 98.19 670 TYR B CA 1
ATOM 11503 C C . TYR B 1 670 ? -6.223 -32.5 4.719 1 98.19 670 TYR B C 1
ATOM 11505 O O . TYR B 1 670 ? -5.055 -32.406 4.328 1 98.19 670 TYR B O 1
ATOM 11513 N N . PHE B 1 671 ? -6.898 -33.594 4.57 1 97.56 671 PHE B N 1
ATOM 11514 C CA . PHE B 1 671 ? -6.281 -34.844 4.145 1 97.56 671 PHE B CA 1
ATOM 11515 C C . PHE B 1 671 ? -5.965 -34.812 2.652 1 97.56 671 PHE B C 1
ATOM 11517 O O . PHE B 1 671 ? -4.973 -35.406 2.211 1 97.56 671 PHE B O 1
ATOM 11524 N N . LEU B 1 672 ? -6.777 -34.156 1.899 1 97.06 672 LEU B N 1
ATOM 11525 C CA . LEU B 1 672 ? -6.523 -34.031 0.467 1 97.06 672 LEU B CA 1
ATOM 11526 C C . LEU B 1 672 ? -5.219 -33.312 0.204 1 97.06 672 LEU B C 1
ATOM 11528 O O . LEU B 1 672 ? -4.516 -33.594 -0.765 1 97.06 672 LEU B O 1
ATOM 11532 N N . HIS B 1 673 ? -4.848 -32.375 1.08 1 97.31 673 HIS B N 1
ATOM 11533 C CA . HIS B 1 673 ? -3.645 -31.562 0.886 1 97.31 673 HIS B CA 1
ATOM 11534 C C . HIS B 1 673 ? -2.465 -32.156 1.653 1 97.31 673 HIS B C 1
ATOM 11536 O O . HIS B 1 673 ? -1.326 -31.703 1.483 1 97.31 673 HIS B O 1
ATOM 11542 N N . TYR B 1 674 ? -2.732 -33.188 2.496 1 97.12 674 TYR B N 1
ATOM 11543 C CA . TYR B 1 674 ? -1.694 -33.719 3.367 1 97.12 674 TYR B CA 1
ATOM 11544 C C . TYR B 1 674 ? -1.23 -35.094 2.879 1 97.12 674 TYR B C 1
ATOM 11546 O O . TYR B 1 674 ? -0.028 -35.344 2.779 1 97.12 674 TYR B O 1
ATOM 11554 N N . VAL B 1 675 ? -2.055 -36 2.396 1 95.69 675 VAL B N 1
ATOM 11555 C CA . VAL B 1 675 ? -1.809 -37.406 2.152 1 95.69 675 VAL B CA 1
ATOM 11556 C C . VAL B 1 675 ? -0.918 -37.562 0.921 1 95.69 675 VAL B C 1
ATOM 11558 O O . VAL B 1 675 ? -0.035 -38.438 0.897 1 95.69 675 VAL B O 1
ATOM 11561 N N . PRO B 1 676 ? -1.036 -36.781 -0.065 1 93.25 676 PRO B N 1
ATOM 11562 C CA . PRO B 1 676 ? -0.219 -36.969 -1.265 1 93.25 676 PRO B CA 1
ATOM 11563 C C . PRO B 1 676 ? 1.279 -36.906 -0.978 1 93.25 676 PRO B C 1
ATOM 11565 O O . PRO B 1 676 ? 2.086 -37.469 -1.713 1 93.25 676 PRO B O 1
ATOM 11568 N N . PHE B 1 677 ? 1.71 -36.25 0.057 1 94 677 PHE B N 1
ATOM 11569 C CA . PHE B 1 677 ? 3.125 -36.031 0.329 1 94 677 PHE B CA 1
ATOM 11570 C C . PHE B 1 677 ? 3.766 -37.312 0.907 1 94 677 PHE B C 1
ATOM 11572 O O . PHE B 1 677 ? 4.992 -37.406 0.981 1 94 677 PHE B O 1
ATOM 11579 N N . PHE B 1 678 ? 2.957 -38.281 1.273 1 93.31 678 PHE B N 1
ATOM 11580 C CA . PHE B 1 678 ? 3.494 -39.531 1.774 1 93.31 678 PHE B CA 1
ATOM 11581 C C . PHE B 1 678 ? 3.973 -40.406 0.625 1 93.31 678 PHE B C 1
ATOM 11583 O O . PHE B 1 678 ? 4.816 -41.281 0.817 1 93.31 678 PHE B O 1
ATOM 11590 N N . ILE B 1 679 ? 3.471 -40.062 -0.586 1 87.56 679 ILE B N 1
ATOM 11591 C CA . ILE B 1 679 ? 3.811 -40.906 -1.739 1 87.56 679 ILE B CA 1
ATOM 11592 C C . ILE B 1 679 ? 4.781 -40.156 -2.646 1 87.56 679 ILE B C 1
ATOM 11594 O O . ILE B 1 679 ? 5.363 -40.719 -3.562 1 87.56 679 ILE B O 1
ATOM 11598 N N . CYS B 1 680 ? 5.094 -38.969 -2.357 1 82 680 CYS B N 1
ATOM 11599 C CA . CYS B 1 680 ? 5.965 -38.156 -3.182 1 82 680 CYS B CA 1
ATOM 11600 C C . CYS B 1 680 ? 7.43 -38.5 -2.93 1 82 680 CYS B C 1
ATOM 11602 O O . CYS B 1 680 ? 7.852 -38.625 -1.779 1 82 680 CYS B O 1
ATOM 11604 N N . GLU B 1 681 ? 8.234 -38.719 -3.936 1 77.94 681 GLU B N 1
ATOM 11605 C CA . GLU B 1 681 ? 9.641 -39.094 -3.822 1 77.94 681 GLU B CA 1
ATOM 11606 C C . GLU B 1 681 ? 10.555 -37.906 -3.996 1 77.94 681 GLU B C 1
ATOM 11608 O O . GLU B 1 681 ? 11.773 -38.062 -4.148 1 77.94 681 GLU B O 1
ATOM 11613 N N . ARG B 1 682 ? 10.094 -36.719 -3.84 1 79.75 682 ARG B N 1
ATOM 11614 C CA . ARG B 1 682 ? 10.914 -35.5 -3.934 1 79.75 682 ARG B CA 1
ATOM 11615 C C . ARG B 1 682 ? 11.289 -35 -2.549 1 79.75 682 ARG B C 1
ATOM 11617 O O . ARG B 1 682 ? 10.742 -35.469 -1.542 1 79.75 682 ARG B O 1
ATOM 11624 N N . THR B 1 683 ? 12.305 -34.156 -2.531 1 85.06 683 THR B N 1
ATOM 11625 C CA . THR B 1 683 ? 12.68 -33.531 -1.274 1 85.06 683 THR B CA 1
ATOM 11626 C C . THR B 1 683 ? 11.57 -32.594 -0.785 1 85.06 683 THR B C 1
ATOM 11628 O O . THR B 1 683 ? 11.086 -31.766 -1.537 1 85.06 683 THR B O 1
ATOM 11631 N N . LEU B 1 684 ? 11.211 -32.875 0.395 1 91.25 684 LEU B N 1
ATOM 11632 C CA . LEU B 1 684 ? 10.078 -32.125 0.936 1 91.25 684 LEU B CA 1
ATOM 11633 C C . LEU B 1 684 ? 10.531 -31.156 2.023 1 91.25 684 LEU B C 1
ATOM 11635 O O . LEU B 1 684 ? 11.547 -31.391 2.684 1 91.25 684 LEU B O 1
ATOM 11639 N N . PHE B 1 685 ? 9.812 -30.094 2.141 1 91.94 685 PHE B N 1
ATOM 11640 C CA . PHE B 1 685 ? 10.07 -29.062 3.133 1 91.94 685 PHE B CA 1
ATOM 11641 C C . PHE B 1 685 ? 8.797 -28.703 3.879 1 91.94 685 PHE B C 1
ATOM 11643 O O . PHE B 1 685 ? 7.699 -29.078 3.465 1 91.94 685 PHE B O 1
ATOM 11650 N N . LEU B 1 686 ? 8.93 -27.969 4.891 1 94.12 686 LEU B N 1
ATOM 11651 C CA . LEU B 1 686 ? 7.824 -27.594 5.766 1 94.12 686 LEU B CA 1
ATOM 11652 C C . LEU B 1 686 ? 6.816 -26.719 5.027 1 94.12 686 LEU B C 1
ATOM 11654 O O . LEU B 1 686 ? 5.617 -26.766 5.312 1 94.12 686 LEU B O 1
ATOM 11658 N N . HIS B 1 687 ? 7.27 -25.906 4.094 1 94.44 687 HIS B N 1
ATOM 11659 C CA . HIS B 1 687 ? 6.352 -24.984 3.449 1 94.44 687 HIS B CA 1
ATOM 11660 C C . HIS B 1 687 ? 5.324 -25.719 2.6 1 94.44 687 HIS B C 1
ATOM 11662 O O . HIS B 1 687 ? 4.281 -25.156 2.254 1 94.44 687 HIS B O 1
ATOM 11668 N N . HIS B 1 688 ? 5.508 -27.016 2.275 1 94.56 688 HIS B N 1
ATOM 11669 C CA . HIS B 1 688 ? 4.531 -27.828 1.554 1 94.56 688 HIS B CA 1
ATOM 11670 C C . HIS B 1 688 ? 3.299 -28.094 2.408 1 94.56 688 HIS B C 1
ATOM 11672 O O . HIS B 1 688 ? 2.23 -28.406 1.881 1 94.56 688 HIS B O 1
ATOM 11678 N N . TYR B 1 689 ? 3.449 -27.953 3.691 1 96.88 689 TYR B N 1
ATOM 11679 C CA . TYR B 1 689 ? 2.381 -28.266 4.637 1 96.88 689 TYR B CA 1
ATOM 11680 C C . TYR B 1 689 ? 1.452 -27.062 4.816 1 96.88 689 TYR B C 1
ATOM 11682 O O . TYR B 1 689 ? 0.343 -27.203 5.336 1 96.88 689 TYR B O 1
ATOM 11690 N N . LEU B 1 690 ? 1.813 -25.906 4.359 1 97.56 690 LEU B N 1
ATOM 11691 C CA . LEU B 1 690 ? 1.129 -24.656 4.703 1 97.56 690 LEU B CA 1
ATOM 11692 C C . LEU B 1 690 ? -0.291 -24.656 4.148 1 97.56 690 LEU B C 1
ATOM 11694 O O . LEU B 1 690 ? -1.218 -24.172 4.809 1 97.56 690 LEU B O 1
ATOM 11698 N N . PRO B 1 691 ? -0.582 -25.203 3.01 1 97.44 691 PRO B N 1
ATOM 11699 C CA . PRO B 1 691 ? -1.961 -25.219 2.516 1 97.44 691 PRO B CA 1
ATOM 11700 C C . PRO B 1 691 ? -2.904 -26.016 3.414 1 97.44 691 PRO B C 1
ATOM 11702 O O . PRO B 1 691 ? -4.121 -25.812 3.365 1 97.44 691 PRO B O 1
ATOM 11705 N N . CYS B 1 692 ? -2.408 -26.859 4.301 1 96.75 692 CYS B N 1
ATOM 11706 C CA . CYS B 1 692 ? -3.189 -27.703 5.207 1 96.75 692 CYS B CA 1
ATOM 11707 C C . CYS B 1 692 ? -3.574 -26.922 6.461 1 96.75 692 CYS B C 1
ATOM 11709 O O . CYS B 1 692 ? -4.547 -27.266 7.137 1 96.75 692 CYS B O 1
ATOM 11711 N N . VAL B 1 693 ? -2.842 -25.922 6.707 1 98 693 VAL B N 1
ATOM 11712 C CA . VAL B 1 693 ? -2.896 -25.281 8.016 1 98 693 VAL B CA 1
ATOM 11713 C C . VAL B 1 693 ? -4.25 -24.609 8.203 1 98 693 VAL B C 1
ATOM 11715 O O . VAL B 1 693 ? -4.914 -24.797 9.219 1 98 693 VAL B O 1
ATOM 11718 N N . PRO B 1 694 ? -4.789 -23.875 7.203 1 98.44 694 PRO B N 1
ATOM 11719 C CA . PRO B 1 694 ? -6.105 -23.266 7.422 1 98.44 694 PRO B CA 1
ATOM 11720 C C . PRO B 1 694 ? -7.207 -24.297 7.609 1 98.44 694 PRO B C 1
ATOM 11722 O O . PRO B 1 694 ? -8.141 -24.094 8.391 1 98.44 694 PRO B O 1
ATOM 11725 N N . PHE B 1 695 ? -7.102 -25.453 6.992 1 98.62 695 PHE B N 1
ATOM 11726 C CA . PHE B 1 695 ? -8.117 -26.5 7.102 1 98.62 695 PHE B CA 1
ATOM 11727 C C . PHE B 1 695 ? -8.141 -27.078 8.508 1 98.62 695 PHE B C 1
ATOM 11729 O O . PHE B 1 695 ? -9.211 -27.328 9.062 1 98.62 695 PHE B O 1
ATOM 11736 N N . LYS B 1 696 ? -6.984 -27.359 9.055 1 98.31 696 LYS B N 1
ATOM 11737 C CA . LYS B 1 696 ? -6.969 -27.953 10.383 1 98.31 696 LYS B CA 1
ATOM 11738 C C . LYS B 1 696 ? -7.418 -26.938 11.438 1 98.31 696 LYS B C 1
ATOM 11740 O O . LYS B 1 696 ? -8.047 -27.312 12.43 1 98.31 696 LYS B O 1
ATOM 11745 N N . ILE B 1 697 ? -7.117 -25.656 11.227 1 98.69 697 ILE B N 1
ATOM 11746 C CA . ILE B 1 697 ? -7.602 -24.625 12.141 1 98.69 697 ILE B CA 1
ATOM 11747 C C . ILE B 1 697 ? -9.125 -24.547 12.07 1 98.69 697 ILE B C 1
ATOM 11749 O O . ILE B 1 697 ? -9.797 -24.438 13.102 1 98.69 697 ILE B O 1
ATOM 11753 N N . LEU B 1 698 ? -9.625 -24.609 10.875 1 98.81 698 LEU B N 1
ATOM 11754 C CA . LEU B 1 698 ? -11.078 -24.594 10.695 1 98.81 698 LEU B CA 1
ATOM 11755 C C . LEU B 1 698 ? -11.711 -25.828 11.32 1 98.81 698 LEU B C 1
ATOM 11757 O O . LEU B 1 698 ? -12.797 -25.75 11.906 1 98.81 698 LEU B O 1
ATOM 11761 N N . ALA B 1 699 ? -11.047 -26.969 11.234 1 98.56 699 ALA B N 1
ATOM 11762 C CA . ALA B 1 699 ? -11.539 -28.188 11.859 1 98.56 699 ALA B CA 1
ATOM 11763 C C . ALA B 1 699 ? -11.578 -28.047 13.375 1 98.56 699 ALA B C 1
ATOM 11765 O O . ALA B 1 699 ? -12.531 -28.484 14.023 1 98.56 699 ALA B O 1
ATOM 11766 N N . LEU B 1 700 ? -10.555 -27.453 13.906 1 98.25 700 LEU B N 1
ATOM 11767 C CA . LEU B 1 700 ? -10.492 -27.203 15.344 1 98.25 700 LEU B CA 1
ATOM 11768 C C . LEU B 1 700 ? -11.656 -26.328 15.789 1 98.25 700 LEU B C 1
ATOM 11770 O O . LEU B 1 700 ? -12.32 -26.625 16.781 1 98.25 700 LEU B O 1
ATOM 11774 N N . THR B 1 701 ? -11.891 -25.328 15.055 1 97.69 701 THR B N 1
ATOM 11775 C CA . THR B 1 701 ? -12.945 -24.391 15.406 1 97.69 701 THR B CA 1
ATOM 11776 C C . THR B 1 701 ? -14.32 -25.016 15.234 1 97.69 701 THR B C 1
ATOM 11778 O O . THR B 1 701 ? -15.234 -24.766 16.016 1 97.69 701 THR B O 1
ATOM 11781 N N . ALA B 1 702 ? -14.453 -25.828 14.211 1 97.88 702 ALA B N 1
ATOM 11782 C CA . ALA B 1 702 ? -15.711 -26.547 14.008 1 97.88 702 ALA B CA 1
ATOM 11783 C C . ALA B 1 702 ? -15.984 -27.5 15.156 1 97.88 702 ALA B C 1
ATOM 11785 O O . ALA B 1 702 ? -17.125 -27.609 15.625 1 97.88 702 ALA B O 1
ATOM 11786 N N . LEU B 1 703 ? -14.984 -28.188 15.602 1 96.25 703 LEU B N 1
ATOM 11787 C CA . LEU B 1 703 ? -15.109 -29.109 16.719 1 96.25 703 LEU B CA 1
ATOM 11788 C C . LEU B 1 703 ? -15.5 -28.359 18 1 96.25 703 LEU B C 1
ATOM 11790 O O . LEU B 1 703 ? -16.422 -28.781 18.703 1 96.25 703 LEU B O 1
ATOM 11794 N N . GLY B 1 704 ? -14.75 -27.25 18.25 1 93.75 704 GLY B N 1
ATOM 11795 C CA . GLY B 1 704 ? -15.07 -26.453 19.422 1 93.75 704 GLY B CA 1
ATOM 11796 C C . GLY B 1 704 ? -16.484 -25.875 19.391 1 93.75 704 GLY B C 1
ATOM 11797 O O . GLY B 1 704 ? -17.156 -25.844 20.422 1 93.75 704 GLY B O 1
ATOM 11798 N N . ASP B 1 705 ? -16.875 -25.453 18.203 1 94.31 705 ASP B N 1
ATOM 11799 C CA . ASP B 1 705 ? -18.219 -24.891 18.031 1 94.31 705 ASP B CA 1
ATOM 11800 C C . ASP B 1 705 ? -19.281 -25.953 18.297 1 94.31 705 ASP B C 1
ATOM 11802 O O . ASP B 1 705 ? -20.297 -25.672 18.953 1 94.31 705 ASP B O 1
ATOM 11806 N N . HIS B 1 706 ? -19.125 -27.156 17.828 1 93.25 706 HIS B N 1
ATOM 11807 C CA . HIS B 1 706 ? -20.078 -28.234 18 1 93.25 706 HIS B CA 1
ATOM 11808 C C . HIS B 1 706 ? -20.172 -28.656 19.469 1 93.25 706 HIS B C 1
ATOM 11810 O O . HIS B 1 706 ? -21.281 -28.812 20 1 93.25 706 HIS B O 1
ATOM 11816 N N . ILE B 1 707 ? -19.047 -28.812 20.125 1 91.12 707 ILE B N 1
ATOM 11817 C CA . ILE B 1 707 ? -19.031 -29.219 21.531 1 91.12 707 ILE B CA 1
ATOM 11818 C C . ILE B 1 707 ? -19.703 -28.141 22.391 1 91.12 707 ILE B C 1
ATOM 11820 O O . ILE B 1 707 ? -20.422 -28.469 23.328 1 91.12 707 ILE B O 1
ATOM 11824 N N . SER B 1 708 ? -19.469 -26.938 22.031 1 89.94 708 SER B N 1
ATOM 11825 C CA . SER B 1 708 ? -20.078 -25.844 22.781 1 89.94 708 SER B CA 1
ATOM 11826 C C . SER B 1 708 ? -21.594 -25.844 22.625 1 89.94 708 SER B C 1
ATOM 11828 O O . SER B 1 708 ? -22.328 -25.516 23.562 1 89.94 708 SER B O 1
ATOM 11830 N N . THR B 1 709 ? -22.047 -26.219 21.453 1 86.25 709 THR B N 1
ATOM 11831 C CA . THR B 1 709 ? -23.484 -26.266 21.188 1 86.25 709 THR B CA 1
ATOM 11832 C C . THR B 1 709 ? -24.125 -27.438 21.922 1 86.25 709 THR B C 1
ATOM 11834 O O . THR B 1 709 ? -25.219 -27.312 22.484 1 86.25 709 THR B O 1
ATOM 11837 N N . VAL B 1 710 ? -23.469 -28.562 21.953 1 85.31 710 VAL B N 1
ATOM 11838 C CA . VAL B 1 710 ? -24 -29.766 22.609 1 85.31 710 VAL B CA 1
ATOM 11839 C C . VAL B 1 710 ? -23.859 -29.609 24.125 1 85.31 710 VAL B C 1
ATOM 11841 O O . VAL B 1 710 ? -24.734 -30.062 24.875 1 85.31 710 VAL B O 1
ATOM 11844 N N . ALA B 1 711 ? -22.828 -28.984 24.547 1 77.12 711 ALA B N 1
ATOM 11845 C CA . ALA B 1 711 ? -22.531 -28.828 25.969 1 77.12 711 ALA B CA 1
ATOM 11846 C C . ALA B 1 711 ? -23.391 -27.75 26.594 1 77.12 711 ALA B C 1
ATOM 11848 O O . ALA B 1 711 ? -23.484 -27.656 27.828 1 77.12 711 ALA B O 1
ATOM 11849 N N . SER B 1 712 ? -23.906 -26.828 25.797 1 71 712 SER B N 1
ATOM 11850 C CA . SER B 1 712 ? -24.719 -25.75 26.359 1 71 712 SER B CA 1
ATOM 11851 C C . SER B 1 712 ? -25.766 -26.297 27.328 1 71 712 SER B C 1
ATOM 11853 O O . SER B 1 712 ? -26.234 -25.578 28.203 1 71 712 SER B O 1
ATOM 11855 N N . ARG B 1 713 ? -25.828 -27.688 27.25 1 66.94 713 ARG B N 1
ATOM 11856 C CA . ARG B 1 713 ? -26.75 -28.344 28.172 1 66.94 713 ARG B CA 1
ATOM 11857 C C . ARG B 1 713 ? -26.062 -28.688 29.484 1 66.94 713 ARG B C 1
ATOM 11859 O O . ARG B 1 713 ? -26.719 -28.766 30.531 1 66.94 713 ARG B O 1
ATOM 11866 N N . ASN B 1 714 ? -24.766 -28.797 29.406 1 78.62 714 ASN B N 1
ATOM 11867 C CA . ASN B 1 714 ? -23.922 -29.062 30.562 1 78.62 714 ASN B CA 1
ATOM 11868 C C . ASN B 1 714 ? -23.031 -27.875 30.906 1 78.62 714 ASN B C 1
ATOM 11870 O O . ASN B 1 714 ? -22.078 -27.578 30.172 1 78.62 714 ASN B O 1
ATOM 11874 N N . SER B 1 715 ? -23.297 -27.172 31.891 1 79.25 715 SER B N 1
ATOM 11875 C CA . SER B 1 715 ? -22.656 -25.922 32.281 1 79.25 715 SER B CA 1
ATOM 11876 C C . SER B 1 715 ? -21.156 -26.109 32.5 1 79.25 715 SER B C 1
ATOM 11878 O O . SER B 1 715 ? -20.359 -25.25 32.094 1 79.25 715 SER B O 1
ATOM 11880 N N . VAL B 1 716 ? -20.766 -27.25 32.938 1 81.19 716 VAL B N 1
ATOM 11881 C CA . VAL B 1 716 ? -19.359 -27.469 33.25 1 81.19 716 VAL B CA 1
ATOM 11882 C C . VAL B 1 716 ? -18.547 -27.594 31.969 1 81.19 716 VAL B C 1
ATOM 11884 O O . VAL B 1 716 ? -17.5 -26.969 31.828 1 81.19 716 VAL B O 1
ATOM 11887 N N . LEU B 1 717 ? -19.016 -28.25 31.016 1 80.5 717 LEU B N 1
ATOM 11888 C CA . LEU B 1 717 ? -18.328 -28.453 29.75 1 80.5 717 LEU B CA 1
ATOM 11889 C C . LEU B 1 717 ? -18.25 -27.156 28.953 1 80.5 717 LEU B C 1
ATOM 11891 O O . LEU B 1 717 ? -17.234 -26.875 28.312 1 80.5 717 LEU B O 1
ATOM 11895 N N . PHE B 1 718 ? -19.297 -26.391 29.125 1 82.69 718 PHE B N 1
ATOM 11896 C CA . PHE B 1 718 ? -19.344 -25.125 28.422 1 82.69 718 PHE B CA 1
ATOM 11897 C C . PHE B 1 718 ? -18.266 -24.172 28.938 1 82.69 718 PHE B C 1
ATOM 11899 O O . PHE B 1 718 ? -17.531 -23.562 28.156 1 82.69 718 PHE B O 1
ATOM 11906 N N . HIS B 1 719 ? -18.078 -24.125 30.203 1 86.38 719 HIS B N 1
ATOM 11907 C CA . HIS B 1 719 ? -17.078 -23.25 30.797 1 86.38 719 HIS B CA 1
ATOM 11908 C C . HIS B 1 719 ? -15.672 -23.797 30.531 1 86.38 719 HIS B C 1
ATOM 11910 O O . HIS B 1 719 ? -14.727 -23.016 30.359 1 86.38 719 HIS B O 1
ATOM 11916 N N . PHE B 1 720 ? -15.648 -25.094 30.422 1 86.19 720 PHE B N 1
ATOM 11917 C CA . PHE B 1 720 ? -14.359 -25.703 30.125 1 86.19 720 PHE B CA 1
ATOM 11918 C C . PHE B 1 720 ? -13.898 -25.328 28.719 1 86.19 720 PHE B C 1
ATOM 11920 O O . PHE B 1 720 ? -12.727 -25.031 28.5 1 86.19 720 PHE B O 1
ATOM 11927 N N . ILE B 1 721 ? -14.773 -25.234 27.828 1 85.88 721 ILE B N 1
ATOM 11928 C CA . ILE B 1 721 ? -14.445 -24.906 26.453 1 85.88 721 ILE B CA 1
ATOM 11929 C C . ILE B 1 721 ? -14.117 -23.422 26.344 1 85.88 721 ILE B C 1
ATOM 11931 O O . ILE B 1 721 ? -13.18 -23.031 25.641 1 85.88 721 ILE B O 1
ATOM 11935 N N . LYS B 1 722 ? -14.852 -22.641 27.047 1 88.25 722 LYS B N 1
ATOM 11936 C CA . LYS B 1 722 ? -14.602 -21.203 27.047 1 88.25 722 LYS B CA 1
ATOM 11937 C C . LYS B 1 722 ? -13.227 -20.875 27.625 1 88.25 722 LYS B C 1
ATOM 11939 O O . LYS B 1 722 ? -12.469 -20.094 27.047 1 88.25 722 LYS B O 1
ATOM 11944 N N . PHE B 1 723 ? -12.922 -21.484 28.688 1 91.81 723 PHE B N 1
ATOM 11945 C CA . PHE B 1 723 ? -11.625 -21.266 29.312 1 91.81 723 PHE B CA 1
ATOM 11946 C C . PHE B 1 723 ? -10.5 -21.859 28.469 1 91.81 723 PHE B C 1
ATOM 11948 O O . PHE B 1 723 ? -9.414 -21.281 28.375 1 91.81 723 PHE B O 1
ATOM 11955 N N . GLY B 1 724 ? -10.789 -23.031 27.859 1 93 724 GLY B N 1
ATOM 11956 C CA . GLY B 1 724 ? -9.828 -23.625 26.953 1 93 724 GLY B CA 1
ATOM 11957 C C . GLY B 1 724 ? -9.5 -22.734 25.766 1 93 724 GLY B C 1
ATOM 11958 O O . GLY B 1 724 ? -8.344 -22.656 25.344 1 93 724 GLY B O 1
ATOM 11959 N N . THR B 1 725 ? -10.508 -22.047 25.312 1 94.56 725 THR B N 1
ATOM 11960 C CA . THR B 1 725 ? -10.312 -21.125 24.188 1 94.56 725 THR B CA 1
ATOM 11961 C C . THR B 1 725 ? -9.445 -19.938 24.594 1 94.56 725 THR B C 1
ATOM 11963 O O . THR B 1 725 ? -8.57 -19.516 23.828 1 94.56 725 THR B O 1
ATOM 11966 N N . VAL B 1 726 ? -9.633 -19.359 25.75 1 95.44 726 VAL B N 1
ATOM 11967 C CA . VAL B 1 726 ? -8.852 -18.234 26.234 1 95.44 726 VAL B CA 1
ATOM 11968 C C . VAL B 1 726 ? -7.398 -18.656 26.438 1 95.44 726 VAL B C 1
ATOM 11970 O O . VAL B 1 726 ? -6.477 -17.906 26.094 1 95.44 726 VAL B O 1
ATOM 11973 N N . VAL B 1 727 ? -7.246 -19.859 26.938 1 96.88 727 VAL B N 1
ATOM 11974 C CA . VAL B 1 727 ? -5.898 -20.375 27.156 1 96.88 727 VAL B CA 1
ATOM 11975 C C . VAL B 1 727 ? -5.207 -20.578 25.812 1 96.88 727 VAL B C 1
ATOM 11977 O O . VAL B 1 727 ? -4.031 -20.25 25.656 1 96.88 727 VAL B O 1
ATOM 11980 N N . LEU B 1 728 ? -5.93 -21.125 24.906 1 97.56 728 LEU B N 1
ATOM 11981 C CA . LEU B 1 728 ? -5.359 -21.375 23.578 1 97.56 728 LEU B CA 1
ATOM 11982 C C . LEU B 1 728 ? -4.945 -20.062 22.922 1 97.56 728 LEU B C 1
ATOM 11984 O O . LEU B 1 728 ? -3.84 -19.969 22.375 1 97.56 728 LEU B O 1
ATOM 11988 N N . VAL B 1 729 ? -5.762 -19.031 22.953 1 97.94 729 VAL B N 1
ATOM 11989 C CA . VAL B 1 729 ? -5.473 -17.75 22.312 1 97.94 729 VAL B CA 1
ATOM 11990 C C . VAL B 1 729 ? -4.316 -17.062 23.031 1 97.94 729 VAL B C 1
ATOM 11992 O O . VAL B 1 729 ? -3.441 -16.469 22.391 1 97.94 729 VAL B O 1
ATOM 11995 N N . SER B 1 730 ? -4.273 -17.141 24.375 1 98.25 730 SER B N 1
ATOM 11996 C CA . SER B 1 730 ? -3.184 -16.547 25.141 1 98.25 730 SER B CA 1
ATOM 11997 C C . SER B 1 730 ? -1.856 -17.234 24.844 1 98.25 730 SER B C 1
ATOM 11999 O O . SER B 1 730 ? -0.824 -16.578 24.719 1 98.25 730 SER B O 1
ATOM 12001 N N . ALA B 1 731 ? -1.945 -18.547 24.734 1 98.25 731 ALA B N 1
ATOM 12002 C CA . ALA B 1 731 ? -0.741 -19.297 24.406 1 98.25 731 ALA B CA 1
ATOM 12003 C C . ALA B 1 731 ? -0.272 -18.969 22.984 1 98.25 731 ALA B C 1
ATOM 12005 O O . ALA B 1 731 ? 0.929 -18.828 22.734 1 98.25 731 ALA B O 1
ATOM 12006 N N . ALA B 1 732 ? -1.228 -18.938 22.109 1 98.44 732 ALA B N 1
ATOM 12007 C CA . ALA B 1 732 ? -0.898 -18.594 20.719 1 98.44 732 ALA B CA 1
ATOM 12008 C C . ALA B 1 732 ? -0.279 -17.203 20.625 1 98.44 732 ALA B C 1
ATOM 12010 O O . ALA B 1 732 ? 0.678 -16.984 19.891 1 98.44 732 ALA B O 1
ATOM 12011 N N . LEU B 1 733 ? -0.821 -16.25 21.359 1 98.25 733 LEU B N 1
ATOM 12012 C CA . LEU B 1 733 ? -0.297 -14.883 21.375 1 98.25 733 LEU B CA 1
ATOM 12013 C C . LEU B 1 733 ? 1.103 -14.844 21.984 1 98.25 733 LEU B C 1
ATOM 12015 O O . LEU B 1 733 ? 1.985 -14.156 21.469 1 98.25 733 LEU B O 1
ATOM 12019 N N . HIS B 1 734 ? 1.279 -15.562 23.078 1 97.88 734 HIS B N 1
ATOM 12020 C CA . HIS B 1 734 ? 2.596 -15.641 23.703 1 97.88 734 HIS B CA 1
ATOM 12021 C C . HIS B 1 734 ? 3.633 -16.203 22.734 1 97.88 734 HIS B C 1
ATOM 12023 O O . HIS B 1 734 ? 4.738 -15.664 22.625 1 97.88 734 HIS B O 1
ATOM 12029 N N . ASN B 1 735 ? 3.291 -17.297 22.078 1 97.75 735 ASN B N 1
ATOM 12030 C CA . ASN B 1 735 ? 4.199 -17.891 21.109 1 97.75 735 ASN B CA 1
ATOM 12031 C C . ASN B 1 735 ? 4.48 -16.938 19.953 1 97.75 735 ASN B C 1
ATOM 12033 O O . ASN B 1 735 ? 5.613 -16.844 19.484 1 97.75 735 ASN B O 1
ATOM 12037 N N . PHE B 1 736 ? 3.48 -16.25 19.531 1 98.12 736 PHE B N 1
ATOM 12038 C CA . PHE B 1 736 ? 3.604 -15.305 18.422 1 98.12 736 PHE B CA 1
ATOM 12039 C C . PHE B 1 736 ? 4.59 -14.195 18.766 1 98.12 736 PHE B C 1
ATOM 12041 O O . PHE B 1 736 ? 5.477 -13.875 17.984 1 98.12 736 PHE B O 1
ATOM 12048 N N . LEU B 1 737 ? 4.453 -13.641 19.906 1 97 737 LEU B N 1
ATOM 12049 C CA . LEU B 1 737 ? 5.297 -12.523 20.328 1 97 737 LEU B CA 1
ATOM 12050 C C . LEU B 1 737 ? 6.715 -13 20.641 1 97 737 LEU B C 1
ATOM 12052 O O . LEU B 1 737 ? 7.684 -12.305 20.328 1 97 737 LEU B O 1
ATOM 12056 N N . SER B 1 738 ? 6.855 -14.195 21.203 1 96.56 738 SER B N 1
ATOM 12057 C CA . SER B 1 738 ? 8.172 -14.734 21.531 1 96.56 738 SER B CA 1
ATOM 12058 C C . SER B 1 738 ? 8.961 -15.078 20.266 1 96.56 738 SER B C 1
ATOM 12060 O O . SER B 1 738 ? 10.156 -14.805 20.188 1 96.56 738 SER B O 1
ATOM 12062 N N . LEU B 1 739 ? 8.273 -15.641 19.328 1 96.62 739 LEU B N 1
ATOM 12063 C CA . LEU B 1 739 ? 8.953 -16.047 18.109 1 96.62 739 LEU B CA 1
ATOM 12064 C C . LEU B 1 739 ? 9 -14.906 17.109 1 96.62 739 LEU B C 1
ATOM 12066 O O . LEU B 1 739 ? 9.492 -15.078 15.984 1 96.62 739 LEU B O 1
ATOM 12070 N N . GLY B 1 740 ? 8.516 -13.781 17.516 1 95.94 740 GLY B N 1
ATOM 12071 C CA . GLY B 1 740 ? 8.484 -12.609 16.656 1 95.94 740 GLY B CA 1
ATOM 12072 C C . GLY B 1 740 ? 9.859 -12.18 16.172 1 95.94 740 GLY B C 1
ATOM 12073 O O . GLY B 1 740 ? 10.008 -11.648 15.07 1 95.94 740 GLY B O 1
ATOM 12074 N N . VAL B 1 741 ? 10.891 -12.5 16.922 1 94.94 741 VAL B N 1
ATOM 12075 C CA . VAL B 1 741 ? 12.258 -12.117 16.578 1 94.94 741 VAL B CA 1
ATOM 12076 C C . VAL B 1 741 ? 12.727 -12.898 15.359 1 94.94 741 VAL B C 1
ATOM 12078 O O . VAL B 1 741 ? 13.477 -12.383 14.531 1 94.94 741 VAL B O 1
ATOM 12081 N N . PHE B 1 742 ? 12.156 -14.133 15.227 1 96.06 742 PHE B N 1
ATOM 12082 C CA . PHE B 1 742 ? 12.547 -14.969 14.102 1 96.06 742 PHE B CA 1
ATOM 12083 C C . PHE B 1 742 ? 11.586 -14.797 12.93 1 96.06 742 PHE B C 1
ATOM 12085 O O . PHE B 1 742 ? 11.805 -15.352 11.852 1 96.06 742 PHE B O 1
ATOM 12092 N N . THR B 1 743 ? 10.492 -14.055 13.148 1 96.69 743 THR B N 1
ATOM 12093 C CA . THR B 1 743 ? 9.477 -13.852 12.125 1 96.69 743 THR B CA 1
ATOM 12094 C C . THR B 1 743 ? 9.719 -12.547 11.375 1 96.69 743 THR B C 1
ATOM 12096 O O . THR B 1 743 ? 9.688 -12.516 10.148 1 96.69 743 THR B O 1
ATOM 12099 N N . PHE B 1 744 ? 10.078 -11.461 12.117 1 95.31 744 PHE B N 1
ATOM 12100 C CA . PHE B 1 744 ? 10.242 -10.133 11.531 1 95.31 744 PHE B CA 1
ATOM 12101 C C . PHE B 1 744 ? 11.711 -9.766 11.422 1 95.31 744 PHE B C 1
ATOM 12103 O O . PHE B 1 744 ? 12.07 -8.828 10.711 1 95.31 744 PHE B O 1
ATOM 12110 N N . ALA B 1 745 ? 12.633 -10.484 12.125 1 93.12 745 ALA B N 1
ATOM 12111 C CA . ALA B 1 745 ? 14.039 -10.094 12.227 1 93.12 745 ALA B CA 1
ATOM 12112 C C . ALA B 1 745 ? 14.172 -8.625 12.617 1 93.12 745 ALA B C 1
ATOM 12114 O O . ALA B 1 745 ? 14.93 -7.879 12 1 93.12 745 ALA B O 1
ATOM 12115 N N . SER B 1 746 ? 13.438 -8.18 13.578 1 85.5 746 SER B N 1
ATOM 12116 C CA . SER B 1 746 ? 13.383 -6.777 13.984 1 85.5 746 SER B CA 1
ATOM 12117 C C . SER B 1 746 ? 14.648 -6.367 14.727 1 85.5 746 SER B C 1
ATOM 12119 O O . SER B 1 746 ? 15.086 -5.219 14.633 1 85.5 746 SER B O 1
ATOM 12121 N N . HIS B 1 747 ? 15.195 -7.254 15.539 1 86.88 747 HIS B N 1
ATOM 12122 C CA . HIS B 1 747 ? 16.469 -6.988 16.219 1 86.88 747 HIS B CA 1
ATOM 12123 C C . HIS B 1 747 ? 17.344 -8.234 16.266 1 86.88 747 HIS B C 1
ATOM 12125 O O . HIS B 1 747 ? 16.859 -9.344 16.031 1 86.88 747 HIS B O 1
ATOM 12131 N N . ALA B 1 748 ? 18.578 -7.98 16.547 1 91.44 748 ALA B N 1
ATOM 12132 C CA . ALA B 1 748 ? 19.547 -9.078 16.625 1 91.44 748 ALA B CA 1
ATOM 12133 C C . ALA B 1 748 ? 19.484 -9.734 18.016 1 91.44 748 ALA B C 1
ATOM 12135 O O . ALA B 1 748 ? 19.906 -9.141 19 1 91.44 748 ALA B O 1
ATOM 12136 N N . PRO B 1 749 ? 18.953 -10.953 18 1 93.56 749 PRO B N 1
ATOM 12137 C CA . PRO B 1 749 ? 18.906 -11.633 19.297 1 93.56 749 PRO B CA 1
ATOM 12138 C C . PRO B 1 749 ? 20.281 -12.039 19.812 1 93.56 749 PRO B C 1
ATOM 12140 O O . PRO B 1 749 ? 21.172 -12.344 19.016 1 93.56 749 PRO B O 1
ATOM 12143 N N . SER B 1 750 ? 20.469 -12.047 21.125 1 93.81 750 SER B N 1
ATOM 12144 C CA . SER B 1 750 ? 21.688 -12.57 21.734 1 93.81 750 SER B CA 1
ATOM 12145 C C . SER B 1 750 ? 21.719 -14.094 21.672 1 93.81 750 SER B C 1
ATOM 12147 O O . SER B 1 750 ? 20.688 -14.734 21.438 1 93.81 750 SER B O 1
ATOM 12149 N N . VAL B 1 751 ? 22.875 -14.68 21.844 1 92.81 751 VAL B N 1
ATOM 12150 C CA . VAL B 1 751 ? 23.031 -16.125 21.797 1 92.81 751 VAL B CA 1
ATOM 12151 C C . VAL B 1 751 ? 22.203 -16.766 22.906 1 92.81 751 VAL B C 1
ATOM 12153 O O . VAL B 1 751 ? 21.594 -17.828 22.703 1 92.81 751 VAL B O 1
ATOM 12156 N N . GLN B 1 752 ? 22.109 -16.094 24 1 93.62 752 GLN B N 1
ATOM 12157 C CA . GLN B 1 752 ? 21.312 -16.609 25.094 1 93.62 752 GLN B CA 1
ATOM 12158 C C . GLN B 1 752 ? 19.828 -16.578 24.766 1 93.62 752 GLN B C 1
ATOM 12160 O O . GLN B 1 752 ? 19.094 -17.5 25.109 1 93.62 752 GLN B O 1
ATOM 12165 N N . GLN B 1 753 ? 19.422 -15.555 24.156 1 94.19 753 GLN B N 1
ATOM 12166 C CA . GLN B 1 753 ? 18.016 -15.453 23.766 1 94.19 753 GLN B CA 1
ATOM 12167 C C . GLN B 1 753 ? 17.656 -16.531 22.766 1 94.19 753 GLN B C 1
ATOM 12169 O O . GLN B 1 753 ? 16.547 -17.078 22.812 1 94.19 753 GLN B O 1
ATOM 12174 N N . ILE B 1 754 ? 18.547 -16.875 21.859 1 95.62 754 ILE B N 1
ATOM 12175 C CA . ILE B 1 754 ? 18.312 -17.906 20.859 1 95.62 754 ILE B CA 1
ATOM 12176 C C . ILE B 1 754 ? 18.156 -19.266 21.547 1 95.62 754 ILE B C 1
ATOM 12178 O O . ILE B 1 754 ? 17.25 -20.031 21.219 1 95.62 754 ILE B O 1
ATOM 12182 N N . LYS B 1 755 ? 18.953 -19.484 22.547 1 94.25 755 LYS B N 1
ATOM 12183 C CA . LYS B 1 755 ? 18.891 -20.75 23.297 1 94.25 755 LYS B CA 1
ATOM 12184 C C . LYS B 1 755 ? 17.594 -20.828 24.094 1 94.25 755 LYS B C 1
ATOM 12186 O O . LYS B 1 755 ? 16.969 -21.891 24.172 1 94.25 755 LYS B O 1
ATOM 12191 N N . ASP B 1 756 ? 17.156 -19.719 24.641 1 95.12 756 ASP B N 1
ATOM 12192 C CA . ASP B 1 756 ? 15.938 -19.688 25.422 1 95.12 756 ASP B CA 1
ATOM 12193 C C . ASP B 1 756 ? 14.711 -19.922 24.547 1 95.12 756 ASP B C 1
ATOM 12195 O O . ASP B 1 756 ? 13.703 -20.469 25 1 95.12 756 ASP B O 1
ATOM 12199 N N . LEU B 1 757 ? 14.859 -19.547 23.281 1 95.56 757 LEU B N 1
ATOM 12200 C CA . LEU B 1 757 ? 13.711 -19.625 22.391 1 95.56 757 LEU B CA 1
ATOM 12201 C C . LEU B 1 757 ? 13.727 -20.938 21.609 1 95.56 757 LEU B C 1
ATOM 12203 O O . LEU B 1 757 ? 12.812 -21.219 20.828 1 95.56 757 LEU B O 1
ATOM 12207 N N . THR B 1 758 ? 14.75 -21.719 21.781 1 95.75 758 THR B N 1
ATOM 12208 C CA . THR B 1 758 ? 14.789 -23.047 21.172 1 95.75 758 THR B CA 1
ATOM 12209 C C . THR B 1 758 ? 13.992 -24.047 22.016 1 95.75 758 THR B C 1
ATOM 12211 O O . THR B 1 758 ? 14.57 -24.797 22.797 1 95.75 758 THR B O 1
ATOM 12214 N N . TRP B 1 759 ? 12.758 -24.125 21.812 1 95.25 759 TRP B N 1
ATOM 12215 C CA . TRP B 1 759 ? 11.828 -24.875 22.641 1 95.25 759 TRP B CA 1
ATOM 12216 C C . TRP B 1 759 ? 11.93 -26.375 22.344 1 95.25 759 TRP B C 1
ATOM 12218 O O . TRP B 1 759 ? 11.664 -27.203 23.219 1 95.25 759 TRP B O 1
ATOM 12228 N N . LEU B 1 760 ? 12.242 -26.75 21.094 1 94.12 760 LEU B N 1
ATOM 12229 C CA . LEU B 1 760 ? 12.445 -28.141 20.719 1 94.12 760 LEU B CA 1
ATOM 12230 C C . LEU B 1 760 ? 13.906 -28.391 20.328 1 94.12 760 LEU B C 1
ATOM 12232 O O . LEU B 1 760 ? 14.531 -27.562 19.688 1 94.12 760 LEU B O 1
ATOM 12236 N N . GLN B 1 761 ? 14.359 -29.5 20.625 1 91.44 761 GLN B N 1
ATOM 12237 C CA . GLN B 1 761 ? 15.75 -29.828 20.359 1 91.44 761 GLN B CA 1
ATOM 12238 C C . GLN B 1 761 ? 16 -30.016 18.859 1 91.44 761 GLN B C 1
ATOM 12240 O O . GLN B 1 761 ? 17.125 -29.875 18.391 1 91.44 761 GLN B O 1
ATOM 12245 N N . THR B 1 762 ? 14.992 -30.234 18.156 1 91.94 762 THR B N 1
ATOM 12246 C CA . THR B 1 762 ? 15.133 -30.5 16.734 1 91.94 762 THR B CA 1
ATOM 12247 C C . THR B 1 762 ? 15.164 -29.188 15.945 1 91.94 762 THR B C 1
ATOM 12249 O O . THR B 1 762 ? 15.43 -29.188 14.742 1 91.94 762 THR B O 1
ATOM 12252 N N . TRP B 1 763 ? 14.883 -28.094 16.594 1 94.12 763 TRP B N 1
ATOM 12253 C CA . TRP B 1 763 ? 14.961 -26.797 15.93 1 94.12 763 TRP B CA 1
ATOM 12254 C C . TRP B 1 763 ? 16.406 -26.375 15.742 1 94.12 763 TRP B C 1
ATOM 12256 O O . TRP B 1 763 ? 17.25 -26.625 16.609 1 94.12 763 TRP B O 1
ATOM 12266 N N . ASP B 1 764 ? 16.703 -25.859 14.594 1 91.44 764 ASP B N 1
ATOM 12267 C CA . ASP B 1 764 ? 18.078 -25.453 14.289 1 91.44 764 ASP B CA 1
ATOM 12268 C C . ASP B 1 764 ? 18.156 -23.969 13.945 1 91.44 764 ASP B C 1
ATOM 12270 O O . ASP B 1 764 ? 18.109 -23.594 12.773 1 91.44 764 ASP B O 1
ATOM 12274 N N . PHE B 1 765 ? 18.312 -23.188 14.969 1 93.69 765 PHE B N 1
ATOM 12275 C CA . PHE B 1 765 ? 18.547 -21.766 14.758 1 93.69 765 PHE B CA 1
ATOM 12276 C C . PHE B 1 765 ? 20.031 -21.469 14.586 1 93.69 765 PHE B C 1
ATOM 12278 O O . PHE B 1 765 ? 20.875 -22.188 15.133 1 93.69 765 PHE B O 1
ATOM 12285 N N . LEU B 1 766 ? 20.328 -20.453 13.844 1 90.44 766 LEU B N 1
ATOM 12286 C CA . LEU B 1 766 ? 21.719 -20.156 13.5 1 90.44 766 LEU B CA 1
ATOM 12287 C C . LEU B 1 766 ? 22.297 -19.094 14.422 1 90.44 766 LEU B C 1
ATOM 12289 O O . LEU B 1 766 ? 21.547 -18.344 15.047 1 90.44 766 LEU B O 1
ATOM 12293 N N . HIS B 1 767 ? 23.516 -19.047 14.641 1 89.44 767 HIS B N 1
ATOM 12294 C CA . HIS B 1 767 ? 24.203 -18 15.375 1 89.44 767 HIS B CA 1
ATOM 12295 C C . HIS B 1 767 ? 25.641 -17.844 14.898 1 89.44 767 HIS B C 1
ATOM 12297 O O . HIS B 1 767 ? 26.25 -18.797 14.422 1 89.44 767 HIS B O 1
ATOM 12303 N N . HIS B 1 768 ? 26.078 -16.516 14.812 1 83.88 768 HIS B N 1
ATOM 12304 C CA . HIS B 1 768 ? 27.469 -16.234 14.484 1 83.88 768 HIS B CA 1
ATOM 12305 C C . HIS B 1 768 ? 28.391 -16.609 15.633 1 83.88 768 HIS B C 1
ATOM 12307 O O . HIS B 1 768 ? 28 -16.562 16.797 1 83.88 768 HIS B O 1
#

Secondary structure (DSSP, 8-state):
---------------------------------------------TTEEEEEEEHHHHHHHHHHHHHHHTTTT-S-B--TTHHHHHHHHHHHHTTB----SS-SHHHHHHHHHHHHHT--S-----STTPBPPTTS-HHHHHHHHHHHHHTHHHHHHHHHHHTT--HHHHHHHHHHHHT-HHHHHHHHSS-SHHHHHHHHHHHHHHHHHHHH--STT-HHHHHHHHHHHHHHHHHHTT-GGGHHHHHHHHHHHHHHHHHHTT-TTS-HHHHHHHHHHHHIIIIIHHHHHHHHHHHHHHHH--B--TTGGGS-HHHHHTSBTTHHHHHTB--SB-BTTEEEEEEESSPBPSSTT--S-TTPBP-EEEEEEEEPPSB-TTSPBP---EEEEEESS--GGGEEEEE-TT----SPPSS--B-BTT-EEEEEETTT-PBEEEEEEE-SS-TTSEEEEE----S-SPPP---EEEEETT-SSTTPBPBTTT-EEEEEETTT--EEEEEEEEP-GGGTTPEEEEEES--SSGGG-EEEEEEEE----SSSS----S----B--------HHHHHHHHHHHHHH---S-----TT---TTTGGGT---EEEEE-SSSS-EEEE---HHHHHHHHHHHHHHHHHHHHHHHHHHTT---S-HHHHHHHHHHIIIIIHHHHHHHGGGGT--S---GGGGGGGHHHHHHHHHHHHHHHHHHHTTSHHHHHHHHHHHHHHHHHHHHHHHHTHHHHH--S---HHHHHHH--STT------/---------------------------------------------TTEEEEEEEHHHHHHHHHHHHHHHTTTT-S-B--TTHHHHHHHHHHHHTTB----SS-SHHHHHHHHHHHHHT--S-----STTPBPPTTS-HHHHHHHHHHHHHTHHHHHHHHHHHTT--HHHHHHHHHHHHT-HHHHHHHHSS-SHHHHHHHHHHHHHHHHHHHH--STT-HHHHHHHHHHHHHHHHHHTT-GGGHHHHHHHHHHHHHHHHHHTT-TTS-HHHHHHHHHHHHIIIIIHHHHHHHHHHHHHHHH--B--TTGGGS-HHHHHTSBTTHHHHHTB--SB-BTTEEEEEEESSPBPSSTT--S-TTPBP-EEEEEEEEPPSB-TTSPBP---EEEEEESS--GGGEEEEE-TT----SPPSS--B-BTT-EEEEEETTT-PBEEEEEEE-SS-TTSEEEEE----S-SPPP---EEEEETT-SSTT-B-BTTT-EEEEEETTT--EEEEEEEEP-GGGTTPEEEEEES--SSGGG-EEEEEEEE----SSSS----S----B--------HHHHHHHHHHHHHH---S-----TT---TTTGGGT---EEEEE-SSSS-EEEE---HHHHHHHHHHHHHHHHHHHHHHHHHHTT---S-HHHHHHHHHHIIIIIHHHHHHHGGGGT--S---GGGGGGGHHHHHHHHHHHHHHHHHHHTTSHHHHHHHHHHHHHHHHHHHHHHHHTHHHHH--S---HHHHHHH--STT------